Protein AF-0000000081145734 (afdb_homodimer)

Sequence (1048 aa):
MFEEVLRYKVPGVTLPYWDSTLDSNMYSANGHPQDSVLWTGGFYGNGNGFVRDGPFAWQTPYGPLNRNHASGGRLITTQDVNTLFTIQSGGQVAAFLEDIHNSVHNWVGGQMSNIRISPVDPIFFMHHAYIDYLWWQWQMRVGAPRAFEYPPGGSGDHSPNAPLLNIYLGPRYTNADGYSARWANMVSYERSPSCSAGTCNSRFLQCSPGGCASRDMRRPQNARPQQQQFGRKRRSADIPLHVYPDLHKAFNIKPTSKSRDSTTDISPTKSEPVNDNTCFGFSVQNDFRINCKADYNLWAFLPIKVIHLRTTGKVYNSYLVKKGKPDYSCDLYSSANSSSSKINSYIKPQSPSCYKYCPQDESGIFRASIKSFGINYVGYFTDYVILDNRQPIDAKISYIGFRKPTQKASRVFLTVFDHCGRICRPKCLVPGSNPPIYRSCSGLLNINWRSPKFYGNTYQKAVLNYWKFNIESSCPTQREKNVFIVFYCDYKRDWWPWRGSKVRNGSWKYTFYHDHHYQHHVKYMFEEVLRYKVPGVTLPYWDSTLDSNMYSANGHPQDSVLWTGGFYGNGNGFVRDGPFAWQTPYGPLNRNHASGGRLITTQDVNTLFTIQSGGQVAAFLEDIHNSVHNWVGGQMSNIRISPVDPIFFMHHAYIDYLWWQWQMRVGAPRAFEYPPGGSGDHSPNAPLLNIYLGPRYTNADGYSARWANMVSYERSPSCSAGTCNSRFLQCSPGGCASRDMRRPQNARPQQQQFGRKRRSADIPLHVYPDLHKAFNIKPTSKSRDSTTDISPTKSEPVNDNTCFGFSVQNDFRINCKADYNLWAFLPIKVIHLRTTGKVYNSYLVKKGKPDYSCDLYSSANSSSSKINSYIKPQSPSCYKYCPQDESGIFRASIKSFGINYVGYFTDYVILDNRQPIDAKISYIGFRKPTQKASRVFLTVFDHCGRICRPKCLVPGSNPPIYRSCSGLLNINWRSPKFYGNTYQKAVLNYWKFNIESSCPTQREKNVFIVFYCDYKRDWWPWRGSKVRNGSWKYTFYHDHHYQHHVKY

Radius of gyration: 32.52 Å; Cα contacts (8 Å, |Δi|>4): 2042; chains: 2; bounding box: 82×89×86 Å

Structure (mmCIF, N/CA/C/O backbone):
data_AF-0000000081145734-model_v1
#
loop_
_entity.id
_entity.type
_entity.pdbx_description
1 polymer 'Tyrosinase copper-binding domain-containing protein'
#
loop_
_atom_site.group_PDB
_atom_site.id
_atom_site.type_symbol
_atom_site.label_atom_id
_atom_site.label_alt_id
_atom_site.label_comp_id
_atom_site.label_asym_id
_atom_site.label_entity_id
_atom_site.label_seq_id
_atom_site.pdbx_PDB_ins_code
_atom_site.Cartn_x
_atom_site.Cartn_y
_atom_site.Cartn_z
_atom_site.occupancy
_atom_site.B_iso_or_equiv
_atom_site.auth_seq_id
_atom_site.auth_comp_id
_atom_site.auth_asym_id
_atom_site.auth_atom_id
_atom_site.pdbx_PDB_model_num
ATOM 1 N N . MET A 1 1 ? -17.875 32.844 20.375 1 72.94 1 MET A N 1
ATOM 2 C CA . MET A 1 1 ? -17.469 34.25 20.188 1 72.94 1 MET A CA 1
ATOM 3 C C . MET A 1 1 ? -17.281 34.562 18.719 1 72.94 1 MET A C 1
ATOM 5 O O . MET A 1 1 ? -17.812 35.562 18.234 1 72.94 1 MET A O 1
ATOM 9 N N . PHE A 1 2 ? -16.625 33.812 17.984 1 75.56 2 PHE A N 1
ATOM 10 C CA . PHE A 1 2 ? -16.438 34.031 16.562 1 75.56 2 PHE A CA 1
ATOM 11 C C . PHE A 1 2 ? -17.781 34.062 15.836 1 75.56 2 PHE A C 1
ATOM 13 O O . PHE A 1 2 ? -18.031 34.938 14.992 1 75.56 2 PHE A O 1
ATOM 20 N N . GLU A 1 3 ? -18.578 33.094 16.156 1 80.94 3 GLU A N 1
ATOM 21 C CA . GLU A 1 3 ? -19.922 33.062 15.578 1 80.94 3 GLU A CA 1
ATOM 22 C C . GLU A 1 3 ? -20.656 34.375 15.82 1 80.94 3 GLU A C 1
ATOM 24 O O . GLU A 1 3 ? -21.328 34.875 14.922 1 80.94 3 GLU A O 1
ATOM 29 N N . GLU A 1 4 ? -20.5 34.938 16.969 1 73.56 4 GLU A N 1
ATOM 30 C CA . GLU A 1 4 ? -21.156 36.188 17.281 1 73.56 4 GLU A CA 1
ATOM 31 C C . GLU A 1 4 ? -20.609 37.344 16.422 1 73.56 4 GLU A C 1
ATOM 33 O O . GLU A 1 4 ? -21.359 38.219 15.992 1 73.56 4 GLU A O 1
ATOM 38 N N . VAL A 1 5 ? -19.359 37.281 16.281 1 73.69 5 VAL A N 1
ATOM 39 C CA . VAL A 1 5 ? -18.75 38.281 15.445 1 73.69 5 VAL A CA 1
ATOM 40 C C . VAL A 1 5 ? -19.234 38.125 14.008 1 73.69 5 VAL A C 1
ATOM 42 O O . VAL A 1 5 ? -19.516 39.125 13.32 1 73.69 5 VAL A O 1
ATOM 45 N N . LEU A 1 6 ? -19.344 36.906 13.57 1 79.31 6 LEU A N 1
ATOM 46 C CA . LEU A 1 6 ? -19.844 36.656 12.227 1 79.31 6 LEU A CA 1
ATOM 47 C C . LEU A 1 6 ? -21.25 37.188 12.039 1 79.31 6 LEU A C 1
ATOM 49 O O . LEU A 1 6 ? -21.609 37.625 10.938 1 79.31 6 LEU A O 1
ATOM 53 N N . ARG A 1 7 ? -21.969 37.188 13.023 1 78.81 7 ARG A N 1
ATOM 54 C CA . ARG A 1 7 ? -23.359 37.625 12.961 1 78.81 7 ARG A CA 1
ATOM 55 C C . ARG A 1 7 ? -23.453 39.125 12.727 1 78.81 7 ARG A C 1
ATOM 57 O O . ARG A 1 7 ? -24.484 39.625 12.266 1 78.81 7 ARG A O 1
ATOM 64 N N . TYR A 1 8 ? -22.375 39.844 13.031 1 73.44 8 TYR A N 1
ATOM 65 C CA . TYR A 1 8 ? -22.344 41.25 12.688 1 73.44 8 TYR A CA 1
ATOM 66 C C . TYR A 1 8 ? -22.312 41.438 11.172 1 73.44 8 TYR A C 1
ATOM 68 O O . TYR A 1 8 ? -22.797 42.469 10.656 1 73.44 8 TYR A O 1
ATOM 76 N N . LYS A 1 9 ? -21.75 40.531 10.523 1 76.75 9 LYS A N 1
ATOM 77 C CA . LYS A 1 9 ? -21.641 40.625 9.07 1 76.75 9 LYS A CA 1
ATOM 78 C C . LYS A 1 9 ? -22.812 39.906 8.391 1 76.75 9 LYS A C 1
ATOM 80 O O . LYS A 1 9 ? -23.312 40.344 7.363 1 76.75 9 LYS A O 1
ATOM 85 N N . VAL A 1 10 ? -23.125 38.75 8.914 1 83.25 10 VAL A N 1
ATOM 86 C CA . VAL A 1 10 ? -24.219 37.938 8.391 1 83.25 10 VAL A CA 1
ATOM 87 C C . VAL A 1 10 ? -25.188 37.594 9.516 1 83.25 10 VAL A C 1
ATOM 89 O O . VAL A 1 10 ? -25.031 36.594 10.195 1 83.25 10 VAL A O 1
ATOM 92 N N . PRO A 1 11 ? -26.172 38.438 9.586 1 79.38 11 PRO A N 1
ATOM 93 C CA . PRO A 1 11 ? -27.125 38.188 10.68 1 79.38 11 PRO A CA 1
ATOM 94 C C . PRO A 1 11 ? -27.766 36.812 10.609 1 79.38 11 PRO A C 1
ATOM 96 O O . PRO A 1 11 ? -28.156 36.375 9.531 1 79.38 11 PRO A O 1
ATOM 99 N N . GLY A 1 12 ? -27.828 36.125 11.703 1 79.56 12 GLY A N 1
ATOM 100 C CA . GLY A 1 12 ? -28.516 34.844 11.805 1 79.56 12 GLY A CA 1
ATOM 101 C C . GLY A 1 12 ? -27.641 33.656 11.438 1 79.56 12 GLY A C 1
ATOM 102 O O . GLY A 1 12 ? -28.094 32.531 11.508 1 79.56 12 GLY A O 1
ATOM 103 N N . VAL A 1 13 ? -26.375 34 11.188 1 83.5 13 VAL A N 1
ATOM 104 C CA . VAL A 1 13 ? -25.5 32.938 10.773 1 83.5 13 VAL A CA 1
ATOM 105 C C . VAL A 1 13 ? -25.219 32 11.953 1 83.5 13 VAL A C 1
ATOM 107 O O . VAL A 1 13 ? -25.109 32.469 13.094 1 83.5 13 VAL A O 1
ATOM 110 N N . THR A 1 14 ? -25.281 30.656 11.734 1 84.69 14 THR A N 1
ATOM 111 C CA . THR A 1 14 ? -24.859 29.656 12.719 1 84.69 14 THR A CA 1
ATOM 112 C C . THR A 1 14 ? -23.672 28.859 12.195 1 84.69 14 THR A C 1
ATOM 114 O O . THR A 1 14 ? -23.656 28.469 11.031 1 84.69 14 THR A O 1
ATOM 117 N N . LEU A 1 15 ? -22.719 28.734 13.109 1 86.69 15 LEU A N 1
ATOM 118 C CA . LEU A 1 15 ? -21.547 27.953 12.734 1 86.69 15 LEU A CA 1
ATOM 119 C C . LEU A 1 15 ? -21.766 26.469 13.055 1 86.69 15 LEU A C 1
ATOM 121 O O . LEU A 1 15 ? -21.859 26.094 14.219 1 86.69 15 LEU A O 1
ATOM 125 N N . PRO A 1 16 ? -21.938 25.688 12.008 1 90.44 16 PRO A N 1
ATOM 126 C CA . PRO A 1 16 ? -22.047 24.25 12.297 1 90.44 16 PRO A CA 1
ATOM 127 C C . PRO A 1 16 ? -20.734 23.656 12.805 1 90.44 16 PRO A C 1
ATOM 129 O O . PRO A 1 16 ? -19.656 24.188 12.516 1 90.44 16 PRO A O 1
ATOM 132 N N . TYR A 1 17 ? -20.797 22.672 13.75 1 94.81 17 TYR A N 1
ATOM 133 C CA . TYR A 1 17 ? -19.594 21.922 14.102 1 94.81 17 TYR A CA 1
ATOM 134 C C . TYR A 1 17 ? -19.484 20.656 13.258 1 94.81 17 TYR A C 1
ATOM 136 O O . TYR A 1 17 ? -20.484 20.078 12.844 1 94.81 17 TYR A O 1
ATOM 144 N N . TRP A 1 18 ? -18.234 20.281 12.93 1 96.75 18 TRP A N 1
ATOM 145 C CA . TRP A 1 18 ? -17.938 19.016 12.266 1 96.75 18 TRP A CA 1
ATOM 146 C C . TRP A 1 18 ? -17.547 17.953 13.281 1 96.75 18 TRP A C 1
ATOM 148 O O . TRP A 1 18 ? -16.406 17.922 13.758 1 96.75 18 TRP A O 1
ATOM 158 N N . ASP A 1 19 ? -18.547 17.078 13.617 1 96.12 19 ASP A N 1
ATOM 159 C CA . ASP A 1 19 ? -18.281 15.898 14.445 1 96.12 19 ASP A CA 1
ATOM 160 C C . ASP A 1 19 ? -17.578 14.805 13.641 1 96.12 19 ASP A C 1
ATOM 162 O O . ASP A 1 19 ? -18.219 13.961 13.023 1 96.12 19 ASP A O 1
ATOM 166 N N . SER A 1 20 ? -16.266 14.828 13.789 1 95.5 20 SER A N 1
ATOM 167 C CA . SER A 1 20 ? -15.484 13.922 12.953 1 95.5 20 SER A CA 1
ATOM 168 C C . SER A 1 20 ? -15.602 12.477 13.422 1 95.5 20 SER A C 1
ATOM 170 O O . SER A 1 20 ? -15.141 11.555 12.75 1 95.5 20 SER A O 1
ATOM 172 N N . THR A 1 21 ? -16.297 12.227 14.617 1 91.94 21 THR A N 1
ATOM 173 C CA . THR A 1 21 ? -16.562 10.852 15.031 1 91.94 21 THR A CA 1
ATOM 174 C C . THR A 1 21 ? -17.469 10.148 14.039 1 91.94 21 THR A C 1
ATOM 176 O O . THR A 1 21 ? -17.375 8.938 13.844 1 91.94 21 THR A O 1
ATOM 179 N N . LEU A 1 22 ? -18.344 10.938 13.422 1 93.25 22 LEU A N 1
ATOM 180 C CA . LEU A 1 22 ? -19.281 10.375 12.453 1 93.25 22 LEU A CA 1
ATOM 181 C C . LEU A 1 22 ? -18.531 9.812 11.25 1 93.25 22 LEU A C 1
ATOM 183 O O . LEU A 1 22 ? -18.922 8.781 10.695 1 93.25 22 LEU A O 1
ATOM 187 N N . ASP A 1 23 ? -17.5 10.508 10.875 1 91.56 23 ASP A N 1
ATOM 188 C CA . ASP A 1 23 ? -16.672 10.031 9.773 1 91.56 23 ASP A CA 1
ATOM 189 C C . ASP A 1 23 ? -15.766 8.875 10.219 1 91.56 23 ASP A C 1
ATOM 191 O O . ASP A 1 23 ? -15.586 7.906 9.477 1 91.56 23 ASP A O 1
ATOM 195 N N . SER A 1 24 ? -15.211 9.031 11.406 1 87.12 24 SER A N 1
ATOM 196 C CA . SER A 1 24 ? -14.375 7.953 11.938 1 87.12 24 SER A CA 1
ATOM 197 C C . SER A 1 24 ? -15.156 6.652 12.047 1 87.12 24 SER A C 1
ATOM 199 O O . SER A 1 24 ? -14.609 5.57 11.836 1 87.12 24 SER A O 1
ATOM 201 N N . ASN A 1 25 ? -16.422 6.766 12.352 1 82 25 ASN A N 1
ATOM 202 C CA . ASN A 1 25 ? -17.281 5.605 12.531 1 82 25 ASN A CA 1
ATOM 203 C C . ASN A 1 25 ? -17.531 4.883 11.203 1 82 25 ASN A C 1
ATOM 205 O O . ASN A 1 25 ? -18.062 3.768 11.195 1 82 25 ASN A O 1
ATOM 209 N N . MET A 1 26 ? -17.156 5.477 10.164 1 79.56 26 MET A N 1
ATOM 210 C CA . MET A 1 26 ? -17.297 4.805 8.875 1 79.56 26 MET A CA 1
ATOM 211 C C . MET A 1 26 ? -16.453 3.535 8.828 1 79.56 26 MET A C 1
ATOM 213 O O . MET A 1 26 ? -16.797 2.586 8.117 1 79.56 26 MET A O 1
ATOM 217 N N . TYR A 1 27 ? -15.375 3.564 9.555 1 67.19 27 TYR A N 1
ATOM 218 C CA . TYR A 1 27 ? -14.57 2.348 9.633 1 67.19 27 TYR A CA 1
ATOM 219 C C . TYR A 1 27 ? -15.414 1.171 10.109 1 67.19 27 TYR A C 1
ATOM 221 O O . TYR A 1 27 ? -15.281 0.056 9.602 1 67.19 27 TYR A O 1
ATOM 229 N N . SER A 1 28 ? -16.297 1.514 11.07 1 63.25 28 SER A N 1
ATOM 230 C CA . SER A 1 28 ? -17.156 0.477 11.625 1 63.25 28 SER A CA 1
ATOM 231 C C . SER A 1 28 ? -18.312 0.161 10.695 1 63.25 28 SER A C 1
ATOM 233 O O . SER A 1 28 ? -18.969 -0.876 10.836 1 63.25 28 SER A O 1
ATOM 235 N N . ALA A 1 29 ? -18.531 1.069 9.812 1 61.97 29 ALA A N 1
ATOM 236 C CA . ALA A 1 29 ? -19.594 0.874 8.82 1 61.97 29 ALA A CA 1
ATOM 237 C C . ALA A 1 29 ? -19.016 0.404 7.488 1 61.97 29 ALA A C 1
ATOM 239 O O . ALA A 1 29 ? -19.641 0.562 6.441 1 61.97 29 ALA A O 1
ATOM 240 N N . ASN A 1 30 ? -17.797 0.046 7.547 1 53.19 30 ASN A N 1
ATOM 241 C CA . ASN A 1 30 ? -17.078 -0.526 6.406 1 53.19 30 ASN A CA 1
ATOM 242 C C . ASN A 1 30 ? -16.797 0.526 5.344 1 53.19 30 ASN A C 1
ATOM 244 O O . ASN A 1 30 ? -16.891 0.247 4.145 1 53.19 30 ASN A O 1
ATOM 248 N N . GLY A 1 31 ? -16.734 1.609 5.762 1 65.5 31 GLY A N 1
ATOM 249 C CA . GLY A 1 31 ? -16.328 2.719 4.914 1 65.5 31 GLY A CA 1
ATOM 250 C C . GLY A 1 31 ? -15.062 3.412 5.402 1 65.5 31 GLY A C 1
ATOM 251 O O . GLY A 1 31 ? -14.445 2.979 6.375 1 65.5 31 GLY A O 1
ATOM 252 N N . HIS A 1 32 ? -14.672 4.363 4.594 1 71.81 32 HIS A N 1
ATOM 253 C CA . HIS A 1 32 ? -13.516 5.176 4.957 1 71.81 32 HIS A CA 1
ATOM 254 C C . HIS A 1 32 ? -13.898 6.645 5.109 1 71.81 32 HIS A C 1
ATOM 256 O O . HIS A 1 32 ? -14.656 7.18 4.297 1 71.81 32 HIS A O 1
ATOM 262 N N . PRO A 1 33 ? -13.32 7.18 6.137 1 85.12 33 PRO A N 1
ATOM 263 C CA . PRO A 1 33 ? -13.664 8.586 6.359 1 85.12 33 PRO A CA 1
ATOM 264 C C . PRO A 1 33 ? -13.359 9.469 5.145 1 85.12 33 PRO A C 1
ATOM 266 O O . PRO A 1 33 ? -14.047 10.461 4.914 1 85.12 33 PRO A O 1
ATOM 269 N N . GLN A 1 34 ? -12.383 9.031 4.359 1 80.69 34 GLN A N 1
ATOM 270 C CA . GLN A 1 34 ? -12.023 9.828 3.191 1 80.69 34 GLN A CA 1
ATOM 271 C C . GLN A 1 34 ? -13.125 9.797 2.137 1 80.69 34 GLN A C 1
ATOM 273 O O . GLN A 1 34 ? -13.148 10.633 1.231 1 80.69 34 GLN A O 1
ATOM 278 N N . ASP A 1 35 ? -14.016 8.859 2.264 1 76.56 35 ASP A N 1
ATOM 279 C CA . ASP A 1 35 ? -15.086 8.68 1.29 1 76.56 35 ASP A CA 1
ATOM 280 C C . ASP A 1 35 ? -16.422 9.195 1.837 1 76.56 35 ASP A C 1
ATOM 282 O O . ASP A 1 35 ? -17.484 8.906 1.283 1 76.56 35 ASP A O 1
ATOM 286 N N . SER A 1 36 ? -16.312 9.938 2.877 1 87.81 36 SER A N 1
ATOM 287 C CA . SER A 1 36 ? -17.516 10.5 3.465 1 87.81 36 SER A CA 1
ATOM 288 C C . SER A 1 36 ? -18.25 11.398 2.469 1 87.81 36 SER A C 1
ATOM 290 O O . SER A 1 36 ? -17.625 12.102 1.683 1 87.81 36 SER A O 1
ATOM 292 N N . VAL A 1 37 ? -19.562 11.43 2.547 1 87.5 37 VAL A N 1
ATOM 293 C CA . VAL A 1 37 ? -20.406 12.281 1.72 1 87.5 37 VAL A CA 1
ATOM 294 C C . VAL A 1 37 ? -20.078 13.75 1.972 1 87.5 37 VAL A C 1
ATOM 296 O O . VAL A 1 37 ? -20.281 14.602 1.102 1 87.5 37 VAL A O 1
ATOM 299 N N . LEU A 1 38 ? -19.438 14.039 3.066 1 92.81 38 LEU A N 1
ATOM 300 C CA . LEU A 1 38 ? -19.125 15.422 3.418 1 92.81 38 LEU A CA 1
ATOM 301 C C . LEU A 1 38 ? -18.062 15.992 2.467 1 92.81 38 LEU A C 1
ATOM 303 O O . LEU A 1 38 ? -17.938 17.203 2.336 1 92.81 38 LEU A O 1
ATOM 307 N N . TRP A 1 39 ? -17.344 15.062 1.87 1 90.5 39 TRP A N 1
ATOM 308 C CA . TRP A 1 39 ? -16.234 15.508 1.03 1 90.5 39 TRP A CA 1
ATOM 309 C C . TRP A 1 39 ? -16.641 15.547 -0.437 1 90.5 39 TRP A C 1
ATOM 311 O O . TRP A 1 39 ? -15.93 15.031 -1.302 1 90.5 39 TRP A O 1
ATOM 321 N N . THR A 1 40 ? -17.844 16.047 -0.643 1 86.19 40 THR A N 1
ATOM 322 C CA . THR A 1 40 ? -18.391 16.219 -1.978 1 86.19 40 THR A CA 1
ATOM 323 C C . THR A 1 40 ? -18.75 17.688 -2.219 1 86.19 40 THR A C 1
ATOM 325 O O . THR A 1 40 ? -18.688 18.5 -1.301 1 86.19 40 THR A O 1
ATOM 328 N N . GLY A 1 41 ? -19.062 18 -3.449 1 85.94 41 GLY A N 1
ATOM 329 C CA . GLY A 1 41 ? -19.422 19.344 -3.834 1 85.94 41 GLY A CA 1
ATOM 330 C C . GLY A 1 41 ? -20.641 19.875 -3.102 1 85.94 41 GLY A C 1
ATOM 331 O O . GLY A 1 41 ? -20.844 21.094 -3 1 85.94 41 GLY A O 1
ATOM 332 N N . GLY A 1 42 ? -21.422 19.031 -2.594 1 86 42 GLY A N 1
ATOM 333 C CA . GLY A 1 42 ? -22.609 19.422 -1.858 1 86 42 GLY A CA 1
ATOM 334 C C . GLY A 1 42 ? -22.312 19.859 -0.434 1 86 42 GLY A C 1
ATOM 335 O O . GLY A 1 42 ? -23.172 20.438 0.234 1 86 42 GLY A O 1
ATOM 336 N N . PHE A 1 43 ? -21.141 19.531 -0 1 92.06 43 PHE A N 1
ATOM 337 C CA . PHE A 1 43 ? -20.734 19.875 1.358 1 92.06 43 PHE A CA 1
ATOM 338 C C . PHE A 1 43 ? -19.391 20.594 1.357 1 92.06 43 PHE A C 1
ATOM 340 O O . PHE A 1 43 ? -19.266 21.688 0.794 1 92.06 43 PHE A O 1
ATOM 347 N N . TYR A 1 44 ? -18.344 19.969 1.925 1 93 44 TYR A N 1
ATOM 348 C CA . TYR A 1 44 ? -17.094 20.672 2.188 1 93 44 TYR A CA 1
ATOM 349 C C . TYR A 1 44 ? -16.188 20.672 0.953 1 93 44 TYR A C 1
ATOM 351 O O . TYR A 1 44 ? -15.164 21.359 0.926 1 93 44 TYR A O 1
ATOM 359 N N . GLY A 1 45 ? -16.594 19.953 -0.112 1 89.56 45 GLY A N 1
ATOM 360 C CA . GLY A 1 45 ? -15.719 19.781 -1.258 1 89.56 45 GLY A CA 1
ATOM 361 C C . GLY A 1 45 ? -14.75 18.625 -1.1 1 89.56 45 GLY A C 1
ATOM 362 O O . GLY A 1 45 ? -14.703 17.984 -0.043 1 89.56 45 GLY A O 1
ATOM 363 N N . ASN A 1 46 ? -13.938 18.406 -2.131 1 85.81 46 ASN A N 1
ATOM 364 C CA . ASN A 1 46 ? -13.07 17.234 -2.16 1 85.81 46 ASN A CA 1
ATOM 365 C C . ASN A 1 46 ? -11.969 17.328 -1.108 1 85.81 46 ASN A C 1
ATOM 367 O O . ASN A 1 46 ? -11.555 18.422 -0.738 1 85.81 46 ASN A O 1
ATOM 371 N N . GLY A 1 47 ? -11.484 16.078 -0.703 1 86.38 47 GLY A N 1
ATOM 372 C CA . GLY A 1 47 ? -10.547 16 0.407 1 86.38 47 GLY A CA 1
ATOM 373 C C . GLY A 1 47 ? -9.109 15.789 -0.037 1 86.38 47 GLY A C 1
ATOM 374 O O . GLY A 1 47 ? -8.195 15.758 0.791 1 86.38 47 GLY A O 1
ATOM 375 N N . ASN A 1 48 ? -8.93 15.688 -1.32 1 82.94 48 ASN A N 1
ATOM 376 C CA . ASN A 1 48 ? -7.582 15.453 -1.822 1 82.94 48 ASN A CA 1
ATOM 377 C C . ASN A 1 48 ? -7.254 16.375 -2.998 1 82.94 48 ASN A C 1
ATOM 379 O O . ASN A 1 48 ? -8.102 16.609 -3.859 1 82.94 48 ASN A O 1
ATOM 383 N N . GLY A 1 49 ? -6.027 16.984 -3.006 1 84.06 49 GLY A N 1
ATOM 384 C CA . GLY A 1 49 ? -5.664 17.938 -4.035 1 84.06 49 GLY A CA 1
ATOM 385 C C . GLY A 1 49 ? -6.211 19.344 -3.773 1 84.06 49 GLY A C 1
ATOM 386 O O . GLY A 1 49 ? -6.391 19.734 -2.619 1 84.06 49 GLY A O 1
ATOM 387 N N . PHE A 1 50 ? -6.25 20.094 -4.746 1 87 50 PHE A N 1
ATOM 388 C CA . PHE A 1 50 ? -6.91 21.391 -4.625 1 87 50 PHE A CA 1
ATOM 389 C C . PHE A 1 50 ? -8.422 21.219 -4.523 1 87 50 PHE A C 1
ATOM 391 O O . PHE A 1 50 ? -9.008 20.391 -5.219 1 87 50 PHE A O 1
ATOM 398 N N . VAL A 1 51 ? -9.031 21.906 -3.582 1 88.94 51 VAL A N 1
ATOM 399 C CA . VAL A 1 51 ? -10.477 21.859 -3.436 1 88.94 51 VAL A CA 1
ATOM 400 C C . VAL A 1 51 ? -11.141 22.578 -4.609 1 88.94 51 VAL A C 1
ATOM 402 O O . VAL A 1 51 ? -10.992 23.781 -4.77 1 88.94 51 VAL A O 1
ATOM 405 N N . ARG A 1 52 ? -11.789 21.828 -5.43 1 83.56 52 ARG A N 1
ATOM 406 C CA . ARG A 1 52 ? -12.305 22.375 -6.684 1 83.56 52 ARG A CA 1
ATOM 407 C C . ARG A 1 52 ? -13.828 22.406 -6.688 1 83.56 52 ARG A C 1
ATOM 409 O O . ARG A 1 52 ? -14.438 22.984 -7.582 1 83.56 52 ARG A O 1
ATOM 416 N N . ASP A 1 53 ? -14.383 21.75 -5.691 1 79.06 53 ASP A N 1
ATOM 417 C CA . ASP A 1 53 ? -15.836 21.641 -5.641 1 79.06 53 ASP A CA 1
ATOM 418 C C . ASP A 1 53 ? -16.375 22.062 -4.273 1 79.06 53 ASP A C 1
ATOM 420 O O . ASP A 1 53 ? -15.609 22.141 -3.303 1 79.06 53 ASP A O 1
ATOM 424 N N . GLY A 1 54 ? -17.672 22.516 -4.309 1 82.94 54 GLY A N 1
ATOM 425 C CA . GLY A 1 54 ? -18.312 22.844 -3.053 1 82.94 54 GLY A CA 1
ATOM 426 C C . GLY A 1 54 ? -18.078 24.266 -2.611 1 82.94 54 GLY A C 1
ATOM 427 O O . GLY A 1 54 ? -17.344 25.016 -3.271 1 82.94 54 GLY A O 1
ATOM 428 N N . PRO A 1 55 ? -18.688 24.609 -1.592 1 88.56 55 PRO A N 1
ATOM 429 C CA . PRO A 1 55 ? -18.609 26 -1.122 1 88.56 55 PRO A CA 1
ATOM 430 C C . PRO A 1 55 ? -17.219 26.375 -0.621 1 88.56 55 PRO A C 1
ATOM 432 O O . PRO A 1 55 ? -16.922 27.562 -0.479 1 88.56 55 PRO A O 1
ATOM 435 N N . PHE A 1 56 ? -16.391 25.375 -0.399 1 91.25 56 PHE A N 1
ATOM 436 C CA . PHE A 1 56 ? -15.102 25.703 0.185 1 91.25 56 PHE A CA 1
ATOM 437 C C . PHE A 1 56 ? -14.039 25.844 -0.899 1 91.25 56 PHE A C 1
ATOM 439 O O . PHE A 1 56 ? -12.883 26.141 -0.605 1 91.25 56 PHE A O 1
ATOM 446 N N . ALA A 1 57 ? -14.492 25.594 -2.115 1 88.75 57 ALA A N 1
ATOM 447 C CA . ALA A 1 57 ? -13.57 25.844 -3.217 1 88.75 57 ALA A CA 1
ATOM 448 C C . ALA A 1 57 ? -13.297 27.328 -3.385 1 88.75 57 ALA A C 1
ATOM 450 O O . ALA A 1 57 ? -14.188 28.094 -3.752 1 88.75 57 ALA A O 1
ATOM 451 N N . TRP A 1 58 ? -12.023 27.75 -2.951 1 87.56 58 TRP A N 1
ATOM 452 C CA . TRP A 1 58 ? -11.727 29.172 -3.074 1 87.56 58 TRP A CA 1
ATOM 453 C C . TRP A 1 58 ? -10.219 29.406 -3.152 1 87.56 58 TRP A C 1
ATOM 455 O O . TRP A 1 58 ? -9.43 28.516 -2.885 1 87.56 58 TRP A O 1
ATOM 465 N N . GLN A 1 59 ? -9.922 30.578 -3.643 1 86.06 59 GLN A N 1
ATOM 466 C CA . GLN A 1 59 ? -8.539 31.047 -3.658 1 86.06 59 GLN A CA 1
ATOM 467 C C . GLN A 1 59 ? -8.172 31.703 -2.332 1 86.06 59 GLN A C 1
ATOM 469 O O . GLN A 1 59 ? -8.625 32.812 -2.025 1 86.06 59 GLN A O 1
ATOM 474 N N . THR A 1 60 ? -7.336 31 -1.563 1 84.62 60 THR A N 1
ATOM 475 C CA . THR A 1 60 ? -6.859 31.578 -0.307 1 84.62 60 THR A CA 1
ATOM 476 C C . THR A 1 60 ? -5.727 32.562 -0.557 1 84.62 60 THR A C 1
ATOM 478 O O . THR A 1 60 ? -5.246 32.688 -1.685 1 84.62 60 THR A O 1
ATOM 481 N N . PRO A 1 61 ? -5.352 33.281 0.479 1 77.94 61 PRO A N 1
ATOM 482 C CA . PRO A 1 61 ? -4.176 34.156 0.318 1 77.94 61 PRO A CA 1
ATOM 483 C C . PRO A 1 61 ? -2.908 33.344 -0 1 77.94 61 PRO A C 1
ATOM 485 O O . PRO A 1 61 ? -1.908 33.938 -0.432 1 77.94 61 PRO A O 1
ATOM 488 N N . TYR A 1 62 ? -3.01 32.062 0.078 1 77 62 TYR A N 1
ATOM 489 C CA . TYR A 1 62 ? -1.841 31.203 -0.121 1 77 62 TYR A CA 1
ATOM 490 C C . TYR A 1 62 ? -2.029 30.297 -1.328 1 77 62 TYR A C 1
ATOM 492 O O . TYR A 1 62 ? -1.378 29.25 -1.434 1 77 62 TYR A O 1
ATOM 500 N N . GLY A 1 63 ? -3.027 30.719 -2.178 1 74.12 63 GLY A N 1
ATOM 501 C CA . GLY A 1 63 ? -3.369 29.875 -3.314 1 74.12 63 GLY A CA 1
ATOM 502 C C . GLY A 1 63 ? -4.68 29.141 -3.137 1 74.12 63 GLY A C 1
ATOM 503 O O . GLY A 1 63 ? -5.383 29.344 -2.145 1 74.12 63 GLY A O 1
ATOM 504 N N . PRO A 1 64 ? -4.918 28.281 -4.117 1 83.06 64 PRO A N 1
ATOM 505 C CA . PRO A 1 64 ? -6.16 27.531 -3.938 1 83.06 64 PRO A CA 1
ATOM 506 C C . PRO A 1 64 ? -6.145 26.656 -2.691 1 83.06 64 PRO A C 1
ATOM 508 O O . PRO A 1 64 ? -5.109 26.062 -2.355 1 83.06 64 PRO A O 1
ATOM 511 N N . LEU A 1 65 ? -7.23 26.562 -2.041 1 90.06 65 LEU A N 1
ATOM 512 C CA . LEU A 1 65 ? -7.34 25.656 -0.9 1 90.06 65 LEU A CA 1
ATOM 513 C C . LEU A 1 65 ? -6.973 24.234 -1.298 1 90.06 65 LEU A C 1
ATOM 515 O O . LEU A 1 65 ? -7.383 23.75 -2.359 1 90.06 65 LEU A O 1
ATOM 519 N N . ASN A 1 66 ? -6.145 23.641 -0.571 1 88.12 66 ASN A N 1
ATOM 520 C CA . ASN A 1 66 ? -5.816 22.234 -0.822 1 88.12 66 ASN A CA 1
ATOM 521 C C . ASN A 1 66 ? -5.953 21.391 0.442 1 88.12 66 ASN A C 1
ATOM 523 O O . ASN A 1 66 ? -5.875 21.922 1.555 1 88.12 66 ASN A O 1
ATOM 527 N N . ARG A 1 67 ? -6.266 20.047 0.321 1 88.44 67 ARG A N 1
ATOM 528 C CA . ARG A 1 67 ? -6.391 19.047 1.381 1 88.44 67 ARG A CA 1
ATOM 529 C C . ARG A 1 67 ? -5.648 17.766 1.017 1 88.44 67 ARG A C 1
ATOM 531 O O . ARG A 1 67 ? -5.355 17.516 -0.156 1 88.44 67 ARG A O 1
ATOM 538 N N . ASN A 1 68 ? -5.188 17.094 1.981 1 85.31 68 ASN A N 1
ATOM 539 C CA . ASN A 1 68 ? -4.543 15.789 1.849 1 85.31 68 ASN A CA 1
ATOM 540 C C . ASN A 1 68 ? -5.039 14.797 2.902 1 85.31 68 ASN A C 1
ATOM 542 O O . ASN A 1 68 ? -4.27 14.352 3.752 1 85.31 68 ASN A O 1
ATOM 546 N N . HIS A 1 69 ? -6.328 14.344 2.689 1 85.75 69 HIS A N 1
ATOM 547 C CA . HIS A 1 69 ? -6.977 13.516 3.697 1 85.75 69 HIS A CA 1
ATOM 548 C C . HIS A 1 69 ? -6.152 12.266 4 1 85.75 69 HIS A C 1
ATOM 550 O O . HIS A 1 69 ? -5.586 11.656 3.088 1 85.75 69 HIS A O 1
ATOM 556 N N . ALA A 1 70 ? -6.082 11.969 5.254 1 75.5 70 ALA A N 1
ATOM 557 C CA . ALA A 1 70 ? -5.574 10.711 5.789 1 75.5 70 ALA A CA 1
ATOM 558 C C . ALA A 1 70 ? -4.078 10.562 5.52 1 75.5 70 ALA A C 1
ATOM 560 O O . ALA A 1 70 ? -3.543 9.453 5.535 1 75.5 70 ALA A O 1
ATOM 561 N N . SER A 1 71 ? -3.516 11.719 5.109 1 66.62 71 SER A N 1
ATOM 562 C CA . SER A 1 71 ? -2.074 11.672 4.883 1 66.62 71 SER A CA 1
ATOM 563 C C . SER A 1 71 ? -1.303 11.742 6.195 1 66.62 71 SER A C 1
ATOM 565 O O . SER A 1 71 ? -0.099 11.477 6.227 1 66.62 71 SER A O 1
ATOM 567 N N . GLY A 1 72 ? -2.006 12.039 7.266 1 63.78 72 GLY A N 1
ATOM 568 C CA . GLY A 1 72 ? -1.48 12.117 8.617 1 63.78 72 GLY A CA 1
ATOM 569 C C . GLY A 1 72 ? -2.564 12.227 9.672 1 63.78 72 GLY A C 1
ATOM 570 O O . GLY A 1 72 ? -3.693 12.617 9.375 1 63.78 72 GLY A O 1
ATOM 571 N N . GLY A 1 73 ? -2.275 11.742 10.852 1 69.44 73 GLY A N 1
ATOM 572 C CA . GLY A 1 73 ? -3.223 11.875 11.953 1 69.44 73 GLY A CA 1
ATOM 573 C C . GLY A 1 73 ? -4.43 10.969 11.805 1 69.44 73 GLY A C 1
ATOM 574 O O . GLY A 1 73 ? -4.434 10.055 10.984 1 69.44 73 GLY A O 1
ATOM 575 N N . ARG A 1 74 ? -5.336 11.164 12.641 1 77.38 74 ARG A N 1
ATOM 576 C CA . ARG A 1 74 ? -6.598 10.422 12.648 1 77.38 74 ARG A CA 1
ATOM 577 C C . ARG A 1 74 ? -7.746 11.312 13.102 1 77.38 74 ARG A C 1
ATOM 579 O O . ARG A 1 74 ? -7.527 12.367 13.711 1 77.38 74 ARG A O 1
ATOM 586 N N . LEU A 1 75 ? -8.906 10.875 12.711 1 89.38 75 LEU A N 1
ATOM 587 C CA . LEU A 1 75 ? -10.086 11.586 13.18 1 89.38 75 LEU A CA 1
ATOM 588 C C . LEU A 1 75 ? -10.422 11.195 14.617 1 89.38 75 LEU A C 1
ATOM 590 O O . LEU A 1 75 ? -9.867 10.234 15.148 1 89.38 75 LEU A O 1
ATOM 594 N N . ILE A 1 76 ? -11.227 12.07 15.281 1 90.81 76 ILE A N 1
ATOM 595 C CA . ILE A 1 76 ? -11.695 11.766 16.625 1 90.81 76 ILE A CA 1
ATOM 596 C C . ILE A 1 76 ? -12.617 10.547 16.594 1 90.81 76 ILE A C 1
ATOM 598 O O . ILE A 1 76 ? -13.461 10.43 15.703 1 90.81 76 ILE A O 1
ATOM 602 N N . THR A 1 77 ? -12.398 9.617 17.531 1 84.12 77 THR A N 1
ATOM 603 C CA . THR A 1 77 ? -13.211 8.406 17.578 1 84.12 77 THR A CA 1
ATOM 604 C C . THR A 1 77 ? -14.211 8.484 18.734 1 84.12 77 THR A C 1
ATOM 606 O O . THR A 1 77 ? -14.07 9.32 19.625 1 84.12 77 THR A O 1
ATOM 609 N N . THR A 1 78 ? -15.195 7.578 18.578 1 80.69 78 THR A N 1
ATOM 610 C CA . THR A 1 78 ? -16.141 7.457 19.688 1 80.69 78 THR A CA 1
ATOM 611 C C . THR A 1 78 ? -15.414 7.086 20.984 1 80.69 78 THR A C 1
ATOM 613 O O . THR A 1 78 ? -15.789 7.551 22.062 1 80.69 78 THR A O 1
ATOM 616 N N . GLN A 1 79 ? -14.438 6.363 20.859 1 76.5 79 GLN A N 1
ATOM 617 C CA . GLN A 1 79 ? -13.656 5.977 22.031 1 76.5 79 GLN A CA 1
ATOM 618 C C . GLN A 1 79 ? -12.945 7.18 22.641 1 76.5 79 GLN A C 1
ATOM 620 O O . GLN A 1 79 ? -12.82 7.281 23.859 1 76.5 79 GLN A O 1
ATOM 625 N N . ASP A 1 80 ? -12.422 8.039 21.812 1 82.56 80 ASP A N 1
ATOM 626 C CA . ASP A 1 80 ? -11.82 9.266 22.312 1 82.56 80 ASP A CA 1
ATOM 627 C C . ASP A 1 80 ? -12.805 10.062 23.172 1 82.56 80 ASP A C 1
ATOM 629 O O . ASP A 1 80 ? -12.461 10.555 24.234 1 82.56 80 ASP A O 1
ATOM 633 N N . VAL A 1 81 ? -13.992 10.156 22.641 1 86.94 81 VAL A N 1
ATOM 634 C CA . VAL A 1 81 ? -15.023 10.938 23.328 1 86.94 81 VAL A CA 1
ATOM 635 C C . VAL A 1 81 ? -15.352 10.297 24.672 1 86.94 81 VAL A C 1
ATOM 637 O O . VAL A 1 81 ? -15.461 10.984 25.688 1 86.94 81 VAL A O 1
ATOM 640 N N . ASN A 1 82 ? -15.445 9 24.656 1 78.31 82 ASN A N 1
ATOM 641 C CA . ASN A 1 82 ? -15.695 8.297 25.906 1 78.31 82 ASN A CA 1
ATOM 642 C C . ASN A 1 82 ? -14.57 8.516 26.922 1 78.31 82 ASN A C 1
ATOM 644 O O . ASN A 1 82 ? -14.82 8.719 28.109 1 78.31 82 ASN A O 1
ATOM 648 N N . THR A 1 83 ? -13.414 8.445 26.422 1 78.88 83 THR A N 1
ATOM 649 C CA . THR A 1 83 ? -12.25 8.648 27.281 1 78.88 83 THR A CA 1
ATOM 650 C C . THR A 1 83 ? -12.242 10.062 27.859 1 78.88 83 THR A C 1
ATOM 652 O O . THR A 1 83 ? -11.898 10.258 29.031 1 78.88 83 THR A O 1
ATOM 655 N N . LEU A 1 84 ? -12.602 10.977 27.047 1 84.25 84 LEU A N 1
ATOM 656 C CA . LEU A 1 84 ? -12.664 12.375 27.469 1 84.25 84 LEU A CA 1
ATOM 657 C C . LEU A 1 84 ? -13.523 12.531 28.719 1 84.25 84 LEU A C 1
ATOM 659 O O . LEU A 1 84 ? -13.148 13.25 29.656 1 84.25 84 LEU A O 1
ATOM 663 N N . PHE A 1 85 ? -14.57 11.781 28.812 1 79.12 85 PHE A N 1
ATOM 664 C CA . PHE A 1 85 ? -15.547 11.977 29.891 1 79.12 85 PHE A CA 1
ATOM 665 C C . PHE A 1 85 ? -15.133 11.227 31.141 1 79.12 85 PHE A C 1
ATOM 667 O O . PHE A 1 85 ? -15.75 11.383 32.188 1 79.12 85 PHE A O 1
ATOM 674 N N . THR A 1 86 ? -14.07 10.5 30.969 1 76.94 86 THR A N 1
ATOM 675 C CA . THR A 1 86 ? -13.547 9.836 32.156 1 76.94 86 THR A CA 1
ATOM 676 C C . THR A 1 86 ? -12.484 10.695 32.844 1 76.94 86 THR A C 1
ATOM 678 O O . THR A 1 86 ? -12.102 10.438 33.969 1 76.94 86 THR A O 1
ATOM 681 N N . ILE A 1 87 ? -12.047 11.75 32.156 1 76.44 87 ILE A N 1
ATOM 682 C CA . ILE A 1 87 ? -11.008 12.625 32.688 1 76.44 87 ILE A CA 1
ATOM 683 C C . ILE A 1 87 ? -11.625 13.633 33.656 1 76.44 87 ILE A C 1
ATOM 685 O O . ILE A 1 87 ? -12.609 14.297 33.312 1 76.44 87 ILE A O 1
ATOM 689 N N . GLN A 1 88 ? -10.984 13.727 34.844 1 71.94 88 GLN A N 1
ATOM 690 C CA . GLN A 1 88 ? -11.586 14.586 35.844 1 71.94 88 GLN A CA 1
ATOM 691 C C . GLN A 1 88 ? -10.773 15.875 36.031 1 71.94 88 GLN A C 1
ATOM 693 O O . GLN A 1 88 ? -11.289 16.875 36.531 1 71.94 88 GLN A O 1
ATOM 698 N N . SER A 1 89 ? -9.547 15.867 35.562 1 69.94 89 SER A N 1
ATOM 699 C CA . SER A 1 89 ? -8.672 17.031 35.719 1 69.94 89 SER A CA 1
ATOM 700 C C . SER A 1 89 ? -8.773 17.969 34.531 1 69.94 89 SER A C 1
ATOM 702 O O . SER A 1 89 ? -8.703 17.516 33.375 1 69.94 89 SER A O 1
ATOM 704 N N . GLY A 1 90 ? -8.984 19.266 34.781 1 69.81 90 GLY A N 1
ATOM 705 C CA . GLY A 1 90 ? -9.031 20.266 33.75 1 69.81 90 GLY A CA 1
ATOM 706 C C . GLY A 1 90 ? -7.77 20.312 32.906 1 69.81 90 GLY A C 1
ATOM 707 O O . GLY A 1 90 ? -7.84 20.422 31.672 1 69.81 90 GLY A O 1
ATOM 708 N N . GLY A 1 91 ? -6.637 20.266 33.562 1 70.5 91 GLY A N 1
ATOM 709 C CA . GLY A 1 91 ? -5.379 20.266 32.844 1 70.5 91 GLY A CA 1
ATOM 710 C C . GLY A 1 91 ? -5.203 19.047 31.953 1 70.5 91 GLY A C 1
ATOM 711 O O . GLY A 1 91 ? -4.723 19.156 30.828 1 70.5 91 GLY A O 1
ATOM 712 N N . GLN A 1 92 ? -5.66 17.922 32.469 1 74.25 92 GLN A N 1
ATOM 713 C CA . GLN A 1 92 ? -5.531 16.688 31.688 1 74.25 92 GLN A CA 1
ATOM 714 C C . GLN A 1 92 ? -6.48 16.672 30.5 1 74.25 92 GLN A C 1
ATOM 716 O O . GLN A 1 92 ? -6.121 16.203 29.406 1 74.25 92 GLN A O 1
ATOM 721 N N . VAL A 1 93 ? -7.633 17.172 30.688 1 79.5 93 VAL A N 1
ATOM 722 C CA . VAL A 1 93 ? -8.609 17.172 29.594 1 79.5 93 VAL A CA 1
ATOM 723 C C . VAL A 1 93 ? -8.148 18.141 28.5 1 79.5 93 VAL A C 1
ATOM 725 O O . VAL A 1 93 ? -8.305 17.844 27.312 1 79.5 93 VAL A O 1
ATOM 728 N N . ALA A 1 94 ? -7.574 19.281 28.922 1 77.81 94 ALA A N 1
ATOM 729 C CA . ALA A 1 94 ? -7.055 20.234 27.938 1 77.81 94 ALA A CA 1
ATOM 730 C C . ALA A 1 94 ? -5.961 19.594 27.094 1 77.81 94 ALA A C 1
ATOM 732 O O . ALA A 1 94 ? -5.926 19.781 25.875 1 77.81 94 ALA A O 1
ATOM 733 N N . ALA A 1 95 ? -5.117 18.828 27.766 1 74 95 ALA A N 1
ATOM 734 C CA . ALA A 1 95 ? -4.039 18.141 27.047 1 74 95 ALA A CA 1
ATOM 735 C C . ALA A 1 95 ? -4.59 17.078 26.109 1 74 95 ALA A C 1
ATOM 737 O O . ALA A 1 95 ? -4.113 16.922 24.984 1 74 95 ALA A O 1
ATOM 738 N N . PHE A 1 96 ? -5.504 16.438 26.656 1 80.25 96 PHE A N 1
ATOM 739 C CA . PHE A 1 96 ? -6.117 15.367 25.859 1 80.25 96 PHE A CA 1
ATOM 740 C C . PHE A 1 96 ? -6.812 15.938 24.641 1 80.25 96 PHE A C 1
ATOM 742 O O . PHE A 1 96 ? -6.637 15.43 23.531 1 80.25 96 PHE A O 1
ATOM 749 N N . LEU A 1 97 ? -7.555 16.984 24.797 1 87.31 97 LEU A N 1
ATOM 750 C CA . LEU A 1 97 ? -8.273 17.625 23.703 1 87.31 97 LEU A CA 1
ATOM 751 C C . LEU A 1 97 ? -7.301 18.188 22.672 1 87.31 97 LEU A C 1
ATOM 753 O O . LEU A 1 97 ? -7.566 18.141 21.469 1 87.31 97 LEU A O 1
ATOM 757 N N . GLU A 1 98 ? -6.238 18.688 23.141 1 81.62 98 GLU A N 1
ATOM 758 C CA . GLU A 1 98 ? -5.242 19.234 22.219 1 81.62 98 GLU A CA 1
ATOM 759 C C . GLU A 1 98 ? -4.676 18.141 21.312 1 81.62 98 GLU A C 1
ATOM 761 O O . GLU A 1 98 ? -4.445 18.359 20.125 1 81.62 98 GLU A O 1
ATOM 766 N N . ASP A 1 99 ? -4.48 17.047 21.906 1 78.12 99 ASP A N 1
ATOM 767 C CA . ASP A 1 99 ? -3.92 15.922 21.156 1 78.12 99 ASP A CA 1
ATOM 768 C C . ASP A 1 99 ? -4.867 15.477 20.031 1 78.12 99 ASP A C 1
ATOM 770 O O . ASP A 1 99 ? -4.461 15.375 18.875 1 78.12 99 ASP A O 1
ATOM 774 N N . ILE A 1 100 ? -6.074 15.211 20.438 1 85.88 100 ILE A N 1
ATOM 775 C CA . ILE A 1 100 ? -7.008 14.711 19.422 1 85.88 100 ILE A CA 1
ATOM 776 C C . ILE A 1 100 ? -7.348 15.82 18.438 1 85.88 100 ILE A C 1
ATOM 778 O O . ILE A 1 100 ? -7.605 15.555 17.266 1 85.88 100 ILE A O 1
ATOM 782 N N . HIS A 1 101 ? -7.344 17.062 18.891 1 91.81 101 HIS A N 1
ATOM 783 C CA . HIS A 1 101 ? -7.531 18.234 18.047 1 91.81 101 HIS A CA 1
ATOM 784 C C . HIS A 1 101 ? -6.457 18.312 16.969 1 91.81 101 HIS A C 1
ATOM 786 O O . HIS A 1 101 ? -6.77 18.469 15.781 1 91.81 101 HIS A O 1
ATOM 792 N N . ASN A 1 102 ? -5.266 18.156 17.406 1 84.94 102 ASN A N 1
ATOM 793 C CA . ASN A 1 102 ? -4.137 18.25 16.484 1 84.94 102 ASN A CA 1
ATOM 794 C C . ASN A 1 102 ? -4.16 17.141 15.438 1 84.94 102 ASN A C 1
ATOM 796 O O . ASN A 1 102 ? -3.789 17.359 14.289 1 84.94 102 ASN A O 1
ATOM 800 N N . SER A 1 103 ? -4.527 16.016 15.867 1 83.81 103 SER A N 1
ATOM 801 C CA . SER A 1 103 ? -4.551 14.867 14.977 1 83.81 103 SER A CA 1
ATOM 802 C C . SER A 1 103 ? -5.48 15.094 13.797 1 83.81 103 SER A C 1
ATOM 804 O O . SER A 1 103 ? -5.176 14.695 12.672 1 83.81 103 SER A O 1
ATOM 806 N N . VAL A 1 104 ? -6.586 15.789 14.031 1 91.44 104 VAL A N 1
ATOM 807 C CA . VAL A 1 104 ? -7.566 16.031 12.969 1 91.44 104 VAL A CA 1
ATOM 808 C C . VAL A 1 104 ? -7.023 17.047 11.977 1 91.44 104 VAL A C 1
ATOM 810 O O . VAL A 1 104 ? -7.281 16.953 10.773 1 91.44 104 VAL A O 1
ATOM 813 N N . HIS A 1 105 ? -6.285 18.016 12.461 1 91.56 105 HIS A N 1
ATOM 814 C CA . HIS A 1 105 ? -5.613 18.938 11.562 1 91.56 105 HIS A CA 1
ATOM 815 C C . HIS A 1 105 ? -4.754 18.188 10.547 1 91.56 105 HIS A C 1
ATOM 817 O O . HIS A 1 105 ? -4.84 18.453 9.344 1 91.56 105 HIS A O 1
ATOM 823 N N . ASN A 1 106 ? -4.086 17.281 11.062 1 81.94 106 ASN A N 1
ATOM 824 C CA . ASN A 1 106 ? -3.162 16.516 10.234 1 81.94 106 ASN A CA 1
ATOM 825 C C . ASN A 1 106 ? -3.906 15.562 9.305 1 81.94 106 ASN A C 1
ATOM 827 O O . ASN A 1 106 ? -3.459 15.297 8.188 1 81.94 106 ASN A O 1
ATOM 831 N N . TRP A 1 107 ? -4.992 15.062 9.789 1 85.62 107 TRP A N 1
ATOM 832 C CA . TRP A 1 107 ? -5.77 14.141 8.969 1 85.62 107 TRP A CA 1
ATOM 833 C C . TRP A 1 107 ? -6.363 14.852 7.762 1 85.62 107 TRP A C 1
ATOM 835 O O . TRP A 1 107 ? -6.41 14.289 6.664 1 85.62 107 TRP A O 1
ATOM 845 N N . VAL A 1 108 ? -6.895 16.094 7.961 1 91.44 108 VAL A N 1
ATOM 846 C CA . VAL A 1 108 ? -7.43 16.875 6.848 1 91.44 108 VAL A CA 1
ATOM 847 C C . VAL A 1 108 ? -6.305 17.219 5.879 1 91.44 108 VAL A C 1
ATOM 849 O O . VAL A 1 108 ? -6.488 17.172 4.66 1 91.44 108 VAL A O 1
ATOM 852 N N . GLY A 1 109 ? -5.234 17.594 6.422 1 85.69 109 GLY A N 1
ATOM 853 C CA . GLY A 1 109 ? -4.047 17.859 5.625 1 85.69 109 GLY A CA 1
ATOM 854 C C . GLY A 1 109 ? -4.117 19.172 4.855 1 85.69 109 GLY A C 1
ATOM 855 O O . GLY A 1 109 ? -4.98 20 5.129 1 85.69 109 GLY A O 1
ATOM 856 N N . GLY A 1 110 ? -3.129 19.422 3.926 1 84.06 110 GLY A N 1
ATOM 857 C CA . GLY A 1 110 ? -3.082 20.672 3.178 1 84.06 110 GLY A CA 1
ATOM 858 C C . GLY A 1 110 ? -2.861 21.891 4.059 1 84.06 110 GLY A C 1
ATOM 859 O O . GLY A 1 110 ? -2.016 21.875 4.957 1 84.06 110 GLY A O 1
ATOM 860 N N . GLN A 1 111 ? -3.646 22.844 3.811 1 84.69 111 GLN A N 1
ATOM 861 C CA . GLN A 1 111 ? -3.494 24.078 4.566 1 84.69 111 GLN A CA 1
ATOM 862 C C . GLN A 1 111 ? -3.963 23.906 6.008 1 84.69 111 GLN A C 1
ATOM 864 O O . GLN A 1 111 ? -3.449 24.562 6.914 1 84.69 111 GLN A O 1
ATOM 869 N N . MET A 1 112 ? -4.805 22.922 6.211 1 91 112 MET A N 1
ATOM 870 C CA . MET A 1 112 ? -5.297 22.641 7.555 1 91 112 MET A CA 1
ATOM 871 C C . MET A 1 112 ? -4.176 22.109 8.445 1 91 112 MET A C 1
ATOM 873 O O . MET A 1 112 ? -4.195 22.297 9.656 1 91 112 MET A O 1
ATOM 877 N N . SER A 1 113 ? -3.227 21.453 7.824 1 84.12 113 SER A N 1
ATOM 878 C CA . SER A 1 113 ? -2.17 20.844 8.617 1 84.12 113 SER A CA 1
ATOM 879 C C . SER A 1 113 ? -1.093 21.844 8.992 1 84.12 113 SER A C 1
ATOM 881 O O . SER A 1 113 ? -0.235 21.562 9.828 1 84.12 113 SER A O 1
ATOM 883 N N . ASN A 1 114 ? -1.231 23.062 8.336 1 74.75 114 ASN A N 1
ATOM 884 C CA . ASN A 1 114 ? -0.322 24.156 8.664 1 74.75 114 ASN A CA 1
ATOM 885 C C . ASN A 1 114 ? -0.922 25.094 9.711 1 74.75 114 ASN A C 1
ATOM 887 O O . ASN A 1 114 ? -1.826 25.875 9.406 1 74.75 114 ASN A O 1
ATOM 891 N N . ILE A 1 115 ? -0.452 25.125 10.883 1 71.31 115 ILE A N 1
ATOM 892 C CA . ILE A 1 115 ? -1.029 25.797 12.039 1 71.31 115 ILE A CA 1
ATOM 893 C C . ILE A 1 115 ? -1.148 27.297 11.766 1 71.31 115 ILE A C 1
ATOM 895 O O . ILE A 1 115 ? -2.086 27.953 12.234 1 71.31 115 ILE A O 1
ATOM 899 N N . ARG A 1 116 ? -0.231 27.781 10.945 1 68.69 116 ARG A N 1
ATOM 900 C CA . ARG A 1 116 ? -0.193 29.234 10.742 1 68.69 116 ARG A CA 1
ATOM 901 C C . ARG A 1 116 ? -1.299 29.672 9.789 1 68.69 116 ARG A C 1
ATOM 903 O O . ARG A 1 116 ? -1.719 30.844 9.82 1 68.69 116 ARG A O 1
ATOM 910 N N . ILE A 1 117 ? -1.714 28.766 8.977 1 80.31 117 ILE A N 1
ATOM 911 C CA . ILE A 1 117 ? -2.643 29.219 7.945 1 80.31 117 ILE A CA 1
ATOM 912 C C . ILE A 1 117 ? -3.881 28.312 7.938 1 80.31 117 ILE A C 1
ATOM 914 O O . ILE A 1 117 ? -4.727 28.422 7.047 1 80.31 117 ILE A O 1
ATOM 918 N N . SER A 1 118 ? -3.992 27.469 8.961 1 90.12 118 SER A N 1
ATOM 919 C CA . SER A 1 118 ? -5.07 26.484 9 1 90.12 118 SER A CA 1
ATOM 920 C C . SER A 1 118 ? -6.438 27.156 8.906 1 90.12 118 SER A C 1
ATOM 922 O O . SER A 1 118 ? -7.363 26.594 8.312 1 90.12 118 SER A O 1
ATOM 924 N N . PRO A 1 119 ? -6.574 28.406 9.367 1 90.56 119 PRO A N 1
ATOM 925 C CA . PRO A 1 119 ? -7.91 29 9.336 1 90.56 119 PRO A CA 1
ATOM 926 C C . PRO A 1 119 ? -8.375 29.344 7.922 1 90.56 119 PRO A C 1
ATOM 928 O O . PRO A 1 119 ? -9.539 29.688 7.715 1 90.56 119 PRO A O 1
ATOM 931 N N . VAL A 1 120 ? -7.504 29.203 6.957 1 90.88 120 VAL A N 1
ATOM 932 C CA . VAL A 1 120 ? -7.938 29.516 5.602 1 90.88 120 VAL A CA 1
ATOM 933 C C . VAL A 1 120 ? -8.875 28.422 5.094 1 90.88 120 VAL A C 1
ATOM 935 O O . VAL A 1 120 ? -9.617 28.625 4.133 1 90.88 120 VAL A O 1
ATOM 938 N N . ASP A 1 121 ? -8.766 27.266 5.629 1 93.88 121 ASP A N 1
ATOM 939 C CA . ASP A 1 121 ? -9.758 26.234 5.371 1 93.88 121 ASP A CA 1
ATOM 940 C C . ASP A 1 121 ? -10.992 26.422 6.258 1 93.88 121 ASP A C 1
ATOM 942 O O . ASP A 1 121 ? -10.898 26.328 7.48 1 93.88 121 ASP A O 1
ATOM 946 N N . PRO A 1 122 ? -12.102 26.594 5.656 1 92.81 122 PRO A N 1
ATOM 947 C CA . PRO A 1 122 ? -13.289 26.859 6.473 1 92.81 122 PRO A CA 1
ATOM 948 C C . PRO A 1 122 ? -13.609 25.703 7.434 1 92.81 122 PRO A C 1
ATOM 950 O O . PRO A 1 122 ? -14.242 25.922 8.469 1 92.81 122 PRO A O 1
ATOM 953 N N . ILE A 1 123 ? -13.102 24.547 7.141 1 95.38 123 ILE A N 1
ATOM 954 C CA . ILE A 1 123 ? -13.375 23.406 8.016 1 95.38 123 ILE A CA 1
ATOM 955 C C . ILE A 1 123 ? -12.695 23.625 9.367 1 95.38 123 ILE A C 1
ATOM 957 O O . ILE A 1 123 ? -13.055 22.984 10.359 1 95.38 123 ILE A O 1
ATOM 961 N N . PHE A 1 124 ? -11.727 24.516 9.406 1 95.5 124 PHE A N 1
ATOM 962 C CA . PHE A 1 124 ? -11.039 24.875 10.641 1 95.5 124 PHE A CA 1
ATOM 963 C C . PHE A 1 124 ? -12.031 25.297 11.711 1 95.5 124 PHE A C 1
ATOM 965 O O . PHE A 1 124 ? -11.977 24.828 12.844 1 95.5 124 PHE A O 1
ATOM 972 N N . PHE A 1 125 ? -12.906 26.109 11.367 1 93.38 125 PHE A N 1
ATOM 973 C CA . PHE A 1 125 ? -13.859 26.656 12.32 1 93.38 125 PHE A CA 1
ATOM 974 C C . PHE A 1 125 ? -14.867 25.609 12.758 1 93.38 125 PHE A C 1
ATOM 976 O O . PHE A 1 125 ? -15.273 25.578 13.922 1 93.38 125 PHE A O 1
ATOM 983 N N . MET A 1 126 ? -15.234 24.766 11.867 1 94.62 126 MET A N 1
ATOM 984 C CA . MET A 1 126 ? -16.172 23.703 12.195 1 94.62 126 MET A CA 1
ATOM 985 C C . MET A 1 126 ? -15.539 22.672 13.109 1 94.62 126 MET A C 1
ATOM 987 O O . MET A 1 126 ? -16.188 22.141 14.008 1 94.62 126 MET A O 1
ATOM 991 N N . HIS A 1 127 ? -14.289 22.391 12.82 1 96.19 127 HIS A N 1
ATOM 992 C CA . HIS A 1 127 ? -13.531 21.484 13.68 1 96.19 127 HIS A CA 1
ATOM 993 C C . HIS A 1 127 ? -13.391 22.047 15.086 1 96.19 127 HIS A C 1
ATOM 995 O O . HIS A 1 127 ? -13.648 21.344 16.062 1 96.19 127 HIS A O 1
ATOM 1001 N N . HIS A 1 128 ? -13.07 23.297 15.164 1 94.62 128 HIS A N 1
ATOM 1002 C CA . HIS A 1 128 ? -12.875 23.906 16.469 1 94.62 128 HIS A CA 1
ATOM 1003 C C . HIS A 1 128 ? -14.203 24.062 17.219 1 94.62 128 HIS A C 1
ATOM 1005 O O . HIS A 1 128 ? -14.25 23.953 18.438 1 94.62 128 HIS A O 1
ATOM 1011 N N . ALA A 1 129 ? -15.242 24.281 16.438 1 93.44 129 ALA A N 1
ATOM 1012 C CA . ALA A 1 129 ? -16.562 24.312 17.062 1 93.44 129 ALA A CA 1
ATOM 1013 C C . ALA A 1 129 ? -16.891 22.969 17.719 1 93.44 129 ALA A C 1
ATOM 1015 O O . ALA A 1 129 ? -17.531 22.922 18.781 1 93.44 129 ALA A O 1
ATOM 1016 N N . TYR A 1 130 ? -16.453 21.938 17.094 1 95.62 130 TYR A N 1
ATOM 1017 C CA . TYR A 1 130 ? -16.688 20.641 17.688 1 95.62 130 TYR A CA 1
ATOM 1018 C C . TYR A 1 130 ? -15.844 20.453 18.953 1 95.62 130 TYR A C 1
ATOM 1020 O O . TYR A 1 130 ? -16.297 19.859 19.922 1 95.62 130 TYR A O 1
ATOM 1028 N N . ILE A 1 131 ? -14.594 20.891 18.891 1 93.81 131 ILE A N 1
ATOM 1029 C CA . ILE A 1 131 ? -13.734 20.812 20.078 1 93.81 131 ILE A CA 1
ATOM 1030 C C . ILE A 1 131 ? -14.367 21.578 21.234 1 93.81 131 ILE A C 1
ATOM 1032 O O . ILE A 1 131 ? -14.406 21.109 22.359 1 93.81 131 ILE A O 1
ATOM 1036 N N . ASP A 1 132 ? -14.914 22.734 20.922 1 89.69 132 ASP A N 1
ATOM 1037 C CA . ASP A 1 132 ? -15.617 23.531 21.922 1 89.69 132 ASP A CA 1
ATOM 1038 C C . ASP A 1 132 ? -16.828 22.781 22.469 1 89.69 132 ASP A C 1
ATOM 1040 O O . ASP A 1 132 ? -17.125 22.844 23.656 1 89.69 132 ASP A O 1
ATOM 1044 N N . TYR A 1 133 ? -17.531 22.109 21.562 1 90.44 133 TYR A N 1
ATOM 1045 C CA . TYR A 1 133 ? -18.672 21.297 21.969 1 90.44 133 TYR A CA 1
ATOM 1046 C C . TYR A 1 133 ? -18.266 20.219 22.953 1 90.44 133 TYR A C 1
ATOM 1048 O O . TYR A 1 133 ? -18.938 20 23.969 1 90.44 133 TYR A O 1
ATOM 1056 N N . LEU A 1 134 ? -17.156 19.531 22.656 1 90.94 134 LEU A N 1
ATOM 1057 C CA . LEU A 1 134 ? -16.656 18.484 23.547 1 90.94 134 LEU A CA 1
ATOM 1058 C C . LEU A 1 134 ? -16.25 19.078 24.891 1 90.94 134 LEU A C 1
ATOM 1060 O O . LEU A 1 134 ? -16.531 18.484 25.938 1 90.94 134 LEU A O 1
ATOM 1064 N N . TRP A 1 135 ? -15.578 20.219 24.797 1 87.88 135 TRP A N 1
ATOM 1065 C CA . TRP A 1 135 ? -15.203 20.922 26.016 1 87.88 135 TRP A CA 1
ATOM 1066 C C . TRP A 1 135 ? -16.438 21.297 26.828 1 87.88 135 TRP A C 1
ATOM 1068 O O . TRP A 1 135 ? -16.469 21.109 28.047 1 87.88 135 TRP A O 1
ATOM 1078 N N . TRP A 1 136 ? -17.391 21.797 26.156 1 83.38 136 TRP A N 1
ATOM 1079 C CA . TRP A 1 136 ? -18.641 22.188 26.781 1 83.38 136 TRP A CA 1
ATOM 1080 C C . TRP A 1 136 ? -19.328 20.969 27.438 1 83.38 136 TRP A C 1
ATOM 1082 O O . TRP A 1 136 ? -19.781 21.047 28.578 1 83.38 136 TRP A O 1
ATOM 1092 N N . GLN A 1 137 ? -19.422 19.859 26.719 1 83.25 137 GLN A N 1
ATOM 1093 C CA . GLN A 1 137 ? -20.016 18.641 27.25 1 83.25 137 GLN A CA 1
ATOM 1094 C C . GLN A 1 137 ? -19.266 18.156 28.5 1 83.25 137 GLN A C 1
ATOM 1096 O O . GLN A 1 137 ? -19.891 17.734 29.469 1 83.25 137 GLN A O 1
ATOM 1101 N N . TRP A 1 138 ? -18 18.203 28.391 1 83.12 138 TRP A N 1
ATOM 1102 C CA . TRP A 1 138 ? -17.172 17.781 29.516 1 83.12 138 TRP A CA 1
ATOM 1103 C C . TRP A 1 138 ? -17.438 18.656 30.734 1 83.12 138 TRP A C 1
ATOM 1105 O O . TRP A 1 138 ? -17.609 18.156 31.859 1 83.12 138 TRP A O 1
ATOM 1115 N N . GLN A 1 139 ? -17.531 19.953 30.469 1 77.5 139 GLN A N 1
ATOM 1116 C CA . GLN A 1 139 ? -17.797 20.891 31.547 1 77.5 139 GLN A CA 1
ATOM 1117 C C . GLN A 1 139 ? -19.172 20.609 32.188 1 77.5 139 GLN A C 1
ATOM 1119 O O . GLN A 1 139 ? -19.328 20.688 33.406 1 77.5 139 GLN A O 1
ATOM 1124 N N . MET A 1 140 ? -20.094 20.281 31.375 1 72.88 140 MET A N 1
ATOM 1125 C CA . MET A 1 140 ? -21.453 20.031 31.844 1 72.88 140 MET A CA 1
ATOM 1126 C C . MET A 1 140 ? -21.531 18.75 32.656 1 72.88 140 MET A C 1
ATOM 1128 O O . MET A 1 140 ? -22.328 18.625 33.594 1 72.88 140 MET A O 1
ATOM 1132 N N . ARG A 1 141 ? -20.75 17.844 32.281 1 71.56 141 ARG A N 1
ATOM 1133 C CA . ARG A 1 141 ? -20.781 16.531 32.938 1 71.56 141 ARG A CA 1
ATOM 1134 C C . ARG A 1 141 ? -19.969 16.547 34.219 1 71.56 141 ARG A C 1
ATOM 1136 O O . ARG A 1 141 ? -20.391 15.969 35.219 1 71.56 141 ARG A O 1
ATOM 1143 N N . VAL A 1 142 ? -18.828 16.891 34.156 1 65.19 142 VAL A N 1
ATOM 1144 C CA . VAL A 1 142 ? -17.906 16.828 35.281 1 65.19 142 VAL A CA 1
ATOM 1145 C C . VAL A 1 142 ? -18.125 18.031 36.188 1 65.19 142 VAL A C 1
ATOM 1147 O O . VAL A 1 142 ? -17.828 17.984 37.406 1 65.19 142 VAL A O 1
ATOM 1150 N N . GLY A 1 143 ? -19.047 18.859 35.906 1 58.09 143 GLY A N 1
ATOM 1151 C CA . GLY A 1 143 ? -19.188 20.109 36.625 1 58.09 143 GLY A CA 1
ATOM 1152 C C . GLY A 1 143 ? -18.062 21.094 36.312 1 58.09 143 GLY A C 1
ATOM 1153 O O . GLY A 1 143 ? -16.984 20.703 35.875 1 58.09 143 GLY A O 1
ATOM 1154 N N . ALA A 1 144 ? -18.516 22.297 35.969 1 52.12 144 ALA A N 1
ATOM 1155 C CA . ALA A 1 144 ? -17.547 23.312 35.562 1 52.12 144 ALA A CA 1
ATOM 1156 C C . ALA A 1 144 ? -16.328 23.312 36.5 1 52.12 144 ALA A C 1
ATOM 1158 O O . ALA A 1 144 ? -16.484 23.297 37.719 1 52.12 144 ALA A O 1
ATOM 1159 N N . PRO A 1 145 ? -15.289 22.812 36.062 1 47.88 145 PRO A N 1
ATOM 1160 C CA . PRO A 1 145 ? -14.156 22.922 37 1 47.88 145 PRO A CA 1
ATOM 1161 C C . PRO A 1 145 ? -14.188 24.203 37.812 1 47.88 145 PRO A C 1
ATOM 1163 O O . PRO A 1 145 ? -14.703 25.234 37.375 1 47.88 145 PRO A O 1
ATOM 1166 N N . ARG A 1 146 ? -14.5 24.203 39.188 1 44.62 146 ARG A N 1
ATOM 1167 C CA . ARG A 1 146 ? -14.117 25.422 39.906 1 44.62 146 ARG A CA 1
ATOM 1168 C C . ARG A 1 146 ? -13.164 26.266 39.062 1 44.62 146 ARG A C 1
ATOM 1170 O O . ARG A 1 146 ? -12.602 25.797 38.062 1 44.62 146 ARG A O 1
ATOM 1177 N N . ALA A 1 147 ? -12.805 27.516 39.531 1 46.19 147 ALA A N 1
ATOM 1178 C CA . ALA A 1 147 ? -11.742 28.297 38.906 1 46.19 147 ALA A CA 1
ATOM 1179 C C . ALA A 1 147 ? -10.68 27.391 38.281 1 46.19 147 ALA A C 1
ATOM 1181 O O . ALA A 1 147 ? -9.969 26.688 39 1 46.19 147 ALA A O 1
ATOM 1182 N N . PHE A 1 148 ? -11.023 26.594 37.281 1 50.25 148 PHE A N 1
ATOM 1183 C CA . PHE A 1 148 ? -10.344 25.594 36.5 1 50.25 148 PHE A CA 1
ATOM 1184 C C . PHE A 1 148 ? -8.852 25.891 36.375 1 50.25 148 PHE A C 1
ATOM 1186 O O . PHE A 1 148 ? -8.453 27.047 36.375 1 50.25 148 PHE A O 1
ATOM 1193 N N . GLU A 1 149 ? -8.133 24.969 36.906 1 59.75 149 GLU A N 1
ATOM 1194 C CA . GLU A 1 149 ? -6.684 24.859 36.969 1 59.75 149 GLU A CA 1
ATOM 1195 C C . GLU A 1 149 ? -6.035 25.109 35.594 1 59.75 149 GLU A C 1
ATOM 1197 O O . GLU A 1 149 ? -5.836 24.172 34.812 1 59.75 149 GLU A O 1
ATOM 1202 N N . TYR A 1 150 ? -6.234 26.312 35.062 1 64.88 150 TYR A N 1
ATOM 1203 C CA . TYR A 1 150 ? -5.27 26.672 34.031 1 64.88 150 TYR A CA 1
ATOM 1204 C C . TYR A 1 150 ? -3.854 26.297 34.469 1 64.88 150 TYR A C 1
ATOM 1206 O O . TYR A 1 150 ? -3.441 26.578 35.594 1 64.88 150 TYR A O 1
ATOM 1214 N N . PRO A 1 151 ? -3.328 25.531 33.781 1 62.56 151 PRO A N 1
ATOM 1215 C CA . PRO A 1 151 ? -1.979 25.172 34.219 1 62.56 151 PRO A CA 1
ATOM 1216 C C . PRO A 1 151 ? -1.169 26.375 34.688 1 62.56 151 PRO A C 1
ATOM 1218 O O . PRO A 1 151 ? -1.21 27.438 34.031 1 62.56 151 PRO A O 1
ATOM 1221 N N . PRO A 1 152 ? -0.846 26.297 36 1 61.5 152 PRO A N 1
ATOM 1222 C CA . PRO A 1 152 ? -0.13 27.453 36.531 1 61.5 152 PRO A CA 1
ATOM 1223 C C . PRO A 1 152 ? 1.056 27.875 35.688 1 61.5 152 PRO A C 1
ATOM 1225 O O . PRO A 1 152 ? 1.463 29.047 35.719 1 61.5 152 PRO A O 1
ATOM 1228 N N . GLY A 1 153 ? 1.606 27.016 34.781 1 57.81 153 GLY A N 1
ATOM 1229 C CA . GLY A 1 153 ? 2.816 27.328 34.062 1 57.81 153 GLY A CA 1
ATOM 1230 C C . GLY A 1 153 ? 2.553 27.688 32.594 1 57.81 153 GLY A C 1
ATOM 1231 O O . GLY A 1 153 ? 1.416 27.594 32.125 1 57.81 153 GLY A O 1
ATOM 1232 N N . GLY A 1 154 ? 3.264 28.734 32 1 57.22 154 GLY A N 1
ATOM 1233 C CA . GLY A 1 154 ? 3.275 29.156 30.625 1 57.22 154 GLY A CA 1
ATOM 1234 C C . GLY A 1 154 ? 3.973 30.5 30.422 1 57.22 154 GLY A C 1
ATOM 1235 O O . GLY A 1 154 ? 4.059 31.312 31.344 1 57.22 154 GLY A O 1
ATOM 1236 N N . SER A 1 155 ? 4.758 30.484 29.656 1 58.19 155 SER A N 1
ATOM 1237 C CA . SER A 1 155 ? 5.496 31.719 29.422 1 58.19 155 SER A CA 1
ATOM 1238 C C . SER A 1 155 ? 4.688 32.688 28.578 1 58.19 155 SER A C 1
ATOM 1240 O O . SER A 1 155 ? 3.924 32.281 27.703 1 58.19 155 SER A O 1
ATOM 1242 N N . GLY A 1 156 ? 4.762 33.969 28.953 1 63.44 156 GLY A N 1
ATOM 1243 C CA . GLY A 1 156 ? 4.32 35.094 28.125 1 63.44 156 GLY A CA 1
ATOM 1244 C C . GLY A 1 156 ? 2.811 35.156 27.984 1 63.44 156 GLY A C 1
ATOM 1245 O O . GLY A 1 156 ? 2.088 35.094 28.984 1 63.44 156 GLY A O 1
ATOM 1246 N N . ASP A 1 157 ? 2.326 35.125 26.797 1 64.81 157 ASP A N 1
ATOM 1247 C CA . ASP A 1 157 ? 0.94 35.344 26.406 1 64.81 157 ASP A CA 1
ATOM 1248 C C . ASP A 1 157 ? 0.06 34.156 26.75 1 64.81 157 ASP A C 1
ATOM 1250 O O . ASP A 1 157 ? -1.169 34.25 26.703 1 64.81 157 ASP A O 1
ATOM 1254 N N . HIS A 1 158 ? 0.688 33.094 27.453 1 69.94 158 HIS A N 1
ATOM 1255 C CA . HIS A 1 158 ? -0.093 31.906 27.781 1 69.94 158 HIS A CA 1
ATOM 1256 C C . HIS A 1 158 ? -0.222 31.719 29.281 1 69.94 158 HIS A C 1
ATOM 1258 O O . HIS A 1 158 ? -0.794 30.734 29.75 1 69.94 158 HIS A O 1
ATOM 1264 N N . SER A 1 159 ? 0.291 32.688 29.953 1 73.19 159 SER A N 1
ATOM 1265 C CA . SER A 1 159 ? 0.138 32.594 31.406 1 73.19 159 SER A CA 1
ATOM 1266 C C . SER A 1 159 ? -1.316 32.781 31.812 1 73.19 159 SER A C 1
ATOM 1268 O O . SER A 1 159 ? -2.074 33.469 31.125 1 73.19 159 SER A O 1
ATOM 1270 N N . PRO A 1 160 ? -1.664 32.125 32.906 1 74.75 160 PRO A N 1
ATOM 1271 C CA . PRO A 1 160 ? -3.057 32.219 33.344 1 74.75 160 PRO A CA 1
ATOM 1272 C C . PRO A 1 160 ? -3.523 33.656 33.531 1 74.75 160 PRO A C 1
ATOM 1274 O O . PRO A 1 160 ? -4.691 33.969 33.281 1 74.75 160 PRO A O 1
ATOM 1277 N N . ASN A 1 161 ? -2.551 34.531 33.875 1 76.38 161 ASN A N 1
ATOM 1278 C CA . ASN A 1 161 ? -2.951 35.906 34.188 1 76.38 161 ASN A CA 1
ATOM 1279 C C . ASN A 1 161 ? -2.812 36.812 32.969 1 76.38 161 ASN A C 1
ATOM 1281 O O . ASN A 1 161 ? -3.17 37.969 33.031 1 76.38 161 ASN A O 1
ATOM 1285 N N . ALA A 1 162 ? -2.359 36.25 31.891 1 76.62 162 ALA A N 1
ATOM 1286 C CA . ALA A 1 162 ? -2.266 37.062 30.672 1 76.62 162 ALA A CA 1
ATOM 1287 C C . ALA A 1 162 ? -3.65 37.344 30.109 1 76.62 162 ALA A C 1
ATOM 1289 O O . ALA A 1 162 ? -4.559 36.531 30.203 1 76.62 162 ALA A O 1
ATOM 1290 N N . PRO A 1 163 ? -3.789 38.594 29.625 1 73.62 163 PRO A N 1
ATOM 1291 C CA . PRO A 1 163 ? -5.086 38.969 29.031 1 73.62 163 PRO A CA 1
ATOM 1292 C C . PRO A 1 163 ? -5.445 38.094 27.844 1 73.62 163 PRO A C 1
ATOM 1294 O O . PRO A 1 163 ? -4.562 37.688 27.062 1 73.62 163 PRO A O 1
ATOM 1297 N N . LEU A 1 164 ? -6.711 37.656 27.797 1 71.19 164 LEU A N 1
ATOM 1298 C CA . LEU A 1 164 ? -7.223 37.031 26.578 1 71.19 164 LEU A CA 1
ATOM 1299 C C . LEU A 1 164 ? -7.176 38.031 25.406 1 71.19 164 LEU A C 1
ATOM 1301 O O . LEU A 1 164 ? -7.926 39 25.375 1 71.19 164 LEU A O 1
ATOM 1305 N N . LEU A 1 165 ? -6.203 37.875 24.609 1 62.28 165 LEU A N 1
ATOM 1306 C CA . LEU A 1 165 ? -6 38.812 23.516 1 62.28 165 LEU A CA 1
ATOM 1307 C C . LEU A 1 165 ? -7.008 38.562 22.391 1 62.28 165 LEU A C 1
ATOM 1309 O O . LEU A 1 165 ? -7.453 37.438 22.188 1 62.28 165 LEU A O 1
ATOM 1313 N N . ASN A 1 166 ? -7.426 39.656 21.703 1 56.5 166 ASN A N 1
ATOM 1314 C CA . ASN A 1 166 ? -8.195 39.688 20.469 1 56.5 166 ASN A CA 1
ATOM 1315 C C . ASN A 1 166 ? -9.656 39.312 20.703 1 56.5 166 ASN A C 1
ATOM 1317 O O . ASN A 1 166 ? -10.336 38.812 19.812 1 56.5 166 ASN A O 1
ATOM 1321 N N . ILE A 1 167 ? -9.992 39.094 22.016 1 57.62 167 ILE A N 1
ATOM 1322 C CA . ILE A 1 167 ? -11.422 38.938 22.25 1 57.62 167 ILE A CA 1
ATOM 1323 C C . ILE A 1 167 ? -12.062 40.312 22.422 1 57.62 167 ILE A C 1
ATOM 1325 O O . ILE A 1 167 ? -11.492 41.188 23.062 1 57.62 167 ILE A O 1
ATOM 1329 N N . TYR A 1 168 ? -12.883 40.719 21.547 1 53.59 168 TYR A N 1
ATOM 1330 C CA . TYR A 1 168 ? -13.562 42.031 21.547 1 53.59 168 TYR A CA 1
ATOM 1331 C C . TYR A 1 168 ? -14.227 42.281 22.891 1 53.59 168 TYR A C 1
ATOM 1333 O O . TYR A 1 168 ? -14.867 43.312 23.094 1 53.59 168 TYR A O 1
ATOM 1341 N N . LEU A 1 169 ? -14.242 41.344 23.734 1 54.62 169 LEU A N 1
ATOM 1342 C CA . LEU A 1 169 ? -15.031 41.531 24.953 1 54.62 169 LEU A CA 1
ATOM 1343 C C . LEU A 1 169 ? -14.281 42.438 25.938 1 54.62 169 LEU A C 1
ATOM 1345 O O . LEU A 1 169 ? -14.758 42.656 27.047 1 54.62 169 LEU A O 1
ATOM 1349 N N . GLY A 1 170 ? -13.195 43.062 25.5 1 52.31 170 GLY A N 1
ATOM 1350 C CA . GLY A 1 170 ? -12.422 44 26.312 1 52.31 170 GLY A CA 1
ATOM 1351 C C . GLY A 1 170 ? -11.359 43.312 27.156 1 52.31 170 GLY A C 1
ATOM 1352 O O . GLY A 1 170 ? -11.375 42.094 27.328 1 52.31 170 GLY A O 1
ATOM 1353 N N . PRO A 1 171 ? -10.281 44.031 27.547 1 55.59 171 PRO A N 1
ATOM 1354 C CA . PRO A 1 171 ? -9.047 43.625 28.219 1 55.59 171 PRO A CA 1
ATOM 1355 C C . PRO A 1 171 ? -9.305 42.938 29.562 1 55.59 171 PRO A C 1
ATOM 1357 O O . PRO A 1 171 ? -8.367 42.562 30.25 1 55.59 171 PRO A O 1
ATOM 1360 N N . ARG A 1 172 ? -10.484 42.625 29.906 1 64.12 172 ARG A N 1
ATOM 1361 C CA . ARG A 1 172 ? -10.789 42.312 31.297 1 64.12 172 ARG A CA 1
ATOM 1362 C C . ARG A 1 172 ? -10.68 40.812 31.562 1 64.12 172 ARG A C 1
ATOM 1364 O O . ARG A 1 172 ? -10.664 40.375 32.719 1 64.12 172 ARG A O 1
ATOM 1371 N N . TYR A 1 173 ? -10.43 40 30.562 1 73 173 TYR A N 1
ATOM 1372 C CA . TYR A 1 173 ? -10.414 38.594 30.828 1 73 173 TYR A CA 1
ATOM 1373 C C . TYR A 1 173 ? -9.016 38 30.625 1 73 173 TYR A C 1
ATOM 1375 O O . TYR A 1 173 ? -8.289 38.406 29.719 1 73 173 TYR A O 1
ATOM 1383 N N . THR A 1 174 ? -8.68 37.188 31.578 1 75.12 174 THR A N 1
ATOM 1384 C CA . THR A 1 174 ? -7.395 36.5 31.516 1 75.12 174 THR A CA 1
ATOM 1385 C C . THR A 1 174 ? -7.555 35.125 30.875 1 75.12 174 THR A C 1
ATOM 1387 O O . THR A 1 174 ? -8.672 34.656 30.672 1 75.12 174 THR A O 1
ATOM 1390 N N . ASN A 1 175 ? -6.414 34.531 30.547 1 74.25 175 ASN A N 1
ATOM 1391 C CA . ASN A 1 175 ? -6.438 33.188 30.031 1 74.25 175 ASN A CA 1
ATOM 1392 C C . ASN A 1 175 ? -7.148 32.219 30.984 1 74.25 175 ASN A C 1
ATOM 1394 O O . ASN A 1 175 ? -7.879 31.328 30.547 1 74.25 175 ASN A O 1
ATOM 1398 N N . ALA A 1 176 ? -6.957 32.438 32.219 1 73.31 176 ALA A N 1
ATOM 1399 C CA . ALA A 1 176 ? -7.594 31.578 33.219 1 73.31 176 ALA A CA 1
ATOM 1400 C C . ALA A 1 176 ? -9.109 31.75 33.188 1 73.31 176 ALA A C 1
ATOM 1402 O O . ALA A 1 176 ? -9.844 30.781 33.438 1 73.31 176 ALA A O 1
ATOM 1403 N N . ASP A 1 177 ? -9.508 32.906 32.875 1 72.31 177 ASP A N 1
ATOM 1404 C CA . ASP A 1 177 ? -10.938 33.156 32.781 1 72.31 177 ASP A CA 1
ATOM 1405 C C . ASP A 1 177 ? -11.578 32.375 31.656 1 72.31 177 ASP A C 1
ATOM 1407 O O . ASP A 1 177 ? -12.789 32.125 31.656 1 72.31 177 ASP A O 1
ATOM 1411 N N . GLY A 1 178 ? -10.781 32.062 30.734 1 75.38 178 GLY A N 1
ATOM 1412 C CA . GLY A 1 178 ? -11.273 31.297 29.609 1 75.38 178 GLY A CA 1
ATOM 1413 C C . GLY A 1 178 ? -11.805 29.922 30 1 75.38 178 GLY A C 1
ATOM 1414 O O . GLY A 1 178 ? -12.617 29.344 29.297 1 75.38 178 GLY A O 1
ATOM 1415 N N . TYR A 1 179 ? -11.406 29.531 31.109 1 72.31 179 TYR A N 1
ATOM 1416 C CA . TYR A 1 179 ? -11.836 28.219 31.594 1 72.31 179 TYR A CA 1
ATOM 1417 C C . TYR A 1 179 ? -13.133 28.328 32.375 1 72.31 179 TYR A C 1
ATOM 1419 O O . TYR A 1 179 ? -13.672 27.312 32.844 1 72.31 179 TYR A O 1
ATOM 1427 N N . SER A 1 180 ? -13.523 29.5 32.5 1 69.75 180 SER A N 1
ATOM 1428 C CA . SER A 1 180 ? -14.68 29.719 33.344 1 69.75 180 SER A CA 1
ATOM 1429 C C . SER A 1 180 ? -15.938 29.078 32.781 1 69.75 180 SER A C 1
ATOM 1431 O O . SER A 1 180 ? -16.141 29.109 31.562 1 69.75 180 SER A O 1
ATOM 1433 N N . ALA A 1 181 ? -16.766 28.516 33.594 1 65.81 181 ALA A N 1
ATOM 1434 C CA . ALA A 1 181 ? -18.047 27.906 33.219 1 65.81 181 ALA A CA 1
ATOM 1435 C C . ALA A 1 181 ? -19 28.953 32.656 1 65.81 181 ALA A C 1
ATOM 1437 O O . ALA A 1 181 ? -19.984 28.609 32.031 1 65.81 181 ALA A O 1
ATOM 1438 N N . ARG A 1 182 ? -18.578 30.188 32.938 1 66.56 182 ARG A N 1
ATOM 1439 C CA . ARG A 1 182 ? -19.422 31.266 32.469 1 66.56 182 ARG A CA 1
ATOM 1440 C C . ARG A 1 182 ? -19.609 31.203 30.938 1 66.56 182 ARG A C 1
ATOM 1442 O O . ARG A 1 182 ? -20.672 31.516 30.422 1 66.56 182 ARG A O 1
ATOM 1449 N N . TRP A 1 183 ? -18.594 30.75 30.297 1 70.5 183 TRP A N 1
ATOM 1450 C CA . TRP A 1 183 ? -18.656 30.703 28.844 1 70.5 183 TRP A CA 1
ATOM 1451 C C . TRP A 1 183 ? -19.578 29.578 28.375 1 70.5 183 TRP A C 1
ATOM 1453 O O . TRP A 1 183 ? -20.266 29.703 27.359 1 70.5 183 TRP A O 1
ATOM 1463 N N . ALA A 1 184 ? -19.609 28.531 29.156 1 68.31 184 ALA A N 1
ATOM 1464 C CA . ALA A 1 184 ? -20.422 27.375 28.812 1 68.31 184 ALA A CA 1
ATOM 1465 C C . ALA A 1 184 ? -21.906 27.719 28.844 1 68.31 184 ALA A C 1
ATOM 1467 O O . ALA A 1 184 ? -22.703 27.172 28.078 1 68.31 184 ALA A O 1
ATOM 1468 N N . ASN A 1 185 ? -22.203 28.609 29.656 1 63.69 185 ASN A N 1
ATOM 1469 C CA . ASN A 1 185 ? -23.609 28.953 29.828 1 63.69 185 ASN A CA 1
ATOM 1470 C C . ASN A 1 185 ? -24.094 29.906 28.734 1 63.69 185 ASN A C 1
ATOM 1472 O O . ASN A 1 185 ? -25.297 30.141 28.578 1 63.69 185 ASN A O 1
ATOM 1476 N N . MET A 1 186 ? -23.125 30.359 28 1 67.75 186 MET A N 1
ATOM 1477 C CA . MET A 1 186 ? -23.453 31.344 26.969 1 67.75 186 MET A CA 1
ATOM 1478 C C . MET A 1 186 ? -23.719 30.656 25.641 1 67.75 186 MET A C 1
ATOM 1480 O O . MET A 1 186 ? -24.141 31.312 24.672 1 67.75 186 MET A O 1
ATOM 1484 N N . VAL A 1 187 ? -23.5 29.422 25.641 1 75.94 187 VAL A N 1
ATOM 1485 C CA . VAL A 1 187 ? -23.594 28.75 24.344 1 75.94 187 VAL A CA 1
ATOM 1486 C C . VAL A 1 187 ? -24.453 27.5 24.469 1 75.94 187 VAL A C 1
ATOM 1488 O O . VAL A 1 187 ? -24.562 26.922 25.562 1 75.94 187 VAL A O 1
ATOM 1491 N N . SER A 1 188 ? -25.266 27.266 23.484 1 78.25 188 SER A N 1
ATOM 1492 C CA . SER A 1 188 ? -26 26 23.375 1 78.25 188 SER A CA 1
ATOM 1493 C C . SER A 1 188 ? -25.625 25.281 22.078 1 78.25 188 SER A C 1
ATOM 1495 O O . SER A 1 188 ? -25.406 25.906 21.047 1 78.25 188 SER A O 1
ATOM 1497 N N . TYR A 1 189 ? -25.5 24.016 22.266 1 85.94 189 TYR A N 1
ATOM 1498 C CA . TYR A 1 189 ? -25.156 23.188 21.109 1 85.94 189 TYR A CA 1
ATOM 1499 C C . TYR A 1 189 ? -26.266 22.172 20.797 1 85.94 189 TYR A C 1
ATOM 1501 O O . TYR A 1 189 ? -26.906 21.672 21.719 1 85.94 189 TYR A O 1
ATOM 1509 N N . GLU A 1 190 ? -26.516 22.047 19.484 1 84.62 190 GLU A N 1
ATOM 1510 C CA . GLU A 1 190 ? -27.25 20.844 19.109 1 84.62 190 GLU A CA 1
ATOM 1511 C C . GLU A 1 190 ? -26.422 19.594 19.328 1 84.62 190 GLU A C 1
ATOM 1513 O O . GLU A 1 190 ? -25.234 19.547 18.98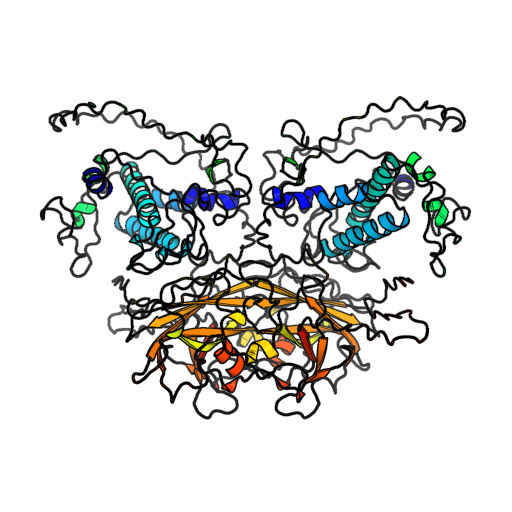4 1 84.62 190 GLU A O 1
ATOM 1518 N N . ARG A 1 191 ? -27.031 18.625 19.938 1 84.69 191 ARG A N 1
ATOM 1519 C CA . ARG A 1 191 ? -26.281 17.406 20.25 1 84.69 191 ARG A CA 1
ATOM 1520 C C . ARG A 1 191 ? -25.984 16.609 18.969 1 84.69 191 ARG A C 1
ATOM 1522 O O . ARG A 1 191 ? -26.766 16.672 18.016 1 84.69 191 ARG A O 1
ATOM 1529 N N . SER A 1 192 ? -24.844 15.898 19.047 1 89.12 192 SER A N 1
ATOM 1530 C CA . SER A 1 192 ? -24.484 15.016 17.938 1 89.12 192 SER A CA 1
ATOM 1531 C C . SER A 1 192 ? -25.531 13.922 17.734 1 89.12 192 SER A C 1
ATOM 1533 O O . SER A 1 192 ? -26.094 13.422 18.703 1 89.12 192 SER A O 1
ATOM 1535 N N . PRO A 1 193 ? -25.781 13.57 16.469 1 87 193 PRO A N 1
ATOM 1536 C CA . PRO A 1 193 ? -26.797 12.555 16.203 1 87 193 PRO A CA 1
ATOM 1537 C C . PRO A 1 193 ? -26.453 11.188 16.797 1 87 193 PRO A C 1
ATOM 1539 O O . PRO A 1 193 ? -25.266 10.836 16.875 1 87 193 PRO A O 1
ATOM 1542 N N . SER A 1 194 ? -27.469 10.516 17.266 1 81.75 194 SER A N 1
ATOM 1543 C CA . SER A 1 194 ? -27.328 9.156 17.766 1 81.75 194 SER A CA 1
ATOM 1544 C C . SER A 1 194 ? -28.203 8.188 16.984 1 81.75 194 SER A C 1
ATOM 1546 O O . SER A 1 194 ? -29.219 8.586 16.422 1 81.75 194 SER A O 1
ATOM 1548 N N . CYS A 1 195 ? -27.625 7 16.922 1 79.06 195 CYS A N 1
ATOM 1549 C CA . CYS A 1 195 ? -28.422 5.969 16.266 1 79.06 195 CYS A CA 1
ATOM 1550 C C . CYS A 1 195 ? -29.578 5.52 17.156 1 79.06 195 CYS A C 1
ATOM 1552 O O . CYS A 1 195 ? -29.344 5 18.25 1 79.06 195 CYS A O 1
ATOM 1554 N N . SER A 1 196 ? -30.781 5.879 16.734 1 71.19 196 SER A N 1
ATOM 1555 C CA . SER A 1 196 ? -32 5.492 17.438 1 71.19 196 SER A CA 1
ATOM 1556 C C . SER A 1 196 ? -33.031 4.887 16.469 1 71.19 196 SER A C 1
ATOM 1558 O O . SER A 1 196 ? -33.312 5.473 15.43 1 71.19 196 SER A O 1
ATOM 1560 N N . ALA A 1 197 ? -33.5 3.719 16.812 1 68.06 197 ALA A N 1
ATOM 1561 C CA . ALA A 1 197 ? -34.469 3.004 16 1 68.06 197 ALA A CA 1
ATOM 1562 C C . ALA A 1 197 ? -33.969 2.781 14.578 1 68.06 197 ALA A C 1
ATOM 1564 O O . ALA A 1 197 ? -34.719 2.977 13.609 1 68.06 197 ALA A O 1
ATOM 1565 N N . GLY A 1 198 ? -32.75 2.643 14.469 1 68.56 198 GLY A N 1
ATOM 1566 C CA . GLY A 1 198 ? -32.125 2.262 13.203 1 68.56 198 GLY A CA 1
ATOM 1567 C C . GLY A 1 198 ? -31.828 3.449 12.305 1 68.56 198 GLY A C 1
ATOM 1568 O O . GLY A 1 198 ? -31.469 3.275 11.141 1 68.56 198 GLY A O 1
ATOM 1569 N N . THR A 1 199 ? -32.031 4.613 12.836 1 79.81 199 THR A N 1
ATOM 1570 C CA . THR A 1 199 ? -31.797 5.793 12.008 1 79.81 199 THR A CA 1
ATOM 1571 C C . THR A 1 199 ? -31.016 6.844 12.789 1 79.81 199 THR A C 1
ATOM 1573 O O . THR A 1 199 ? -31.047 6.855 14.023 1 79.81 199 THR A O 1
ATOM 1576 N N . CYS A 1 200 ? -30.266 7.629 12.078 1 86.06 200 CYS A N 1
ATOM 1577 C CA . CYS A 1 200 ? -29.562 8.773 12.656 1 86.06 200 CYS A CA 1
ATOM 1578 C C . CYS A 1 200 ? -30.266 10.078 12.297 1 86.06 200 CYS A C 1
ATOM 1580 O O . CYS A 1 200 ? -29.703 11.156 12.461 1 86.06 200 CYS A O 1
ATOM 1582 N N . ASN A 1 201 ? -31.453 9.93 11.766 1 81.06 201 ASN A N 1
ATOM 1583 C CA . ASN A 1 201 ? -32.375 11.023 11.43 1 81.06 201 ASN A CA 1
ATOM 1584 C C . ASN A 1 201 ? -31.75 11.969 10.398 1 81.06 201 ASN A C 1
ATOM 1586 O O . ASN A 1 201 ? -31.797 13.188 10.57 1 81.06 201 ASN A O 1
ATOM 1590 N N . SER A 1 202 ? -31 11.477 9.578 1 87.69 202 SER A N 1
ATOM 1591 C CA . SER A 1 202 ? -30.406 12.195 8.453 1 87.69 202 SER A CA 1
ATOM 1592 C C . SER A 1 202 ? -30.172 11.266 7.27 1 87.69 202 SER A C 1
ATOM 1594 O O . SER A 1 202 ? -29.766 10.117 7.445 1 87.69 202 SER A O 1
ATOM 1596 N N . ARG A 1 203 ? -30.422 11.766 6.082 1 82.56 203 ARG A N 1
ATOM 1597 C CA . ARG A 1 203 ? -30.203 10.953 4.887 1 82.56 203 ARG A CA 1
ATOM 1598 C C . ARG A 1 203 ? -28.719 10.781 4.609 1 82.56 203 ARG A C 1
ATOM 1600 O O . ARG A 1 203 ? -28.328 9.938 3.801 1 82.56 203 ARG A O 1
ATOM 1607 N N . PHE A 1 204 ? -27.922 11.539 5.281 1 89.62 204 PHE A N 1
ATOM 1608 C CA . PHE A 1 204 ? -26.484 11.484 5.016 1 89.62 204 PHE A CA 1
ATOM 1609 C C . PHE A 1 204 ? -25.766 10.648 6.066 1 89.62 204 PHE A C 1
ATOM 1611 O O . PHE A 1 204 ? -24.547 10.508 6.027 1 89.62 204 PHE A O 1
ATOM 1618 N N . LEU A 1 205 ? -26.547 10.148 7 1 89.56 205 LEU A N 1
ATOM 1619 C CA . LEU A 1 205 ? -25.984 9.344 8.078 1 89.56 205 LEU A CA 1
ATOM 1620 C C . LEU A 1 205 ? -26.594 7.949 8.086 1 89.56 205 LEU A C 1
ATOM 1622 O O . LEU A 1 205 ? -27.656 7.719 7.488 1 89.56 205 LEU A O 1
ATOM 1626 N N . GLN A 1 206 ? -25.844 7.012 8.672 1 84 206 GLN A N 1
ATOM 1627 C CA . GLN A 1 206 ? -26.312 5.641 8.867 1 84 206 GLN A CA 1
ATOM 1628 C C . GLN A 1 206 ? -25.891 5.117 10.242 1 84 206 GLN A C 1
ATOM 1630 O O . GLN A 1 206 ? -24.922 5.602 10.828 1 84 206 GLN A O 1
ATOM 1635 N N . CYS A 1 207 ? -26.703 4.207 10.68 1 78.69 207 CYS A N 1
ATOM 1636 C CA . CYS A 1 207 ? -26.312 3.564 11.938 1 78.69 207 CYS A CA 1
ATOM 1637 C C . CYS A 1 207 ? -25.156 2.6 11.727 1 78.69 207 CYS A C 1
ATOM 1639 O O . CYS A 1 207 ? -25.094 1.915 10.703 1 78.69 207 CYS A O 1
ATOM 1641 N N . SER A 1 208 ? -24.219 2.664 12.695 1 73.69 208 SER A N 1
ATOM 1642 C CA . SER A 1 208 ? -23.078 1.75 12.758 1 73.69 208 SER A CA 1
ATOM 1643 C C . SER A 1 208 ? -22.812 1.29 14.188 1 73.69 208 SER A C 1
ATOM 1645 O O . SER A 1 208 ? -23.375 1.845 15.133 1 73.69 208 SER A O 1
ATOM 1647 N N . PRO A 1 209 ? -22.031 0.271 14.367 1 65.44 209 PRO A N 1
ATOM 1648 C CA . PRO A 1 209 ? -21.703 -0.168 15.727 1 65.44 209 PRO A CA 1
ATOM 1649 C C . PRO A 1 209 ? -21.125 0.95 16.578 1 65.44 209 PRO A C 1
ATOM 1651 O O . PRO A 1 209 ? -21.328 0.974 17.797 1 65.44 209 PRO A O 1
ATOM 1654 N N . GLY A 1 210 ? -20.453 1.819 15.984 1 66.75 210 GLY A N 1
ATOM 1655 C CA . GLY A 1 210 ? -19.875 2.92 16.734 1 66.75 210 GLY A CA 1
ATOM 1656 C C . GLY A 1 210 ? -20.828 4.09 16.906 1 66.75 210 GLY A C 1
ATOM 1657 O O . GLY A 1 210 ? -20.469 5.109 17.5 1 66.75 210 GLY A O 1
ATOM 1658 N N . GLY A 1 211 ? -22.031 3.904 16.453 1 79.25 211 GLY A N 1
ATOM 1659 C CA . GLY A 1 211 ? -23 4.992 16.422 1 79.25 211 GLY A CA 1
ATOM 1660 C C . GLY A 1 211 ? -23.328 5.457 15.008 1 79.25 211 GLY A C 1
ATOM 1661 O O . GLY A 1 211 ? -23.281 4.668 14.062 1 79.25 211 GLY A O 1
ATOM 1662 N N . CYS A 1 212 ? -23.688 6.652 14.992 1 88.69 212 CYS A N 1
ATOM 1663 C CA . CYS A 1 212 ? -23.984 7.176 13.664 1 88.69 212 CYS A CA 1
ATOM 1664 C C . CYS A 1 212 ? -22.703 7.363 12.867 1 88.69 212 CYS A C 1
ATOM 1666 O O . CYS A 1 212 ? -21.672 7.77 13.414 1 88.69 212 CYS A O 1
ATOM 1668 N N . ALA A 1 213 ? -22.734 7.027 11.602 1 89.12 213 ALA A N 1
ATOM 1669 C CA . ALA A 1 213 ? -21.625 7.191 10.672 1 89.12 213 ALA A CA 1
ATOM 1670 C C . ALA A 1 213 ? -22.062 7.91 9.406 1 89.12 213 ALA A C 1
ATOM 1672 O O . ALA A 1 213 ? -23.203 7.742 8.953 1 89.12 213 ALA A O 1
ATOM 1673 N N . SER A 1 214 ? -21.172 8.734 8.898 1 90.69 214 SER A N 1
ATOM 1674 C CA . SER A 1 214 ? -21.422 9.344 7.602 1 90.69 214 SER A CA 1
ATOM 1675 C C . SER A 1 214 ? -21.578 8.289 6.512 1 90.69 214 SER A C 1
ATOM 1677 O O . SER A 1 214 ? -20.953 7.227 6.582 1 90.69 214 SER A O 1
ATOM 1679 N N . ARG A 1 215 ? -22.391 8.648 5.57 1 84.62 215 ARG A N 1
ATOM 1680 C CA . ARG A 1 215 ? -22.531 7.746 4.434 1 84.62 215 ARG A CA 1
ATOM 1681 C C . ARG A 1 215 ? -21.422 7.977 3.406 1 84.62 215 ARG A C 1
ATOM 1683 O O . ARG A 1 215 ? -20.844 9.055 3.35 1 84.62 215 ARG A O 1
ATOM 1690 N N . ASP A 1 216 ? -21.156 6.973 2.66 1 78.81 216 ASP A N 1
ATOM 1691 C CA . ASP A 1 216 ? -20.172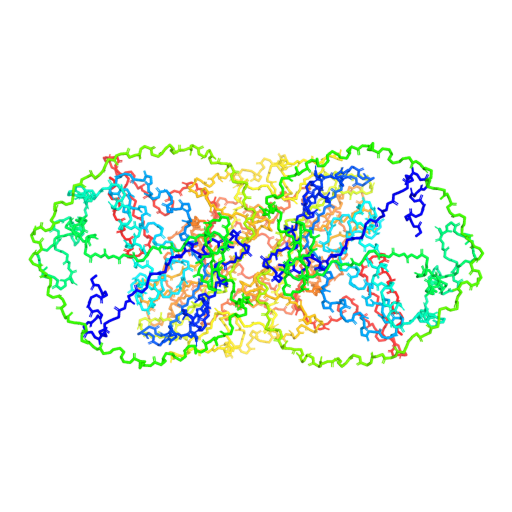 7.031 1.582 1 78.81 216 ASP A CA 1
ATOM 1692 C C . ASP A 1 216 ? -20.672 7.91 0.436 1 78.81 216 ASP A C 1
ATOM 1694 O O . ASP A 1 216 ? -21.844 7.863 0.071 1 78.81 216 ASP A O 1
ATOM 1698 N N . MET A 1 217 ? -19.844 8.703 -0.127 1 77 217 MET A N 1
ATOM 1699 C CA . MET A 1 217 ? -20.219 9.648 -1.177 1 77 217 MET A CA 1
ATOM 1700 C C . MET A 1 217 ? -20.75 8.914 -2.402 1 77 217 MET A C 1
ATOM 1702 O O . MET A 1 217 ? -21.5 9.484 -3.193 1 77 217 MET A O 1
ATOM 1706 N N . ARG A 1 218 ? -20.234 7.812 -2.615 1 55.06 218 ARG A N 1
ATOM 1707 C CA . ARG A 1 218 ? -20.625 7.047 -3.797 1 55.06 218 ARG A CA 1
ATOM 1708 C C . ARG A 1 218 ? -22.016 6.453 -3.635 1 55.06 218 ARG A C 1
ATOM 1710 O O . ARG A 1 218 ? -22.641 6.043 -4.617 1 55.06 218 ARG A O 1
ATOM 1717 N N . ARG A 1 219 ? -22.641 6.348 -2.527 1 48.84 219 ARG A N 1
ATOM 1718 C CA . ARG A 1 219 ? -23.938 5.738 -2.252 1 48.84 219 ARG A CA 1
ATOM 1719 C C . ARG A 1 219 ? -24.844 6.707 -1.516 1 48.84 219 ARG A C 1
ATOM 1721 O O . ARG A 1 219 ? -25.281 6.434 -0.393 1 48.84 219 ARG A O 1
ATOM 1728 N N . PRO A 1 220 ? -25.047 8.016 -2.023 1 41.12 220 PRO A N 1
ATOM 1729 C CA . PRO A 1 220 ? -25.984 8.828 -1.234 1 41.12 220 PRO A CA 1
ATOM 1730 C C . PRO A 1 220 ? -27.391 8.258 -1.235 1 41.12 220 PRO A C 1
ATOM 1732 O O . PRO A 1 220 ? -27.812 7.625 -2.209 1 41.12 220 PRO A O 1
ATOM 1735 N N . GLN A 1 221 ? -27.859 7.609 -0.439 1 38.59 221 GLN A N 1
ATOM 1736 C CA . GLN A 1 221 ? -29.234 7.152 -0.597 1 38.59 221 GLN A CA 1
ATOM 1737 C C . GLN A 1 221 ? -29.984 8 -1.62 1 38.59 221 GLN A C 1
ATOM 1739 O O . GLN A 1 221 ? -29.625 9.156 -1.863 1 38.59 221 GLN A O 1
ATOM 1744 N N . ASN A 1 222 ? -31.109 7.355 -2.361 1 32.12 222 ASN A N 1
ATOM 1745 C CA . ASN A 1 222 ? -32.125 8.016 -3.182 1 32.12 222 ASN A CA 1
ATOM 1746 C C . ASN A 1 222 ? -32.438 9.414 -2.66 1 32.12 222 ASN A C 1
ATOM 1748 O O . ASN A 1 222 ? -33.594 9.688 -2.268 1 32.12 222 ASN A O 1
ATOM 1752 N N . ALA A 1 223 ? -31.828 9.992 -1.889 1 30.55 223 ALA A N 1
ATOM 1753 C CA . ALA A 1 223 ? -32.312 11.359 -1.699 1 30.55 223 ALA A CA 1
ATOM 1754 C C . ALA A 1 223 ? -32.219 12.156 -2.996 1 30.55 223 ALA A C 1
ATOM 1756 O O . ALA A 1 223 ? -31.125 12.305 -3.562 1 30.55 223 ALA A O 1
ATOM 1757 N N . ARG A 1 224 ? -33.25 12.062 -3.883 1 26.61 224 ARG A N 1
ATOM 1758 C CA . ARG A 1 224 ? -33.312 13.188 -4.812 1 26.61 224 ARG A CA 1
ATOM 1759 C C . ARG A 1 224 ? -32.656 14.43 -4.219 1 26.61 224 ARG A C 1
ATOM 1761 O O . ARG A 1 224 ? -32.969 14.82 -3.088 1 26.61 224 ARG A O 1
ATOM 1768 N N . PRO A 1 225 ? -31.609 14.758 -4.762 1 27.34 225 PRO A N 1
ATOM 1769 C CA . PRO A 1 225 ? -31.359 16.125 -4.301 1 27.34 225 PRO A CA 1
ATOM 1770 C C . PRO A 1 225 ? -32.625 16.969 -4.234 1 27.34 225 PRO A C 1
ATOM 1772 O O . PRO A 1 225 ? -33.312 17.141 -5.242 1 27.34 225 PRO A O 1
ATOM 1775 N N . GLN A 1 226 ? -33.562 16.688 -3.477 1 24 226 GLN A N 1
ATOM 1776 C CA . GLN A 1 226 ? -34.406 17.875 -3.439 1 24 226 GLN A CA 1
ATOM 1777 C C . GLN A 1 226 ? -33.562 19.156 -3.498 1 24 226 GLN A C 1
ATOM 1779 O O . GLN A 1 226 ? -32.656 19.328 -2.686 1 24 226 GLN A O 1
ATOM 1784 N N . GLN A 1 227 ? -33.375 19.562 -4.711 1 23.06 227 GLN A N 1
ATOM 1785 C CA . GLN A 1 227 ? -33.062 21 -4.746 1 23.06 227 GLN A CA 1
ATOM 1786 C C . GLN A 1 227 ? -33.812 21.734 -3.639 1 23.06 227 GLN A C 1
ATOM 1788 O O . GLN A 1 227 ? -35 21.984 -3.742 1 23.06 227 GLN A O 1
ATOM 1793 N N . GLN A 1 228 ? -33.812 21.375 -2.516 1 24.53 228 GLN A N 1
ATOM 1794 C CA . GLN A 1 228 ? -34.344 22.453 -1.688 1 24.53 228 GLN A CA 1
ATOM 1795 C C . GLN A 1 228 ? -33.875 23.812 -2.195 1 24.53 228 GLN A C 1
ATOM 1797 O O . GLN A 1 228 ? -32.656 24.062 -2.289 1 24.53 228 GLN A O 1
ATOM 1802 N N . GLN A 1 229 ? -34.594 24.312 -3.191 1 21.36 229 GLN A N 1
ATOM 1803 C CA . GLN A 1 229 ? -34.594 25.766 -3.324 1 21.36 229 GLN A CA 1
ATOM 1804 C C . GLN A 1 229 ? -34.531 26.438 -1.96 1 21.36 229 GLN A C 1
ATOM 1806 O O . GLN A 1 229 ? -35.406 26.234 -1.108 1 21.36 229 GLN A O 1
ATOM 1811 N N . PHE A 1 230 ? -33.438 26.594 -1.446 1 24.44 230 PHE A N 1
ATOM 1812 C CA . PHE A 1 230 ? -33.375 27.688 -0.479 1 24.44 230 PHE A CA 1
ATOM 1813 C C . PHE A 1 230 ? -34.25 28.844 -0.919 1 24.44 230 PHE A C 1
ATOM 1815 O O . PHE A 1 230 ? -33.844 29.641 -1.771 1 24.44 230 PHE A O 1
ATOM 1822 N N . GLY A 1 231 ? -35.469 28.516 -1.346 1 22.3 231 GLY A N 1
ATOM 1823 C CA . GLY A 1 231 ? -36.281 29.703 -1.355 1 22.3 231 GLY A CA 1
ATOM 1824 C C . GLY A 1 231 ? -36.094 30.578 -0.13 1 22.3 231 GLY A C 1
ATOM 1825 O O . GLY A 1 231 ? -35.812 30.078 0.961 1 22.3 231 GLY A O 1
ATOM 1826 N N . ARG A 1 232 ? -35.75 31.844 -0.355 1 22.14 232 ARG A N 1
ATOM 1827 C CA . ARG A 1 232 ? -35.688 33 0.525 1 22.14 232 ARG A CA 1
ATOM 1828 C C . ARG A 1 232 ? -36.938 33.094 1.399 1 22.14 232 ARG A C 1
ATOM 1830 O O . ARG A 1 232 ? -37.875 33.781 1.062 1 22.14 232 ARG A O 1
ATOM 1837 N N . LYS A 1 233 ? -37.75 32.125 1.627 1 22.09 233 LYS A N 1
ATOM 1838 C CA . LYS A 1 233 ? -38.75 32.75 2.461 1 22.09 233 LYS A CA 1
ATOM 1839 C C . LYS A 1 233 ? -38.125 33.594 3.578 1 22.09 233 LYS A C 1
ATOM 1841 O O . LYS A 1 233 ? -37.312 33.062 4.352 1 22.09 233 LYS A O 1
ATOM 1846 N N . ARG A 1 234 ? -38.156 34.875 3.348 1 19.36 234 ARG A N 1
ATOM 1847 C CA . ARG A 1 234 ? -37.969 35.969 4.277 1 19.36 234 ARG A CA 1
ATOM 1848 C C . ARG A 1 234 ? -38.656 35.719 5.602 1 19.36 234 ARG A C 1
ATOM 1850 O O . ARG A 1 234 ? -39.906 35.781 5.676 1 19.36 234 ARG A O 1
ATOM 1857 N N . ARG A 1 235 ? -38.531 34.594 6.195 1 23.78 235 ARG A N 1
ATOM 1858 C CA . ARG A 1 235 ? -39.094 34.781 7.523 1 23.78 235 ARG A CA 1
ATOM 1859 C C . ARG A 1 235 ? -38.812 36.188 8.023 1 23.78 235 ARG A C 1
ATOM 1861 O O . ARG A 1 235 ? -37.719 36.75 7.781 1 23.78 235 ARG A O 1
ATOM 1868 N N . SER A 1 236 ? -39.875 36.969 8.07 1 18.98 236 SER A N 1
ATOM 1869 C CA . SER A 1 236 ? -39.906 38.312 8.688 1 18.98 236 SER A CA 1
ATOM 1870 C C . SER A 1 236 ? -38.969 38.375 9.891 1 18.98 236 SER A C 1
ATOM 1872 O O . SER A 1 236 ? -38.812 37.406 10.633 1 18.98 236 SER A O 1
ATOM 1874 N N . ALA A 1 237 ? -38.062 39.188 9.852 1 22.09 237 ALA A N 1
ATOM 1875 C CA . ALA A 1 237 ? -37 39.75 10.656 1 22.09 237 ALA A CA 1
ATOM 1876 C C . ALA A 1 237 ? -37.406 39.906 12.117 1 22.09 237 ALA A C 1
ATOM 1878 O O . ALA A 1 237 ? -36.594 40.344 12.953 1 22.09 237 ALA A O 1
ATOM 1879 N N . ASP A 1 238 ? -38.781 39.969 12.32 1 20.36 238 ASP A N 1
ATOM 1880 C CA . ASP A 1 238 ? -39.031 40.719 13.555 1 20.36 238 ASP A CA 1
ATOM 1881 C C . ASP A 1 238 ? -38.719 39.875 14.781 1 20.36 238 ASP A C 1
ATOM 1883 O O . ASP A 1 238 ? -39.625 39.219 15.336 1 20.36 238 ASP A O 1
ATOM 1887 N N . ILE A 1 239 ? -38.094 38.812 14.602 1 23.95 239 ILE A N 1
ATOM 1888 C CA . ILE A 1 239 ? -38.031 38.25 15.938 1 23.95 239 ILE A CA 1
ATOM 1889 C C . ILE A 1 239 ? -37.5 39.281 16.922 1 23.95 239 ILE A C 1
ATOM 1891 O O . ILE A 1 239 ? -36.406 39.844 16.719 1 23.95 239 ILE A O 1
ATOM 1895 N N . PRO A 1 240 ? -38.375 39.906 17.641 1 21.12 240 PRO A N 1
ATOM 1896 C CA . PRO A 1 240 ? -37.938 40.938 18.594 1 21.12 240 PRO A CA 1
ATOM 1897 C C . PRO A 1 240 ? -36.656 40.562 19.312 1 21.12 240 PRO A C 1
ATOM 1899 O O . PRO A 1 240 ? -36.344 39.375 19.469 1 21.12 240 PRO A O 1
ATOM 1902 N N . LEU A 1 241 ? -35.688 41.375 19.125 1 21.52 241 LEU A N 1
ATOM 1903 C CA . LEU A 1 241 ? -34.5 41.406 19.922 1 21.52 241 LEU A CA 1
ATOM 1904 C C . LEU A 1 241 ? -34.781 41.031 21.375 1 21.52 241 LEU A C 1
ATOM 1906 O O . LEU A 1 241 ? -35.438 41.781 22.094 1 21.52 241 LEU A O 1
ATOM 1910 N N . HIS A 1 242 ? -35.375 39.781 21.625 1 22.58 242 HIS A N 1
ATOM 1911 C CA . HIS A 1 242 ? -35.625 39.531 23.047 1 22.58 242 HIS A CA 1
ATOM 1912 C C . HIS A 1 242 ? -34.469 40.094 23.891 1 22.58 242 HIS A C 1
ATOM 1914 O O . HIS A 1 242 ? -33.312 39.812 23.641 1 22.58 242 HIS A O 1
ATOM 1920 N N . VAL A 1 243 ? -34.594 41.219 24.312 1 20.42 243 VAL A N 1
ATOM 1921 C CA . VAL A 1 243 ? -33.844 41.938 25.344 1 20.42 243 VAL A CA 1
ATOM 1922 C C . VAL A 1 243 ? -33.531 40.969 26.5 1 20.42 243 VAL A C 1
ATOM 1924 O O . VAL A 1 243 ? -34.438 40.281 27 1 20.42 243 VAL A O 1
ATOM 1927 N N . TYR A 1 244 ? -32.312 40.531 26.531 1 22.88 244 TYR A N 1
ATOM 1928 C CA . TYR A 1 244 ? -31.75 39.719 27.625 1 22.88 244 TYR A CA 1
ATOM 1929 C C . TYR A 1 244 ? -32.312 40.188 28.969 1 22.88 244 TYR A C 1
ATOM 1931 O O . TYR A 1 244 ? -32.188 41.375 29.312 1 22.88 244 TYR A O 1
ATOM 1939 N N . PRO A 1 245 ? -33.531 39.656 29.344 1 23.45 245 PRO A N 1
ATOM 1940 C CA . PRO A 1 245 ? -33.875 40.125 30.688 1 23.45 245 PRO A CA 1
ATOM 1941 C C . PRO A 1 245 ? -32.656 40.156 31.641 1 23.45 245 PRO A C 1
ATOM 1943 O O . PRO A 1 245 ? -31.641 39.531 31.344 1 23.45 245 PRO A O 1
ATOM 1946 N N . ASP A 1 246 ? -32.75 40.875 32.719 1 21.88 246 ASP A N 1
ATOM 1947 C CA . ASP A 1 246 ? -31.797 41.031 33.812 1 21.88 246 ASP A CA 1
ATOM 1948 C C . ASP A 1 246 ? -31.312 39.688 34.344 1 21.88 246 ASP A C 1
ATOM 1950 O O . ASP A 1 246 ? -32.125 38.844 34.75 1 21.88 246 ASP A O 1
ATOM 1954 N N . LEU A 1 247 ? -30.266 39.188 33.844 1 23.25 247 LEU A N 1
ATOM 1955 C CA . LEU A 1 247 ? -29.516 37.938 33.969 1 23.25 247 LEU A CA 1
ATOM 1956 C C . LEU A 1 247 ? -29.438 37.531 35.438 1 23.25 247 LEU A C 1
ATOM 1958 O O . LEU A 1 247 ? -28.844 36.469 35.75 1 23.25 247 LEU A O 1
ATOM 1962 N N . HIS A 1 248 ? -29.797 38.406 36.406 1 20.25 248 HIS A N 1
ATOM 1963 C CA . HIS A 1 248 ? -29.531 38.094 37.812 1 20.25 248 HIS A CA 1
ATOM 1964 C C . HIS A 1 248 ? -30.438 36.969 38.281 1 20.25 248 HIS A C 1
ATOM 1966 O O . HIS A 1 248 ? -30.016 36.125 39.094 1 20.25 248 HIS A O 1
ATOM 1972 N N . LYS A 1 249 ? -31.781 37.031 37.969 1 22.69 249 LYS A N 1
ATOM 1973 C CA . LYS A 1 249 ? -32.688 36.344 38.875 1 22.69 249 LYS A CA 1
ATOM 1974 C C . LYS A 1 249 ? -32.719 34.844 38.594 1 22.69 249 LYS A C 1
ATOM 1976 O O . LYS A 1 249 ? -33.281 34.062 39.344 1 22.69 249 LYS A O 1
ATOM 1981 N N . ALA A 1 250 ? -32.562 34.531 37.344 1 21.8 250 ALA A N 1
ATOM 1982 C CA . ALA A 1 250 ? -33.156 33.219 37.062 1 21.8 250 ALA A CA 1
ATOM 1983 C C . ALA A 1 250 ? -32.25 32.094 37.562 1 21.8 250 ALA A C 1
ATOM 1985 O O . ALA A 1 250 ? -32.438 30.922 37.25 1 21.8 250 ALA A O 1
ATOM 1986 N N . PHE A 1 251 ? -31.281 32.375 38.438 1 23.25 251 PHE A N 1
ATOM 1987 C CA . PHE A 1 251 ? -30.266 31.406 38.812 1 23.25 251 PHE A CA 1
ATOM 1988 C C . PHE A 1 251 ? -30.859 30.312 39.688 1 23.25 251 PHE A C 1
ATOM 1990 O O . PHE A 1 251 ? -30.141 29.484 40.25 1 23.25 251 PHE A O 1
ATOM 1997 N N . ASN A 1 252 ? -32.188 30.328 40.062 1 20.69 252 ASN A N 1
ATOM 1998 C CA . ASN A 1 252 ? -32.469 29.438 41.188 1 20.69 252 ASN A CA 1
ATOM 1999 C C . ASN A 1 252 ? -32.688 28 40.719 1 20.69 252 ASN A C 1
ATOM 2001 O O . ASN A 1 252 ? -33.844 27.562 40.531 1 20.69 252 ASN A O 1
ATOM 2005 N N . ILE A 1 253 ? -32.062 27.562 39.625 1 21.47 253 ILE A N 1
ATOM 2006 C CA . ILE A 1 253 ? -32.469 26.219 39.281 1 21.47 253 ILE A CA 1
ATOM 2007 C C . ILE A 1 253 ? -32.062 25.234 40.375 1 21.47 253 ILE A C 1
ATOM 2009 O O . ILE A 1 253 ? -30.906 25.172 40.75 1 21.47 253 ILE A O 1
ATOM 2013 N N . LYS A 1 254 ? -33 24.672 41.156 1 21.56 254 LYS A N 1
ATOM 2014 C CA . LYS A 1 254 ? -32.875 23.688 42.219 1 21.56 254 LYS A CA 1
ATOM 2015 C C . LYS A 1 254 ? -32.375 22.359 41.656 1 21.56 254 LYS A C 1
ATOM 2017 O O . LYS A 1 254 ? -32.812 21.906 40.594 1 21.56 254 LYS A O 1
ATOM 2022 N N . PRO A 1 255 ? -31.328 21.688 42.281 1 21.03 255 PRO A N 1
ATOM 2023 C CA . PRO A 1 255 ? -30.609 20.438 42.031 1 21.03 255 PRO A CA 1
ATOM 2024 C C . PRO A 1 255 ? -31.516 19.219 42.031 1 21.03 255 PRO A C 1
ATOM 2026 O O . PRO A 1 255 ? -32.25 18.969 43 1 21.03 255 PRO A O 1
ATOM 2029 N N . THR A 1 256 ? -32.375 19.031 41.031 1 21.58 256 THR A N 1
ATOM 2030 C CA . THR A 1 256 ? -33.188 17.844 41.219 1 21.58 256 THR A CA 1
ATOM 2031 C C . THR A 1 256 ? -32.312 16.609 41.469 1 21.58 256 THR A C 1
ATOM 2033 O O . THR A 1 256 ? -31.156 16.578 41.062 1 21.58 256 THR A O 1
ATOM 2036 N N . SER A 1 257 ? -32.875 15.539 42.219 1 20.23 257 SER A N 1
ATOM 2037 C CA . SER A 1 257 ? -32.406 14.344 42.906 1 20.23 257 SER A CA 1
ATOM 2038 C C . SER A 1 257 ? -31.703 13.375 41.969 1 20.23 257 SER A C 1
ATOM 2040 O O . SER A 1 257 ? -31.984 13.383 40.75 1 20.23 257 SER A O 1
ATOM 2042 N N . LYS A 1 258 ? -30.703 12.555 42.469 1 22.33 258 LYS A N 1
ATOM 2043 C CA . LYS A 1 258 ? -29.641 11.594 42.156 1 22.33 258 LYS A CA 1
ATOM 2044 C C . LYS A 1 258 ? -30.203 10.328 41.531 1 22.33 258 LYS A C 1
ATOM 2046 O O . LYS A 1 258 ? -30.562 9.383 42.25 1 22.33 258 LYS A O 1
ATOM 2051 N N . SER A 1 259 ? -31.203 10.305 40.656 1 19.84 259 SER A N 1
ATOM 2052 C CA . SER A 1 259 ? -31.516 8.914 40.375 1 19.84 259 SER A CA 1
ATOM 2053 C C . SER A 1 259 ? -30.297 8.164 39.844 1 19.84 259 SER A C 1
ATOM 2055 O O . SER A 1 259 ? -29.641 8.625 38.906 1 19.84 259 SER A O 1
ATOM 2057 N N . ARG A 1 260 ? -29.594 7.301 40.656 1 20.53 260 ARG A N 1
ATOM 2058 C CA . ARG A 1 260 ? -28.516 6.332 40.562 1 20.53 260 ARG A CA 1
ATOM 2059 C C . ARG A 1 260 ? -28.719 5.438 39.344 1 20.53 260 ARG A C 1
ATOM 2061 O O . ARG A 1 260 ? -29.516 4.512 39.344 1 20.53 260 ARG A O 1
ATOM 2068 N N . ASP A 1 261 ? -28.844 5.957 38.219 1 20.59 261 ASP A N 1
ATOM 2069 C CA . ASP A 1 261 ? -28.953 5.023 37.094 1 20.59 261 ASP A CA 1
ATOM 2070 C C . ASP A 1 261 ? -27.797 4.023 37.094 1 20.59 261 ASP A C 1
ATOM 2072 O O . ASP A 1 261 ? -26.641 4.406 37.281 1 20.59 261 ASP A O 1
ATOM 2076 N N . SER A 1 262 ? -28 2.775 37.562 1 21.56 262 SER A N 1
ATOM 2077 C CA . SER A 1 262 ? -27.172 1.567 37.625 1 21.56 262 SER A CA 1
ATOM 2078 C C . SER A 1 262 ? -26.375 1.378 36.344 1 21.56 262 SER A C 1
ATOM 2080 O O . SER A 1 262 ? -26.953 1.239 35.25 1 21.56 262 SER A O 1
ATOM 2082 N N . THR A 1 263 ? -25.297 2.074 36.25 1 22.44 263 THR A N 1
ATOM 2083 C CA . THR A 1 263 ? -24.281 1.956 35.219 1 22.44 263 THR A CA 1
ATOM 2084 C C . THR A 1 263 ? -23.859 0.501 35.031 1 22.44 263 THR A C 1
ATOM 2086 O O . THR A 1 263 ? -23.234 -0.079 35.938 1 22.44 263 THR A O 1
ATOM 2089 N N . THR A 1 264 ? -24.797 -0.379 34.625 1 21.86 264 THR A N 1
ATOM 2090 C CA . THR A 1 264 ? -24.375 -1.738 34.281 1 21.86 264 THR A CA 1
ATOM 2091 C C . THR A 1 264 ? -23.031 -1.736 33.562 1 21.86 264 THR A C 1
ATOM 2093 O O . THR A 1 264 ? -22.812 -0.932 32.656 1 21.86 264 THR A O 1
ATOM 2096 N N . ASP A 1 265 ? -22.031 -2.178 34.219 1 21.61 265 ASP A N 1
ATOM 2097 C CA . ASP A 1 265 ? -20.641 -2.482 33.906 1 21.61 265 ASP A CA 1
ATOM 2098 C C . ASP A 1 265 ? -20.5 -3.168 32.562 1 21.61 265 ASP A C 1
ATOM 2100 O O . ASP A 1 265 ? -20.859 -4.34 32.406 1 21.61 265 ASP A O 1
ATOM 2104 N N . ILE A 1 266 ? -21.047 -2.625 31.578 1 22.64 266 ILE A N 1
ATOM 2105 C CA . ILE A 1 266 ? -20.812 -3.303 30.297 1 22.64 266 ILE A CA 1
ATOM 2106 C C . ILE A 1 266 ? -19.312 -3.496 30.078 1 22.64 266 ILE A C 1
ATOM 2108 O O . ILE A 1 266 ? -18.562 -2.523 30 1 22.64 266 ILE A O 1
ATOM 2112 N N . SER A 1 267 ? -18.75 -4.566 30.641 1 22.97 267 SER A N 1
ATOM 2113 C CA . SER A 1 267 ? -17.375 -5.043 30.438 1 22.97 267 SER A CA 1
ATOM 2114 C C . SER A 1 267 ? -16.953 -4.863 28.984 1 22.97 267 SER A C 1
ATOM 2116 O O . SER A 1 267 ? -17.703 -5.164 28.062 1 22.97 267 SER A O 1
ATOM 2118 N N . PRO A 1 268 ? -16 -4.02 28.766 1 24.39 268 PRO A N 1
ATOM 2119 C CA . PRO A 1 268 ? -15.484 -3.771 27.422 1 24.39 268 PRO A CA 1
ATOM 2120 C C . PRO A 1 268 ? -15.156 -5.059 26.672 1 24.39 268 PRO A C 1
ATOM 2122 O O . PRO A 1 268 ? -14.367 -5.875 27.156 1 24.39 268 PRO A O 1
ATOM 2125 N N . THR A 1 269 ? -16.078 -5.738 26.141 1 24.48 269 THR A N 1
ATOM 2126 C CA . THR A 1 269 ? -15.734 -6.871 25.281 1 24.48 269 THR A CA 1
ATOM 2127 C C . THR A 1 269 ? -14.516 -6.547 24.422 1 24.48 269 THR A C 1
ATOM 2129 O O . THR A 1 269 ? -14.383 -5.43 23.922 1 24.48 269 THR A O 1
ATOM 2132 N N . LYS A 1 270 ? -13.422 -7.246 24.656 1 26.22 270 LYS A N 1
ATOM 2133 C CA . LYS A 1 270 ? -12.164 -7.246 23.906 1 26.22 270 LYS A CA 1
ATOM 2134 C C . LYS A 1 270 ? -12.414 -7.07 22.422 1 26.22 270 LYS A C 1
ATOM 2136 O O . LYS A 1 270 ? -13 -7.945 21.781 1 26.22 270 LYS A O 1
ATOM 2141 N N . SER A 1 271 ? -12.641 -5.934 21.953 1 26.88 271 SER A N 1
ATOM 2142 C CA . SER A 1 271 ? -12.789 -5.602 20.547 1 26.88 271 SER A CA 1
ATOM 2143 C C . SER A 1 271 ? -11.734 -6.297 19.703 1 26.88 271 SER A C 1
ATOM 2145 O O . SER A 1 271 ? -10.539 -6.246 20.016 1 26.88 271 SER A O 1
ATOM 2147 N N . GLU A 1 272 ? -12.016 -7.438 19.141 1 27.77 272 GLU A N 1
ATOM 2148 C CA . GLU A 1 272 ? -11.148 -8.102 18.172 1 27.77 272 GLU A CA 1
ATOM 2149 C C . GLU A 1 272 ? -10.445 -7.082 17.281 1 27.77 272 GLU A C 1
ATOM 2151 O O . GLU A 1 272 ? -11.031 -6.07 16.906 1 27.77 272 GLU A O 1
ATOM 2156 N N . PRO A 1 273 ? -9.164 -7.133 17.312 1 29.47 273 PRO A N 1
ATOM 2157 C CA . PRO A 1 273 ? -8.43 -6.18 16.484 1 29.47 273 PRO A CA 1
ATOM 2158 C C . PRO A 1 273 ? -9.031 -6.031 15.086 1 29.47 273 PRO A C 1
ATOM 2160 O O . PRO A 1 273 ? -9.352 -7.031 14.438 1 29.47 273 PRO A O 1
ATOM 2163 N N . VAL A 1 274 ? -9.797 -5.125 14.883 1 31.64 274 VAL A N 1
ATOM 2164 C CA . VAL A 1 274 ? -10.281 -4.703 13.57 1 31.64 274 VAL A CA 1
ATOM 2165 C C . VAL A 1 274 ? -9.148 -4.812 12.547 1 31.64 274 VAL A C 1
ATOM 2167 O O . VAL A 1 274 ? -8.055 -4.281 12.758 1 31.64 274 VAL A O 1
ATOM 2170 N N . ASN A 1 275 ? -9.141 -5.875 11.844 1 33.78 275 ASN A N 1
ATOM 2171 C CA . ASN A 1 275 ? -8.242 -5.961 10.695 1 33.78 275 ASN A CA 1
ATOM 2172 C C . ASN A 1 275 ? -8.242 -4.668 9.883 1 33.78 275 ASN A C 1
ATOM 2174 O O . ASN A 1 275 ? -9.25 -4.312 9.273 1 33.78 275 ASN A O 1
ATOM 2178 N N . ASP A 1 276 ? -7.574 -3.684 10.273 1 37.34 276 ASP A N 1
ATOM 2179 C CA . ASP A 1 276 ? -7.434 -2.344 9.719 1 37.34 276 ASP A CA 1
ATOM 2180 C C . ASP A 1 276 ? -6.82 -2.395 8.32 1 37.34 276 ASP A C 1
ATOM 2182 O O . ASP A 1 276 ? -5.598 -2.436 8.172 1 37.34 276 ASP A O 1
ATOM 2186 N N . ASN A 1 277 ? -7.488 -3.172 7.434 1 39.59 277 ASN A N 1
ATOM 2187 C CA . ASN A 1 277 ? -7.012 -2.91 6.078 1 39.59 277 ASN A CA 1
ATOM 2188 C C . ASN A 1 277 ? -6.938 -1.413 5.789 1 39.59 277 ASN A C 1
ATOM 2190 O O . ASN A 1 277 ? -7.961 -0.728 5.777 1 39.59 277 ASN A O 1
ATOM 2194 N N . THR A 1 278 ? -5.805 -0.837 6.066 1 45 278 THR A N 1
ATOM 2195 C CA . THR A 1 278 ? -5.496 0.586 5.977 1 45 278 THR A CA 1
ATOM 2196 C C . THR A 1 278 ? -5.527 1.056 4.523 1 45 278 THR A C 1
ATOM 2198 O O . THR A 1 278 ? -4.941 0.416 3.646 1 45 278 THR A O 1
ATOM 2201 N N . CYS A 1 279 ? -6.582 1.663 4.047 1 55.06 279 CYS A N 1
ATOM 2202 C CA . CYS A 1 279 ? -6.48 2.447 2.822 1 55.06 279 CYS A CA 1
ATOM 2203 C C . CYS A 1 279 ? -5.395 3.508 2.941 1 55.06 279 CYS A C 1
ATOM 2205 O O . CYS A 1 279 ? -5.238 4.129 3.992 1 55.06 279 CYS A O 1
ATOM 2207 N N . PHE A 1 280 ? -4.414 3.395 2.025 1 63.47 280 PHE A N 1
ATOM 2208 C CA . PHE A 1 280 ? -3.217 4.223 2.143 1 63.47 280 PHE A CA 1
ATOM 2209 C C . PHE A 1 280 ? -3.443 5.594 1.519 1 63.47 280 PHE A C 1
ATOM 2211 O O . PHE A 1 280 ? -2.492 6.348 1.302 1 63.47 280 PHE A O 1
ATOM 2218 N N . GLY A 1 281 ? -4.719 5.914 1.278 1 64.5 281 GLY A N 1
ATOM 2219 C CA . GLY A 1 281 ? -5.098 7.273 0.926 1 64.5 281 GLY A CA 1
ATOM 2220 C C . GLY A 1 281 ? -4.625 7.688 -0.454 1 64.5 281 GLY A C 1
ATOM 2221 O O . GLY A 1 281 ? -4.645 6.883 -1.39 1 64.5 281 GLY A O 1
ATOM 2222 N N . PHE A 1 282 ? -4.301 9.039 -0.592 1 72.94 282 PHE A N 1
ATOM 2223 C CA . PHE A 1 282 ? -3.969 9.688 -1.855 1 72.94 282 PHE A CA 1
ATOM 2224 C C . PHE A 1 282 ? -2.553 10.242 -1.82 1 72.94 282 PHE A C 1
ATOM 2226 O O . PHE A 1 282 ? -1.911 10.258 -0.768 1 72.94 282 PHE A O 1
ATOM 2233 N N . SER A 1 283 ? -2.133 10.578 -3.027 1 83.38 283 SER A N 1
ATOM 2234 C CA . SER A 1 283 ? -0.871 11.305 -3.123 1 83.38 283 SER A CA 1
ATOM 2235 C C . SER A 1 283 ? -0.957 12.656 -2.422 1 83.38 283 SER A C 1
ATOM 2237 O O . SER A 1 283 ? -2.049 13.125 -2.086 1 83.38 283 SER A O 1
ATOM 2239 N N . VAL A 1 284 ? 0.145 13.234 -2.164 1 83.56 284 VAL A N 1
ATOM 2240 C CA . VAL A 1 284 ? 0.211 14.477 -1.399 1 83.56 284 VAL A CA 1
ATOM 2241 C C . VAL A 1 284 ? 0.214 15.672 -2.35 1 83.56 284 VAL A C 1
ATOM 2243 O O . VAL A 1 284 ? 0.949 15.68 -3.342 1 83.56 284 VAL A O 1
ATOM 2246 N N . GLN A 1 285 ? -0.612 16.625 -2.111 1 84 285 GLN A N 1
ATOM 2247 C CA . GLN A 1 285 ? -0.639 17.891 -2.844 1 84 285 GLN A CA 1
ATOM 2248 C C . GLN A 1 285 ? 0.161 18.969 -2.115 1 84 285 GLN A C 1
ATOM 2250 O O . GLN A 1 285 ? -0.116 19.281 -0.955 1 84 285 GLN A O 1
ATOM 2255 N N . ASN A 1 286 ? 1.178 19.516 -2.74 1 84.19 286 ASN A N 1
ATOM 2256 C CA . ASN A 1 286 ? 1.935 20.656 -2.242 1 84.19 286 ASN A CA 1
ATOM 2257 C C . ASN A 1 286 ? 1.447 21.969 -2.863 1 84.19 286 ASN A C 1
ATOM 2259 O O . ASN A 1 286 ? 0.945 21.969 -3.988 1 84.19 286 ASN A O 1
ATOM 2263 N N . ASP A 1 287 ? 1.605 23.078 -2.141 1 78.12 287 ASP A N 1
ATOM 2264 C CA . ASP A 1 287 ? 1.199 24.375 -2.666 1 78.12 287 ASP A CA 1
ATOM 2265 C C . ASP A 1 287 ? 2.318 25.016 -3.488 1 78.12 287 ASP A C 1
ATOM 2267 O O . ASP A 1 287 ? 2.096 26 -4.191 1 78.12 287 ASP A O 1
ATOM 2271 N N . PHE A 1 288 ? 3.49 24.484 -3.385 1 88.94 288 PHE A N 1
ATOM 2272 C CA . PHE A 1 288 ? 4.668 24.984 -4.094 1 88.94 288 PHE A CA 1
ATOM 2273 C C . PHE A 1 288 ? 4.871 26.469 -3.844 1 88.94 288 PHE A C 1
ATOM 2275 O O . PHE A 1 288 ? 5.074 27.234 -4.785 1 88.94 288 PHE A O 1
ATOM 2282 N N . ARG A 1 289 ? 4.859 26.828 -2.604 1 84.69 289 ARG A N 1
ATOM 2283 C CA . ARG A 1 289 ? 4.996 28.219 -2.23 1 84.69 289 ARG A CA 1
ATOM 2284 C C . ARG A 1 289 ? 6.332 28.484 -1.535 1 84.69 289 ARG A C 1
ATOM 2286 O O . ARG A 1 289 ? 6.719 27.734 -0.636 1 84.69 289 ARG A O 1
ATOM 2293 N N . ILE A 1 290 ? 7.074 29.469 -2.051 1 89.62 290 ILE A N 1
ATOM 2294 C CA . ILE A 1 290 ? 8.273 30.016 -1.427 1 89.62 290 ILE A CA 1
ATOM 2295 C C . ILE A 1 290 ? 8.094 31.516 -1.178 1 89.62 290 ILE A C 1
ATOM 2297 O O . ILE A 1 290 ? 7.898 32.281 -2.119 1 89.62 290 ILE A O 1
ATOM 2301 N N . ASN A 1 291 ? 8.234 31.984 0.048 1 85.5 291 ASN A N 1
ATOM 2302 C CA . ASN A 1 291 ? 8.109 33.406 0.402 1 85.5 291 ASN A CA 1
ATOM 2303 C C . ASN A 1 291 ? 6.902 34.031 -0.275 1 85.5 291 ASN A C 1
ATOM 2305 O O . ASN A 1 291 ? 7.031 35.062 -0.939 1 85.5 291 ASN A O 1
ATOM 2309 N N . CYS A 1 292 ? 5.699 33.375 -0.2 1 80.5 292 CYS A N 1
ATOM 2310 C CA . CYS A 1 292 ? 4.395 33.906 -0.607 1 80.5 292 CYS A CA 1
ATOM 2311 C C . CYS A 1 292 ? 4.211 33.781 -2.115 1 80.5 292 CYS A C 1
ATOM 2313 O O . CYS A 1 292 ? 3.254 34.312 -2.672 1 80.5 292 CYS A O 1
ATOM 2315 N N . LYS A 1 293 ? 5.156 33.25 -2.83 1 88.19 293 LYS A N 1
ATOM 2316 C CA . LYS A 1 293 ? 5.008 33 -4.262 1 88.19 293 LYS A CA 1
ATOM 2317 C C . LYS A 1 293 ? 4.848 31.516 -4.559 1 88.19 293 LYS A C 1
ATOM 2319 O O . LYS A 1 293 ? 5.684 30.703 -4.152 1 88.19 293 LYS A O 1
ATOM 2324 N N . ALA A 1 294 ? 3.734 31.203 -5.195 1 86.75 294 ALA A N 1
ATOM 2325 C CA . ALA A 1 294 ? 3.477 29.812 -5.56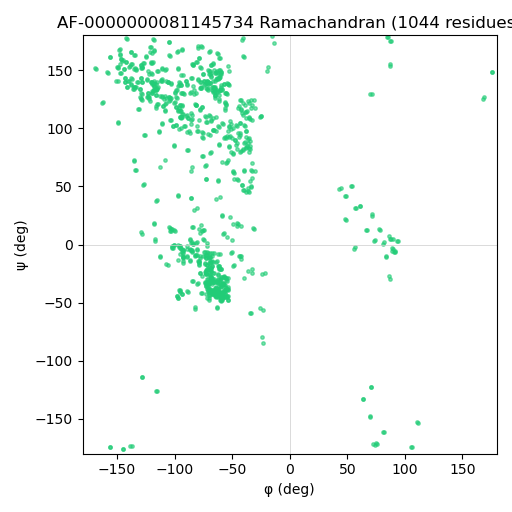6 1 86.75 294 ALA A CA 1
ATOM 2326 C C . ALA A 1 294 ? 3.939 29.531 -6.992 1 86.75 294 ALA A C 1
ATOM 2328 O O . ALA A 1 294 ? 3.357 30.047 -7.953 1 86.75 294 ALA A O 1
ATOM 2329 N N . ASP A 1 295 ? 5.016 28.766 -7.105 1 92.5 295 ASP A N 1
ATOM 2330 C CA . ASP A 1 295 ? 5.578 28.406 -8.406 1 92.5 295 ASP A CA 1
ATOM 2331 C C . ASP A 1 295 ? 6.508 27.203 -8.297 1 92.5 295 ASP A C 1
ATOM 2333 O O . ASP A 1 295 ? 7.531 27.266 -7.609 1 92.5 295 ASP A O 1
ATOM 2337 N N . TYR A 1 296 ? 6.176 26.203 -9.055 1 92.19 296 TYR A N 1
ATOM 2338 C CA . TYR A 1 296 ? 6.961 24.984 -9.055 1 92.19 296 TYR A CA 1
ATOM 2339 C C . TYR A 1 296 ? 8.406 25.266 -9.469 1 92.19 296 TYR A C 1
ATOM 2341 O O . TYR A 1 296 ? 9.328 24.578 -9.016 1 92.19 296 TYR A O 1
ATOM 2349 N N . ASN A 1 297 ? 8.602 26.297 -10.258 1 93.31 297 ASN A N 1
ATOM 2350 C CA . ASN A 1 297 ? 9.922 26.594 -10.805 1 93.31 297 ASN A CA 1
ATOM 2351 C C . ASN A 1 297 ? 10.867 27.141 -9.742 1 93.31 297 ASN A C 1
ATOM 2353 O O . ASN A 1 297 ? 12.078 27.219 -9.953 1 93.31 297 ASN A O 1
ATOM 2357 N N . LEU A 1 298 ? 10.414 27.438 -8.594 1 95.31 298 LEU A N 1
ATOM 2358 C CA . LEU A 1 298 ? 11.242 27.938 -7.5 1 95.31 298 LEU A CA 1
ATOM 2359 C C . LEU A 1 298 ? 11.836 26.797 -6.703 1 95.31 298 LEU A C 1
ATOM 2361 O O . LEU A 1 298 ? 12.656 27.016 -5.801 1 95.31 298 LEU A O 1
ATOM 2365 N N . TRP A 1 299 ? 11.461 25.594 -7.055 1 95.94 299 TRP A N 1
ATOM 2366 C CA . TRP A 1 299 ? 11.828 24.438 -6.246 1 95.94 299 TRP A CA 1
ATOM 2367 C C . TRP A 1 299 ? 12.891 23.594 -6.953 1 95.94 299 TRP A C 1
ATOM 2369 O O . TRP A 1 299 ? 12.977 23.594 -8.188 1 95.94 299 TRP A O 1
ATOM 2379 N N . ALA A 1 300 ? 13.688 22.953 -6.191 1 96.81 300 ALA A N 1
ATOM 2380 C CA . ALA A 1 300 ? 14.625 21.891 -6.59 1 96.81 300 ALA A CA 1
ATOM 2381 C C . ALA A 1 300 ? 14.391 20.625 -5.777 1 96.81 300 ALA A C 1
ATOM 2383 O O . ALA A 1 300 ? 13.664 20.641 -4.781 1 96.81 300 ALA A O 1
ATOM 2384 N N . PHE A 1 301 ? 14.875 19.531 -6.258 1 97.19 301 PHE A N 1
ATOM 2385 C CA . PHE A 1 301 ? 14.578 18.25 -5.637 1 97.19 301 PHE A CA 1
ATOM 2386 C C . PHE A 1 301 ? 15.859 17.469 -5.363 1 97.19 301 PHE A C 1
ATOM 2388 O O . PHE A 1 301 ? 16.719 17.344 -6.246 1 97.19 301 PHE A O 1
ATOM 2395 N N . LEU A 1 302 ? 16.016 17 -4.176 1 97.94 302 LEU A N 1
ATOM 2396 C CA . LEU A 1 302 ? 17.172 16.234 -3.711 1 97.94 302 LEU A CA 1
ATOM 2397 C C . LEU A 1 302 ? 16.812 14.766 -3.514 1 97.94 302 LEU A C 1
ATOM 2399 O O . LEU A 1 302 ? 15.859 14.445 -2.811 1 97.94 302 LEU A O 1
ATOM 2403 N N . PRO A 1 303 ? 17.594 13.844 -4.168 1 97.88 303 PRO A N 1
ATOM 2404 C CA . PRO A 1 303 ? 17.359 12.43 -3.854 1 97.88 303 PRO A CA 1
ATOM 2405 C C . PRO A 1 303 ? 17.672 12.094 -2.396 1 97.88 303 PRO A C 1
ATOM 2407 O O . PRO A 1 303 ? 18.719 12.492 -1.875 1 97.88 303 PRO A O 1
ATOM 2410 N N . ILE A 1 304 ? 16.812 11.445 -1.746 1 98.12 304 ILE A N 1
ATOM 2411 C CA . ILE A 1 304 ? 17.016 10.93 -0.398 1 98.12 304 ILE A CA 1
ATOM 2412 C C . ILE A 1 304 ? 16.672 9.445 -0.352 1 98.12 304 ILE A C 1
ATOM 2414 O O . ILE A 1 304 ? 15.883 8.961 -1.166 1 98.12 304 ILE A O 1
ATOM 2418 N N . LYS A 1 305 ? 17.281 8.781 0.541 1 97.81 305 LYS A N 1
ATOM 2419 C CA . LYS A 1 305 ? 17.016 7.359 0.742 1 97.81 305 LYS A CA 1
ATOM 2420 C C . LYS A 1 305 ? 16.469 7.094 2.143 1 97.81 305 LYS A C 1
ATOM 2422 O O . LYS A 1 305 ? 16.938 7.676 3.119 1 97.81 305 LYS A O 1
ATOM 2427 N N . VAL A 1 306 ? 15.445 6.332 2.205 1 97.69 306 VAL A N 1
ATOM 2428 C CA . VAL A 1 306 ? 14.898 5.887 3.482 1 97.69 306 VAL A CA 1
ATOM 2429 C C . VAL A 1 306 ? 15.164 4.395 3.668 1 97.69 306 VAL A C 1
ATOM 2431 O O . VAL A 1 306 ? 14.805 3.582 2.812 1 97.69 306 VAL A O 1
ATOM 2434 N N . ILE A 1 307 ? 15.867 4.07 4.672 1 96.44 307 ILE A N 1
ATOM 2435 C CA . ILE A 1 307 ? 16.109 2.682 5.055 1 96.44 307 ILE A CA 1
ATOM 2436 C C . ILE A 1 307 ? 15.266 2.332 6.277 1 96.44 307 ILE A C 1
ATOM 2438 O O . ILE A 1 307 ? 15.312 3.029 7.293 1 96.44 307 ILE A O 1
ATOM 2442 N N . HIS A 1 308 ? 14.531 1.292 6.148 1 93.56 308 HIS A N 1
ATOM 2443 C CA . HIS A 1 308 ? 13.562 0.927 7.176 1 93.56 308 HIS A CA 1
ATOM 2444 C C . HIS A 1 308 ? 13.82 -0.483 7.695 1 93.56 308 HIS A C 1
ATOM 2446 O O . HIS A 1 308 ? 13.906 -1.432 6.914 1 93.56 308 HIS A O 1
ATOM 2452 N N . LEU A 1 309 ? 13.93 -0.607 8.992 1 90.62 309 LEU A N 1
ATOM 2453 C CA . LEU A 1 309 ? 13.992 -1.92 9.625 1 90.62 309 LEU A CA 1
ATOM 2454 C C . LEU A 1 309 ? 12.609 -2.369 10.078 1 90.62 309 LEU A C 1
ATOM 2456 O O . LEU A 1 309 ? 11.812 -1.558 10.555 1 90.62 309 LEU A O 1
ATOM 2460 N N . ARG A 1 310 ? 12.344 -3.68 9.82 1 87.12 310 ARG A N 1
ATOM 2461 C CA . ARG A 1 310 ? 11.078 -4.27 10.25 1 87.12 310 ARG A CA 1
ATOM 2462 C C . ARG A 1 310 ? 10.844 -4.031 11.742 1 87.12 310 ARG A C 1
ATOM 2464 O O . ARG A 1 310 ? 11.742 -4.215 12.555 1 87.12 310 ARG A O 1
ATOM 2471 N N . THR A 1 311 ? 9.508 -3.66 11.953 1 71.31 311 THR A N 1
ATOM 2472 C CA . THR A 1 311 ? 9.109 -3.482 13.344 1 71.31 311 THR A CA 1
ATOM 2473 C C . THR A 1 311 ? 8.664 -4.809 13.953 1 71.31 311 THR A C 1
ATOM 2475 O O . THR A 1 311 ? 8.055 -5.637 13.273 1 71.31 311 THR A O 1
ATOM 2478 N N . THR A 1 312 ? 9.383 -5.617 14.656 1 61.22 312 THR A N 1
ATOM 2479 C CA . THR A 1 312 ? 9.391 -7.016 15.07 1 61.22 312 THR A CA 1
ATOM 2480 C C . THR A 1 312 ? 8.039 -7.414 15.664 1 61.22 312 THR A C 1
ATOM 2482 O O . THR A 1 312 ? 7.773 -8.602 15.875 1 61.22 312 THR A O 1
ATOM 2485 N N . GLY A 1 313 ? 7.109 -6.641 15.68 1 66.44 313 GLY A N 1
ATOM 2486 C CA . GLY A 1 313 ? 5.996 -7.121 16.484 1 66.44 313 GLY A CA 1
ATOM 2487 C C . GLY A 1 313 ? 4.934 -7.832 15.664 1 66.44 313 GLY A C 1
ATOM 2488 O O . GLY A 1 313 ? 4.238 -8.711 16.172 1 66.44 313 GLY A O 1
ATOM 2489 N N . LYS A 1 314 ? 4.98 -7.832 14.438 1 73.19 314 LYS A N 1
ATOM 2490 C CA . LYS A 1 314 ? 3.879 -8.422 13.68 1 73.19 314 LYS A CA 1
ATOM 2491 C C . LYS A 1 314 ? 4.324 -9.68 12.945 1 73.19 314 LYS A C 1
ATOM 2493 O O . LYS A 1 314 ? 5.387 -9.703 12.32 1 73.19 314 LYS A O 1
ATOM 2498 N N . VAL A 1 315 ? 3.598 -10.742 13.148 1 79.94 315 VAL A N 1
ATOM 2499 C CA . VAL A 1 315 ? 3.795 -11.961 12.367 1 79.94 315 VAL A CA 1
ATOM 2500 C C . VAL A 1 315 ? 2.816 -11.984 11.195 1 79.94 315 VAL A C 1
ATOM 2502 O O . VAL A 1 315 ? 1.6 -12.023 11.398 1 79.94 315 VAL A O 1
ATOM 2505 N N . TYR A 1 316 ? 3.309 -11.938 10.039 1 82.56 316 TYR A N 1
ATOM 2506 C CA . TYR A 1 316 ? 2.479 -11.953 8.836 1 82.56 316 TYR A CA 1
ATOM 2507 C C . TYR A 1 316 ? 2.043 -13.375 8.492 1 82.56 316 TYR A C 1
ATOM 2509 O O . TYR A 1 316 ? 2.66 -14.344 8.938 1 82.56 316 TYR A O 1
ATOM 2517 N N . ASN A 1 317 ? 0.944 -13.469 7.738 1 77.62 317 ASN A N 1
ATOM 2518 C CA . ASN A 1 317 ? 0.427 -14.766 7.312 1 77.62 317 ASN A CA 1
ATOM 2519 C C . ASN A 1 317 ? 1.305 -15.391 6.234 1 77.62 317 ASN A C 1
ATOM 2521 O O . ASN A 1 317 ? 0.857 -15.594 5.105 1 77.62 317 ASN A O 1
ATOM 2525 N N . SER A 1 318 ? 2.49 -15.555 6.508 1 86.69 318 SER A N 1
ATOM 2526 C CA . SER A 1 318 ? 3.523 -16.219 5.719 1 86.69 318 SER A CA 1
ATOM 2527 C C . SER A 1 318 ? 4.363 -17.156 6.582 1 86.69 318 SER A C 1
ATOM 2529 O O . SER A 1 318 ? 5.582 -17 6.68 1 86.69 318 SER A O 1
ATOM 2531 N N . TYR A 1 319 ? 3.67 -18.188 7.109 1 83.62 319 TYR A N 1
ATOM 2532 C CA . TYR A 1 319 ? 4.258 -19.078 8.102 1 83.62 319 TYR A CA 1
ATOM 2533 C C . TYR A 1 319 ? 5.203 -20.078 7.445 1 83.62 319 TYR A C 1
ATOM 2535 O O . TYR A 1 319 ? 4.996 -20.469 6.297 1 83.62 319 TYR A O 1
ATOM 2543 N N . LEU A 1 320 ? 6.133 -20.469 8.227 1 88.19 320 LEU A N 1
ATOM 2544 C CA . LEU A 1 320 ? 7.043 -21.516 7.754 1 88.19 320 LEU A CA 1
ATOM 2545 C C . LEU A 1 320 ? 6.445 -22.891 7.984 1 88.19 320 LEU A C 1
ATOM 2547 O O . LEU A 1 320 ? 5.555 -23.062 8.82 1 88.19 320 LEU A O 1
ATOM 2551 N N . VAL A 1 321 ? 6.879 -23.812 7.176 1 85.38 321 VAL A N 1
ATOM 2552 C CA . VAL A 1 321 ? 6.59 -25.234 7.375 1 85.38 321 VAL A CA 1
ATOM 2553 C C . VAL A 1 321 ? 7.879 -25.984 7.672 1 85.38 321 VAL A C 1
ATOM 2555 O O . VAL A 1 321 ? 8.828 -25.938 6.883 1 85.38 321 VAL A O 1
ATOM 2558 N N . LYS A 1 322 ? 7.953 -26.625 8.789 1 87.62 322 LYS A N 1
ATOM 2559 C CA . LYS A 1 322 ? 9.094 -27.422 9.211 1 87.62 322 LYS A CA 1
ATOM 2560 C C . LYS A 1 322 ? 8.719 -28.906 9.352 1 87.62 322 LYS A C 1
ATOM 2562 O O . LYS A 1 322 ? 7.902 -29.266 10.203 1 87.62 322 LYS A O 1
ATOM 2567 N N . LYS A 1 323 ? 9.375 -29.672 8.547 1 89.31 323 LYS A N 1
ATOM 2568 C CA . LYS A 1 323 ? 9.125 -31.109 8.547 1 89.31 323 LYS A CA 1
ATOM 2569 C C . LYS A 1 323 ? 7.625 -31.406 8.477 1 89.31 323 LYS A C 1
ATOM 2571 O O . LYS A 1 323 ? 7.102 -32.156 9.289 1 89.31 323 LYS A O 1
ATOM 2576 N N . GLY A 1 324 ? 6.996 -30.641 7.637 1 82.06 324 GLY A N 1
ATOM 2577 C CA . GLY A 1 324 ? 5.598 -30.891 7.332 1 82.06 324 GLY A CA 1
ATOM 2578 C C . GLY A 1 324 ? 4.645 -30.172 8.266 1 82.06 324 GLY A C 1
ATOM 2579 O O . GLY A 1 324 ? 3.428 -30.203 8.07 1 82.06 324 GLY A O 1
ATOM 2580 N N . LYS A 1 325 ? 5.133 -29.453 9.289 1 82.31 325 LYS A N 1
ATOM 2581 C CA . LYS A 1 325 ? 4.285 -28.797 10.273 1 82.31 325 LYS A CA 1
ATOM 2582 C C . LYS A 1 325 ? 4.445 -27.281 10.211 1 82.31 325 LYS A C 1
ATOM 2584 O O . LYS A 1 325 ? 5.562 -26.766 10.258 1 82.31 325 LYS A O 1
ATOM 2589 N N . PRO A 1 326 ? 3.318 -26.594 10.109 1 81.06 326 PRO A N 1
ATOM 2590 C CA . PRO A 1 326 ? 3.408 -25.141 10.141 1 81.06 326 PRO A CA 1
ATOM 2591 C C . PRO A 1 326 ? 3.898 -24.594 11.477 1 81.06 326 PRO A C 1
ATOM 2593 O O . PRO A 1 326 ? 3.531 -25.125 12.531 1 81.06 326 PRO A O 1
ATOM 2596 N N . ASP A 1 327 ? 4.773 -23.719 11.461 1 83.44 327 ASP A N 1
ATOM 2597 C CA . ASP A 1 327 ? 5.203 -22.953 12.633 1 83.44 327 ASP A CA 1
ATOM 2598 C C . ASP A 1 327 ? 4.527 -21.594 12.68 1 83.44 327 ASP A C 1
ATOM 2600 O O . ASP A 1 327 ? 4.961 -20.656 12.008 1 83.44 327 ASP A O 1
ATOM 2604 N N . TYR A 1 328 ? 3.543 -21.406 13.492 1 77.06 328 TYR A N 1
ATOM 2605 C CA . TYR A 1 328 ? 2.717 -20.203 13.516 1 77.06 328 TYR A CA 1
ATOM 2606 C C . TYR A 1 328 ? 3.371 -19.109 14.344 1 77.06 328 TYR A C 1
ATOM 2608 O O . TYR A 1 328 ? 2.854 -18 14.414 1 77.06 328 TYR A O 1
ATOM 2616 N N . SER A 1 329 ? 4.477 -19.328 14.883 1 78.38 329 SER A N 1
ATOM 2617 C CA . SER A 1 329 ? 5.125 -18.359 15.758 1 78.38 329 SER A CA 1
ATOM 2618 C C . SER A 1 329 ? 6.016 -17.422 14.969 1 78.38 329 SER A C 1
ATOM 2620 O O . SER A 1 329 ? 6.477 -16.406 15.5 1 78.38 329 SER A O 1
ATOM 2622 N N . CYS A 1 330 ? 6.219 -17.734 13.703 1 82.81 330 CYS A N 1
ATOM 2623 C CA . CYS A 1 330 ? 7.066 -16.875 12.891 1 82.81 330 CYS A CA 1
ATOM 2624 C C . CYS A 1 330 ? 6.629 -16.891 11.43 1 82.81 330 CYS A C 1
ATOM 2626 O O . CYS A 1 330 ? 5.945 -17.812 11 1 82.81 330 CYS A O 1
ATOM 2628 N N . ASP A 1 331 ? 6.898 -15.812 10.789 1 87.56 331 ASP A N 1
ATOM 2629 C CA . ASP A 1 331 ? 6.633 -15.727 9.352 1 87.56 331 ASP A CA 1
ATOM 2630 C C . ASP A 1 331 ? 7.93 -15.828 8.547 1 87.56 331 ASP A C 1
ATOM 2632 O O . ASP A 1 331 ? 9.016 -15.922 9.125 1 87.56 331 ASP A O 1
ATOM 2636 N N . LEU A 1 332 ? 7.891 -15.875 7.336 1 89.81 332 LEU A N 1
ATOM 2637 C CA . LEU A 1 332 ? 9.008 -16.047 6.422 1 89.81 332 LEU A CA 1
ATOM 2638 C C . LEU A 1 332 ? 10.062 -14.969 6.641 1 89.81 332 LEU A C 1
ATOM 2640 O O . LEU A 1 332 ? 11.266 -15.234 6.512 1 89.81 332 LEU A O 1
ATOM 2644 N N . TYR A 1 333 ? 9.594 -13.812 6.98 1 90.12 333 TYR A N 1
ATOM 2645 C CA . TYR A 1 333 ? 10.43 -12.617 6.965 1 90.12 333 TYR A CA 1
ATOM 2646 C C . TYR A 1 333 ? 11.062 -12.375 8.328 1 90.12 333 TYR A C 1
ATOM 2648 O O . TYR A 1 333 ? 11.969 -11.539 8.461 1 90.12 333 TYR A O 1
ATOM 2656 N N . SER A 1 334 ? 10.562 -13.141 9.289 1 81.62 334 SER A N 1
ATOM 2657 C CA . SER A 1 334 ? 10.961 -12.922 10.672 1 81.62 334 SER A CA 1
ATOM 2658 C C . SER A 1 334 ? 12.406 -13.359 10.914 1 81.62 334 SER A C 1
ATOM 2660 O O . SER A 1 334 ? 12.836 -14.398 10.406 1 81.62 334 SER A O 1
ATOM 2662 N N . SER A 1 335 ? 13.039 -12.602 11.641 1 70.5 335 SER A N 1
ATOM 2663 C CA . SER A 1 335 ? 14.398 -12.938 12.047 1 70.5 335 SER A CA 1
ATOM 2664 C C . SER A 1 335 ? 14.422 -14.133 12.984 1 70.5 335 SER A C 1
ATOM 2666 O O . SER A 1 335 ? 15.461 -14.773 13.172 1 70.5 335 SER A O 1
ATOM 2668 N N . ALA A 1 336 ? 13.242 -14.383 13.453 1 59.53 336 ALA A N 1
ATOM 2669 C CA . ALA A 1 336 ? 13.164 -15.469 14.422 1 59.53 336 ALA A CA 1
ATOM 2670 C C . ALA A 1 336 ? 13.352 -16.828 13.75 1 59.53 336 ALA A C 1
ATOM 2672 O O . ALA A 1 336 ? 13.578 -17.828 14.43 1 59.53 336 ALA A O 1
ATOM 2673 N N . ASN A 1 337 ? 13.109 -16.875 12.414 1 60.25 337 ASN A N 1
ATOM 2674 C CA . ASN A 1 337 ? 13.172 -18.141 11.711 1 60.25 337 ASN A CA 1
ATOM 2675 C C . ASN A 1 337 ? 14.594 -18.688 11.672 1 60.25 337 ASN A C 1
ATOM 2677 O O . ASN A 1 337 ? 14.812 -19.844 11.289 1 60.25 337 ASN A O 1
ATOM 2681 N N . SER A 1 338 ? 15.516 -17.703 11.586 1 55.59 338 SER A N 1
ATOM 2682 C CA . SER A 1 338 ? 16.891 -18.156 11.383 1 55.59 338 SER A CA 1
ATOM 2683 C C . SER A 1 338 ? 17.594 -18.391 12.711 1 55.59 338 SER A C 1
ATOM 2685 O O . SER A 1 338 ? 17.359 -17.656 13.68 1 55.59 338 SER A O 1
ATOM 2687 N N . SER A 1 339 ? 17.797 -19.641 12.867 1 49.31 339 SER A N 1
ATOM 2688 C CA . SER A 1 339 ? 18.828 -19.938 13.859 1 49.31 339 SER A CA 1
ATOM 2689 C C . SER A 1 339 ? 19.906 -18.859 13.867 1 49.31 339 SER A C 1
ATOM 2691 O O . SER A 1 339 ? 20.781 -18.859 14.742 1 49.31 339 SER A O 1
ATOM 2693 N N . SER A 1 340 ? 19.938 -18.234 12.641 1 51.47 340 SER A N 1
ATOM 2694 C CA . SER A 1 340 ? 21.172 -17.453 12.617 1 51.47 340 SER A CA 1
ATOM 2695 C C . SER A 1 340 ? 21 -16.156 13.398 1 51.47 340 SER A C 1
ATOM 2697 O O . SER A 1 340 ? 20.109 -15.359 13.109 1 51.47 340 SER A O 1
ATOM 2699 N N . SER A 1 341 ? 21.531 -16.078 14.438 1 59.84 341 SER A N 1
ATOM 2700 C CA . SER A 1 341 ? 21.859 -15.156 15.516 1 59.84 341 SER A CA 1
ATOM 2701 C C . SER A 1 341 ? 22.344 -13.82 14.961 1 59.84 341 SER A C 1
ATOM 2703 O O . SER A 1 341 ? 22.125 -12.773 15.586 1 59.84 341 SER A O 1
ATOM 2705 N N . LYS A 1 342 ? 22.562 -13.906 13.531 1 73.5 342 LYS A N 1
ATOM 2706 C CA . LYS A 1 342 ? 23.297 -12.695 13.203 1 73.5 342 LYS A CA 1
ATOM 2707 C C . LYS A 1 342 ? 22.359 -11.539 12.867 1 73.5 342 LYS A C 1
ATOM 2709 O O . LYS A 1 342 ? 22.578 -10.406 13.312 1 73.5 342 LYS A O 1
ATOM 2714 N N . ILE A 1 343 ? 21.219 -11.883 12.094 1 78.88 343 ILE A N 1
ATOM 2715 C CA . ILE A 1 343 ? 20.344 -10.781 11.695 1 78.88 343 ILE A CA 1
ATOM 2716 C C . ILE A 1 343 ? 19.641 -10.203 12.922 1 78.88 343 ILE A C 1
ATOM 2718 O O . ILE A 1 343 ? 19.375 -9 12.977 1 78.88 343 ILE A O 1
ATOM 2722 N N . ASN A 1 344 ? 19.484 -11.062 13.844 1 77.25 344 ASN A N 1
ATOM 2723 C CA . ASN A 1 344 ? 18.812 -10.641 15.07 1 77.25 344 ASN A CA 1
ATOM 2724 C C . ASN A 1 344 ? 19.688 -9.664 15.859 1 77.25 344 ASN A C 1
ATOM 2726 O O . ASN A 1 344 ? 19.172 -8.938 16.719 1 77.25 344 ASN A O 1
ATOM 2730 N N . SER A 1 345 ? 20.938 -9.734 15.586 1 78.56 345 SER A N 1
ATOM 2731 C CA . SER A 1 345 ? 21.812 -8.781 16.25 1 78.56 345 SER A CA 1
ATOM 2732 C C . SER A 1 345 ? 21.656 -7.383 15.656 1 78.56 345 SER A C 1
ATOM 2734 O O . SER A 1 345 ? 21.984 -6.387 16.312 1 78.56 345 SER A O 1
ATOM 2736 N N . TYR A 1 346 ? 21.203 -7.359 14.445 1 78.69 346 TYR A N 1
ATOM 2737 C CA . TYR A 1 346 ? 21.078 -6.074 13.758 1 78.69 346 TYR A CA 1
ATOM 2738 C C . TYR A 1 346 ? 19.656 -5.535 13.867 1 78.69 346 TYR A C 1
ATOM 2740 O O . TYR A 1 346 ? 19.453 -4.324 13.953 1 78.69 346 TYR A O 1
ATOM 2748 N N . ILE A 1 347 ? 18.797 -6.445 13.758 1 77.69 347 ILE A N 1
ATOM 2749 C CA . ILE A 1 347 ? 17.375 -6.074 13.742 1 77.69 347 ILE A CA 1
ATOM 2750 C C . ILE A 1 347 ? 16.688 -6.617 14.984 1 77.69 347 ILE A C 1
ATOM 2752 O O . ILE A 1 347 ? 16.453 -7.82 15.102 1 77.69 347 ILE A O 1
ATOM 2756 N N . LYS A 1 348 ? 16.562 -5.762 15.961 1 63.16 348 LYS A N 1
ATOM 2757 C CA . LYS A 1 348 ? 15.945 -6.188 17.219 1 63.16 348 LYS A CA 1
ATOM 2758 C C . LYS A 1 348 ? 14.484 -5.754 17.297 1 63.16 348 LYS A C 1
ATOM 2760 O O . LYS A 1 348 ? 14.133 -4.668 16.828 1 63.16 348 LYS A O 1
ATOM 2765 N N . PRO A 1 349 ? 13.648 -6.848 17.672 1 54.03 349 PRO A N 1
ATOM 2766 C CA . PRO A 1 349 ? 12.234 -6.504 17.844 1 54.03 349 PRO A CA 1
ATOM 2767 C C . PRO A 1 349 ? 12.039 -5.328 18.812 1 54.03 349 PRO A C 1
ATOM 2769 O O . PRO A 1 349 ? 12.688 -5.258 19.844 1 54.03 349 PRO A O 1
ATOM 2772 N N . GLN A 1 350 ? 11.891 -4.18 18.344 1 51.22 350 GLN A N 1
ATOM 2773 C CA . GLN A 1 350 ? 11.617 -3.127 19.312 1 51.22 350 GLN A CA 1
ATOM 2774 C C . GLN A 1 350 ? 10.125 -2.84 19.406 1 51.22 350 GLN A C 1
ATOM 2776 O O . GLN A 1 350 ? 9.391 -3.025 18.438 1 51.22 350 GLN A O 1
ATOM 2781 N N . SER A 1 351 ? 9.57 -3.16 20.672 1 45.16 351 SER A N 1
ATOM 2782 C CA . SER A 1 351 ? 8.188 -2.795 20.953 1 45.16 351 SER A CA 1
ATOM 2783 C C . SER A 1 351 ? 7.938 -1.319 20.656 1 45.16 351 SER A C 1
ATOM 2785 O O . SER A 1 351 ? 8.68 -0.453 21.125 1 45.16 351 SER A O 1
ATOM 2787 N N . PRO A 1 352 ? 7.312 -1.213 19.672 1 43.81 352 PRO A N 1
ATOM 2788 C CA . PRO A 1 352 ? 7.031 0.216 19.516 1 43.81 352 PRO A CA 1
ATOM 2789 C C . PRO A 1 352 ? 6.438 0.842 20.781 1 43.81 352 PRO A C 1
ATOM 2791 O O . PRO A 1 352 ? 5.43 0.358 21.297 1 43.81 352 PRO A O 1
ATOM 2794 N N . SER A 1 353 ? 7.258 1.17 21.781 1 36.94 353 SER A N 1
ATOM 2795 C CA . SER A 1 353 ? 6.711 1.759 23 1 36.94 353 SER A CA 1
ATOM 2796 C C . SER A 1 353 ? 5.375 2.445 22.734 1 36.94 353 SER A C 1
ATOM 2798 O O . SER A 1 353 ? 4.422 2.275 23.5 1 36.94 353 SER A O 1
ATOM 2800 N N . CYS A 1 354 ? 5.508 3.629 22.203 1 37.78 354 CYS A N 1
ATOM 2801 C CA . CYS A 1 354 ? 4.469 4.605 22.516 1 37.78 354 CYS A CA 1
ATOM 2802 C C . CYS A 1 354 ? 3.199 4.32 21.719 1 37.78 354 CYS A C 1
ATOM 2804 O O . CYS A 1 354 ? 2.16 4.938 21.953 1 37.78 354 CYS A O 1
ATOM 2806 N N . TYR A 1 355 ? 3.229 3.684 20.516 1 46.12 355 TYR A N 1
ATOM 2807 C CA . TYR A 1 355 ? 1.971 3.959 19.828 1 46.12 355 TYR A CA 1
ATOM 2808 C C . TYR A 1 355 ? 1.133 2.693 19.688 1 46.12 355 TYR A C 1
ATOM 2810 O O . TYR A 1 355 ? 1.364 1.877 18.797 1 46.12 355 TYR A O 1
ATOM 2818 N N . LYS A 1 356 ? 0.706 2.219 20.812 1 44.19 356 LYS A N 1
ATOM 2819 C CA . LYS A 1 356 ? -0.274 1.143 20.938 1 44.19 356 LYS A CA 1
ATOM 2820 C C . LYS A 1 356 ? -1.148 1.057 19.688 1 44.19 356 LYS A C 1
ATOM 2822 O O . LYS A 1 356 ? -1.637 -0.021 19.344 1 44.19 356 LYS A O 1
ATOM 2827 N N . TYR A 1 357 ? -1.238 2.217 19.031 1 47.84 357 TYR A N 1
ATOM 2828 C CA . TYR A 1 357 ? -2.248 2.193 17.984 1 47.84 357 TYR A CA 1
ATOM 2829 C C . TYR A 1 357 ? -1.608 2.344 16.609 1 47.84 357 TYR A C 1
ATOM 2831 O O . TYR A 1 357 ? -2.172 2.992 15.727 1 47.84 357 TYR A O 1
ATOM 2839 N N . CYS A 1 358 ? -0.375 1.678 16.406 1 58.56 358 CYS A N 1
ATOM 2840 C CA . CYS A 1 358 ? 0.144 1.768 15.047 1 58.56 358 CYS A CA 1
ATOM 2841 C C . CYS A 1 358 ? -0.368 0.615 14.188 1 58.56 358 CYS A C 1
ATOM 2843 O O . CYS A 1 358 ? 0.141 -0.504 14.281 1 58.56 358 CYS A O 1
ATOM 2845 N N . PRO A 1 359 ? -1.402 0.963 13.484 1 57.38 359 PRO A N 1
ATOM 2846 C CA . PRO A 1 359 ? -1.942 -0.112 12.648 1 57.38 359 PRO A CA 1
ATOM 2847 C C . PRO A 1 359 ? -0.94 -0.615 11.609 1 57.38 359 PRO A C 1
ATOM 2849 O O . PRO A 1 359 ? -0.169 0.174 11.062 1 57.38 359 PRO A O 1
ATOM 2852 N N . GLN A 1 360 ? -0.729 -1.933 11.664 1 68.69 360 GLN A N 1
ATOM 2853 C CA . GLN A 1 360 ? 0.09 -2.578 10.648 1 68.69 360 GLN A CA 1
ATOM 2854 C C . GLN A 1 360 ? -0.776 -3.332 9.641 1 68.69 360 GLN A C 1
ATOM 2856 O O . GLN A 1 360 ? -1.615 -4.148 10.023 1 68.69 360 GLN A O 1
ATOM 2861 N N . ASP A 1 361 ? -0.552 -2.998 8.367 1 72.44 361 ASP A N 1
ATOM 2862 C CA . ASP A 1 361 ? -1.322 -3.629 7.297 1 72.44 361 ASP A CA 1
ATOM 2863 C C . ASP A 1 361 ? -0.863 -5.066 7.066 1 72.44 361 ASP A C 1
ATOM 2865 O O . ASP A 1 361 ? 0.337 -5.348 7.074 1 72.44 361 ASP A O 1
ATOM 2869 N N . GLU A 1 362 ? -1.777 -5.945 6.812 1 73.19 362 GLU A N 1
ATOM 2870 C CA . GLU A 1 362 ? -1.477 -7.359 6.629 1 73.19 362 GLU A CA 1
ATOM 2871 C C . GLU A 1 362 ? -0.695 -7.594 5.34 1 73.19 362 GLU A C 1
ATOM 2873 O O . GLU A 1 362 ? -0.052 -8.633 5.18 1 73.19 362 GLU A O 1
ATOM 2878 N N . SER A 1 363 ? -0.754 -6.664 4.418 1 79.62 363 SER A N 1
ATOM 2879 C CA . SER A 1 363 ? 0.005 -6.785 3.178 1 79.62 363 SER A CA 1
ATOM 2880 C C . SER A 1 363 ? 1.471 -6.418 3.391 1 79.62 363 SER A C 1
ATOM 2882 O O . SER A 1 363 ? 2.318 -6.711 2.543 1 79.62 363 SER A O 1
ATOM 2884 N N . GLY A 1 364 ? 1.739 -5.773 4.535 1 87.19 364 GLY A N 1
ATOM 2885 C CA . GLY A 1 364 ? 3.098 -5.336 4.809 1 87.19 364 GLY A CA 1
ATOM 2886 C C . GLY A 1 364 ? 3.373 -3.92 4.332 1 87.19 364 GLY A C 1
ATOM 2887 O O . GLY A 1 364 ? 4.434 -3.359 4.617 1 87.19 364 GLY A O 1
ATOM 2888 N N . ILE A 1 365 ? 2.418 -3.332 3.637 1 87.06 365 ILE A N 1
ATOM 2889 C CA . ILE A 1 365 ? 2.598 -1.973 3.141 1 87.06 365 ILE A CA 1
ATOM 2890 C C . ILE A 1 365 ? 2.811 -1.021 4.316 1 87.06 365 ILE A C 1
ATOM 2892 O O . ILE A 1 365 ? 2.125 -1.119 5.336 1 87.06 365 ILE A O 1
ATOM 2896 N N . PHE A 1 366 ? 3.777 -0.203 4.184 1 85.94 366 PHE A N 1
ATOM 2897 C CA . PHE A 1 366 ? 4.199 0.752 5.199 1 85.94 366 PHE A CA 1
ATOM 2898 C C . PHE A 1 366 ? 4.562 2.092 4.566 1 85.94 366 PHE A C 1
ATOM 2900 O O . PHE A 1 366 ? 5.074 2.137 3.447 1 85.94 366 PHE A O 1
ATOM 2907 N N . ARG A 1 367 ? 4.188 3.145 5.25 1 85.75 367 ARG A N 1
ATOM 2908 C CA . ARG A 1 367 ? 4.484 4.469 4.719 1 85.75 367 ARG A CA 1
ATOM 2909 C C . ARG A 1 367 ? 5.359 5.266 5.684 1 85.75 367 ARG A C 1
ATOM 2911 O O . ARG A 1 367 ? 5.188 5.172 6.902 1 85.75 367 ARG A O 1
ATOM 2918 N N . ALA A 1 368 ? 6.273 5.973 5.184 1 89.06 368 ALA A N 1
ATOM 2919 C CA . ALA A 1 368 ? 7.031 6.98 5.918 1 89.06 368 ALA A CA 1
ATOM 2920 C C . ALA A 1 368 ? 6.93 8.344 5.242 1 89.06 368 ALA A C 1
ATOM 2922 O O . ALA A 1 368 ? 7.18 8.469 4.039 1 89.06 368 ALA A O 1
ATOM 2923 N N . SER A 1 369 ? 6.555 9.312 5.98 1 85.5 369 SER A N 1
ATOM 2924 C CA . SER A 1 369 ? 6.426 10.672 5.465 1 85.5 369 SER A CA 1
ATOM 2925 C C . SER A 1 369 ? 7.781 11.359 5.383 1 85.5 369 SER A C 1
ATOM 2927 O O . SER A 1 369 ? 8.625 11.195 6.266 1 85.5 369 SER A O 1
ATOM 2929 N N . ILE A 1 370 ? 7.961 12.133 4.348 1 93.44 370 ILE A N 1
ATOM 2930 C CA . ILE A 1 370 ? 9.148 12.953 4.188 1 93.44 370 ILE A CA 1
ATOM 2931 C C . ILE A 1 370 ? 8.75 14.43 4.125 1 93.44 370 ILE A C 1
ATOM 2933 O O . ILE A 1 370 ? 7.84 14.797 3.385 1 93.44 370 ILE A O 1
ATOM 2937 N N . LYS A 1 371 ? 9.43 15.203 4.871 1 87.25 371 LYS A N 1
ATOM 2938 C CA . LYS A 1 371 ? 9.086 16.625 4.941 1 87.25 371 LYS A CA 1
ATOM 2939 C C . LYS A 1 371 ? 10.336 17.5 4.906 1 87.25 371 LYS A C 1
ATOM 2941 O O . LYS A 1 371 ? 11.383 17.109 5.426 1 87.25 371 LYS A O 1
ATOM 2946 N N . SER A 1 372 ? 10.234 18.594 4.254 1 92.12 372 SER A N 1
ATOM 2947 C CA . SER A 1 372 ? 11.258 19.625 4.297 1 92.12 372 SER A CA 1
ATOM 2948 C C . SER A 1 372 ? 10.68 20.969 4.738 1 92.12 372 SER A C 1
ATOM 2950 O O . SER A 1 372 ? 9.547 21.312 4.375 1 92.12 372 SER A O 1
ATOM 2952 N N . PHE A 1 373 ? 11.5 21.672 5.527 1 84.69 373 PHE A N 1
ATOM 2953 C CA . PHE A 1 373 ? 11.133 23 6.02 1 84.69 373 PHE A CA 1
ATOM 2954 C C . PHE A 1 373 ? 12.242 24 5.742 1 84.69 373 PHE A C 1
ATOM 2956 O O . PHE A 1 373 ? 13.391 23.797 6.145 1 84.69 373 PHE A O 1
ATOM 2963 N N . GLY A 1 374 ? 11.836 25.062 5.062 1 88.62 374 GLY A N 1
ATOM 2964 C CA . GLY A 1 374 ? 12.812 26.125 4.867 1 88.62 374 GLY A CA 1
ATOM 2965 C C . GLY A 1 374 ? 13.219 26.797 6.16 1 88.62 374 GLY A C 1
ATOM 2966 O O . GLY A 1 374 ? 12.383 27.031 7.035 1 88.62 374 GLY A O 1
ATOM 2967 N N . ILE A 1 375 ? 14.508 27.016 6.309 1 85.44 375 ILE A N 1
ATOM 2968 C CA . ILE A 1 375 ? 15.031 27.719 7.473 1 85.44 375 ILE A CA 1
ATOM 2969 C C . ILE A 1 375 ? 15.242 29.188 7.133 1 85.44 375 ILE A C 1
ATOM 2971 O O . ILE A 1 375 ? 14.867 30.078 7.91 1 85.44 375 ILE A O 1
ATOM 2975 N N . ASN A 1 376 ? 15.859 29.516 5.977 1 89.62 376 ASN A N 1
ATOM 2976 C CA . ASN A 1 376 ? 16.078 30.906 5.566 1 89.62 376 ASN A CA 1
ATOM 2977 C C . ASN A 1 376 ? 15.078 31.328 4.492 1 89.62 376 ASN A C 1
ATOM 2979 O O . ASN A 1 376 ? 15.359 32.25 3.715 1 89.62 376 ASN A O 1
ATOM 2983 N N . TYR A 1 377 ? 14.094 30.641 4.27 1 86.62 377 TYR A N 1
ATOM 2984 C CA . TYR A 1 377 ? 12.93 30.969 3.447 1 86.62 377 TYR A CA 1
ATOM 2985 C C . TYR A 1 377 ? 11.664 30.344 4.027 1 86.62 377 TYR A C 1
ATOM 2987 O O . TYR A 1 377 ? 11.734 29.422 4.84 1 86.62 377 TYR A O 1
ATOM 2995 N N . VAL A 1 378 ? 10.516 30.859 3.672 1 81.25 378 VAL A N 1
ATOM 2996 C CA . VAL A 1 378 ? 9.234 30.297 4.105 1 81.25 378 VAL A CA 1
ATOM 2997 C C . VAL A 1 378 ? 8.703 29.344 3.041 1 81.25 378 VAL A C 1
ATOM 2999 O O . VAL A 1 378 ? 8.375 29.766 1.928 1 81.25 378 VAL A O 1
ATOM 3002 N N . GLY A 1 379 ? 8.695 28.078 3.281 1 82.38 379 GLY A N 1
ATOM 3003 C CA . GLY A 1 379 ? 8.211 27.047 2.391 1 82.38 379 GLY A CA 1
ATOM 3004 C C . GLY A 1 379 ? 8.445 25.641 2.928 1 82.38 379 GLY A C 1
ATOM 3005 O O . GLY A 1 379 ? 9.391 25.406 3.684 1 82.38 379 GLY A O 1
ATOM 3006 N N . TYR A 1 380 ? 7.57 24.797 2.58 1 83.56 380 TYR A N 1
ATOM 3007 C CA . TYR A 1 380 ? 7.711 23.406 2.998 1 83.56 380 TYR A CA 1
ATOM 3008 C C . TYR A 1 380 ? 7.254 22.453 1.896 1 83.56 380 TYR A C 1
ATOM 3010 O O . TYR A 1 380 ? 6.559 22.859 0.964 1 83.56 380 TYR A O 1
ATOM 3018 N N . PHE A 1 381 ? 7.707 21.328 1.944 1 88.94 381 PHE A N 1
ATOM 3019 C CA . PHE A 1 381 ? 7.387 20.25 1.002 1 88.94 381 PHE A CA 1
ATOM 3020 C C . PHE A 1 381 ? 7.137 18.938 1.735 1 88.94 381 PHE A C 1
ATOM 3022 O O . PHE A 1 381 ? 7.836 18.625 2.699 1 88.94 381 PHE A O 1
ATOM 3029 N N . THR A 1 382 ? 6.047 18.266 1.324 1 86 382 THR A N 1
ATOM 3030 C CA . THR A 1 382 ? 5.703 17 1.945 1 86 382 THR A CA 1
ATOM 3031 C C . THR A 1 382 ? 5.48 15.914 0.885 1 86 382 THR A C 1
ATOM 3033 O O . THR A 1 382 ? 4.934 16.188 -0.182 1 86 382 THR A O 1
ATOM 3036 N N . ASP A 1 383 ? 5.93 14.805 1.163 1 91.94 383 ASP A N 1
ATOM 3037 C CA . ASP A 1 383 ? 5.68 13.594 0.39 1 91.94 383 ASP A CA 1
ATOM 3038 C C . ASP A 1 383 ? 5.848 12.344 1.254 1 91.94 383 ASP A C 1
ATOM 3040 O O . ASP A 1 383 ? 5.91 12.438 2.482 1 91.94 383 ASP A O 1
ATOM 3044 N N . TYR A 1 384 ? 5.77 11.164 0.683 1 91.69 384 TYR A N 1
ATOM 3045 C CA . TYR A 1 384 ? 5.996 9.953 1.458 1 91.69 384 TYR A CA 1
ATOM 3046 C C . TYR A 1 384 ? 6.641 8.867 0.599 1 91.69 384 TYR A C 1
ATOM 3048 O O . TYR A 1 384 ? 6.715 9 -0.625 1 91.69 384 TYR A O 1
ATOM 3056 N N . VAL A 1 385 ? 7.188 7.895 1.254 1 96 385 VAL A N 1
ATOM 3057 C CA . VAL A 1 385 ? 7.703 6.703 0.586 1 96 385 VAL A CA 1
ATOM 3058 C C . VAL A 1 385 ? 6.879 5.484 0.995 1 96 385 VAL A C 1
ATOM 3060 O O . VAL A 1 385 ? 6.32 5.441 2.094 1 96 385 VAL A O 1
ATOM 3063 N N . ILE A 1 386 ? 6.805 4.582 0.072 1 94.19 386 ILE A N 1
ATOM 3064 C CA . ILE A 1 386 ? 6.125 3.311 0.289 1 94.19 386 ILE A CA 1
ATOM 3065 C C . ILE A 1 386 ? 7.152 2.221 0.591 1 94.19 386 ILE A C 1
ATOM 3067 O O . ILE A 1 386 ? 8.062 1.975 -0.208 1 94.19 386 ILE A O 1
ATOM 3071 N N . LEU A 1 387 ? 6.969 1.606 1.733 1 94.25 387 LEU A N 1
ATOM 3072 C CA . LEU A 1 387 ? 7.922 0.612 2.217 1 94.25 387 LEU A CA 1
ATOM 3073 C C . LEU A 1 387 ? 7.242 -0.737 2.424 1 94.25 387 LEU A C 1
ATOM 3075 O O . LEU A 1 387 ? 6.012 -0.831 2.375 1 94.25 387 LEU A O 1
ATOM 3079 N N . ASP A 1 388 ? 8.039 -1.783 2.57 1 94.62 388 ASP A N 1
ATOM 3080 C CA . ASP A 1 388 ? 7.594 -3.141 2.867 1 94.62 388 ASP A CA 1
ATOM 3081 C C . ASP A 1 388 ? 8 -3.557 4.277 1 94.62 388 ASP A C 1
ATOM 3083 O O . ASP A 1 388 ? 9.156 -3.922 4.512 1 94.62 388 ASP A O 1
ATOM 3087 N N . ASN A 1 389 ? 7.043 -3.551 5.152 1 89.56 389 ASN A N 1
ATOM 3088 C CA . ASN A 1 389 ? 7.324 -3.871 6.547 1 89.56 389 ASN A CA 1
ATOM 3089 C C . ASN A 1 389 ? 7.418 -5.379 6.77 1 89.56 389 ASN A C 1
ATOM 3091 O O . ASN A 1 389 ? 7.727 -5.832 7.871 1 89.56 389 ASN A O 1
ATOM 3095 N N . ARG A 1 390 ? 7.168 -6.148 5.789 1 91.38 390 ARG A N 1
ATOM 3096 C CA . ARG A 1 390 ? 7.395 -7.582 5.926 1 91.38 390 ARG A CA 1
ATOM 3097 C C . ARG A 1 390 ? 8.883 -7.895 6.008 1 91.38 390 ARG A C 1
ATOM 3099 O O . ARG A 1 390 ? 9.32 -8.688 6.852 1 91.38 390 ARG A O 1
ATOM 3106 N N . GLN A 1 391 ? 9.609 -7.238 5.148 1 93.44 391 GLN A N 1
ATOM 3107 C CA . GLN A 1 391 ? 11.039 -7.52 5.02 1 93.44 391 GLN A CA 1
ATOM 3108 C C . GLN A 1 391 ? 11.805 -7.051 6.254 1 93.44 391 GLN A C 1
ATOM 3110 O O . GLN A 1 391 ? 11.484 -6.004 6.828 1 93.44 391 GLN A O 1
ATOM 3115 N N . PRO A 1 392 ? 12.859 -7.809 6.57 1 91.19 392 PRO A N 1
ATOM 3116 C CA . PRO A 1 392 ? 13.672 -7.367 7.707 1 91.19 392 PRO A CA 1
ATOM 3117 C C . PRO A 1 392 ? 14.219 -5.949 7.527 1 91.19 392 PRO A C 1
ATOM 3119 O O . PRO A 1 392 ? 14.32 -5.199 8.5 1 91.19 392 PRO A O 1
ATOM 3122 N N . ILE A 1 393 ? 14.602 -5.699 6.359 1 93.62 393 ILE A N 1
ATOM 3123 C CA . ILE A 1 393 ? 15.125 -4.387 5.996 1 93.62 393 ILE A CA 1
ATOM 3124 C C . ILE A 1 393 ? 14.641 -4.004 4.602 1 93.62 393 ILE A C 1
ATOM 3126 O O . ILE A 1 393 ? 14.602 -4.84 3.697 1 93.62 393 ILE A O 1
ATOM 3130 N N . ASP A 1 394 ? 14.227 -2.799 4.52 1 95 394 ASP A N 1
ATOM 3131 C CA . ASP A 1 394 ? 13.758 -2.254 3.248 1 95 394 ASP A CA 1
ATOM 3132 C C . ASP A 1 394 ? 14.281 -0.835 3.031 1 95 394 ASP A C 1
ATOM 3134 O O . ASP A 1 394 ? 14.727 -0.183 3.977 1 95 394 ASP A O 1
ATOM 3138 N N . ALA A 1 395 ? 14.336 -0.492 1.725 1 97.5 395 ALA A N 1
ATOM 3139 C CA . ALA A 1 395 ? 14.766 0.869 1.417 1 97.5 395 ALA A CA 1
ATOM 3140 C C . ALA A 1 395 ? 14.008 1.423 0.211 1 97.5 395 ALA A C 1
ATOM 3142 O O . ALA A 1 395 ? 13.555 0.663 -0.647 1 97.5 395 ALA A O 1
ATOM 3143 N N . LYS A 1 396 ? 13.852 2.705 0.184 1 97.44 396 LYS A N 1
ATOM 3144 C CA . LYS A 1 396 ? 13.188 3.422 -0.903 1 97.44 396 LYS A CA 1
ATOM 3145 C C . LYS A 1 396 ? 13.867 4.762 -1.172 1 97.44 396 LYS A C 1
ATOM 3147 O O . LYS A 1 396 ? 14.312 5.438 -0.241 1 97.44 396 LYS A O 1
ATOM 3152 N N . ILE A 1 397 ? 13.977 5.059 -2.436 1 97.44 397 ILE A N 1
ATOM 3153 C CA . ILE A 1 397 ? 14.469 6.371 -2.85 1 97.44 397 ILE A CA 1
ATOM 3154 C C . ILE A 1 397 ? 13.289 7.301 -3.125 1 97.44 397 ILE A C 1
ATOM 3156 O O . ILE A 1 397 ? 12.25 6.863 -3.635 1 97.44 397 ILE A O 1
ATOM 3160 N N . SER A 1 398 ? 13.398 8.477 -2.736 1 96.88 398 SER A N 1
ATOM 3161 C CA . SER A 1 398 ? 12.461 9.539 -3.062 1 96.88 398 SER A CA 1
ATOM 3162 C C . SER A 1 398 ? 13.188 10.859 -3.312 1 96.88 398 SER A C 1
ATOM 3164 O O . SER A 1 398 ? 14.422 10.906 -3.301 1 96.88 398 SER A O 1
ATOM 3166 N N . TYR A 1 399 ? 12.469 11.898 -3.672 1 97.56 399 TYR A N 1
ATOM 3167 C CA . TYR A 1 399 ? 13.031 13.203 -4.008 1 97.56 399 TYR A CA 1
ATOM 3168 C C . TYR A 1 399 ? 12.297 14.32 -3.275 1 97.56 399 TYR A C 1
ATOM 3170 O O . TYR A 1 399 ? 11.109 14.547 -3.506 1 97.56 399 TYR A O 1
ATOM 3178 N N . ILE A 1 400 ? 12.984 14.969 -2.475 1 97.5 400 ILE A N 1
ATOM 3179 C CA . ILE A 1 400 ? 12.344 15.938 -1.586 1 97.5 400 ILE A CA 1
ATOM 3180 C C . ILE A 1 400 ? 12.578 17.359 -2.104 1 97.5 400 ILE A C 1
ATOM 3182 O O . ILE A 1 400 ? 13.664 17.656 -2.602 1 97.5 400 ILE A O 1
ATOM 3186 N N . GLY A 1 401 ? 11.523 18.172 -2.035 1 97.44 401 GLY A N 1
ATOM 3187 C CA . GLY A 1 401 ? 11.578 19.531 -2.549 1 97.44 401 GLY A CA 1
ATOM 3188 C C . GLY A 1 401 ? 12.141 20.531 -1.55 1 97.44 401 GLY A C 1
ATOM 3189 O O . GLY A 1 401 ? 11.891 20.422 -0.347 1 97.44 401 GLY A O 1
ATOM 3190 N N . PHE A 1 402 ? 12.891 21.469 -2.047 1 96.81 402 PHE A N 1
ATOM 3191 C CA . PHE A 1 402 ? 13.406 22.641 -1.326 1 96.81 402 PHE A CA 1
ATOM 3192 C C . PHE A 1 402 ? 13.531 23.844 -2.252 1 96.81 402 PHE A C 1
ATOM 3194 O O . PHE A 1 402 ? 13.359 23.719 -3.467 1 96.81 402 PHE A O 1
ATOM 3201 N N . ARG A 1 403 ? 13.742 24.953 -1.658 1 97.19 403 ARG A N 1
ATOM 3202 C CA . ARG A 1 403 ? 13.898 26.141 -2.492 1 97.19 403 ARG A CA 1
ATOM 3203 C C . ARG A 1 403 ? 15.148 26.031 -3.359 1 97.19 403 ARG A C 1
ATOM 3205 O O . ARG A 1 403 ? 16.234 25.75 -2.857 1 97.19 403 ARG A O 1
ATOM 3212 N N . LYS A 1 404 ? 14.977 26.25 -4.656 1 96.31 404 LYS A N 1
ATOM 3213 C CA . LYS A 1 404 ? 16.094 26.266 -5.586 1 96.31 404 LYS A CA 1
ATOM 3214 C C . LYS A 1 404 ? 17.156 27.281 -5.168 1 96.31 404 LYS A C 1
ATOM 3216 O O . LYS A 1 404 ? 16.844 28.453 -4.984 1 96.31 404 LYS A O 1
ATOM 3221 N N . PRO A 1 405 ? 18.344 26.703 -4.988 1 94.88 405 PRO A N 1
ATOM 3222 C CA . PRO A 1 405 ? 19.406 27.656 -4.629 1 94.88 405 PRO A CA 1
ATOM 3223 C C . PRO A 1 405 ? 19.734 28.625 -5.77 1 94.88 405 PRO A C 1
ATOM 3225 O O . PRO A 1 405 ? 19.75 28.219 -6.938 1 94.88 405 PRO A O 1
ATOM 3228 N N . THR A 1 406 ? 19.875 29.844 -5.496 1 89 406 THR A N 1
ATOM 3229 C CA . THR A 1 406 ? 20.359 30.875 -6.41 1 89 406 THR A CA 1
ATOM 3230 C C . THR A 1 406 ? 21.688 31.453 -5.93 1 89 406 THR A C 1
ATOM 3232 O O . THR A 1 406 ? 22.656 30.719 -5.742 1 89 406 THR A O 1
ATOM 3235 N N . GLN A 1 407 ? 21.75 32.719 -5.797 1 84.75 407 GLN A N 1
ATOM 3236 C CA . GLN A 1 407 ? 22.938 33.344 -5.238 1 84.75 407 GLN A CA 1
ATOM 3237 C C . GLN A 1 407 ? 23.094 33.031 -3.758 1 84.75 407 GLN A C 1
ATOM 3239 O O . GLN A 1 407 ? 24.219 32.844 -3.271 1 84.75 407 GLN A O 1
ATOM 3244 N N . LYS A 1 408 ? 21.984 32.75 -3.143 1 89 408 LYS A N 1
ATOM 3245 C CA . LYS A 1 408 ? 22 32.375 -1.734 1 89 408 LYS A CA 1
ATOM 3246 C C . LYS A 1 408 ? 21.719 30.875 -1.572 1 89 408 LYS A C 1
ATOM 3248 O O . LYS A 1 408 ? 20.891 30.312 -2.297 1 89 408 LYS A O 1
ATOM 3253 N N . ALA A 1 409 ? 22.453 30.375 -0.644 1 94.88 409 ALA A N 1
ATOM 3254 C CA . ALA A 1 409 ? 22.219 28.969 -0.315 1 94.88 409 ALA A CA 1
ATOM 3255 C C . ALA A 1 409 ? 20.812 28.75 0.243 1 94.88 409 ALA A C 1
ATOM 3257 O O . ALA A 1 409 ? 20.203 29.688 0.77 1 94.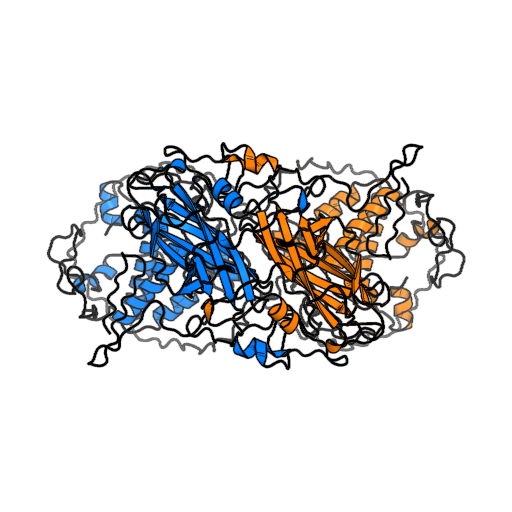88 409 ALA A O 1
ATOM 3258 N N . SER A 1 410 ? 20.312 27.625 -0.035 1 96.12 410 SER A N 1
ATOM 3259 C CA . SER A 1 410 ? 19.047 27.203 0.574 1 96.12 410 SER A CA 1
ATOM 3260 C C . SER A 1 410 ? 19.297 26.375 1.835 1 96.12 410 SER A C 1
ATOM 3262 O O . SER A 1 410 ? 19.891 25.297 1.771 1 96.12 410 SER A O 1
ATOM 3264 N N . ARG A 1 411 ? 18.922 26.969 2.938 1 93.62 411 ARG A N 1
ATOM 3265 C CA . ARG A 1 411 ? 19 26.219 4.191 1 93.62 411 ARG A CA 1
ATOM 3266 C C . ARG A 1 411 ? 17.672 25.531 4.5 1 93.62 411 ARG A C 1
ATOM 3268 O O . ARG A 1 411 ? 16.641 26.172 4.609 1 93.62 411 ARG A O 1
ATOM 3275 N N . VAL A 1 412 ? 17.75 24.188 4.594 1 93.81 412 VAL A N 1
ATOM 3276 C CA . VAL A 1 412 ? 16.516 23.422 4.676 1 93.81 412 VAL A CA 1
ATOM 3277 C C . VAL A 1 412 ? 16.656 22.312 5.727 1 93.81 412 VAL A C 1
ATOM 3279 O O . VAL A 1 412 ? 17.734 21.734 5.867 1 93.81 412 VAL A O 1
ATOM 3282 N N . PHE A 1 413 ? 15.633 22.141 6.48 1 90.88 413 PHE A N 1
ATOM 3283 C CA . PHE A 1 413 ? 15.555 21.031 7.43 1 90.88 413 PHE A CA 1
ATOM 3284 C C . PHE A 1 413 ? 14.734 19.891 6.855 1 90.88 413 PHE A C 1
ATOM 3286 O O . PHE A 1 413 ? 13.609 20.094 6.395 1 90.88 413 PHE A O 1
ATOM 3293 N N . LEU A 1 414 ? 15.297 18.688 6.855 1 93.06 414 LEU A N 1
ATOM 3294 C CA . LEU A 1 414 ? 14.633 17.5 6.352 1 93.06 414 LEU A CA 1
ATOM 3295 C C . LEU A 1 414 ? 14.32 16.531 7.488 1 93.06 414 LEU A C 1
ATOM 3297 O O . LEU A 1 414 ? 15.133 16.359 8.406 1 93.06 414 LEU A O 1
ATOM 3301 N N . THR A 1 415 ? 13.148 15.891 7.43 1 87.5 415 THR A N 1
ATOM 3302 C CA . THR A 1 415 ? 12.773 14.891 8.422 1 87.5 415 THR A CA 1
ATOM 3303 C C . THR A 1 415 ? 11.914 13.797 7.789 1 87.5 415 THR A C 1
ATOM 3305 O O . THR A 1 415 ? 11.273 14.031 6.766 1 87.5 415 THR A O 1
ATOM 3308 N N . VAL A 1 416 ? 12.086 12.617 8.336 1 90.31 416 VAL A N 1
ATOM 3309 C CA . VAL A 1 416 ? 11.289 11.469 7.922 1 90.31 416 VAL A CA 1
ATOM 3310 C C . VAL A 1 416 ? 10.711 10.773 9.156 1 90.31 416 VAL A C 1
ATOM 3312 O O . VAL A 1 416 ? 11.398 10.609 10.164 1 90.31 416 VAL A O 1
ATOM 3315 N N . PHE A 1 417 ? 9.445 10.461 9.102 1 80.94 417 PHE A N 1
ATOM 3316 C CA . PHE A 1 417 ? 8.82 9.719 10.188 1 80.94 417 PHE A CA 1
ATOM 3317 C C . PHE A 1 417 ? 7.793 8.734 9.641 1 80.94 417 PHE A C 1
ATOM 3319 O O . PHE A 1 417 ? 7.168 8.984 8.609 1 80.94 417 PHE A O 1
ATOM 3326 N N . ASP A 1 418 ? 7.738 7.605 10.273 1 77.19 418 ASP A N 1
ATOM 3327 C CA . ASP A 1 418 ? 6.793 6.602 9.797 1 77.19 418 ASP A CA 1
ATOM 3328 C C . ASP A 1 418 ? 5.363 6.957 10.203 1 77.19 418 ASP A C 1
ATOM 3330 O O . ASP A 1 418 ? 5.137 7.961 10.883 1 77.19 418 ASP A O 1
ATOM 3334 N N . HIS A 1 419 ? 4.355 6.246 9.672 1 68.31 419 HIS A N 1
ATOM 3335 C CA . HIS A 1 419 ? 2.951 6.59 9.867 1 68.31 419 HIS A CA 1
ATOM 3336 C C . HIS A 1 419 ? 2.543 6.434 11.328 1 68.31 419 HIS A C 1
ATOM 3338 O O . HIS A 1 419 ? 1.468 6.883 11.727 1 68.31 419 HIS A O 1
ATOM 3344 N N . CYS A 1 420 ? 3.469 5.871 12.109 1 63.34 420 CYS A N 1
ATOM 3345 C CA . CYS A 1 420 ? 3.217 5.77 13.539 1 63.34 420 CYS A CA 1
ATOM 3346 C C . CYS A 1 420 ? 3.83 6.949 14.289 1 63.34 420 CYS A C 1
ATOM 3348 O O . CYS A 1 420 ? 3.68 7.066 15.508 1 63.34 420 CYS A O 1
ATOM 3350 N N . GLY A 1 421 ? 4.512 7.777 13.594 1 63.12 421 GLY A N 1
ATOM 3351 C CA . GLY A 1 421 ? 5.086 8.977 14.18 1 63.12 421 GLY A CA 1
ATOM 3352 C C . GLY A 1 421 ? 6.523 8.789 14.633 1 63.12 421 GLY A C 1
ATOM 3353 O O . GLY A 1 421 ? 7.121 9.703 15.203 1 63.12 421 GLY A O 1
ATOM 3354 N N . ARG A 1 422 ? 7.121 7.621 14.414 1 71.31 422 ARG A N 1
ATOM 3355 C CA . ARG A 1 422 ? 8.516 7.395 14.789 1 71.31 422 ARG A CA 1
ATOM 3356 C C . ARG A 1 422 ? 9.461 8.055 13.797 1 71.31 422 ARG A C 1
ATOM 3358 O O . ARG A 1 422 ? 9.312 7.891 12.586 1 71.31 422 ARG A O 1
ATOM 3365 N N . ILE A 1 423 ? 10.398 8.688 14.328 1 78.19 423 ILE A N 1
ATOM 3366 C CA . ILE A 1 423 ? 11.281 9.492 13.492 1 78.19 423 ILE A CA 1
ATOM 3367 C C . ILE A 1 423 ? 12.453 8.641 13 1 78.19 423 ILE A C 1
ATOM 3369 O O . ILE A 1 423 ? 13.016 7.852 13.766 1 78.19 423 ILE A O 1
ATOM 3373 N N . CYS A 1 424 ? 12.812 8.773 11.805 1 88.69 424 CYS A N 1
ATOM 3374 C CA . CYS A 1 424 ? 13.992 8.141 11.211 1 88.69 424 CYS A CA 1
ATOM 3375 C C . CYS A 1 424 ? 15.211 9.039 11.352 1 88.69 424 CYS A C 1
ATOM 3377 O O . CYS A 1 424 ? 15.125 10.25 11.156 1 88.69 424 CYS A O 1
ATOM 3379 N N . ARG A 1 425 ? 16.328 8.484 11.625 1 88.94 425 ARG A N 1
ATOM 3380 C CA . ARG A 1 425 ? 17.531 9.266 11.883 1 88.94 425 ARG A CA 1
ATOM 3381 C C . ARG A 1 425 ? 18.266 9.602 10.586 1 88.94 425 ARG A C 1
ATOM 3383 O O . ARG A 1 425 ? 18.531 8.719 9.773 1 88.94 425 ARG A O 1
ATOM 3390 N N . PRO A 1 426 ? 18.594 10.844 10.445 1 93 426 PRO A N 1
ATOM 3391 C CA . PRO A 1 426 ? 19.328 11.234 9.242 1 93 426 PRO A CA 1
ATOM 3392 C C . PRO A 1 426 ? 20.812 10.867 9.289 1 93 426 PRO A C 1
ATOM 3394 O O . PRO A 1 426 ? 21.438 10.969 10.344 1 93 426 PRO A O 1
ATOM 3397 N N . LYS A 1 427 ? 21.312 10.328 8.266 1 94.88 427 LYS A N 1
ATOM 3398 C CA . LYS A 1 427 ? 22.719 10.039 8.008 1 94.88 427 LYS A CA 1
ATOM 3399 C C . LYS A 1 427 ? 23.188 10.695 6.719 1 94.88 427 LYS A C 1
ATOM 3401 O O . LYS A 1 427 ? 22.547 10.562 5.676 1 94.88 427 LYS A O 1
ATOM 3406 N N . CYS A 1 428 ? 24.281 11.398 6.75 1 94.81 428 CYS A N 1
ATOM 3407 C CA . CYS A 1 428 ? 24.75 12.117 5.57 1 94.81 428 CYS A CA 1
ATOM 3408 C C . CYS A 1 428 ? 26.031 11.484 5.02 1 94.81 428 CYS A C 1
ATOM 3410 O O . CYS A 1 428 ? 26.812 10.914 5.773 1 94.81 428 CYS A O 1
ATOM 3412 N N . LEU A 1 429 ? 26.172 11.625 3.781 1 95.5 429 LEU A N 1
ATOM 3413 C CA . LEU A 1 429 ? 27.297 11.055 3.049 1 95.5 429 LEU A CA 1
ATOM 3414 C C . LEU A 1 429 ? 28.609 11.711 3.469 1 95.5 429 LEU A C 1
ATOM 3416 O O . LEU A 1 429 ? 28.703 12.938 3.568 1 95.5 429 LEU A O 1
ATOM 3420 N N . VAL A 1 430 ? 29.578 10.844 3.748 1 93.25 430 VAL A N 1
ATOM 3421 C CA . VAL A 1 430 ? 30.938 11.328 3.959 1 93.25 430 VAL A CA 1
ATOM 3422 C C . VAL A 1 430 ? 31.578 11.672 2.615 1 93.25 430 VAL A C 1
ATOM 3424 O O . VAL A 1 430 ? 31.766 10.797 1.77 1 93.25 430 VAL A O 1
ATOM 3427 N N . PRO A 1 431 ? 31.938 12.883 2.418 1 88.38 431 PRO A N 1
ATOM 3428 C CA . PRO A 1 431 ? 32.469 13.281 1.12 1 88.38 431 PRO A CA 1
ATOM 3429 C C . PRO A 1 431 ? 33.688 12.445 0.701 1 88.38 431 PRO A C 1
ATOM 3431 O O . PRO A 1 431 ? 34.562 12.18 1.518 1 88.38 431 PRO A O 1
ATOM 3434 N N . GLY A 1 432 ? 33.688 11.938 -0.474 1 86.69 432 GLY A N 1
ATOM 3435 C CA . GLY A 1 432 ? 34.844 11.242 -1.039 1 86.69 432 GLY A CA 1
ATOM 3436 C C . GLY A 1 432 ? 34.812 9.75 -0.735 1 86.69 432 GLY A C 1
ATOM 3437 O O . GLY A 1 432 ? 35.656 9.008 -1.245 1 86.69 432 GLY A O 1
ATOM 3438 N N . SER A 1 433 ? 33.875 9.328 0.054 1 88.62 433 SER A N 1
ATOM 3439 C CA . SER A 1 433 ? 33.844 7.91 0.404 1 88.62 433 SER A CA 1
ATOM 3440 C C . SER A 1 433 ? 33.406 7.059 -0.782 1 88.62 433 SER A C 1
ATOM 3442 O O . SER A 1 433 ? 32.531 7.465 -1.559 1 88.62 433 SER A O 1
ATOM 3444 N N . ASN A 1 434 ? 34.062 5.898 -0.98 1 82.81 434 ASN A N 1
ATOM 3445 C CA . ASN A 1 434 ? 33.75 4.902 -2.002 1 82.81 434 ASN A CA 1
ATOM 3446 C C . ASN A 1 434 ? 34.094 3.492 -1.539 1 82.81 434 ASN A C 1
ATOM 3448 O O . ASN A 1 434 ? 35.281 3.154 -1.426 1 82.81 434 ASN A O 1
ATOM 3452 N N . PRO A 1 435 ? 33.188 2.738 -1.209 1 83.06 435 PRO A N 1
ATOM 3453 C CA . PRO A 1 435 ? 31.75 2.928 -1.331 1 83.06 435 PRO A CA 1
ATOM 3454 C C . PRO A 1 435 ? 31.219 3.996 -0.38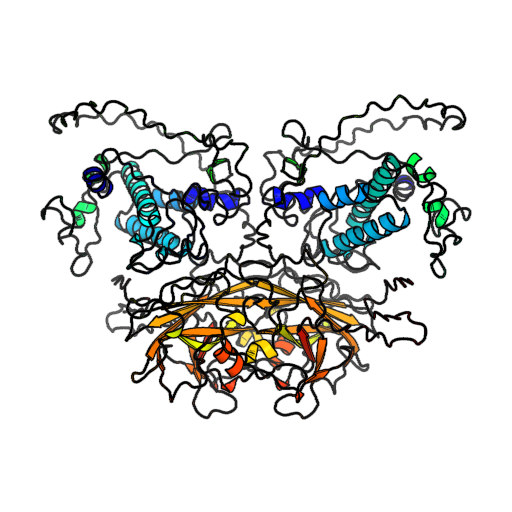1 1 83.06 435 PRO A C 1
ATOM 3456 O O . PRO A 1 435 ? 31.922 4.422 0.537 1 83.06 435 PRO A O 1
ATOM 3459 N N . PRO A 1 436 ? 30.031 4.352 -0.702 1 88.38 436 PRO A N 1
ATOM 3460 C CA . PRO A 1 436 ? 29.469 5.422 0.127 1 88.38 436 PRO A CA 1
ATOM 3461 C C . PRO A 1 436 ? 29.359 5.031 1.6 1 88.38 436 PRO A C 1
ATOM 3463 O O . PRO A 1 436 ? 28.938 3.918 1.92 1 88.38 436 PRO A O 1
ATOM 3466 N N . ILE A 1 437 ? 29.828 5.969 2.459 1 93.19 437 ILE A N 1
ATOM 3467 C CA . ILE A 1 437 ? 29.719 5.867 3.908 1 93.19 437 ILE A CA 1
ATOM 3468 C C . ILE A 1 437 ? 28.844 7.004 4.438 1 93.19 437 ILE A C 1
ATOM 3470 O O . ILE A 1 437 ? 29 8.156 4.027 1 93.19 437 ILE A O 1
ATOM 3474 N N . TYR A 1 438 ? 27.938 6.617 5.285 1 94.62 438 TYR A N 1
ATOM 3475 C CA . TYR A 1 438 ? 27.047 7.609 5.863 1 94.62 438 TYR A CA 1
ATOM 3476 C C . TYR A 1 438 ? 27.266 7.723 7.371 1 94.62 438 TYR A C 1
ATOM 3478 O O . TYR A 1 438 ? 27.453 6.711 8.055 1 94.62 438 TYR A O 1
ATOM 3486 N N . ARG A 1 439 ? 27.234 8.953 7.871 1 93.81 439 ARG A N 1
ATOM 3487 C CA . ARG A 1 439 ? 27.359 9.203 9.305 1 93.81 439 ARG A CA 1
ATOM 3488 C C . ARG A 1 439 ? 26.219 10.078 9.805 1 93.81 439 ARG A C 1
ATOM 3490 O O . ARG A 1 439 ? 25.578 10.789 9.016 1 93.81 439 ARG A O 1
ATOM 3497 N N . SER A 1 440 ? 25.984 9.93 11.102 1 89.81 440 SER A N 1
ATOM 3498 C CA . SER A 1 440 ? 24.906 10.688 11.711 1 89.81 440 SER A CA 1
ATOM 3499 C C . SER A 1 440 ? 25.031 12.18 11.43 1 89.81 440 SER A C 1
ATOM 3501 O O . SER A 1 440 ? 26.141 12.719 11.453 1 89.81 440 SER A O 1
ATOM 3503 N N . CYS A 1 441 ? 23.969 12.867 11.125 1 91.12 441 CYS A N 1
ATOM 3504 C CA . CYS A 1 441 ? 23.906 14.312 10.93 1 91.12 441 CYS A CA 1
ATOM 3505 C C . CYS A 1 441 ? 22.578 14.875 11.438 1 91.12 441 CYS A C 1
ATOM 3507 O O . CYS A 1 441 ? 21.781 14.148 12.031 1 91.12 441 CYS A O 1
ATOM 3509 N N . SER A 1 442 ? 22.297 16.172 11.273 1 86.44 442 SER A N 1
ATOM 3510 C CA . SER A 1 442 ? 21.141 16.828 11.891 1 86.44 442 SER A CA 1
ATOM 3511 C C . SER A 1 442 ? 19.938 16.812 10.953 1 86.44 442 SER A C 1
ATOM 3513 O O . SER A 1 442 ? 18.812 17.031 11.391 1 86.44 442 SER A O 1
ATOM 3515 N N . GLY A 1 443 ? 20.188 16.531 9.688 1 91.44 443 GLY A N 1
ATOM 3516 C CA . GLY A 1 443 ? 19.109 16.703 8.711 1 91.44 443 GLY A CA 1
ATOM 3517 C C . GLY A 1 443 ? 18.969 18.125 8.211 1 91.44 443 GLY A C 1
ATOM 3518 O O . GLY A 1 443 ? 18.172 18.406 7.32 1 91.44 443 GLY A O 1
ATOM 3519 N N . LEU A 1 444 ? 19.719 19.031 8.914 1 91.88 444 LEU A N 1
ATOM 3520 C CA . LEU A 1 444 ? 19.812 20.406 8.438 1 91.88 444 LEU A CA 1
ATOM 3521 C C . LEU A 1 444 ? 20.859 20.531 7.344 1 91.88 444 LEU A C 1
ATOM 3523 O O . LEU A 1 444 ? 22.031 20.234 7.562 1 91.88 444 LEU A O 1
ATOM 3527 N N . LEU A 1 445 ? 20.438 20.969 6.188 1 95 445 LEU A N 1
ATOM 3528 C CA . LEU A 1 445 ? 21.344 21.078 5.059 1 95 445 LEU A CA 1
ATOM 3529 C C . LEU A 1 445 ? 21.469 22.531 4.59 1 95 445 LEU A C 1
ATOM 3531 O O . LEU A 1 445 ? 20.484 23.266 4.609 1 95 445 LEU A O 1
ATOM 3535 N N . ASN A 1 446 ? 22.594 22.906 4.344 1 95.06 446 ASN A N 1
ATOM 3536 C CA . ASN A 1 446 ? 22.891 24.125 3.605 1 95.06 446 ASN A CA 1
ATOM 3537 C C . ASN A 1 446 ? 23.25 23.828 2.152 1 95.06 446 ASN A C 1
ATOM 3539 O O . ASN A 1 446 ? 24.391 23.5 1.85 1 95.06 446 ASN A O 1
ATOM 3543 N N . ILE A 1 447 ? 22.312 24.047 1.219 1 96.31 447 ILE A N 1
ATOM 3544 C CA . ILE A 1 447 ? 22.453 23.562 -0.149 1 96.31 447 ILE A CA 1
ATOM 3545 C C . ILE A 1 447 ? 22.812 24.734 -1.07 1 96.31 447 ILE A C 1
ATOM 3547 O O . ILE A 1 447 ? 22.125 25.75 -1.095 1 96.31 447 ILE A O 1
ATOM 3551 N N . ASN A 1 448 ? 23.828 24.594 -1.695 1 93.94 448 ASN A N 1
ATOM 3552 C CA . ASN A 1 448 ? 24.266 25.5 -2.744 1 93.94 448 ASN A CA 1
ATOM 3553 C C . ASN A 1 448 ? 24.812 24.766 -3.957 1 93.94 448 ASN A C 1
ATOM 3555 O O . ASN A 1 448 ? 24.594 23.547 -4.098 1 93.94 448 ASN A O 1
ATOM 3559 N N . TRP A 1 449 ? 25.359 25.438 -4.914 1 88.12 449 TRP A N 1
ATOM 3560 C CA . TRP A 1 449 ? 25.781 24.828 -6.168 1 88.12 449 TRP A CA 1
ATOM 3561 C C . TRP A 1 449 ? 26.953 23.891 -5.949 1 88.12 449 TRP A C 1
ATOM 3563 O O . TRP A 1 449 ? 27.25 23.047 -6.801 1 88.12 449 TRP A O 1
ATOM 3573 N N . ARG A 1 450 ? 27.562 23.875 -4.77 1 86.38 450 ARG A N 1
ATOM 3574 C CA . ARG A 1 450 ? 28.75 23.062 -4.492 1 86.38 450 ARG A CA 1
ATOM 3575 C C . ARG A 1 450 ? 28.375 21.766 -3.797 1 86.38 450 ARG A C 1
ATOM 3577 O O . ARG A 1 450 ? 28.969 20.719 -4.074 1 86.38 450 ARG A O 1
ATOM 3584 N N . SER A 1 451 ? 27.516 21.875 -2.834 1 87.56 451 SER A N 1
ATOM 3585 C CA . SER 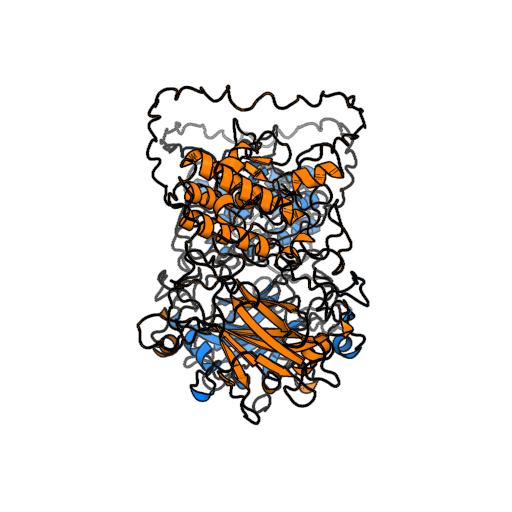A 1 451 ? 27.172 20.719 -2.023 1 87.56 451 SER A CA 1
ATOM 3586 C C . SER A 1 451 ? 25.812 20.906 -1.346 1 87.56 451 SER A C 1
ATOM 3588 O O . SER A 1 451 ? 25.5 22 -0.875 1 87.56 451 SER A O 1
ATOM 3590 N N . PRO A 1 452 ? 25.062 19.812 -1.143 1 90.69 452 PRO A N 1
ATOM 3591 C CA . PRO A 1 452 ? 25.219 18.547 -1.861 1 90.69 452 PRO A CA 1
ATOM 3592 C C . PRO A 1 452 ? 25 18.688 -3.363 1 90.69 452 PRO A C 1
ATOM 3594 O O . PRO A 1 452 ? 24.297 19.594 -3.803 1 90.69 452 PRO A O 1
ATOM 3597 N N . LYS A 1 453 ? 25.531 17.672 -4 1 89 453 LYS A N 1
ATOM 3598 C CA . LYS A 1 453 ? 25.406 17.672 -5.457 1 89 453 LYS A CA 1
ATOM 3599 C C . LYS A 1 453 ? 24.25 16.797 -5.906 1 89 453 LYS A C 1
ATOM 3601 O O . LYS A 1 453 ? 23.562 16.188 -5.082 1 89 453 LYS A O 1
ATOM 3606 N N . PHE A 1 454 ? 23.891 16.953 -7.121 1 90.44 454 PHE A N 1
ATOM 3607 C CA . PHE A 1 454 ? 23.016 16.047 -7.855 1 90.44 454 PHE A CA 1
ATOM 3608 C C . PHE A 1 454 ? 21.562 16.281 -7.469 1 90.44 454 PHE A C 1
ATOM 3610 O O . PHE A 1 454 ? 20.75 15.359 -7.504 1 90.44 454 PHE A O 1
ATOM 3617 N N . TYR A 1 455 ? 21.281 17.375 -6.781 1 95.25 455 TYR A N 1
ATOM 3618 C CA . TYR A 1 455 ? 19.875 17.766 -6.801 1 95.25 455 TYR A CA 1
ATOM 3619 C C . TYR A 1 455 ? 19.438 18.188 -8.203 1 95.25 455 TYR A C 1
ATOM 3621 O O . TYR A 1 455 ? 20.281 18.469 -9.055 1 95.25 455 TYR A O 1
ATOM 3629 N N . GLY A 1 456 ? 18.125 18.078 -8.477 1 94.44 456 GLY A N 1
ATOM 3630 C CA . GLY A 1 456 ? 17.578 18.484 -9.766 1 94.44 456 GLY A CA 1
ATOM 3631 C C . GLY A 1 456 ? 16.703 19.719 -9.688 1 94.44 456 GLY A C 1
ATOM 3632 O O . GLY A 1 456 ? 15.914 19.859 -8.758 1 94.44 456 GLY A O 1
ATOM 3633 N N . ASN A 1 457 ? 16.812 20.547 -10.695 1 93.25 457 ASN A N 1
ATOM 3634 C CA . ASN A 1 457 ? 15.969 21.734 -10.75 1 93.25 457 ASN A CA 1
ATOM 3635 C C . ASN A 1 457 ? 14.516 21.359 -11.039 1 93.25 457 ASN A C 1
ATOM 3637 O O . ASN A 1 457 ? 13.633 22.219 -11 1 93.25 457 ASN A O 1
ATOM 3641 N N . THR A 1 458 ? 14.289 20.188 -11.375 1 92.44 458 THR A N 1
ATOM 3642 C CA . THR A 1 458 ? 12.969 19.578 -11.461 1 92.44 458 THR A CA 1
ATOM 3643 C C . THR A 1 458 ? 12.977 18.188 -10.828 1 92.44 458 THR A C 1
ATOM 3645 O O . THR A 1 458 ? 14.047 17.625 -10.586 1 92.44 458 THR A O 1
ATOM 3648 N N . TYR A 1 459 ? 11.797 17.688 -10.539 1 94.12 459 TYR A N 1
ATOM 3649 C CA . TYR A 1 459 ? 11.68 16.328 -10.016 1 94.12 459 TYR A CA 1
ATOM 3650 C C . TYR A 1 459 ? 12.32 15.32 -10.945 1 94.12 459 TYR A C 1
ATOM 3652 O O . TYR A 1 459 ? 13.086 14.453 -10.508 1 94.12 459 TYR A O 1
ATOM 3660 N N . GLN A 1 460 ? 12.125 15.445 -12.242 1 92 460 GLN A N 1
ATOM 3661 C CA . GLN A 1 460 ? 12.609 14.531 -13.273 1 92 460 GLN A CA 1
ATOM 3662 C C . GLN A 1 460 ? 14.133 14.57 -13.367 1 92 460 GLN A C 1
ATOM 3664 O O . GLN A 1 460 ? 14.773 13.531 -13.555 1 92 460 GLN A O 1
ATOM 3669 N N . LYS A 1 461 ? 14.609 15.719 -13.242 1 93 461 LYS A N 1
ATOM 3670 C CA . LYS A 1 461 ? 16.062 15.828 -13.289 1 93 461 LYS A CA 1
ATOM 3671 C C . LYS A 1 461 ? 16.703 15.148 -12.086 1 93 461 LYS A C 1
ATOM 3673 O O . LYS A 1 461 ? 17.781 14.539 -12.203 1 93 461 LYS A O 1
ATOM 3678 N N . ALA A 1 462 ? 16.125 15.336 -10.93 1 95.56 462 ALA A N 1
ATOM 3679 C CA . ALA A 1 462 ? 16.609 14.641 -9.75 1 95.56 462 ALA A CA 1
ATOM 3680 C C . ALA A 1 462 ? 16.578 13.125 -9.953 1 95.56 462 ALA A C 1
ATOM 3682 O O . ALA A 1 462 ? 17.516 12.422 -9.562 1 95.56 462 ALA A O 1
ATOM 3683 N N . VAL A 1 463 ? 15.508 12.633 -10.586 1 95.56 463 VAL A N 1
ATOM 3684 C CA . VAL A 1 463 ? 15.375 11.211 -10.883 1 95.56 463 VAL A CA 1
ATOM 3685 C C . VAL A 1 463 ? 16.516 10.766 -11.797 1 95.56 463 VAL A C 1
ATOM 3687 O O . VAL A 1 463 ? 17.156 9.742 -11.547 1 95.56 463 VAL A O 1
ATOM 3690 N N . LEU A 1 464 ? 16.828 11.555 -12.773 1 93.69 464 LEU A N 1
ATOM 3691 C CA . LEU A 1 464 ? 17.859 11.203 -13.742 1 93.69 464 LEU A CA 1
ATOM 3692 C C . LEU A 1 464 ? 19.25 11.305 -13.125 1 93.69 464 LEU A C 1
ATOM 3694 O O . LEU A 1 464 ? 20.203 10.68 -13.609 1 93.69 464 LEU A O 1
ATOM 3698 N N . ASN A 1 465 ? 19.359 12.133 -12.109 1 94.62 465 ASN A N 1
ATOM 3699 C CA . ASN A 1 465 ? 20.641 12.203 -11.391 1 94.62 465 ASN A CA 1
ATOM 3700 C C . ASN A 1 465 ? 20.906 10.93 -10.594 1 94.62 465 ASN A C 1
ATOM 3702 O O . ASN A 1 465 ? 22.062 10.57 -10.352 1 94.62 465 ASN A O 1
ATOM 3706 N N . TYR A 1 466 ? 19.891 10.25 -10.219 1 95.75 466 TYR A N 1
ATOM 3707 C CA . TYR A 1 466 ? 20.047 9.023 -9.438 1 95.75 466 TYR A CA 1
ATOM 3708 C C . TYR A 1 466 ? 20.031 7.797 -10.344 1 95.75 466 TYR A C 1
ATOM 3710 O O . TYR A 1 466 ? 20.75 6.836 -10.102 1 95.75 466 TYR A O 1
ATOM 3718 N N . TRP A 1 467 ? 19.141 7.836 -11.328 1 95.12 467 TRP A N 1
ATOM 3719 C CA . TRP A 1 467 ? 19.016 6.711 -12.242 1 95.12 467 TRP A CA 1
ATOM 3720 C C . TRP A 1 467 ? 19.781 6.965 -13.539 1 95.12 467 TRP A C 1
ATOM 3722 O O . TRP A 1 467 ? 19.656 8.031 -14.141 1 95.12 467 TRP A O 1
ATOM 3732 N N . LYS A 1 468 ? 20.5 6.02 -13.914 1 92.88 468 LYS A N 1
ATOM 3733 C CA . LYS A 1 468 ? 21.203 6.074 -15.195 1 92.88 468 LYS A CA 1
ATOM 3734 C C . LYS A 1 468 ? 20.578 5.117 -16.203 1 92.88 468 LYS A C 1
ATOM 3736 O O . LYS A 1 468 ? 20.578 3.902 -16 1 92.88 468 LYS A O 1
ATOM 3741 N N . PHE A 1 469 ? 20.047 5.75 -17.219 1 90.25 469 PHE A N 1
ATOM 3742 C CA . PHE A 1 469 ? 19.5 4.961 -18.328 1 90.25 469 PHE A CA 1
ATOM 3743 C C . PHE A 1 469 ? 20.562 4.711 -19.391 1 90.25 469 PHE A C 1
ATOM 3745 O O . PHE A 1 469 ? 21.078 5.652 -20 1 90.25 469 PHE A O 1
ATOM 3752 N N . ASN A 1 470 ? 21.078 3.576 -19.375 1 83.88 470 ASN A N 1
ATOM 3753 C CA . ASN A 1 470 ? 22.141 3.248 -20.312 1 83.88 470 ASN A CA 1
ATOM 3754 C C . ASN A 1 470 ? 21.781 2.035 -21.172 1 83.88 470 ASN A C 1
ATOM 3756 O O . ASN A 1 470 ? 21.219 1.064 -20.656 1 83.88 470 ASN A O 1
ATOM 3760 N N . ILE A 1 471 ? 22.203 2.029 -22.297 1 79.62 471 ILE A N 1
ATOM 3761 C CA . ILE A 1 471 ? 21.906 0.983 -23.281 1 79.62 471 ILE A CA 1
ATOM 3762 C C . ILE A 1 471 ? 22.656 -0.299 -22.891 1 79.62 471 ILE A C 1
ATOM 3764 O O . ILE A 1 471 ? 22.141 -1.401 -23.094 1 79.62 471 ILE A O 1
ATOM 3768 N N . GLU A 1 472 ? 23.781 -0.148 -22.25 1 78.69 472 GLU A N 1
ATOM 3769 C CA . GLU A 1 472 ? 24.625 -1.306 -21.969 1 78.69 472 GLU A CA 1
ATOM 3770 C C . GLU A 1 472 ? 23.953 -2.246 -20.969 1 78.69 472 GLU A C 1
ATOM 3772 O O . GLU A 1 472 ? 24.125 -3.465 -21.047 1 78.69 472 GLU A O 1
ATOM 3777 N N . SER A 1 473 ? 23.203 -1.796 -20.078 1 84.06 473 SER A N 1
ATOM 3778 C CA . SER A 1 473 ? 22.641 -2.609 -19.016 1 84.06 473 SER A CA 1
ATOM 3779 C C . SER A 1 473 ? 21.266 -3.139 -19.406 1 84.06 473 SER A C 1
ATOM 3781 O O . SER A 1 473 ? 20.719 -4.027 -18.734 1 84.06 473 SER A O 1
ATOM 3783 N N . SER A 1 474 ? 20.719 -2.719 -20.484 1 85.06 474 SER A N 1
ATOM 3784 C CA . SER A 1 474 ? 19.391 -3.098 -20.938 1 85.06 474 SER A CA 1
ATOM 3785 C C . SER A 1 474 ? 18.328 -2.768 -19.875 1 85.06 474 SER A C 1
ATOM 3787 O O . SER A 1 474 ? 17.172 -3.18 -20 1 85.06 474 SER A O 1
ATOM 3789 N N . CYS A 1 475 ? 18.828 -2.238 -18.719 1 90.88 475 CYS A N 1
ATOM 3790 C CA . CYS A 1 475 ? 17.938 -1.684 -17.703 1 90.88 475 CYS A CA 1
ATOM 3791 C C . CYS A 1 475 ? 18.625 -0.548 -16.938 1 90.88 475 CYS A C 1
ATOM 3793 O O . CYS A 1 475 ? 19.859 -0.436 -16.953 1 90.88 475 CYS A O 1
ATOM 3795 N N . PRO A 1 476 ? 17.859 0.384 -16.406 1 92.94 476 PRO A N 1
ATOM 3796 C CA . PRO A 1 476 ? 18.453 1.492 -15.656 1 92.94 476 PRO A CA 1
ATOM 3797 C C . PRO A 1 476 ? 19.188 1.031 -14.391 1 92.94 476 PRO A C 1
ATOM 3799 O O . PRO A 1 476 ? 18.828 -0.004 -13.82 1 92.94 476 PRO A O 1
ATOM 3802 N N . THR A 1 477 ? 20.203 1.749 -14.031 1 92.81 477 THR A N 1
ATOM 3803 C CA . THR A 1 477 ? 20.969 1.461 -12.82 1 92.81 477 THR A CA 1
ATOM 3804 C C . THR A 1 477 ? 20.922 2.639 -11.852 1 92.81 477 THR A C 1
ATOM 3806 O O . THR A 1 477 ? 20.688 3.777 -12.266 1 92.81 477 THR A O 1
ATOM 3809 N N . GLN A 1 478 ? 21.141 2.312 -10.633 1 93.06 478 GLN A N 1
ATOM 3810 C CA . GLN A 1 478 ? 21.078 3.316 -9.578 1 93.06 478 GLN A CA 1
ATOM 3811 C C . GLN A 1 478 ? 22.469 3.852 -9.242 1 93.06 478 GLN A C 1
ATOM 3813 O O . GLN A 1 478 ? 23.438 3.092 -9.195 1 93.06 478 GLN A O 1
ATOM 3818 N N . ARG A 1 479 ? 22.562 5.125 -9.078 1 91.94 479 ARG A N 1
ATOM 3819 C CA . ARG A 1 479 ? 23.781 5.773 -8.633 1 91.94 479 ARG A CA 1
ATOM 3820 C C . ARG A 1 479 ? 23.719 6.117 -7.148 1 91.94 479 ARG A C 1
ATOM 3822 O O . ARG A 1 479 ? 23.484 7.27 -6.781 1 91.94 479 ARG A O 1
ATOM 3829 N N . GLU A 1 480 ? 24.062 5.16 -6.352 1 90.5 480 GLU A N 1
ATOM 3830 C CA . GLU A 1 480 ? 23.938 5.277 -4.902 1 90.5 480 GLU A CA 1
ATOM 3831 C C . GLU A 1 480 ? 24.812 6.406 -4.355 1 90.5 480 GLU A C 1
ATOM 3833 O O . GLU A 1 480 ? 24.453 7.043 -3.363 1 90.5 480 GLU A O 1
ATOM 3838 N N . LYS A 1 481 ? 25.844 6.75 -5.023 1 89.62 481 LYS A N 1
ATOM 3839 C CA . LYS A 1 481 ? 26.781 7.77 -4.566 1 89.62 481 LYS A CA 1
ATOM 3840 C C . LYS A 1 481 ? 26.172 9.164 -4.664 1 89.62 481 LYS A C 1
ATOM 3842 O O . LYS A 1 481 ? 26.688 10.117 -4.074 1 89.62 481 LYS A O 1
ATOM 3847 N N . ASN A 1 482 ? 25.125 9.227 -5.441 1 94.44 482 ASN A N 1
ATOM 3848 C CA . ASN A 1 482 ? 24.5 10.531 -5.652 1 94.44 482 ASN A CA 1
ATOM 3849 C C . ASN A 1 482 ? 23.5 10.859 -4.559 1 94.44 482 ASN A C 1
ATOM 3851 O O . ASN A 1 482 ? 22.875 11.93 -4.57 1 94.44 482 ASN A O 1
ATOM 3855 N N . VAL A 1 483 ? 23.359 9.984 -3.607 1 96.44 483 VAL A N 1
ATOM 3856 C CA . VAL A 1 483 ? 22.469 10.227 -2.484 1 96.44 483 VAL A CA 1
ATOM 3857 C C . VAL A 1 483 ? 23.25 10.828 -1.317 1 96.44 483 VAL A C 1
ATOM 3859 O O . VAL A 1 483 ? 24.094 10.164 -0.724 1 96.44 483 VAL A O 1
ATOM 3862 N N . PHE A 1 484 ? 22.938 12.039 -0.987 1 96.94 484 PHE A N 1
ATOM 3863 C CA . PHE A 1 484 ? 23.703 12.758 0.024 1 96.94 484 PHE A CA 1
ATOM 3864 C C . PHE A 1 484 ? 23.203 12.414 1.424 1 96.94 484 PHE A C 1
ATOM 3866 O O . PHE A 1 484 ? 23.969 12.438 2.385 1 96.94 484 PHE A O 1
ATOM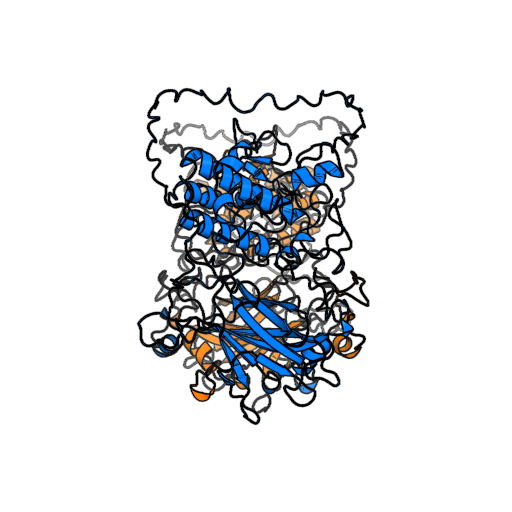 3873 N N . ILE A 1 485 ? 21.922 12.125 1.559 1 97.19 485 ILE A N 1
ATOM 3874 C CA . ILE A 1 485 ? 21.359 11.93 2.891 1 97.19 485 ILE A CA 1
ATOM 3875 C C . ILE A 1 485 ? 20.469 10.695 2.896 1 97.19 485 ILE A C 1
ATOM 3877 O O . ILE A 1 485 ? 19.703 10.469 1.952 1 97.19 485 ILE A O 1
ATOM 3881 N N . VAL A 1 486 ? 20.625 9.883 3.924 1 97.25 486 VAL A N 1
ATOM 3882 C CA . VAL A 1 486 ? 19.844 8.672 4.176 1 97.25 486 VAL A CA 1
ATOM 3883 C C . VAL A 1 486 ? 19.109 8.805 5.512 1 97.25 486 VAL A C 1
ATOM 3885 O O . VAL A 1 486 ? 19.688 9.281 6.496 1 97.25 486 VAL A O 1
ATOM 3888 N N . PHE A 1 487 ? 17.875 8.531 5.492 1 96.31 487 PHE A N 1
ATOM 3889 C CA . PHE A 1 487 ? 17.125 8.438 6.738 1 96.31 487 PHE A CA 1
ATOM 3890 C C . PHE A 1 487 ? 16.969 6.988 7.176 1 96.31 487 PHE A C 1
ATOM 3892 O O . PHE A 1 487 ? 16.359 6.184 6.477 1 96.31 487 PHE A O 1
ATOM 3899 N N . TYR A 1 488 ? 17.5 6.695 8.312 1 93.88 488 TYR A N 1
ATOM 3900 C CA . TYR A 1 488 ? 17.547 5.336 8.844 1 93.88 488 TYR A CA 1
ATOM 3901 C C . TYR A 1 488 ? 16.5 5.141 9.938 1 93.88 488 TYR A C 1
ATOM 3903 O O . TYR A 1 488 ? 16.641 5.684 11.039 1 93.88 488 TYR A O 1
ATOM 3911 N N . CYS A 1 489 ? 15.453 4.398 9.57 1 88.94 489 CYS A N 1
ATOM 3912 C CA . CYS A 1 489 ? 14.391 4.07 10.523 1 88.94 489 CYS A CA 1
ATOM 3913 C C . CYS A 1 489 ? 14.711 2.787 11.281 1 88.94 489 CYS A C 1
ATOM 3915 O O . CYS A 1 489 ? 14.195 1.721 10.953 1 88.94 489 CYS A O 1
ATOM 3917 N N . ASP A 1 490 ? 15.508 2.879 12.289 1 84.5 490 ASP A N 1
ATOM 3918 C CA . ASP A 1 490 ? 15.938 1.71 13.055 1 84.5 490 ASP A CA 1
ATOM 3919 C C . ASP A 1 490 ? 15.164 1.604 14.367 1 84.5 490 ASP A C 1
ATOM 3921 O O . ASP A 1 490 ? 15.344 0.644 15.117 1 84.5 490 ASP A O 1
ATOM 3925 N N . TYR A 1 491 ? 14.305 2.539 14.688 1 72.69 491 TYR A N 1
ATOM 3926 C CA . TYR A 1 491 ? 13.367 2.604 15.797 1 72.69 491 TYR A CA 1
ATOM 3927 C C . TYR A 1 491 ? 14.055 2.268 17.109 1 72.69 491 TYR A C 1
ATOM 3929 O O . TYR A 1 491 ? 13.445 1.693 18.016 1 72.69 491 TYR A O 1
ATOM 3937 N N . LYS A 1 492 ? 15.391 2.408 17.125 1 67.06 492 LYS A N 1
ATOM 3938 C CA . LYS A 1 492 ? 16.094 2.268 18.406 1 67.06 492 LYS A CA 1
ATOM 3939 C C . LYS A 1 492 ? 15.695 3.369 19.375 1 67.06 492 LYS A C 1
ATOM 3941 O O . LYS A 1 492 ? 15.359 4.48 18.969 1 67.06 492 LYS A O 1
ATOM 3946 N N . ARG A 1 493 ? 15.266 2.926 20.547 1 53.66 493 ARG A N 1
ATOM 3947 C CA . ARG A 1 493 ? 14.797 3.758 21.656 1 53.66 493 ARG A CA 1
ATOM 3948 C C . ARG A 1 493 ? 15.695 4.973 21.844 1 53.66 493 ARG A C 1
ATOM 3950 O O . ARG A 1 493 ? 15.555 5.707 22.828 1 53.66 493 ARG A O 1
ATOM 3957 N N . ASP A 1 494 ? 16.469 5.215 20.844 1 50.91 494 ASP A N 1
ATOM 3958 C CA . ASP A 1 494 ? 17.281 6.367 21.234 1 50.91 494 ASP A CA 1
ATOM 3959 C C . ASP A 1 494 ? 16.547 7.676 20.969 1 50.91 494 ASP A C 1
ATOM 3961 O O . ASP A 1 494 ? 15.633 7.719 20.141 1 50.91 494 ASP A O 1
ATOM 3965 N N . TRP A 1 495 ? 16.641 8.625 22 1 45.25 495 TRP A N 1
ATOM 3966 C CA . TRP A 1 495 ? 16.109 9.977 22.156 1 45.25 495 TRP A CA 1
ATOM 3967 C C . TRP A 1 495 ? 16.406 10.828 20.922 1 45.25 495 TRP A C 1
ATOM 3969 O O . TRP A 1 495 ? 16.75 12.008 21.062 1 45.25 495 TRP A O 1
ATOM 3979 N N . TRP A 1 496 ? 16.703 10.32 19.891 1 47.06 496 TRP A N 1
ATOM 3980 C CA . TRP A 1 496 ? 16.812 11.273 18.797 1 47.06 496 TRP A CA 1
ATOM 3981 C C . TRP A 1 496 ? 15.469 11.922 18.484 1 47.06 496 TRP A C 1
ATOM 3983 O O . TRP A 1 496 ? 14.43 11.266 18.562 1 47.06 496 TRP A O 1
ATOM 3993 N N . PRO A 1 497 ? 15.516 13.031 18.094 1 47.09 497 PRO A N 1
ATOM 3994 C CA . PRO A 1 497 ? 16.609 14.008 18.047 1 47.09 497 PRO A CA 1
ATOM 3995 C C . PRO A 1 497 ? 16.938 14.586 19.422 1 47.09 497 PRO A C 1
ATOM 3997 O O . PRO A 1 497 ? 17.766 15.492 19.531 1 47.09 497 PRO A O 1
ATOM 4000 N N . TRP A 1 498 ? 16.125 14.336 20.422 1 38.84 498 TRP A N 1
ATOM 4001 C CA . TRP A 1 498 ? 16.281 15.008 21.703 1 38.84 498 TRP A CA 1
ATOM 4002 C C . TRP A 1 498 ? 17.484 14.477 22.453 1 38.84 498 TRP A C 1
ATOM 4004 O O . TRP A 1 498 ? 17.609 13.266 22.672 1 38.84 498 TRP A O 1
ATOM 4014 N N . ARG A 1 499 ? 18.688 14.711 22.016 1 38.28 499 ARG A N 1
ATOM 4015 C CA . ARG A 1 499 ? 19.719 14.406 23 1 38.28 499 ARG A CA 1
ATOM 4016 C C . ARG A 1 499 ? 19.469 15.148 24.297 1 38.28 499 ARG A C 1
ATOM 4018 O O . ARG A 1 499 ? 19.438 16.375 24.328 1 38.28 499 ARG A O 1
ATOM 4025 N N . GLY A 1 500 ? 18.516 14.82 25.016 1 33.34 500 GLY A N 1
ATOM 4026 C CA . GLY A 1 500 ? 18.453 15.445 26.328 1 33.34 500 GLY A CA 1
ATOM 4027 C C . GLY A 1 500 ? 19.719 15.25 27.141 1 33.34 500 GLY A C 1
ATOM 4028 O O . GLY A 1 500 ? 20.359 14.195 27.062 1 33.34 500 GLY A O 1
ATOM 4029 N N . SER A 1 501 ? 20.641 16.234 27 1 33.03 501 SER A N 1
ATOM 4030 C CA . SER A 1 501 ? 21.656 16.219 28.047 1 33.03 501 SER A CA 1
ATOM 4031 C C . SER A 1 501 ? 21.031 16.312 29.438 1 33.03 501 SER A C 1
ATOM 4033 O O . SER A 1 501 ? 20.047 17.016 29.625 1 33.03 501 SER A O 1
ATOM 4035 N N . LYS A 1 502 ? 21.234 15.273 30.156 1 35.38 502 LYS A N 1
ATOM 4036 C CA . LYS A 1 502 ? 20.969 15.367 31.594 1 35.38 502 LYS A CA 1
ATOM 4037 C C . LYS A 1 502 ? 21.406 16.719 32.156 1 35.38 502 LYS A C 1
ATOM 4039 O O . LYS A 1 502 ? 22.562 17.109 32.031 1 35.38 502 LYS A O 1
ATOM 4044 N N . VAL A 1 503 ? 20.453 17.703 32.094 1 34.41 503 VAL A N 1
ATOM 4045 C CA . VAL A 1 503 ? 20.875 18.828 32.906 1 34.41 503 VAL A CA 1
ATOM 4046 C C . VAL A 1 503 ? 21.016 18.375 34.375 1 34.41 503 VAL A C 1
ATOM 4048 O O . VAL A 1 503 ? 20.375 17.406 34.781 1 34.41 503 VAL A O 1
ATOM 4051 N N . ARG A 1 504 ? 22.031 18.938 35.094 1 35.31 504 ARG A N 1
ATOM 4052 C CA . ARG A 1 504 ? 22.422 18.641 36.469 1 35.31 504 ARG A CA 1
ATOM 4053 C C . ARG A 1 504 ? 21.203 18.312 37.312 1 35.31 504 ARG A C 1
ATOM 4055 O O . ARG A 1 504 ? 21.281 17.438 38.188 1 35.31 504 ARG A O 1
ATOM 4062 N N . ASN A 1 505 ? 20.25 19.234 37.406 1 35.59 505 ASN A N 1
ATOM 4063 C CA . ASN A 1 505 ? 19.328 19.062 38.5 1 35.59 505 ASN A CA 1
ATOM 4064 C C . ASN A 1 505 ? 18.172 18.141 38.156 1 35.59 505 ASN A C 1
ATOM 4066 O O . ASN A 1 505 ? 17.078 18.25 38.688 1 35.59 505 ASN A O 1
ATOM 4070 N N . GLY A 1 506 ? 18.297 17.031 37.438 1 37.47 506 GLY A N 1
ATOM 4071 C CA . GLY A 1 506 ? 17.344 15.953 37.188 1 37.47 506 GLY A CA 1
ATOM 4072 C C . GLY A 1 506 ? 16.422 16.219 36.031 1 37.47 506 GLY A C 1
ATOM 4073 O O . GLY A 1 506 ? 15.531 15.414 35.719 1 37.47 506 GLY A O 1
ATOM 4074 N N . SER A 1 507 ? 16.094 17.453 35.656 1 32.31 507 SER A N 1
ATOM 4075 C CA . SER A 1 507 ? 15.102 17.781 34.625 1 32.31 507 SER A CA 1
ATOM 4076 C C . SER A 1 507 ? 15.672 17.578 33.25 1 32.31 507 SER A C 1
ATOM 4078 O O . SER A 1 507 ? 16.891 17.656 33.031 1 32.31 507 SER A O 1
ATOM 4080 N N . TRP A 1 508 ? 15.156 16.672 32.469 1 29.14 508 TRP A N 1
ATOM 4081 C CA . TRP A 1 508 ? 15.586 16.469 31.094 1 29.14 508 TRP A CA 1
ATOM 4082 C C . TRP A 1 508 ? 15.094 17.609 30.203 1 29.14 508 TRP A C 1
ATOM 4084 O O . TRP A 1 508 ? 13.945 18.062 30.328 1 29.14 508 TRP A O 1
ATOM 4094 N N . LYS A 1 509 ? 15.898 18.578 29.734 1 31.38 509 LYS A N 1
ATOM 4095 C CA . LYS A 1 509 ? 15.531 19.578 28.734 1 31.38 509 LYS A CA 1
ATOM 4096 C C . LYS A 1 509 ? 15.508 18.969 27.328 1 31.38 509 LYS A C 1
ATOM 4098 O O . LYS A 1 509 ? 16.5 18.391 26.875 1 31.38 509 LYS A O 1
ATOM 4103 N N . TYR A 1 510 ? 14.5 18.516 26.859 1 30.03 510 TYR A N 1
ATOM 4104 C CA . TYR A 1 510 ? 14.328 18.031 25.484 1 30.03 510 TYR A CA 1
ATOM 4105 C C . TYR A 1 510 ? 14.094 19.203 24.531 1 30.03 510 TYR A C 1
ATOM 4107 O O . TYR A 1 510 ? 13.359 20.141 24.844 1 30.03 510 TYR A O 1
ATOM 4115 N N . THR A 1 511 ? 15.125 19.703 23.812 1 28.58 511 THR A N 1
ATOM 4116 C CA . THR A 1 511 ? 14.844 20.656 22.75 1 28.58 511 THR A CA 1
ATOM 4117 C C . THR A 1 511 ? 14.281 19.953 21.516 1 28.58 511 THR A C 1
ATOM 4119 O O . THR A 1 511 ? 14.922 19.047 20.969 1 28.58 511 THR A O 1
ATOM 4122 N N . PHE A 1 512 ? 13.211 19.609 21.5 1 29.91 512 PHE A N 1
ATOM 4123 C CA . PHE A 1 512 ? 12.57 19.109 20.297 1 29.91 512 PHE A CA 1
ATOM 4124 C C . PHE A 1 512 ? 12.625 20.141 19.172 1 29.91 512 PHE A C 1
ATOM 4126 O O . PHE A 1 512 ? 12.312 21.312 19.391 1 29.91 512 PHE A O 1
ATOM 4133 N N . TYR A 1 513 ? 13.594 20.078 18.391 1 26.25 513 TYR A N 1
ATOM 4134 C CA . TYR A 1 513 ? 13.453 20.922 17.203 1 26.25 513 TYR A CA 1
ATOM 4135 C C . TYR A 1 513 ? 12.203 20.547 16.422 1 26.25 513 TYR A C 1
ATOM 4137 O O . TYR A 1 513 ? 12.234 19.656 15.578 1 26.25 513 TYR A O 1
ATOM 4145 N N . HIS A 1 514 ? 11.164 20 16.828 1 27.03 514 HIS A N 1
ATOM 4146 C CA . HIS A 1 514 ? 9.977 19.812 16 1 27.03 514 HIS A CA 1
ATOM 4147 C C . HIS A 1 514 ? 9.695 21.047 15.164 1 27.03 514 HIS A C 1
ATOM 4149 O O . HIS A 1 514 ? 10.258 22.125 15.414 1 27.03 514 HIS A O 1
ATOM 4155 N N . ASP A 1 515 ? 8.641 21.047 14.227 1 27.97 515 ASP A N 1
ATOM 4156 C CA . ASP A 1 515 ? 8.164 22.281 13.617 1 27.97 515 ASP A CA 1
ATOM 4157 C C . ASP A 1 515 ? 8.273 23.453 14.594 1 27.97 515 ASP A C 1
ATOM 4159 O O . ASP A 1 515 ? 8.18 23.266 15.805 1 27.97 515 ASP A O 1
ATOM 4163 N N . HIS A 1 516 ? 8.969 24.609 14.266 1 27.56 516 HIS A N 1
ATOM 4164 C CA . HIS A 1 516 ? 8.977 25.891 14.953 1 27.56 516 HIS A CA 1
ATOM 4165 C C . HIS A 1 516 ? 7.688 26.109 15.75 1 27.56 516 HIS A C 1
ATOM 4167 O O . HIS A 1 516 ? 7.68 26.844 16.734 1 27.56 516 HIS A O 1
ATOM 4173 N N . HIS A 1 517 ? 6.43 26.016 15.172 1 27.75 517 HIS A N 1
ATOM 4174 C CA . HIS A 1 517 ? 5.492 26.703 16.047 1 27.75 517 HIS A CA 1
ATOM 4175 C C . HIS A 1 517 ? 5.227 25.891 17.312 1 27.75 517 HIS A C 1
ATOM 4177 O O . HIS A 1 517 ? 4.656 26.406 18.281 1 27.75 517 HIS A O 1
ATOM 4183 N N . TYR A 1 518 ? 5.02 24.5 17.312 1 24.08 518 TYR A N 1
ATOM 4184 C CA . TYR A 1 518 ? 4.586 24.156 18.656 1 24.08 518 TYR A CA 1
ATOM 4185 C C . TYR A 1 518 ? 5.785 23.922 19.562 1 24.08 518 TYR A C 1
ATOM 4187 O O . TYR A 1 518 ? 6.445 22.891 19.5 1 24.08 518 TYR A O 1
ATOM 4195 N N . GLN A 1 519 ? 6.625 24.828 19.844 1 24.22 519 GLN A N 1
ATOM 4196 C CA . GLN A 1 519 ? 7.312 24.984 21.125 1 24.22 519 GLN A CA 1
ATOM 4197 C C . GLN A 1 519 ? 6.383 24.656 22.297 1 24.22 519 GLN A C 1
ATOM 4199 O O . GLN A 1 519 ? 5.641 25.531 22.766 1 24.22 519 GLN A O 1
ATOM 4204 N N . HIS A 1 520 ? 5.59 23.562 22.281 1 22.94 520 HIS A N 1
ATOM 4205 C CA . HIS A 1 520 ? 5.121 23.5 23.656 1 22.94 520 HIS A CA 1
ATOM 4206 C C . HIS A 1 520 ? 6.25 23.094 24.609 1 22.94 520 HIS A C 1
ATOM 4208 O O . HIS A 1 520 ? 6.984 22.141 24.328 1 22.94 520 HIS A O 1
ATOM 4214 N N . HIS A 1 521 ? 6.945 24.016 25.234 1 22.95 521 HIS A N 1
ATOM 4215 C CA . HIS A 1 521 ? 7.57 23.891 26.547 1 22.95 521 HIS A CA 1
ATOM 4216 C C . HIS A 1 521 ? 6.742 23 27.469 1 22.95 521 HIS A C 1
ATOM 4218 O O . HIS A 1 521 ? 5.629 23.375 27.859 1 22.95 521 HIS A O 1
ATOM 4224 N N . VAL A 1 522 ? 6.582 21.766 27.172 1 21.08 522 VAL A N 1
ATOM 4225 C CA . VAL A 1 522 ? 6.047 21.094 28.344 1 21.08 522 VAL A CA 1
ATOM 4226 C C . VAL A 1 522 ? 7.105 21.047 29.438 1 21.08 522 VAL A C 1
ATOM 4228 O O . VAL A 1 522 ? 8.18 20.469 29.266 1 21.08 522 VAL A O 1
ATOM 4231 N N . LYS A 1 523 ? 7.305 22.094 30.141 1 21.28 523 LYS A N 1
ATOM 4232 C CA . LYS A 1 523 ? 7.836 22.094 31.5 1 21.28 523 LYS A CA 1
ATOM 4233 C C . LYS A 1 523 ? 7.129 21.047 32.344 1 21.28 523 LYS A C 1
ATOM 4235 O O . LYS A 1 523 ? 5.906 21.094 32.531 1 21.28 523 LYS A O 1
ATOM 4240 N N . TYR A 1 524 ? 7.566 19.734 32.344 1 18.33 524 TYR A N 1
ATOM 4241 C CA . TYR A 1 524 ? 7.332 19.078 33.625 1 18.33 524 TYR A CA 1
ATOM 4242 C C . TYR A 1 524 ? 8.281 19.625 34.688 1 18.33 524 TYR A C 1
ATOM 4244 O O . TYR A 1 524 ? 9.438 19.922 34.406 1 18.33 524 TYR A O 1
ATOM 4252 N N . MET B 1 1 ? -22.781 -34.5 -11.82 1 73.06 1 MET B N 1
ATOM 4253 C CA . MET B 1 1 ? -22.234 -35.875 -11.844 1 73.06 1 MET B CA 1
ATOM 4254 C C . MET B 1 1 ? -21.438 -36.156 -10.578 1 73.06 1 MET B C 1
ATOM 4256 O O . MET B 1 1 ? -21.656 -37.188 -9.93 1 73.06 1 MET B O 1
ATOM 4260 N N . PHE B 1 2 ? -20.578 -35.344 -10.195 1 75.62 2 PHE B N 1
ATOM 4261 C CA . PHE B 1 2 ? -19.812 -35.531 -8.969 1 75.62 2 PHE B CA 1
ATOM 4262 C C . PHE B 1 2 ? -20.734 -35.625 -7.766 1 75.62 2 PHE B C 1
ATOM 4264 O O . PHE B 1 2 ? -20.547 -36.5 -6.902 1 75.62 2 PHE B O 1
ATOM 4271 N N . GLU B 1 3 ? -21.656 -34.719 -7.715 1 81 3 GLU B N 1
ATOM 4272 C CA . GLU B 1 3 ? -22.625 -34.75 -6.633 1 81 3 GLU B CA 1
ATOM 4273 C C . GLU B 1 3 ? -23.328 -36.094 -6.551 1 81 3 GLU B C 1
ATOM 4275 O O . GLU B 1 3 ? -23.531 -36.625 -5.457 1 81 3 GLU B O 1
ATOM 4280 N N . GLU B 1 4 ? -23.625 -36.688 -7.668 1 73.56 4 GLU B N 1
ATOM 4281 C CA . GLU B 1 4 ? -24.266 -37.969 -7.699 1 73.56 4 GLU B CA 1
ATOM 4282 C C . GLU B 1 4 ? -23.359 -39.062 -7.148 1 73.56 4 GLU B C 1
ATOM 4284 O O . GLU B 1 4 ? -23.812 -39.969 -6.453 1 73.56 4 GLU B O 1
ATOM 4289 N N . VAL B 1 5 ? -22.172 -38.906 -7.551 1 73.62 5 VAL B N 1
ATOM 4290 C CA . VAL B 1 5 ? -21.203 -39.906 -7.043 1 73.62 5 VAL B CA 1
ATOM 4291 C C . VAL B 1 5 ? -21.062 -39.75 -5.531 1 73.62 5 VAL B C 1
ATOM 4293 O O . VAL B 1 5 ? -20.984 -40.719 -4.805 1 73.62 5 VAL B O 1
ATOM 4296 N N . LEU B 1 6 ? -21.062 -38.531 -5.074 1 79.25 6 LEU B N 1
ATOM 4297 C CA . LEU B 1 6 ? -20.969 -38.25 -3.645 1 79.25 6 LEU B CA 1
ATOM 4298 C C . LEU B 1 6 ? -22.141 -38.875 -2.896 1 79.25 6 LEU B C 1
ATOM 4300 O O . LEU B 1 6 ? -22 -39.312 -1.752 1 79.25 6 LEU B O 1
ATOM 4304 N N . ARG B 1 7 ? -23.219 -38.938 -3.498 1 78.69 7 ARG B N 1
ATOM 4305 C CA . ARG B 1 7 ? -24.438 -39.438 -2.871 1 78.69 7 ARG B CA 1
ATOM 4306 C C . ARG B 1 7 ? -24.344 -40.938 -2.639 1 78.69 7 ARG B C 1
ATOM 4308 O O . ARG B 1 7 ? -25.062 -41.5 -1.807 1 78.69 7 ARG B O 1
ATOM 4315 N N . TYR B 1 8 ? -23.422 -41.594 -3.373 1 73.44 8 TYR B N 1
ATOM 4316 C CA . TYR B 1 8 ? -23.172 -43 -3.094 1 73.44 8 TYR B CA 1
ATOM 4317 C C . TYR B 1 8 ? -22.5 -43.156 -1.733 1 73.44 8 TYR B C 1
ATOM 4319 O O . TYR B 1 8 ? -22.672 -44.188 -1.079 1 73.44 8 TYR B O 1
ATOM 4327 N N . LYS B 1 9 ? -21.781 -42.219 -1.358 1 76.75 9 LYS B N 1
ATOM 4328 C CA . LYS B 1 9 ? -21.078 -42.281 -0.08 1 76.75 9 LYS B CA 1
ATOM 4329 C C . LYS B 1 9 ? -21.891 -41.625 1.025 1 76.75 9 LYS B C 1
ATOM 4331 O O . LYS B 1 9 ? -21.922 -42.094 2.16 1 76.75 9 LYS B O 1
ATOM 4336 N N . VAL B 1 10 ? -22.469 -40.5 0.704 1 83.25 10 VAL B N 1
ATOM 4337 C CA . VAL B 1 10 ? -23.297 -39.75 1.646 1 83.25 10 VAL B CA 1
ATOM 4338 C C . VAL B 1 10 ? -24.672 -39.469 1.023 1 83.25 10 VAL B C 1
ATOM 4340 O O . VAL B 1 10 ? -24.859 -38.438 0.356 1 83.25 10 VAL B O 1
ATOM 4343 N N . PRO B 1 11 ? -25.547 -40.375 1.364 1 79.25 11 PRO B N 1
ATOM 4344 C CA . PRO B 1 11 ? -26.875 -40.188 0.763 1 79.25 11 PRO B CA 1
ATOM 4345 C C . PRO B 1 11 ? -27.516 -38.844 1.11 1 79.25 11 PRO B C 1
ATOM 4347 O O . PRO B 1 11 ? -27.453 -38.406 2.262 1 79.25 11 PRO B O 1
ATOM 4350 N N . GLY B 1 12 ? -28.047 -38.156 0.152 1 79.38 12 GLY B N 1
ATOM 4351 C CA . GLY B 1 12 ? -28.797 -36.938 0.366 1 79.38 12 GLY B CA 1
ATOM 4352 C C . GLY B 1 12 ? -27.906 -35.688 0.351 1 79.38 12 GLY B C 1
ATOM 4353 O O . GLY B 1 12 ? -28.406 -34.562 0.483 1 79.38 12 GLY B O 1
ATOM 4354 N N . VAL B 1 13 ? -26.641 -35.969 0.036 1 83.44 13 VAL B N 1
ATOM 4355 C CA . VAL B 1 13 ? -25.734 -34.844 0.063 1 83.44 13 VAL B CA 1
ATOM 4356 C C . VAL B 1 13 ? -26 -33.938 -1.134 1 83.44 13 VAL B C 1
ATOM 4358 O O . VAL B 1 13 ? -26.344 -34.406 -2.217 1 83.44 13 VAL B O 1
ATOM 4361 N N . THR B 1 14 ? -26.062 -32.594 -0.899 1 84.38 14 THR B N 1
ATOM 4362 C CA . THR B 1 14 ? -26.141 -31.594 -1.963 1 84.38 14 THR B CA 1
ATOM 4363 C C . THR B 1 14 ? -24.891 -30.703 -1.973 1 84.38 14 THR B C 1
ATOM 4365 O O . THR B 1 14 ? -24.422 -30.297 -0.916 1 84.38 14 THR B O 1
ATOM 4368 N N . LEU B 1 15 ? -24.422 -30.547 -3.199 1 86.69 15 LEU B N 1
ATOM 4369 C CA . LEU B 1 15 ? -23.25 -29.688 -3.332 1 86.69 15 LEU B CA 1
ATOM 4370 C C . LEU B 1 15 ? -23.656 -28.234 -3.512 1 86.69 15 LEU B C 1
ATOM 4372 O O . LEU B 1 15 ? -24.25 -27.875 -4.535 1 86.69 15 LEU B O 1
ATOM 4376 N N . PRO B 1 16 ? -23.422 -27.453 -2.48 1 90.31 16 PRO B N 1
ATOM 4377 C CA . PRO B 1 16 ? -23.719 -26.031 -2.682 1 90.31 16 PRO B CA 1
ATOM 4378 C C . PRO B 1 16 ? -22.781 -25.359 -3.676 1 90.31 16 PRO B C 1
ATOM 4380 O O . PRO B 1 16 ? -21.641 -25.812 -3.863 1 90.31 16 PRO B O 1
ATOM 4383 N N . TYR B 1 17 ? -23.281 -24.375 -4.492 1 94.81 17 TYR B N 1
ATOM 4384 C CA . TYR B 1 17 ? -22.375 -23.578 -5.297 1 94.81 17 TYR B CA 1
ATOM 4385 C C . TYR B 1 17 ? -22 -22.281 -4.566 1 94.81 17 TYR B C 1
ATOM 4387 O O . TYR B 1 17 ? -22.781 -21.766 -3.76 1 94.81 17 TYR B O 1
ATOM 4395 N N . TRP B 1 18 ? -20.766 -21.844 -4.77 1 96.69 18 TRP B N 1
ATOM 4396 C CA . TRP B 1 18 ? -20.297 -20.547 -4.281 1 96.69 18 TRP B CA 1
ATOM 4397 C C . TRP B 1 18 ? -20.438 -19.469 -5.355 1 96.69 18 TRP B C 1
ATOM 4399 O O . TRP B 1 18 ? -19.594 -19.375 -6.262 1 96.69 18 TRP B O 1
ATOM 4409 N N . ASP B 1 19 ? -21.516 -18.656 -5.246 1 96.12 19 ASP B N 1
ATOM 4410 C CA . ASP B 1 19 ? -21.688 -17.5 -6.102 1 96.12 19 ASP B CA 1
ATOM 4411 C C . ASP B 1 19 ? -20.781 -16.344 -5.656 1 96.12 19 ASP B C 1
ATOM 4413 O O . ASP B 1 19 ? -21.188 -15.531 -4.82 1 96.12 19 ASP B O 1
ATOM 4417 N N . SER B 1 20 ? -19.656 -16.281 -6.332 1 95.44 20 SER B N 1
ATOM 4418 C CA . SER B 1 20 ? -18.656 -15.328 -5.883 1 95.44 20 SER B CA 1
ATOM 4419 C C . SER B 1 20 ? -19.047 -13.906 -6.25 1 95.44 20 SER B C 1
ATOM 4421 O O . SER B 1 20 ? -18.406 -12.945 -5.824 1 95.44 20 SER B O 1
ATOM 4423 N N . THR B 1 21 ? -20.172 -13.703 -7.051 1 91.94 21 THR B N 1
ATOM 4424 C CA . THR B 1 21 ? -20.672 -12.352 -7.309 1 91.94 21 THR B CA 1
ATOM 4425 C C . THR B 1 21 ? -21.125 -11.688 -6.016 1 91.94 21 THR B C 1
ATOM 4427 O O . THR B 1 21 ? -21.031 -10.469 -5.867 1 91.94 21 THR B O 1
ATOM 4430 N N . LEU B 1 22 ? -21.625 -12.523 -5.105 1 93.19 22 LEU B N 1
ATOM 4431 C CA . LEU B 1 22 ? -22.109 -11.992 -3.832 1 93.19 22 LEU B CA 1
ATOM 4432 C C . LEU B 1 22 ? -20.969 -11.375 -3.031 1 93.19 22 LEU B C 1
ATOM 4434 O O . LEU B 1 22 ? -21.156 -10.367 -2.354 1 93.19 22 LEU B O 1
ATOM 4438 N N . ASP B 1 23 ? -19.812 -12 -3.135 1 91.56 23 ASP B N 1
ATOM 4439 C CA . ASP B 1 23 ? -18.641 -11.453 -2.467 1 91.56 23 ASP B CA 1
ATOM 4440 C C . ASP B 1 23 ? -18.078 -10.258 -3.23 1 91.56 23 ASP B C 1
ATOM 4442 O O . ASP B 1 23 ? -17.672 -9.266 -2.625 1 91.56 23 ASP B O 1
ATOM 4446 N N . SER B 1 24 ? -18.047 -10.398 -4.551 1 87.06 24 SER B N 1
ATOM 4447 C CA . SER B 1 24 ? -17.578 -9.289 -5.367 1 87.06 24 SER B CA 1
ATOM 4448 C C . SER B 1 24 ? -18.406 -8.031 -5.133 1 87.06 24 SER B C 1
ATOM 4450 O O . SER B 1 24 ? -17.891 -6.918 -5.156 1 87.06 24 SER B O 1
ATOM 4452 N N . ASN B 1 25 ? -19.672 -8.234 -4.875 1 82 25 ASN B N 1
ATOM 4453 C CA . ASN B 1 25 ? -20.609 -7.129 -4.668 1 82 25 ASN B CA 1
ATOM 4454 C C . ASN B 1 25 ? -20.328 -6.402 -3.355 1 82 25 ASN B C 1
ATOM 4456 O O . ASN B 1 25 ? -20.875 -5.324 -3.113 1 82 25 ASN B O 1
ATOM 4460 N N . MET B 1 26 ? -19.516 -6.949 -2.574 1 79.62 26 MET B N 1
ATOM 4461 C CA . MET B 1 26 ? -19.141 -6.27 -1.333 1 79.62 26 MET B CA 1
ATOM 4462 C C . MET B 1 26 ? -18.438 -4.949 -1.623 1 79.62 26 MET B C 1
ATOM 4464 O O . MET B 1 26 ? -18.516 -4.012 -0.827 1 79.62 26 MET B O 1
ATOM 4468 N N . TYR B 1 27 ? -17.766 -4.926 -2.729 1 67.12 27 TYR B N 1
ATOM 4469 C CA . TYR B 1 27 ? -17.141 -3.664 -3.117 1 67.12 27 TYR B CA 1
ATOM 4470 C C . TYR B 1 27 ? -18.172 -2.545 -3.193 1 67.12 27 TYR B C 1
ATOM 4472 O O . TYR B 1 27 ? -17.906 -1.419 -2.768 1 67.12 27 TYR B O 1
ATOM 4480 N N . SER B 1 28 ? -19.344 -2.947 -3.709 1 63.38 28 SER B N 1
ATOM 4481 C CA . SER B 1 28 ? -20.406 -1.971 -3.852 1 63.38 28 SER B CA 1
ATOM 4482 C C . SER B 1 28 ? -21.109 -1.711 -2.516 1 63.38 28 SER B C 1
ATOM 4484 O O . SER B 1 28 ? -21.812 -0.72 -2.365 1 63.38 28 SER B O 1
ATOM 4486 N N . ALA B 1 29 ? -20.875 -2.607 -1.63 1 62 29 ALA B N 1
ATOM 4487 C CA . ALA B 1 29 ? -21.438 -2.461 -0.288 1 62 29 ALA B CA 1
ATOM 4488 C C . ALA B 1 29 ? -20.375 -1.938 0.688 1 62 29 ALA B C 1
ATOM 4490 O O . ALA B 1 29 ? -20.516 -2.115 1.901 1 62 29 ALA B O 1
ATOM 4491 N N . ASN B 1 30 ? -19.312 -1.505 0.13 1 53.19 30 ASN B N 1
ATOM 4492 C CA . ASN B 1 30 ? -18.234 -0.878 0.878 1 53.19 30 ASN B CA 1
ATOM 4493 C C . ASN B 1 30 ? -17.469 -1.897 1.717 1 53.19 30 ASN B C 1
ATOM 4495 O O . ASN B 1 30 ? -17.078 -1.605 2.846 1 53.19 30 ASN B O 1
ATOM 4499 N N . GLY B 1 31 ? -17.547 -2.988 1.29 1 65.31 31 GLY B N 1
ATOM 4500 C CA . GLY B 1 31 ? -16.766 -4.062 1.885 1 65.31 31 GLY B CA 1
ATOM 4501 C C . GLY B 1 31 ? -15.781 -4.691 0.915 1 65.31 31 GLY B C 1
ATOM 4502 O O . GLY B 1 31 ? -15.648 -4.242 -0.226 1 65.31 31 GLY B O 1
ATOM 4503 N N . HIS B 1 32 ? -15.023 -5.602 1.482 1 71.69 32 HIS B N 1
ATOM 4504 C CA . HIS B 1 32 ? -14.078 -6.352 0.666 1 71.69 32 HIS B CA 1
ATOM 4505 C C . HIS B 1 32 ? -14.406 -7.844 0.673 1 71.69 32 HIS B C 1
ATOM 4507 O O . HIS B 1 32 ? -14.719 -8.406 1.723 1 71.69 32 HIS B O 1
ATOM 4513 N N . PRO B 1 33 ? -14.266 -8.367 -0.499 1 85.12 33 PRO B N 1
ATOM 4514 C CA . PRO B 1 33 ? -14.586 -9.789 -0.578 1 85.12 33 PRO B CA 1
ATOM 4515 C C . PRO B 1 33 ? -13.758 -10.633 0.393 1 85.12 33 PRO B C 1
ATOM 4517 O O . PRO B 1 33 ? -14.234 -11.672 0.873 1 85.12 33 PRO B O 1
ATOM 4520 N N . GLN B 1 34 ? -12.578 -10.133 0.7 1 80.38 34 GLN B N 1
ATOM 4521 C CA . GLN B 1 34 ? -11.719 -10.898 1.602 1 80.38 34 GLN B CA 1
ATOM 4522 C C . GLN B 1 34 ? -12.281 -10.906 3.02 1 80.38 34 GLN B C 1
ATOM 4524 O O . GLN B 1 34 ? -11.875 -11.727 3.848 1 80.38 34 GLN B O 1
ATOM 4529 N N . ASP B 1 35 ? -13.195 -10.023 3.281 1 76.31 35 ASP B N 1
ATOM 4530 C CA . ASP B 1 35 ? -13.781 -9.891 4.613 1 76.31 35 ASP B CA 1
ATOM 4531 C C . ASP B 1 35 ? -15.18 -10.5 4.66 1 76.31 35 ASP B C 1
ATOM 4533 O O . ASP B 1 35 ? -15.938 -10.25 5.605 1 76.31 35 ASP B O 1
ATOM 4537 N N . SER B 1 36 ? -15.477 -11.242 3.666 1 87.81 36 SER B N 1
ATOM 4538 C CA . SER B 1 36 ? -16.781 -11.883 3.627 1 87.81 36 SER B CA 1
ATOM 4539 C C . SER B 1 36 ? -16.984 -12.805 4.828 1 87.81 36 SER B C 1
ATOM 4541 O O . SER B 1 36 ? -16.047 -13.461 5.273 1 87.81 36 SER B O 1
ATOM 4543 N N . VAL B 1 37 ? -18.203 -12.914 5.297 1 87.38 37 VAL B N 1
ATOM 4544 C CA . VAL B 1 37 ? -18.578 -13.797 6.395 1 87.38 37 VAL B CA 1
ATOM 4545 C C . VAL B 1 37 ? -18.297 -15.242 6.012 1 87.38 37 VAL B C 1
ATOM 4547 O O . VAL B 1 37 ? -18.062 -16.094 6.883 1 87.38 37 VAL B O 1
ATOM 4550 N N . LEU B 1 38 ? -18.141 -15.539 4.754 1 92.81 38 LEU B N 1
ATOM 4551 C CA . LEU B 1 38 ? -17.906 -16.891 4.281 1 92.81 38 LEU B CA 1
ATOM 4552 C C . LEU B 1 38 ? -16.531 -17.391 4.711 1 92.81 38 LEU B C 1
ATOM 4554 O O . LEU B 1 38 ? -16.297 -18.594 4.766 1 92.81 38 LEU B O 1
ATOM 4558 N N . TRP B 1 39 ? -15.672 -16.406 4.969 1 90.5 39 TRP B N 1
ATOM 4559 C CA . TRP B 1 39 ? -14.297 -16.781 5.27 1 90.5 39 TRP B CA 1
ATOM 4560 C C . TRP B 1 39 ? -14.062 -16.828 6.773 1 90.5 39 TRP B C 1
ATOM 4562 O O . TRP B 1 39 ? -13.078 -16.266 7.27 1 90.5 39 TRP B O 1
ATOM 4572 N N . THR B 1 40 ? -15.039 -17.375 7.445 1 86.06 40 THR B N 1
ATOM 4573 C CA . THR B 1 40 ? -14.977 -17.562 8.891 1 86.06 40 THR B CA 1
ATOM 4574 C C . THR B 1 40 ? -15.117 -19.047 9.242 1 86.06 40 THR B C 1
ATOM 4576 O O . THR B 1 40 ? -15.391 -19.875 8.375 1 86.06 40 THR B O 1
ATOM 4579 N N . GLY B 1 41 ? -14.875 -19.359 10.477 1 85.81 41 GLY B N 1
ATOM 4580 C CA . GLY B 1 41 ? -14.953 -20.719 10.961 1 85.81 41 GLY B CA 1
ATOM 4581 C C . GLY B 1 41 ? -16.328 -21.344 10.797 1 85.81 41 GLY B C 1
ATOM 4582 O O . GLY B 1 41 ? -16.469 -22.562 10.766 1 85.81 41 GLY B O 1
ATOM 4583 N N . GLY B 1 42 ? -17.312 -20.531 10.664 1 85.94 42 GLY B N 1
ATOM 4584 C CA . GLY B 1 42 ? -18.672 -21.016 10.484 1 85.94 42 GLY B CA 1
ATOM 4585 C C . GLY B 1 42 ? -18.953 -21.453 9.055 1 85.94 42 GLY B C 1
ATOM 4586 O O . GLY B 1 42 ? -19.969 -22.094 8.797 1 85.94 42 GLY B O 1
ATOM 4587 N N . PHE B 1 43 ? -18.094 -21.078 8.18 1 92 43 PHE B N 1
ATOM 4588 C CA . PHE B 1 43 ? -18.266 -21.406 6.77 1 92 43 PHE B CA 1
ATOM 4589 C C . PHE B 1 43 ? -17 -22.062 6.207 1 92 43 PHE B C 1
ATOM 4591 O O . PHE B 1 43 ? -16.594 -23.125 6.66 1 92 43 PHE B O 1
ATOM 4598 N N . TYR B 1 44 ? -16.312 -21.375 5.27 1 93.06 44 TYR B N 1
ATOM 4599 C CA . TYR B 1 44 ? -15.25 -22 4.504 1 93.06 44 TYR B CA 1
ATOM 4600 C C . TYR B 1 44 ? -13.922 -21.938 5.262 1 93.06 44 TYR B C 1
ATOM 4602 O O . TYR B 1 44 ? -12.938 -22.547 4.852 1 93.06 44 TYR B O 1
ATOM 4610 N N . GLY B 1 45 ? -13.891 -21.234 6.41 1 89.5 45 GLY B N 1
ATOM 4611 C CA . GLY B 1 45 ? -12.625 -20.984 7.094 1 89.5 45 GLY B CA 1
ATOM 4612 C C . GLY B 1 45 ? -11.883 -19.781 6.562 1 89.5 45 GLY B C 1
ATOM 4613 O O . GLY B 1 45 ? -12.312 -19.156 5.586 1 89.5 45 GLY B O 1
ATOM 4614 N N . ASN B 1 46 ? -10.734 -19.484 7.16 1 85.69 46 ASN B N 1
ATOM 4615 C CA . ASN B 1 46 ? -10.008 -18.266 6.84 1 85.69 46 ASN B CA 1
ATOM 4616 C C . ASN B 1 46 ? -9.438 -18.312 5.426 1 85.69 46 ASN B C 1
ATOM 4618 O O . ASN B 1 46 ? -9.133 -19.375 4.906 1 85.69 46 ASN B O 1
ATOM 4622 N N . GLY B 1 47 ? -9.25 -17.047 4.863 1 86.25 47 GLY B N 1
ATOM 4623 C CA . GLY B 1 47 ? -8.867 -16.922 3.467 1 86.25 47 GLY B CA 1
ATOM 4624 C C . GLY B 1 47 ? -7.391 -16.641 3.273 1 86.25 47 GLY B C 1
ATOM 4625 O O . GLY B 1 47 ? -6.906 -16.562 2.143 1 86.25 47 GLY B O 1
ATOM 4626 N N . ASN B 1 48 ? -6.695 -16.5 4.359 1 82.81 48 ASN B N 1
ATOM 4627 C CA . ASN B 1 48 ? -5.277 -16.188 4.258 1 82.81 48 ASN B CA 1
ATOM 4628 C C . ASN B 1 48 ? -4.438 -17.047 5.188 1 82.81 48 ASN B C 1
ATOM 4630 O O . ASN B 1 48 ? -4.836 -17.312 6.32 1 82.81 48 ASN B O 1
ATOM 4634 N N . GLY B 1 49 ? -3.285 -17.594 4.684 1 84 49 GLY B N 1
ATOM 4635 C CA . GLY B 1 49 ? -2.473 -18.516 5.465 1 84 49 GLY B CA 1
ATOM 4636 C C . GLY B 1 49 ? -2.99 -19.938 5.438 1 84 49 GLY B C 1
ATOM 4637 O O . GLY B 1 49 ? -3.607 -20.359 4.461 1 84 49 GLY B O 1
ATOM 4638 N N . PHE B 1 50 ? -2.582 -20.672 6.34 1 87.12 50 PHE B N 1
ATOM 4639 C CA . PHE B 1 50 ? -3.152 -22.016 6.488 1 87.12 50 PHE B CA 1
ATOM 4640 C C . PHE B 1 50 ? -4.578 -21.938 7.023 1 87.12 50 PHE B C 1
ATOM 4642 O O . PHE B 1 50 ? -4.875 -21.125 7.902 1 87.12 50 PHE B O 1
ATOM 4649 N N . VAL B 1 51 ? -5.473 -22.672 6.414 1 88.94 51 VAL B N 1
ATOM 4650 C CA . VAL B 1 51 ? -6.855 -22.719 6.883 1 88.94 51 VAL B CA 1
ATOM 4651 C C . VAL B 1 51 ? -6.93 -23.453 8.219 1 88.94 51 VAL B C 1
ATOM 4653 O O . VAL B 1 51 ? -6.664 -24.656 8.281 1 88.94 51 VAL B O 1
ATOM 4656 N N . ARG B 1 52 ? -7.211 -22.734 9.234 1 83.56 52 ARG B N 1
ATOM 4657 C CA . ARG B 1 52 ? -7.125 -23.297 10.578 1 83.56 52 ARG B CA 1
ATOM 4658 C C . ARG B 1 52 ? -8.508 -23.406 11.219 1 83.56 52 ARG B C 1
ATOM 4660 O O . ARG B 1 52 ? -8.656 -24.016 12.273 1 83.56 52 ARG B O 1
ATOM 4667 N N . ASP B 1 53 ? -9.461 -22.797 10.547 1 79.19 53 ASP B N 1
ATOM 4668 C CA . ASP B 1 53 ? -10.812 -22.781 11.109 1 79.19 53 ASP B CA 1
ATOM 4669 C C . ASP B 1 53 ? -11.836 -23.25 10.078 1 79.19 53 ASP B C 1
ATOM 4671 O O . ASP B 1 53 ? -11.547 -23.297 8.883 1 79.19 53 ASP B O 1
ATOM 4675 N N . GLY B 1 54 ? -12.969 -23.781 10.648 1 83.06 54 GLY B N 1
ATOM 4676 C CA . GLY B 1 54 ? -14.07 -24.172 9.773 1 83.06 54 GLY B CA 1
ATOM 4677 C C . GLY B 1 54 ? -13.945 -25.578 9.25 1 83.06 54 GLY B C 1
ATOM 4678 O O . GLY B 1 54 ? -12.961 -26.281 9.539 1 83.06 54 GLY B O 1
ATOM 4679 N N . PRO B 1 55 ? -14.898 -25.984 8.578 1 88.62 55 PRO B N 1
ATOM 4680 C CA . PRO B 1 55 ? -14.945 -27.359 8.102 1 88.62 55 PRO B CA 1
ATOM 4681 C C . PRO B 1 55 ? -13.867 -27.672 7.066 1 88.62 55 PRO B C 1
ATOM 4683 O O . PRO B 1 55 ? -13.578 -28.844 6.793 1 88.62 55 PRO B O 1
ATOM 4686 N N . PHE B 1 56 ? -13.266 -26.625 6.527 1 91.38 56 PHE B N 1
ATOM 4687 C CA . PHE B 1 56 ? -12.312 -26.875 5.453 1 91.38 56 PHE B CA 1
ATOM 4688 C C . PHE B 1 56 ? -10.891 -26.938 6 1 91.38 56 PHE B C 1
ATOM 4690 O O . PHE B 1 56 ? -9.945 -27.203 5.25 1 91.38 56 PHE B O 1
ATOM 4697 N N . ALA B 1 57 ? -10.805 -26.703 7.293 1 88.88 57 ALA B N 1
ATOM 4698 C CA . ALA B 1 57 ? -9.492 -26.875 7.91 1 88.88 57 ALA B CA 1
ATOM 4699 C C . ALA B 1 57 ? -9.086 -28.359 7.93 1 88.88 57 ALA B C 1
ATOM 4701 O O . ALA B 1 57 ? -9.719 -29.172 8.609 1 88.88 57 ALA B O 1
ATOM 4702 N N . TRP B 1 58 ? -8.078 -28.703 7.012 1 87.56 58 TRP B N 1
ATOM 4703 C CA . TRP B 1 58 ? -7.676 -30.109 6.984 1 87.56 58 TRP B CA 1
ATOM 4704 C C . TRP B 1 58 ? -6.262 -30.25 6.434 1 87.56 58 TRP B C 1
ATOM 4706 O O . TRP B 1 58 ? -5.699 -29.297 5.879 1 87.56 58 TRP B O 1
ATOM 4716 N N . GLN B 1 59 ? -5.719 -31.391 6.738 1 85.88 59 GLN B N 1
ATOM 4717 C CA . GLN B 1 59 ? -4.43 -31.781 6.176 1 85.88 59 GLN B CA 1
ATOM 4718 C C . GLN B 1 59 ? -4.598 -32.438 4.809 1 85.88 59 GLN B C 1
ATOM 4720 O O . GLN B 1 59 ? -5.078 -33.562 4.707 1 85.88 59 GLN B O 1
ATOM 4725 N N . THR B 1 60 ? -4.211 -31.703 3.764 1 84.62 60 THR B N 1
ATOM 4726 C CA . THR B 1 60 ? -4.266 -32.25 2.416 1 84.62 60 THR B CA 1
ATOM 4727 C C . THR B 1 60 ? -3.074 -33.156 2.16 1 84.62 60 THR B C 1
ATOM 4729 O O . THR B 1 60 ? -2.162 -33.25 2.984 1 84.62 60 THR B O 1
ATOM 4732 N N . PRO B 1 61 ? -3.121 -33.875 1.064 1 77.75 61 PRO B N 1
ATOM 4733 C CA . PRO B 1 61 ? -1.935 -34.656 0.713 1 77.75 61 PRO B CA 1
ATOM 4734 C C . PRO B 1 61 ? -0.699 -33.781 0.488 1 77.75 61 PRO B C 1
ATOM 4736 O O . PRO B 1 61 ? 0.424 -34.312 0.462 1 77.75 61 PRO B O 1
ATOM 4739 N N . TYR B 1 62 ? -0.9 -32.5 0.471 1 77 62 TYR B N 1
ATOM 4740 C CA . TYR B 1 62 ? 0.193 -31.578 0.181 1 77 62 TYR B CA 1
ATOM 4741 C C . TYR B 1 62 ? 0.465 -30.656 1.369 1 77 62 TYR B C 1
ATOM 4743 O O . TYR B 1 62 ? 1.029 -29.578 1.21 1 77 62 TYR B O 1
ATOM 4751 N N . GLY B 1 63 ? -0.064 -31.141 2.555 1 74.06 63 GLY B N 1
ATOM 4752 C CA . GLY B 1 63 ? 0.048 -30.297 3.74 1 74.06 63 GLY B CA 1
ATOM 4753 C C . GLY B 1 63 ? -1.261 -29.641 4.133 1 74.06 63 GLY B C 1
ATOM 4754 O O . GLY B 1 63 ? -2.299 -29.906 3.52 1 74.06 63 GLY B O 1
ATOM 4755 N N . PRO B 1 64 ? -1.126 -28.797 5.125 1 82.94 64 PRO B N 1
ATOM 4756 C CA . PRO B 1 64 ? -2.373 -28.125 5.488 1 82.94 64 PRO B CA 1
ATOM 4757 C C . PRO B 1 64 ? -2.928 -27.266 4.355 1 82.94 64 PRO B C 1
ATOM 4759 O O . PRO B 1 64 ? -2.162 -26.625 3.623 1 82.94 64 PRO B O 1
ATOM 4762 N N . LEU B 1 65 ? -4.184 -27.25 4.211 1 90 65 LEU B N 1
ATOM 4763 C CA . LEU B 1 65 ? -4.812 -26.375 3.23 1 90 65 LEU B CA 1
ATOM 4764 C C . LEU B 1 65 ? -4.402 -24.922 3.453 1 90 65 LEU B C 1
ATOM 4766 O O . LEU B 1 65 ? -4.359 -24.453 4.594 1 90 65 LEU B O 1
ATOM 4770 N N . ASN B 1 66 ? -3.994 -24.266 2.459 1 88.12 66 ASN B N 1
ATOM 4771 C CA . ASN B 1 66 ? -3.674 -22.859 2.566 1 88.12 66 ASN B CA 1
ATOM 4772 C C . ASN B 1 66 ? -4.375 -22.031 1.482 1 88.12 66 ASN B C 1
ATOM 4774 O O . ASN B 1 66 ? -4.734 -22.578 0.432 1 88.12 66 ASN B O 1
ATOM 4778 N N . ARG B 1 67 ? -4.684 -20.703 1.731 1 88.44 67 ARG B N 1
ATOM 4779 C CA . ARG B 1 67 ? -5.293 -19.734 0.829 1 88.44 67 ARG B CA 1
ATOM 4780 C C . ARG B 1 67 ? -4.547 -18.406 0.87 1 88.44 67 ARG B C 1
ATOM 4782 O O . ARG B 1 67 ? -3.807 -18.141 1.817 1 88.44 67 ARG B O 1
ATOM 4789 N N . ASN B 1 68 ? -4.566 -17.719 -0.184 1 85.06 68 ASN B N 1
ATOM 4790 C CA . ASN B 1 68 ? -4.004 -16.375 -0.318 1 85.06 68 ASN B CA 1
ATOM 4791 C C . ASN B 1 68 ? -4.949 -15.445 -1.062 1 85.06 68 ASN B C 1
ATOM 4793 O O . ASN B 1 68 ? -4.629 -14.969 -2.152 1 85.06 68 ASN B O 1
ATOM 4797 N N . HIS B 1 69 ? -6.055 -15.055 -0.338 1 85.62 69 HIS B N 1
ATOM 4798 C CA . HIS B 1 69 ? -7.109 -14.281 -0.979 1 85.62 69 HIS B CA 1
ATOM 4799 C C . HIS B 1 69 ? -6.559 -13 -1.587 1 85.62 69 HIS B C 1
ATOM 4801 O O . HIS B 1 69 ? -5.707 -12.336 -0.987 1 85.62 69 HIS B O 1
ATOM 4807 N N . ALA B 1 70 ? -7.035 -12.719 -2.756 1 75.56 70 ALA B N 1
ATOM 4808 C CA . ALA B 1 70 ? -6.867 -11.445 -3.445 1 75.56 70 ALA B CA 1
ATOM 4809 C C . ALA B 1 70 ? -5.406 -11.211 -3.818 1 75.56 70 ALA B C 1
ATOM 4811 O O . ALA B 1 70 ? -4.992 -10.07 -4.047 1 75.56 70 ALA B O 1
ATOM 4812 N N . SER B 1 71 ? -4.66 -12.328 -3.686 1 66.56 71 SER B N 1
ATOM 4813 C CA . SER B 1 71 ? -3.26 -12.195 -4.074 1 66.56 71 SER B CA 1
ATOM 4814 C C . SER B 1 71 ? -3.102 -12.227 -5.59 1 66.56 71 SER B C 1
ATOM 4816 O O . SER B 1 71 ? -2.045 -11.867 -6.117 1 66.56 71 SER B O 1
ATOM 4818 N N . GLY B 1 72 ? -4.156 -12.602 -6.277 1 63.62 72 GLY B N 1
ATOM 4819 C CA . GLY B 1 72 ? -4.238 -12.656 -7.73 1 63.62 72 GLY B CA 1
ATOM 4820 C C . GLY B 1 72 ? -5.652 -12.852 -8.242 1 63.62 72 GLY B C 1
ATOM 4821 O O . GLY B 1 72 ? -6.527 -13.305 -7.504 1 63.62 72 GLY B O 1
ATOM 4822 N N . GLY B 1 73 ? -5.918 -12.352 -9.414 1 69.38 73 GLY B N 1
ATOM 4823 C CA . GLY B 1 73 ? -7.223 -12.555 -10.023 1 69.38 73 GLY B CA 1
ATOM 4824 C C . GLY B 1 73 ? -8.312 -11.719 -9.391 1 69.38 73 GLY B C 1
ATOM 4825 O O . GLY B 1 73 ? -8.031 -10.797 -8.617 1 69.38 73 GLY B O 1
ATOM 4826 N N . ARG B 1 74 ? -9.469 -11.977 -9.781 1 77.12 74 ARG B N 1
ATOM 4827 C CA . ARG B 1 74 ? -10.656 -11.312 -9.258 1 77.12 74 ARG B CA 1
ATOM 4828 C C . ARG B 1 74 ? -11.836 -12.281 -9.203 1 77.12 74 ARG B C 1
ATOM 4830 O O . ARG B 1 74 ? -11.828 -13.32 -9.859 1 77.12 74 ARG B O 1
ATOM 4837 N N . LEU B 1 75 ? -12.758 -11.898 -8.359 1 89.31 75 LEU B N 1
ATOM 4838 C CA . LEU B 1 75 ? -13.984 -12.688 -8.297 1 89.31 75 LEU B CA 1
ATOM 4839 C C . LEU B 1 75 ? -14.906 -12.336 -9.461 1 89.31 75 LEU B C 1
ATOM 4841 O O . LEU B 1 75 ? -14.68 -11.359 -10.172 1 89.31 75 LEU B O 1
ATOM 4845 N N . ILE B 1 76 ? -15.867 -13.273 -9.742 1 90.88 76 ILE B N 1
ATOM 4846 C CA . ILE B 1 76 ? -16.875 -13.016 -10.781 1 90.88 76 ILE B CA 1
ATOM 4847 C C . ILE B 1 76 ? -17.766 -11.852 -10.352 1 90.88 76 ILE B C 1
ATOM 4849 O O . ILE B 1 76 ? -18.172 -11.766 -9.195 1 90.88 76 ILE B O 1
ATOM 4853 N N . THR B 1 77 ? -18 -10.93 -11.281 1 84.25 77 THR B N 1
ATOM 4854 C CA . THR B 1 77 ? -18.828 -9.773 -10.992 1 84.25 77 THR B CA 1
ATOM 4855 C C . THR B 1 77 ? -20.203 -9.93 -11.625 1 84.25 77 THR B C 1
ATOM 4857 O O . THR B 1 77 ? -20.406 -10.766 -12.508 1 84.25 77 THR B O 1
ATOM 4860 N N . THR B 1 78 ? -21.094 -9.078 -11.07 1 80.81 78 THR B N 1
ATOM 4861 C CA . THR B 1 78 ? -22.422 -9.031 -11.688 1 80.81 78 THR B CA 1
ATOM 4862 C C . THR B 1 78 ? -22.312 -8.641 -13.156 1 80.81 78 THR B C 1
ATOM 4864 O O . THR B 1 78 ? -23.078 -9.141 -13.992 1 80.81 78 THR B O 1
ATOM 4867 N N . GLN B 1 79 ? -21.422 -7.855 -13.453 1 76.69 79 GLN B N 1
ATOM 4868 C CA . GLN B 1 79 ? -21.219 -7.445 -14.836 1 76.69 79 GLN B CA 1
ATOM 4869 C C . GLN B 1 79 ? -20.75 -8.617 -15.695 1 76.69 79 GLN B C 1
ATOM 4871 O O . GLN B 1 79 ? -21.141 -8.734 -16.859 1 76.69 79 GLN B O 1
ATOM 4876 N N . ASP B 1 80 ? -19.875 -9.422 -15.18 1 82.75 80 ASP B N 1
ATOM 4877 C CA . ASP B 1 80 ? -19.453 -10.625 -15.891 1 82.75 80 ASP B CA 1
ATOM 4878 C C . ASP B 1 80 ? -20.656 -11.492 -16.266 1 82.75 80 ASP B C 1
ATOM 4880 O O . ASP B 1 80 ? -20.766 -11.977 -17.391 1 82.75 80 ASP B O 1
ATOM 4884 N N . VAL B 1 81 ? -21.531 -11.648 -15.289 1 87.12 81 VAL B N 1
ATOM 4885 C CA . VAL B 1 81 ? -22.688 -12.5 -15.492 1 87.12 81 VAL B CA 1
ATOM 4886 C C . VAL B 1 81 ? -23.594 -11.898 -16.578 1 87.12 81 VAL B C 1
ATOM 4888 O O . VAL B 1 81 ? -24.062 -12.609 -17.453 1 87.12 81 VAL B O 1
ATOM 4891 N N . ASN B 1 82 ? -23.75 -10.609 -16.5 1 78.38 82 ASN B N 1
ATOM 4892 C CA . ASN B 1 82 ? -24.547 -9.945 -17.531 1 78.38 82 ASN B CA 1
ATOM 4893 C C . ASN B 1 82 ? -23.938 -10.109 -18.906 1 78.38 82 ASN B C 1
ATOM 4895 O O . ASN B 1 82 ? -24.641 -10.352 -19.891 1 78.38 82 ASN B O 1
ATOM 4899 N N . THR B 1 83 ? -22.672 -9.977 -18.953 1 79 83 THR B N 1
ATOM 4900 C CA . THR B 1 83 ? -21.953 -10.125 -20.219 1 79 83 THR B CA 1
ATOM 4901 C C . THR B 1 83 ? -22.109 -11.547 -20.766 1 79 83 THR B C 1
ATOM 4903 O O . THR B 1 83 ? -22.281 -11.742 -21.969 1 79 83 THR B O 1
ATOM 4906 N N . LEU B 1 84 ? -22.047 -12.469 -19.891 1 84.44 84 LEU B N 1
ATOM 4907 C CA . LEU B 1 84 ? -22.188 -13.875 -20.25 1 84.44 84 LEU B CA 1
ATOM 4908 C C . LEU B 1 84 ? -23.484 -14.102 -21.047 1 84.44 84 LEU B C 1
ATOM 4910 O O . LEU B 1 84 ? -23.484 -14.812 -22.047 1 84.44 84 LEU B O 1
ATOM 4914 N N . PHE B 1 85 ? -24.516 -13.422 -20.672 1 79.25 85 PHE B N 1
ATOM 4915 C CA . PHE B 1 85 ? -25.828 -13.695 -21.234 1 79.25 85 PHE B CA 1
ATOM 4916 C C . PHE B 1 85 ? -26.016 -12.938 -22.547 1 79.25 85 PHE B C 1
ATOM 4918 O O . PHE B 1 85 ? -27.016 -13.141 -23.25 1 79.25 85 PHE B O 1
ATOM 4925 N N . THR B 1 86 ? -25.031 -12.148 -22.828 1 77.19 86 THR B N 1
ATOM 4926 C CA . THR B 1 86 ? -25.094 -11.469 -24.125 1 77.19 86 THR B CA 1
ATOM 4927 C C . THR B 1 86 ? -24.344 -12.281 -25.188 1 77.19 86 THR B C 1
ATOM 4929 O O . THR B 1 86 ? -24.484 -12.016 -26.391 1 77.19 86 THR B O 1
ATOM 4932 N N . ILE B 1 87 ? -23.609 -13.289 -24.781 1 76.62 87 ILE B N 1
ATOM 4933 C CA . ILE B 1 87 ? -22.828 -14.102 -25.703 1 76.62 87 ILE B CA 1
ATOM 4934 C C . ILE B 1 87 ? -23.719 -15.164 -26.328 1 76.62 87 ILE B C 1
ATOM 4936 O O . ILE B 1 87 ? -24.438 -15.883 -25.625 1 76.62 87 ILE B O 1
ATOM 4940 N N . GLN B 1 88 ? -23.641 -15.227 -27.688 1 72.25 88 GLN B N 1
ATOM 4941 C CA . GLN B 1 88 ? -24.547 -16.141 -28.375 1 72.25 88 GLN B CA 1
ATOM 4942 C C . GLN B 1 88 ? -23.812 -17.375 -28.875 1 72.25 88 GLN B C 1
ATOM 4944 O O . GLN B 1 88 ? -24.422 -18.406 -29.141 1 72.25 88 GLN B O 1
ATOM 4949 N N . SER B 1 89 ? -22.5 -17.281 -28.953 1 70.12 89 SER B N 1
ATOM 4950 C CA . SER B 1 89 ? -21.703 -18.391 -29.469 1 70.12 89 SER B CA 1
ATOM 4951 C C . SER B 1 89 ? -21.234 -19.312 -28.344 1 70.12 89 SER B C 1
ATOM 4953 O O . SER B 1 89 ? -20.734 -18.844 -27.328 1 70.12 89 SER B O 1
ATOM 4955 N N . GLY B 1 90 ? -21.453 -20.641 -28.516 1 69.88 90 GLY B N 1
ATOM 4956 C CA . GLY B 1 90 ? -21 -21.625 -27.547 1 69.88 90 GLY B CA 1
ATOM 4957 C C . GLY B 1 90 ? -19.5 -21.578 -27.297 1 69.88 90 GLY B C 1
ATOM 4958 O O . GLY B 1 90 ? -19.047 -21.672 -26.156 1 69.88 90 GLY B O 1
ATOM 4959 N N . GLY B 1 91 ? -18.75 -21.484 -28.375 1 70.5 91 GLY B N 1
ATOM 4960 C CA . GLY B 1 91 ? -17.312 -21.391 -28.234 1 70.5 91 GLY B CA 1
ATOM 4961 C C . GLY B 1 91 ? -16.859 -20.156 -27.484 1 70.5 91 GLY B C 1
ATOM 4962 O O . GLY B 1 91 ? -15.961 -20.219 -26.641 1 70.5 91 GLY B O 1
ATOM 4963 N N . GLN B 1 92 ? -17.547 -19.062 -27.75 1 74.44 92 GLN B N 1
ATOM 4964 C CA . GLN B 1 92 ? -17.188 -17.812 -27.094 1 74.44 92 GLN B CA 1
ATOM 4965 C C . GLN B 1 92 ? -17.562 -17.844 -25.609 1 74.44 92 GLN B C 1
ATOM 4967 O O . GLN B 1 92 ? -16.812 -17.328 -24.766 1 74.44 92 GLN B O 1
ATOM 4972 N N . VAL B 1 93 ? -18.656 -18.406 -25.312 1 79.75 93 VAL B N 1
ATOM 4973 C CA . VAL B 1 93 ? -19.094 -18.453 -23.922 1 79.75 93 VAL B CA 1
ATOM 4974 C C . VAL B 1 93 ? -18.156 -19.359 -23.125 1 79.75 93 VAL B C 1
ATOM 4976 O O . VAL B 1 93 ? -17.828 -19.062 -21.969 1 79.75 93 VAL B O 1
ATOM 4979 N N . ALA B 1 94 ? -17.766 -20.484 -23.75 1 77.81 94 ALA B N 1
ATOM 4980 C CA . ALA B 1 94 ? -16.828 -21.391 -23.078 1 77.81 94 ALA B CA 1
ATOM 4981 C C . ALA B 1 94 ? -15.516 -20.688 -22.75 1 77.81 94 ALA B C 1
ATOM 4983 O O . ALA B 1 94 ? -14.977 -20.844 -21.656 1 77.81 94 ALA B O 1
ATOM 4984 N N . ALA B 1 95 ? -15.07 -19.875 -23.703 1 74 95 ALA B N 1
ATOM 4985 C CA . ALA B 1 95 ? -13.836 -19.125 -23.5 1 74 95 ALA B CA 1
ATOM 4986 C C . ALA B 1 95 ? -14.016 -18.062 -22.406 1 74 95 ALA B C 1
ATOM 4988 O O . ALA B 1 95 ? -13.133 -17.875 -21.562 1 74 95 ALA B O 1
ATOM 4989 N N . PHE B 1 96 ? -15.109 -17.484 -22.5 1 80.25 96 PHE B N 1
ATOM 4990 C CA . PHE B 1 96 ? -15.398 -16.438 -21.531 1 80.25 96 PHE B CA 1
ATOM 4991 C C . PHE B 1 96 ? -15.492 -17.031 -20.125 1 80.25 96 PHE B C 1
ATOM 4993 O O . PHE B 1 96 ? -14.906 -16.5 -19.188 1 80.25 96 PHE B O 1
ATOM 5000 N N . LEU B 1 97 ? -16.156 -18.125 -19.969 1 87.44 97 LEU B N 1
ATOM 5001 C CA . LEU B 1 97 ? -16.328 -18.781 -18.688 1 87.44 97 LEU B CA 1
ATOM 5002 C C . LEU B 1 97 ? -14.984 -19.281 -18.156 1 87.44 97 LEU B C 1
ATOM 5004 O O . LEU B 1 97 ? -14.727 -19.219 -16.953 1 87.44 97 LEU B O 1
ATOM 5008 N N . GLU B 1 98 ? -14.188 -19.734 -19.031 1 81.62 98 GLU B N 1
ATOM 5009 C CA . GLU B 1 98 ? -12.867 -20.203 -18.609 1 81.62 98 GLU B CA 1
ATOM 5010 C C . GLU B 1 98 ? -12.047 -19.062 -18.016 1 81.62 98 GLU B C 1
ATOM 5012 O O . GLU B 1 98 ? -11.328 -19.25 -17.031 1 81.62 98 GLU B O 1
ATOM 5017 N N . ASP B 1 99 ? -12.172 -17.969 -18.609 1 78 99 ASP B N 1
ATOM 5018 C CA . ASP B 1 99 ? -11.422 -16.797 -18.156 1 78 99 ASP B CA 1
ATOM 5019 C C . ASP B 1 99 ? -11.844 -16.406 -16.75 1 78 99 ASP B C 1
ATOM 5021 O O . ASP B 1 99 ? -11.008 -16.25 -15.859 1 78 99 ASP B O 1
ATOM 5025 N N . ILE B 1 100 ? -13.117 -16.203 -16.594 1 85.88 100 ILE B N 1
ATOM 5026 C CA . ILE B 1 100 ? -13.578 -15.734 -15.297 1 85.88 100 ILE B CA 1
ATOM 5027 C C . ILE B 1 100 ? -13.406 -16.844 -14.258 1 85.88 100 ILE B C 1
ATOM 5029 O O . ILE B 1 100 ? -13.172 -16.578 -13.078 1 85.88 100 ILE B O 1
ATOM 5033 N N . HIS B 1 101 ? -13.523 -18.094 -14.688 1 91.81 101 HIS B N 1
ATOM 5034 C CA . HIS B 1 101 ? -13.273 -19.266 -13.852 1 91.81 101 HIS B CA 1
ATOM 5035 C C . HIS B 1 101 ? -11.852 -19.266 -13.32 1 91.81 101 HIS B C 1
ATOM 5037 O O . HIS B 1 101 ? -11.633 -19.422 -12.117 1 91.81 101 HIS B O 1
ATOM 5043 N N . ASN B 1 102 ? -10.961 -19.031 -14.203 1 84.88 102 ASN B N 1
ATOM 5044 C CA . ASN B 1 102 ? -9.555 -19.047 -13.844 1 84.88 102 ASN B CA 1
ATOM 5045 C C . ASN B 1 102 ? -9.211 -17.938 -12.867 1 84.88 102 ASN B C 1
ATOM 5047 O O . ASN B 1 102 ? -8.383 -18.109 -11.969 1 84.88 102 ASN B O 1
ATOM 5051 N N . SER B 1 103 ? -9.781 -16.828 -13.094 1 83.94 103 SER B N 1
ATOM 5052 C CA . SER B 1 103 ? -9.5 -15.672 -12.266 1 83.94 103 SER B CA 1
ATOM 5053 C C . SER B 1 103 ? -9.844 -15.938 -10.805 1 83.94 103 SER B C 1
ATOM 5055 O O . SER B 1 103 ? -9.125 -15.5 -9.898 1 83.94 103 SER B O 1
ATOM 5057 N N . VAL B 1 104 ? -10.906 -16.703 -10.57 1 91.38 104 VAL B N 1
ATOM 5058 C CA . VAL B 1 104 ? -11.344 -16.969 -9.203 1 91.38 104 VAL B CA 1
ATOM 5059 C C . VAL B 1 104 ? -10.375 -17.938 -8.531 1 91.38 104 VAL B C 1
ATOM 5061 O O . VAL B 1 104 ? -10.117 -17.844 -7.332 1 91.38 104 VAL B O 1
ATOM 5064 N N . HIS B 1 105 ? -9.844 -18.875 -9.281 1 91.5 105 HIS B N 1
ATOM 5065 C CA . HIS B 1 105 ? -8.805 -19.75 -8.75 1 91.5 105 HIS B CA 1
ATOM 5066 C C . HIS B 1 105 ? -7.652 -18.938 -8.172 1 91.5 105 HIS B C 1
ATOM 5068 O O . HIS B 1 105 ? -7.219 -19.172 -7.043 1 91.5 105 HIS B O 1
ATOM 5074 N N . ASN B 1 106 ? -7.312 -17.984 -8.922 1 81.88 106 ASN B N 1
ATOM 5075 C CA . ASN B 1 106 ? -6.176 -17.156 -8.539 1 81.88 106 ASN B CA 1
ATOM 5076 C C . ASN B 1 106 ? -6.527 -16.219 -7.379 1 81.88 106 ASN B C 1
ATOM 5078 O O . ASN B 1 106 ? -5.672 -15.914 -6.547 1 81.88 106 ASN B O 1
ATOM 5082 N N . TRP B 1 107 ? -7.742 -15.812 -7.367 1 85.5 107 TRP B N 1
ATOM 5083 C CA . TRP B 1 107 ? -8.172 -14.922 -6.293 1 85.5 107 TRP B CA 1
ATOM 5084 C C . TRP B 1 107 ? -8.164 -15.648 -4.953 1 85.5 107 TRP B C 1
ATOM 5086 O O . TRP B 1 107 ? -7.777 -15.078 -3.93 1 85.5 107 TRP B O 1
ATOM 5096 N N . VAL B 1 108 ? -8.648 -16.922 -4.918 1 91.44 108 VAL B N 1
ATOM 5097 C CA . VAL B 1 108 ? -8.633 -17.719 -3.693 1 91.44 108 VAL B CA 1
ATOM 5098 C C . VAL B 1 108 ? -7.188 -17.984 -3.277 1 91.44 108 VAL B C 1
ATOM 5100 O O . VAL B 1 108 ? -6.855 -17.922 -2.09 1 91.44 108 VAL B O 1
ATOM 5103 N N . GLY B 1 109 ? -6.414 -18.312 -4.223 1 85.56 109 GLY B N 1
ATOM 5104 C CA . GLY B 1 109 ? -4.992 -18.484 -3.988 1 85.56 109 GLY B CA 1
ATOM 5105 C C . GLY B 1 109 ? -4.66 -19.781 -3.277 1 85.56 109 GLY B C 1
ATOM 5106 O O . GLY B 1 109 ? -5.504 -20.672 -3.174 1 85.56 109 GLY B O 1
ATOM 5107 N N . GLY B 1 110 ? -3.354 -19.969 -2.836 1 84.06 110 GLY B N 1
ATOM 5108 C CA . GLY B 1 110 ? -2.924 -21.203 -2.189 1 84.06 110 GLY B CA 1
ATOM 5109 C C . GLY B 1 110 ? -3.012 -22.406 -3.096 1 84.06 110 GLY B C 1
ATOM 5110 O O . GLY B 1 110 ? -2.619 -22.344 -4.262 1 84.06 110 GLY B O 1
ATOM 5111 N N . GLN B 1 111 ? -3.568 -23.391 -2.555 1 84.31 111 GLN B N 1
ATOM 5112 C CA . GLN B 1 111 ? -3.668 -24.641 -3.314 1 84.31 111 GLN B CA 1
ATOM 5113 C C . GLN B 1 111 ? -4.703 -24.516 -4.43 1 84.31 111 GLN B C 1
ATOM 5115 O O . GLN B 1 111 ? -4.574 -25.156 -5.473 1 84.31 111 GLN B O 1
ATOM 5120 N N . MET B 1 112 ? -5.617 -23.594 -4.258 1 90.94 112 MET B N 1
ATOM 5121 C CA . MET B 1 112 ? -6.637 -23.359 -5.273 1 90.94 112 MET B CA 1
ATOM 5122 C C . MET B 1 112 ? -6.023 -22.766 -6.543 1 90.94 112 MET B C 1
ATOM 5124 O O . MET B 1 112 ? -6.527 -23 -7.645 1 90.94 112 MET B O 1
ATOM 5128 N N . SER B 1 113 ? -4.945 -22.047 -6.367 1 84.06 113 SER B N 1
ATOM 5129 C CA . SER B 1 113 ? -4.352 -21.391 -7.52 1 84.06 113 SER B CA 1
ATOM 5130 C C . SER B 1 113 ? -3.469 -22.344 -8.32 1 84.06 113 SER B C 1
ATOM 5132 O O . SER B 1 113 ? -3.045 -22.016 -9.43 1 84.06 113 SER B O 1
ATOM 5134 N N . ASN B 1 114 ? -3.25 -23.547 -7.676 1 74.5 114 ASN B N 1
ATOM 5135 C CA . ASN B 1 114 ? -2.494 -24.594 -8.359 1 74.5 114 ASN B CA 1
ATOM 5136 C C . ASN B 1 114 ? -3.418 -25.578 -9.07 1 74.5 114 ASN B C 1
ATOM 5138 O O . ASN B 1 114 ? -4.074 -26.406 -8.43 1 74.5 114 ASN B O 1
ATOM 5142 N N . ILE B 1 115 ? -3.484 -25.609 -10.336 1 71.31 115 ILE B N 1
ATOM 5143 C CA . ILE B 1 115 ? -4.449 -26.328 -11.156 1 71.31 115 ILE B CA 1
ATOM 5144 C C . ILE B 1 115 ? -4.352 -27.828 -10.875 1 71.31 115 ILE B C 1
ATOM 5146 O O . ILE B 1 115 ? -5.355 -28.547 -10.93 1 71.31 115 ILE B O 1
ATOM 5150 N N . ARG B 1 116 ? -3.139 -28.25 -10.5 1 68.5 116 ARG B N 1
ATOM 5151 C CA . ARG B 1 116 ? -2.934 -29.688 -10.344 1 68.5 116 ARG B CA 1
ATOM 5152 C C . ARG B 1 116 ? -3.518 -30.188 -9.023 1 68.5 116 ARG B C 1
ATOM 5154 O O . ARG B 1 116 ? -3.842 -31.359 -8.883 1 68.5 116 ARG B O 1
ATOM 5161 N N . ILE B 1 117 ? -3.613 -29.281 -8.102 1 80.31 117 ILE B N 1
ATOM 5162 C CA . ILE B 1 117 ? -4 -29.766 -6.785 1 80.31 117 ILE B CA 1
ATOM 5163 C C . ILE B 1 117 ? -5.18 -28.953 -6.262 1 80.31 117 ILE B C 1
ATOM 5165 O O . ILE B 1 117 ? -5.578 -29.094 -5.102 1 80.31 117 ILE B O 1
ATOM 5169 N N . SER B 1 118 ? -5.758 -28.109 -7.145 1 90 118 SER B N 1
ATOM 5170 C CA . SER B 1 118 ? -6.812 -27.203 -6.727 1 90 118 SER B CA 1
ATOM 5171 C C . SER B 1 118 ? -7.969 -27.953 -6.074 1 90 118 SER B C 1
ATOM 5173 O O . SER B 1 118 ? -8.594 -27.453 -5.137 1 90 118 SER B O 1
ATOM 5175 N N . PRO B 1 119 ? -8.211 -29.203 -6.445 1 90.56 119 PRO B N 1
ATOM 5176 C CA . PRO B 1 119 ? -9.375 -29.891 -5.867 1 90.56 119 PRO B CA 1
ATOM 5177 C C . PRO B 1 119 ? -9.188 -30.234 -4.395 1 90.56 119 PRO B C 1
ATOM 5179 O O . PRO B 1 119 ? -10.141 -30.641 -3.729 1 90.56 119 PRO B O 1
ATOM 5182 N N . VAL B 1 120 ? -8.008 -30.031 -3.875 1 90.75 120 VAL B N 1
ATOM 5183 C CA . VAL B 1 120 ? -7.82 -30.344 -2.463 1 90.75 120 VAL B CA 1
ATOM 5184 C C . VAL B 1 120 ? -8.531 -29.297 -1.604 1 90.75 120 VAL B C 1
ATOM 5186 O O . VAL B 1 120 ? -8.789 -29.531 -0.42 1 90.75 120 VAL B O 1
ATOM 5189 N N . ASP B 1 121 ? -8.719 -28.141 -2.129 1 93.88 121 ASP B N 1
ATOM 5190 C CA . ASP B 1 121 ? -9.578 -27.172 -1.472 1 93.88 121 ASP B CA 1
ATOM 5191 C C . ASP B 1 121 ? -11.055 -27.438 -1.771 1 93.88 121 ASP B C 1
ATOM 5193 O O . ASP B 1 121 ? -11.484 -27.359 -2.924 1 93.88 121 ASP B O 1
ATOM 5197 N N . PRO B 1 122 ? -11.805 -27.672 -0.767 1 92.81 122 PRO B N 1
ATOM 5198 C CA . PRO B 1 122 ? -13.203 -28.016 -1.019 1 92.81 122 PRO B CA 1
ATOM 5199 C C . PRO B 1 122 ? -13.961 -26.906 -1.751 1 92.81 122 PRO B C 1
ATOM 5201 O O . PRO B 1 122 ? -14.953 -27.172 -2.436 1 92.81 122 PRO B O 1
ATOM 5204 N N . ILE B 1 123 ? -13.453 -25.703 -1.686 1 95.25 123 ILE B N 1
ATOM 5205 C CA . ILE B 1 123 ? -14.133 -24.609 -2.355 1 95.25 123 ILE B CA 1
ATOM 5206 C C . ILE B 1 123 ? -14.062 -24.797 -3.869 1 95.25 123 ILE B C 1
ATOM 5208 O O . ILE B 1 123 ? -14.844 -24.188 -4.613 1 95.25 123 ILE B O 1
ATOM 5212 N N . PHE B 1 124 ? -13.141 -25.625 -4.32 1 95.5 124 PHE B N 1
ATOM 5213 C CA . PHE B 1 124 ? -13 -25.969 -5.73 1 95.5 124 PHE B CA 1
ATOM 5214 C C . PHE B 1 124 ? -14.328 -26.469 -6.301 1 95.5 124 PHE B C 1
ATOM 5216 O O . PHE B 1 124 ? -14.773 -26 -7.352 1 95.5 124 PHE B O 1
ATOM 5223 N N . PHE B 1 125 ? -14.93 -27.312 -5.637 1 93.31 125 PHE B N 1
ATOM 5224 C CA . PHE B 1 125 ? -16.156 -27.953 -6.109 1 93.31 125 PHE B CA 1
ATOM 5225 C C . PHE B 1 125 ? -17.312 -26.953 -6.086 1 93.31 125 PHE B C 1
ATOM 5227 O O . PHE B 1 125 ? -18.172 -26.969 -6.973 1 93.31 125 PHE B O 1
ATOM 5234 N N . MET B 1 126 ? -17.328 -26.125 -5.102 1 94.56 126 MET B N 1
ATOM 5235 C CA . MET B 1 126 ? -18.391 -25.125 -4.992 1 94.56 126 MET B CA 1
ATOM 5236 C C . MET B 1 126 ? -18.234 -24.062 -6.078 1 94.56 126 MET B C 1
ATOM 5238 O O . MET B 1 126 ? -19.234 -23.594 -6.621 1 94.56 126 MET B O 1
ATOM 5242 N N . HIS B 1 127 ? -17 -23.719 -6.336 1 96.12 127 HIS B N 1
ATOM 5243 C CA . HIS B 1 127 ? -16.719 -22.781 -7.422 1 96.12 127 HIS B CA 1
ATOM 5244 C C . HIS B 1 127 ? -17.141 -23.359 -8.766 1 96.12 127 HIS B C 1
ATOM 5246 O O . HIS B 1 127 ? -17.828 -22.688 -9.547 1 96.12 127 HIS B O 1
ATOM 5252 N N . HIS B 1 128 ? -16.828 -24.578 -8.992 1 94.56 128 HIS B N 1
ATOM 5253 C CA . HIS B 1 128 ? -17.156 -25.203 -10.266 1 94.56 128 HIS B CA 1
ATOM 5254 C C . HIS B 1 128 ? -18.656 -25.438 -10.391 1 94.56 128 HIS B C 1
ATOM 5256 O O . HIS B 1 128 ? -19.219 -25.359 -11.484 1 94.56 128 HIS B O 1
ATOM 5262 N N . ALA B 1 129 ? -19.25 -25.734 -9.25 1 93.44 129 ALA B N 1
ATOM 5263 C CA . ALA B 1 129 ? -20.719 -25.844 -9.266 1 93.44 129 ALA B CA 1
ATOM 5264 C C . ALA B 1 129 ? -21.359 -24.531 -9.719 1 93.44 129 ALA B C 1
ATOM 5266 O O . ALA B 1 129 ? -22.375 -24.547 -10.422 1 93.44 129 ALA B O 1
ATOM 5267 N N . TYR B 1 130 ? -20.766 -23.469 -9.312 1 95.5 130 TYR B N 1
ATOM 5268 C CA . TYR B 1 130 ? -21.297 -22.188 -9.75 1 95.5 130 TYR B CA 1
ATOM 5269 C C . TYR B 1 130 ? -21.062 -21.969 -11.242 1 95.5 130 TYR B C 1
ATOM 5271 O O . TYR B 1 130 ? -21.922 -21.438 -11.945 1 95.5 130 TYR B O 1
ATOM 5279 N N . ILE B 1 131 ? -19.891 -22.344 -11.719 1 93.75 131 ILE B N 1
ATOM 5280 C CA . ILE B 1 131 ? -19.609 -22.234 -13.148 1 93.75 131 ILE B CA 1
ATOM 5281 C C . ILE B 1 131 ? -20.609 -23.062 -13.938 1 93.75 131 ILE B C 1
ATOM 5283 O O . ILE B 1 131 ? -21.141 -22.594 -14.953 1 93.75 131 ILE B O 1
ATOM 5287 N N . ASP B 1 132 ? -20.891 -24.234 -13.445 1 89.88 132 ASP B N 1
ATOM 5288 C CA . ASP B 1 132 ? -21.906 -25.078 -14.07 1 89.88 132 ASP B CA 1
ATOM 5289 C C . ASP B 1 132 ? -23.281 -24.406 -14.055 1 89.88 132 ASP B C 1
ATOM 5291 O O . ASP B 1 132 ? -24.031 -24.516 -15.016 1 89.88 132 ASP B O 1
ATOM 5295 N N . TYR B 1 133 ? -23.578 -23.797 -12.922 1 90.62 133 TYR B N 1
ATOM 5296 C CA . TYR B 1 133 ? -24.828 -23.062 -12.805 1 90.62 133 TYR B CA 1
ATOM 5297 C C . TYR B 1 133 ? -24.922 -21.969 -13.867 1 90.62 133 TYR B C 1
ATOM 5299 O O . TYR B 1 133 ? -25.969 -21.812 -14.508 1 90.62 133 TYR B O 1
ATOM 5307 N N . LEU B 1 134 ? -23.859 -21.219 -14.07 1 90.94 134 LEU B N 1
ATOM 5308 C CA . LEU B 1 134 ? -23.828 -20.156 -15.07 1 90.94 134 LEU B CA 1
ATOM 5309 C C . LEU B 1 134 ? -23.984 -20.734 -16.469 1 90.94 134 LEU B C 1
ATOM 5311 O O . LEU B 1 134 ? -24.719 -20.188 -17.297 1 90.94 134 LEU B O 1
ATOM 5315 N N . TRP B 1 135 ? -23.266 -21.812 -16.688 1 87.69 135 TRP B N 1
ATOM 5316 C CA . TRP B 1 135 ? -23.391 -22.5 -17.969 1 87.69 135 TRP B CA 1
ATOM 5317 C C . TRP B 1 135 ? -24.828 -22.969 -18.203 1 87.69 135 TRP B C 1
ATOM 5319 O O . TRP B 1 135 ? -25.375 -22.781 -19.297 1 87.69 135 TRP B O 1
ATOM 5329 N N . TRP B 1 136 ? -25.375 -23.531 -17.203 1 83.12 136 TRP B N 1
ATOM 5330 C CA . TRP B 1 136 ? -26.766 -23.984 -17.25 1 83.12 136 TRP B CA 1
ATOM 5331 C C . TRP B 1 136 ? -27.703 -22.828 -17.531 1 83.12 136 TRP B C 1
ATOM 5333 O O . TRP B 1 136 ? -28.594 -22.953 -18.391 1 83.12 136 TRP B O 1
ATOM 5343 N N . GLN B 1 137 ? -27.578 -21.719 -16.844 1 83.31 137 GLN B N 1
ATOM 5344 C CA . GLN B 1 137 ? -28.406 -20.547 -17.062 1 83.31 137 GLN B CA 1
ATOM 5345 C C . GLN B 1 137 ? -28.281 -20.031 -18.5 1 83.31 137 GLN B C 1
ATOM 5347 O O . GLN B 1 137 ? -29.266 -19.672 -19.125 1 83.31 137 GLN B O 1
ATOM 5352 N N . TRP B 1 138 ? -27.062 -20.016 -18.938 1 83 138 TRP B N 1
ATOM 5353 C CA . TRP B 1 138 ? -26.812 -19.562 -20.312 1 83 138 TRP B CA 1
ATOM 5354 C C . TRP B 1 138 ? -27.516 -20.469 -21.312 1 83 138 TRP B C 1
ATOM 5356 O O . TRP B 1 138 ? -28.156 -20 -22.25 1 83 138 TRP B O 1
ATOM 5366 N N . GLN B 1 139 ? -27.391 -21.766 -21.047 1 77.5 139 GLN B N 1
ATOM 5367 C CA . GLN B 1 139 ? -28.031 -22.734 -21.938 1 77.5 139 GLN B CA 1
ATOM 5368 C C . GLN B 1 139 ? -29.547 -22.547 -21.938 1 77.5 139 GLN B C 1
ATOM 5370 O O . GLN B 1 139 ? -30.188 -22.641 -22.984 1 77.5 139 GLN B O 1
ATOM 5375 N N . MET B 1 140 ? -30.078 -22.266 -20.812 1 72.88 140 MET B N 1
ATOM 5376 C CA . MET B 1 140 ? -31.516 -22.109 -20.688 1 72.88 140 MET B CA 1
ATOM 5377 C C . MET B 1 140 ? -32 -20.828 -21.375 1 72.88 140 MET B C 1
ATOM 5379 O O . MET B 1 140 ? -33.094 -20.781 -21.891 1 72.88 140 MET B O 1
ATOM 5383 N N . ARG B 1 141 ? -31.188 -19.875 -21.328 1 71.75 141 ARG B N 1
ATOM 5384 C CA . ARG B 1 141 ? -31.578 -18.578 -21.891 1 71.75 141 ARG B CA 1
ATOM 5385 C C . ARG B 1 141 ? -31.359 -18.547 -23.406 1 71.75 141 ARG B C 1
ATOM 5387 O O . ARG B 1 141 ? -32.188 -18.016 -24.141 1 71.75 141 ARG B O 1
ATOM 5394 N N . VAL B 1 142 ? -30.266 -18.828 -23.844 1 65.31 142 VAL B N 1
ATOM 5395 C CA . VAL B 1 142 ? -29.906 -18.719 -25.25 1 65.31 142 VAL B CA 1
ATOM 5396 C C . VAL B 1 142 ? -30.406 -19.938 -26 1 65.31 142 VAL B C 1
ATOM 5398 O O . VAL B 1 142 ? -30.609 -19.891 -27.219 1 65.31 142 VAL B O 1
ATOM 5401 N N . GLY B 1 143 ? -31.047 -20.828 -25.375 1 58.31 143 GLY B N 1
ATOM 5402 C CA . GLY B 1 143 ? -31.406 -22.094 -26 1 58.31 143 GLY B CA 1
ATOM 5403 C C . GLY B 1 143 ? -30.219 -23 -26.219 1 58.31 143 GLY B C 1
ATOM 5404 O O . GLY B 1 143 ? -29.078 -22.547 -26.25 1 58.31 143 GLY B O 1
ATOM 5405 N N . ALA B 1 144 ? -30.406 -24.234 -25.766 1 52.66 144 ALA B N 1
ATOM 5406 C CA . ALA B 1 144 ? -29.312 -25.203 -25.828 1 52.66 144 ALA B CA 1
ATOM 5407 C C . ALA B 1 144 ? -28.594 -25.125 -27.172 1 52.66 144 ALA B C 1
ATOM 5409 O O . ALA B 1 144 ? -29.234 -25.094 -28.234 1 52.66 144 ALA B O 1
ATOM 5410 N N . PRO B 1 145 ? -27.484 -24.578 -27.203 1 48.34 145 PRO B N 1
ATOM 5411 C CA . PRO B 1 145 ? -26.828 -24.594 -28.5 1 48.34 145 PRO B CA 1
ATOM 5412 C C . PRO B 1 145 ? -27.141 -25.844 -29.312 1 48.34 145 PRO B C 1
ATOM 5414 O O . PRO B 1 145 ? -27.391 -26.906 -28.75 1 48.34 145 PRO B O 1
ATOM 5417 N N . ARG B 1 146 ? -28 -25.766 -30.438 1 44.84 146 ARG B N 1
ATOM 5418 C CA . ARG B 1 146 ? -27.891 -26.938 -31.312 1 44.84 146 ARG B CA 1
ATOM 5419 C C . ARG B 1 146 ? -26.641 -27.75 -31 1 44.84 146 ARG B C 1
ATOM 5421 O O . ARG B 1 146 ? -25.75 -27.281 -30.281 1 44.84 146 ARG B O 1
ATOM 5428 N N . ALA B 1 147 ? -26.406 -28.922 -31.766 1 46.25 147 ALA B N 1
ATOM 5429 C CA . ALA B 1 147 ? -25.156 -29.672 -31.703 1 46.25 147 ALA B CA 1
ATOM 5430 C C . ALA B 1 147 ? -23.969 -28.734 -31.453 1 46.25 147 ALA B C 1
ATOM 5432 O O . ALA B 1 147 ? -23.672 -27.875 -32.281 1 46.25 147 ALA B O 1
ATOM 5433 N N . PHE B 1 148 ? -23.859 -28.172 -30.281 1 50.06 148 PHE B N 1
ATOM 5434 C CA . PHE B 1 148 ? -22.922 -27.281 -29.609 1 50.06 148 PHE B CA 1
ATOM 5435 C C . PHE B 1 148 ? -21.531 -27.406 -30.203 1 50.06 148 PHE B C 1
ATOM 5437 O O . PHE B 1 148 ? -21.078 -28.516 -30.531 1 50.06 148 PHE B O 1
ATOM 5444 N N . GLU B 1 149 ? -21.172 -26.406 -30.859 1 59.59 149 GLU B N 1
ATOM 5445 C CA . GLU B 1 149 ? -19.891 -26.094 -31.469 1 59.59 149 GLU B CA 1
ATOM 5446 C C . GLU B 1 149 ? -18.734 -26.312 -30.5 1 59.59 149 GLU B C 1
ATOM 5448 O O . GLU B 1 149 ? -18.312 -25.375 -29.812 1 59.59 149 GLU B O 1
ATOM 5453 N N . TYR B 1 150 ? -18.641 -27.516 -29.969 1 64.25 150 TYR B N 1
ATOM 5454 C CA . TYR B 1 150 ? -17.312 -27.828 -29.422 1 64.25 150 TYR B CA 1
ATOM 5455 C C . TYR B 1 150 ? -16.219 -27.391 -30.391 1 64.25 150 TYR B C 1
ATOM 5457 O O . TYR B 1 150 ? -16.281 -27.656 -31.594 1 64.25 150 TYR B O 1
ATOM 5465 N N . PRO B 1 151 ? -15.492 -26.562 -29.969 1 62.31 151 PRO B N 1
ATOM 5466 C CA . PRO B 1 151 ? -14.461 -26.141 -30.922 1 62.31 151 PRO B CA 1
ATOM 5467 C C . PRO B 1 151 ? -13.844 -27.312 -31.672 1 62.31 151 PRO B C 1
ATOM 5469 O O . PRO B 1 151 ? -13.562 -28.359 -31.094 1 62.31 151 PRO B O 1
ATOM 5472 N N . PRO B 1 152 ? -14.102 -27.266 -33.031 1 61.69 152 PRO B N 1
ATOM 5473 C CA . PRO B 1 152 ? -13.609 -28.391 -33.812 1 61.69 152 PRO B CA 1
ATOM 5474 C C . PRO B 1 152 ? -12.156 -28.734 -33.531 1 61.69 152 PRO B C 1
ATOM 5476 O O . PRO B 1 152 ? -11.734 -29.875 -33.75 1 61.69 152 PRO B O 1
ATOM 5479 N N . GLY B 1 153 ? -11.344 -27.828 -32.906 1 57.91 153 GLY B N 1
ATOM 5480 C CA . GLY B 1 153 ? -9.914 -28.047 -32.719 1 57.91 153 GLY B CA 1
ATOM 5481 C C . GLY B 1 153 ? -9.531 -28.391 -31.312 1 57.91 153 GLY B C 1
ATOM 5482 O O . GLY B 1 153 ? -10.375 -28.344 -30.406 1 57.91 153 GLY B O 1
ATOM 5483 N N . GLY B 1 154 ? -8.562 -29.375 -31.062 1 57.41 154 GLY B N 1
ATOM 5484 C CA . GLY B 1 154 ? -7.953 -29.797 -29.812 1 57.41 154 GLY B CA 1
ATOM 5485 C C . GLY B 1 154 ? -7.164 -31.078 -29.922 1 57.41 154 GLY B C 1
ATOM 5486 O O . GLY B 1 154 ? -7.426 -31.906 -30.812 1 57.41 154 GLY B O 1
ATOM 5487 N N . SER B 1 155 ? -6.133 -31.016 -29.578 1 58.38 155 SER B N 1
ATOM 5488 C CA . SER B 1 155 ? -5.301 -32.219 -29.688 1 58.38 155 SER B CA 1
ATOM 5489 C C . SER B 1 155 ? -5.629 -33.219 -28.578 1 58.38 155 SER B C 1
ATOM 5491 O O . SER B 1 155 ? -5.992 -32.812 -27.469 1 58.38 155 SER B O 1
ATOM 5493 N N . GLY B 1 156 ? -5.656 -34.5 -28.953 1 63.59 156 GLY B N 1
ATOM 5494 C CA . GLY B 1 156 ? -5.664 -35.625 -28.031 1 63.59 156 GLY B CA 1
ATOM 5495 C C . GLY B 1 156 ? -6.977 -35.75 -27.281 1 63.59 156 GLY B C 1
ATOM 5496 O O . GLY B 1 156 ? -8.047 -35.75 -27.891 1 63.59 156 GLY B O 1
ATOM 5497 N N . ASP B 1 157 ? -6.93 -35.719 -26 1 64.81 157 ASP B N 1
ATOM 5498 C CA . ASP B 1 157 ? -8.016 -36.031 -25.078 1 64.81 157 ASP B CA 1
ATOM 5499 C C . ASP B 1 157 ? -9.031 -34.875 -25.031 1 64.81 157 ASP B C 1
ATOM 5501 O O . ASP B 1 157 ? -10.117 -35.031 -24.484 1 64.81 157 ASP B O 1
ATOM 5505 N N . HIS B 1 158 ? -8.805 -33.812 -25.922 1 69.94 158 HIS B N 1
ATOM 5506 C CA . HIS B 1 158 ? -9.703 -32.656 -25.891 1 69.94 158 HIS B CA 1
ATOM 5507 C C . HIS B 1 158 ? -10.461 -32.5 -27.203 1 69.94 158 HIS B C 1
ATOM 5509 O O . HIS B 1 158 ? -11.227 -31.562 -27.375 1 69.94 158 HIS B O 1
ATOM 5515 N N . SER B 1 159 ? -10.211 -33.438 -28.031 1 73 159 SER B N 1
ATOM 5516 C CA . SER B 1 159 ? -10.945 -33.406 -29.281 1 73 159 SER B CA 1
ATOM 5517 C C . SER B 1 159 ? -12.43 -33.688 -29.062 1 73 159 SER B C 1
ATOM 5519 O O . SER B 1 159 ? -12.797 -34.406 -28.125 1 73 159 SER B O 1
ATOM 5521 N N . PRO B 1 160 ? -13.242 -33.062 -29.906 1 74.69 160 PRO B N 1
ATOM 5522 C CA . PRO B 1 160 ? -14.688 -33.25 -29.75 1 74.69 160 PRO B CA 1
ATOM 5523 C C . PRO B 1 160 ? -15.102 -34.719 -29.734 1 74.69 160 PRO B C 1
ATOM 5525 O O . PRO B 1 160 ? -16.047 -35.094 -29.031 1 74.69 160 PRO B O 1
ATOM 5528 N N . ASN B 1 161 ? -14.297 -35.531 -30.438 1 76.5 161 ASN B N 1
ATOM 5529 C CA . ASN B 1 161 ? -14.703 -36.906 -30.562 1 76.5 161 ASN B CA 1
ATOM 5530 C C . ASN B 1 161 ? -14.023 -37.812 -29.531 1 76.5 161 ASN B C 1
ATOM 5532 O O . ASN B 1 161 ? -14.297 -39 -29.453 1 76.5 161 ASN B O 1
ATOM 5536 N N . ALA B 1 162 ? -13.203 -37.188 -28.734 1 76.56 162 ALA B N 1
ATOM 5537 C CA . ALA B 1 162 ? -12.57 -37.969 -27.672 1 76.56 162 ALA B CA 1
ATOM 5538 C C . ALA B 1 162 ? -13.578 -38.312 -26.578 1 76.56 162 ALA B C 1
ATOM 5540 O O . ALA B 1 162 ? -14.492 -37.562 -26.281 1 76.56 162 ALA B O 1
ATOM 5541 N N . PRO B 1 163 ? -13.438 -39.594 -26.094 1 73.56 163 PRO B N 1
ATOM 5542 C CA . PRO B 1 163 ? -14.352 -40 -25.016 1 73.56 163 PRO B CA 1
ATOM 5543 C C . PRO B 1 163 ? -14.234 -39.125 -23.781 1 73.56 163 PRO B C 1
ATOM 5545 O O . PRO B 1 163 ? -13.133 -38.688 -23.438 1 73.56 163 PRO B O 1
ATOM 5548 N N . LEU B 1 164 ? -15.398 -38.781 -23.219 1 70.94 164 LEU B N 1
ATOM 5549 C CA . LEU B 1 164 ? -15.391 -38.156 -21.891 1 70.94 164 LEU B CA 1
ATOM 5550 C C . LEU B 1 164 ? -14.789 -39.125 -20.859 1 70.94 164 LEU B C 1
ATOM 5552 O O . LEU B 1 164 ? -15.383 -40.156 -20.547 1 70.94 164 LEU B O 1
ATOM 5556 N N . LEU B 1 165 ? -13.594 -38.875 -20.531 1 62.44 165 LEU B N 1
ATOM 5557 C CA . LEU B 1 165 ? -12.891 -39.781 -19.625 1 62.44 165 LEU B CA 1
ATOM 5558 C C . LEU B 1 165 ? -13.375 -39.594 -18.188 1 62.44 165 LEU B C 1
ATOM 5560 O O . LEU B 1 165 ? -13.781 -38.5 -17.797 1 62.44 165 LEU B O 1
ATOM 5564 N N . ASN B 1 166 ? -13.398 -40.719 -17.406 1 56.84 166 ASN B N 1
ATOM 5565 C CA . ASN B 1 166 ? -13.609 -40.781 -15.961 1 56.84 166 ASN B CA 1
ATOM 5566 C C . ASN B 1 166 ? -15.062 -40.5 -15.594 1 56.84 166 ASN B C 1
ATOM 5568 O O . ASN B 1 166 ? -15.344 -40.031 -14.492 1 56.84 166 ASN B O 1
ATOM 5572 N N . ILE B 1 167 ? -15.914 -40.312 -16.656 1 57.59 167 ILE B N 1
ATOM 5573 C CA . ILE B 1 167 ? -17.328 -40.219 -16.281 1 57.59 167 ILE B CA 1
ATOM 5574 C C . ILE B 1 167 ? -17.906 -41.656 -16.172 1 57.59 167 ILE B C 1
ATOM 5576 O O . ILE B 1 167 ? -17.594 -42.5 -17 1 57.59 167 ILE B O 1
ATOM 5580 N N . TYR B 1 168 ? -18.234 -42.094 -15.031 1 53.44 168 TYR B N 1
ATOM 5581 C CA . TYR B 1 168 ? -18.781 -43.406 -14.766 1 53.44 168 TYR B CA 1
ATOM 5582 C C . TYR B 1 168 ? -19.953 -43.719 -15.695 1 53.44 168 TYR B C 1
ATOM 5584 O O . TYR B 1 168 ? -20.609 -44.75 -15.578 1 53.44 168 TYR B O 1
ATOM 5592 N N . LEU B 1 169 ? -20.359 -42.781 -16.453 1 54.62 169 LEU B N 1
ATOM 5593 C CA . LEU B 1 169 ? -21.578 -43.031 -17.203 1 54.62 169 LEU B CA 1
ATOM 5594 C C . LEU B 1 169 ? -21.297 -43.906 -18.438 1 54.62 169 LEU B C 1
ATOM 5596 O O . LEU B 1 169 ? -22.188 -44.156 -19.25 1 54.62 169 LEU B O 1
ATOM 5600 N N . GLY B 1 170 ? -20.109 -44.531 -18.5 1 52.03 170 GLY B N 1
ATOM 5601 C CA . GLY B 1 170 ? -19.734 -45.438 -19.578 1 52.03 170 GLY B CA 1
ATOM 5602 C C . GLY B 1 170 ? -19.125 -44.75 -20.781 1 52.03 170 GLY B C 1
ATOM 5603 O O . GLY B 1 170 ? -19.25 -43.531 -20.922 1 52.03 170 GLY B O 1
ATOM 5604 N N . PRO B 1 171 ? -18.281 -45.406 -21.578 1 55.34 171 PRO B N 1
ATOM 5605 C CA . PRO B 1 171 ? -17.438 -44.969 -22.703 1 55.34 171 PRO B CA 1
ATOM 5606 C C . PRO B 1 171 ? -18.25 -44.312 -23.812 1 55.34 171 PRO B C 1
ATOM 5608 O O . PRO B 1 171 ? -17.688 -43.875 -24.812 1 55.34 171 PRO B O 1
ATOM 5611 N N . ARG B 1 172 ? -19.469 -44.031 -23.625 1 63.72 172 ARG B N 1
ATOM 5612 C CA . ARG B 1 172 ? -20.312 -43.75 -24.781 1 63.72 172 ARG B CA 1
ATOM 5613 C C . ARG B 1 172 ? -20.406 -42.25 -25.031 1 63.72 172 ARG B C 1
ATOM 5615 O O . ARG B 1 172 ? -20.906 -41.812 -26.078 1 63.72 172 ARG B O 1
ATOM 5622 N N . TYR B 1 173 ? -19.781 -41.406 -24.219 1 73.12 173 TYR B N 1
ATOM 5623 C CA . TYR B 1 173 ? -19.969 -39.969 -24.438 1 73.12 173 TYR B CA 1
ATOM 5624 C C . TYR B 1 173 ? -18.656 -39.312 -24.844 1 73.12 173 TYR B C 1
ATOM 5626 O O . TYR B 1 173 ? -17.594 -39.688 -24.312 1 73.12 173 TYR B O 1
ATOM 5634 N N . THR B 1 174 ? -18.781 -38.5 -25.844 1 75.12 174 THR B N 1
ATOM 5635 C CA . THR B 1 174 ? -17.625 -37.719 -26.312 1 75.12 174 THR B CA 1
ATOM 5636 C C . THR B 1 174 ? -17.594 -36.344 -25.656 1 75.12 174 THR B C 1
ATOM 5638 O O . THR B 1 174 ? -18.547 -35.938 -25 1 75.12 174 THR B O 1
ATOM 5641 N N . ASN B 1 175 ? -16.453 -35.719 -25.828 1 74 175 ASN B N 1
ATOM 5642 C CA . ASN B 1 175 ? -16.328 -34.344 -25.328 1 74 175 ASN B CA 1
ATOM 5643 C C . ASN B 1 175 ? -17.422 -33.438 -25.891 1 74 175 ASN B C 1
ATOM 5645 O O . ASN B 1 175 ? -17.969 -32.594 -25.188 1 74 175 ASN B O 1
ATOM 5649 N N . ALA B 1 176 ? -17.75 -33.656 -27.094 1 73.12 176 ALA B N 1
ATOM 5650 C CA . ALA B 1 176 ? -18.781 -32.875 -27.75 1 73.12 176 ALA B CA 1
ATOM 5651 C C . ALA B 1 176 ? -20.141 -33.094 -27.109 1 73.12 176 ALA B C 1
ATOM 5653 O O . ALA B 1 176 ? -20.969 -32.188 -27.016 1 73.12 176 ALA B O 1
ATOM 5654 N N . ASP B 1 177 ? -20.312 -34.281 -26.641 1 72.06 177 ASP B N 1
ATOM 5655 C CA . ASP B 1 177 ? -21.562 -34.625 -25.984 1 72.06 177 ASP B CA 1
ATOM 5656 C C . ASP B 1 177 ? -21.719 -33.844 -24.672 1 72.06 177 ASP B C 1
ATOM 5658 O O . ASP B 1 177 ? -22.844 -33.656 -24.188 1 72.06 177 ASP B O 1
ATOM 5662 N N . GLY B 1 178 ? -20.641 -33.469 -24.172 1 75.19 178 GLY B N 1
ATOM 5663 C CA . GLY B 1 178 ? -20.672 -32.688 -22.938 1 75.19 178 GLY B CA 1
ATOM 5664 C C . GLY B 1 178 ? -21.406 -31.375 -23.078 1 75.19 178 GLY B C 1
ATOM 5665 O O . GLY B 1 178 ? -21.875 -30.828 -22.078 1 75.19 178 GLY B O 1
ATOM 5666 N N . TYR B 1 179 ? -21.5 -30.984 -24.25 1 72 179 TYR B N 1
ATOM 5667 C CA . TYR B 1 179 ? -22.172 -29.703 -24.484 1 72 179 TYR B CA 1
ATOM 5668 C C . TYR B 1 179 ? -23.672 -29.906 -24.688 1 72 179 TYR B C 1
ATOM 5670 O O . TYR B 1 179 ? -24.406 -28.938 -24.859 1 72 179 TYR B O 1
ATOM 5678 N N . SER B 1 180 ? -24 -31.094 -24.641 1 69.75 180 SER B N 1
ATOM 5679 C CA . SER B 1 180 ? -25.391 -31.406 -24.953 1 69.75 180 SER B CA 1
ATOM 5680 C C . SER B 1 180 ? -26.328 -30.828 -23.891 1 69.75 180 SER B C 1
ATOM 5682 O O . SER B 1 180 ? -26.031 -30.844 -22.703 1 69.75 180 SER B O 1
ATOM 5684 N N . ALA B 1 181 ? -27.469 -30.312 -24.312 1 65.56 181 ALA B N 1
ATOM 5685 C CA . ALA B 1 181 ? -28.5 -29.781 -23.438 1 65.56 181 ALA B CA 1
ATOM 5686 C C . ALA B 1 181 ? -29.078 -30.875 -22.531 1 65.56 181 ALA B C 1
ATOM 5688 O O . ALA B 1 181 ? -29.734 -30.578 -21.531 1 65.56 181 ALA B O 1
ATOM 5689 N N . ARG B 1 182 ? -28.734 -32.094 -22.953 1 66.62 182 ARG B N 1
ATOM 5690 C CA . ARG B 1 182 ? -29.234 -33.219 -22.172 1 66.62 182 ARG B CA 1
ATOM 5691 C C . ARG B 1 182 ? -28.781 -33.125 -20.719 1 66.62 182 ARG B C 1
ATOM 5693 O O . ARG B 1 182 ? -29.516 -33.5 -19.812 1 66.62 182 ARG B O 1
ATOM 5700 N N . TRP B 1 183 ? -27.625 -32.594 -20.547 1 70.56 183 TRP B N 1
ATOM 5701 C CA . TRP B 1 183 ? -27.078 -32.5 -19.203 1 70.56 183 TRP B CA 1
ATOM 5702 C C . TRP B 1 183 ? -27.797 -31.438 -18.391 1 70.56 183 TRP B C 1
ATOM 5704 O O . TRP B 1 183 ? -28 -31.609 -17.188 1 70.56 183 TRP B O 1
ATOM 5714 N N . ALA B 1 184 ? -28.219 -30.438 -19.078 1 68.25 184 ALA B N 1
ATOM 5715 C CA . ALA B 1 184 ? -28.891 -29.312 -18.422 1 68.25 184 ALA B CA 1
ATOM 5716 C C . ALA B 1 184 ? -30.234 -29.75 -17.828 1 68.25 184 ALA B C 1
ATOM 5718 O O . ALA B 1 184 ? -30.656 -29.234 -16.812 1 68.25 184 ALA B O 1
ATOM 5719 N N . ASN B 1 185 ? -30.781 -30.672 -18.469 1 63.59 185 ASN B N 1
ATOM 5720 C CA . ASN B 1 185 ? -32.094 -31.109 -18.031 1 63.59 185 ASN B CA 1
ATOM 5721 C C . ASN B 1 185 ? -32.031 -32.062 -16.844 1 63.59 185 ASN B C 1
ATOM 5723 O O . ASN B 1 185 ? -33.031 -32.375 -16.219 1 63.59 185 ASN B O 1
ATOM 5727 N N . MET B 1 186 ? -30.812 -32.438 -16.594 1 68.12 186 MET B N 1
ATOM 5728 C CA . MET B 1 186 ? -30.625 -33.438 -15.523 1 68.12 186 MET B CA 1
ATOM 5729 C C . MET B 1 186 ? -30.359 -32.75 -14.188 1 68.12 186 MET B C 1
ATOM 5731 O O . MET B 1 186 ? -30.312 -33.406 -13.148 1 68.12 186 MET B O 1
ATOM 5735 N N . VAL B 1 187 ? -30.25 -31.469 -14.266 1 75.94 187 VAL B N 1
ATOM 5736 C CA . VAL B 1 187 ? -29.844 -30.797 -13.039 1 75.94 187 VAL B CA 1
ATOM 5737 C C . VAL B 1 187 ? -30.75 -29.594 -12.789 1 75.94 187 VAL B C 1
ATOM 5739 O O . VAL B 1 187 ? -31.328 -29.031 -13.727 1 75.94 187 VAL B O 1
ATOM 5742 N N . SER B 1 188 ? -31.109 -29.391 -11.562 1 78.06 188 SER B N 1
ATOM 5743 C CA . SER B 1 188 ? -31.797 -28.172 -11.141 1 78.06 188 SER B CA 1
ATOM 5744 C C . SER B 1 188 ? -30.969 -27.406 -10.117 1 78.06 188 SER B C 1
ATOM 5746 O O . SER B 1 188 ? -30.297 -28 -9.273 1 78.06 188 SER B O 1
ATOM 5748 N N . TYR B 1 189 ? -31.031 -26.141 -10.312 1 85.88 189 TYR B N 1
ATOM 5749 C CA . TYR B 1 189 ? -30.281 -25.281 -9.391 1 85.88 189 TYR B CA 1
ATOM 5750 C C . TYR B 1 189 ? -31.203 -24.328 -8.648 1 85.88 189 TYR B C 1
ATOM 5752 O O . TYR B 1 189 ? -32.219 -23.875 -9.211 1 85.88 189 TYR B O 1
ATOM 5760 N N . GLU B 1 190 ? -30.906 -24.188 -7.34 1 84.56 190 GLU B N 1
ATOM 5761 C CA . GLU B 1 190 ? -31.484 -23.031 -6.676 1 84.56 190 GLU B CA 1
ATOM 5762 C C . GLU B 1 190 ? -30.891 -21.734 -7.219 1 84.56 190 GLU B C 1
ATOM 5764 O O . GLU B 1 190 ? -29.672 -21.625 -7.398 1 84.56 190 GLU B O 1
ATOM 5769 N N . ARG B 1 191 ? -31.734 -20.812 -7.516 1 84.56 191 ARG B N 1
ATOM 5770 C CA . ARG B 1 191 ? -31.266 -19.547 -8.086 1 84.56 191 ARG B CA 1
ATOM 5771 C C . ARG B 1 191 ? -30.516 -18.719 -7.047 1 84.56 191 ARG B C 1
ATOM 5773 O O . ARG B 1 191 ? -30.812 -18.797 -5.855 1 84.56 191 ARG B O 1
ATOM 5780 N N . SER B 1 192 ? -29.547 -17.953 -7.582 1 89.12 192 SER B N 1
ATOM 5781 C CA . SER B 1 192 ? -28.812 -17.031 -6.719 1 89.12 192 SER B CA 1
ATOM 5782 C C . SER B 1 192 ? -29.75 -16 -6.094 1 89.12 192 SER B C 1
ATOM 5784 O O . SER B 1 192 ? -30.703 -15.547 -6.734 1 89.12 192 SER B O 1
ATOM 5786 N N . PRO B 1 193 ? -29.484 -15.625 -4.828 1 87 193 PRO B N 1
ATOM 5787 C CA . PRO B 1 193 ? -30.359 -14.672 -4.152 1 87 193 PRO B CA 1
ATOM 5788 C C . PRO B 1 193 ? -30.359 -13.297 -4.82 1 87 193 PRO B C 1
ATOM 5790 O O . PRO B 1 193 ? -29.344 -12.883 -5.391 1 87 193 PRO B O 1
ATOM 5793 N N . SER B 1 194 ? -31.516 -12.695 -4.832 1 81.75 194 SER B N 1
ATOM 5794 C CA . SER B 1 194 ? -31.688 -11.336 -5.332 1 81.75 194 SER B CA 1
ATOM 5795 C C . SER B 1 194 ? -32.219 -10.406 -4.246 1 81.75 194 SER B C 1
ATOM 5797 O O . SER B 1 194 ? -32.875 -10.859 -3.307 1 81.75 194 SER B O 1
ATOM 5799 N N . CYS B 1 195 ? -31.734 -9.188 -4.414 1 79.19 195 CYS B N 1
ATOM 5800 C CA . CYS B 1 195 ? -32.25 -8.195 -3.475 1 79.19 195 CYS B CA 1
ATOM 5801 C C . CYS B 1 195 ? -33.688 -7.844 -3.797 1 79.19 195 CYS B C 1
ATOM 5803 O O . CYS B 1 195 ? -34 -7.324 -4.879 1 79.19 195 CYS B O 1
ATOM 5805 N N . SER B 1 196 ? -34.594 -8.281 -2.924 1 71.31 196 SER B N 1
ATOM 5806 C CA . SER B 1 196 ? -36.031 -7.984 -3.039 1 71.31 196 SER B CA 1
ATOM 5807 C C . SER B 1 196 ? -36.594 -7.422 -1.735 1 71.31 196 SER B C 1
ATOM 5809 O O . SER B 1 196 ? -36.406 -8.008 -0.668 1 71.31 196 SER B O 1
ATOM 5811 N N . ALA B 1 197 ? -37.219 -6.285 -1.839 1 68.38 197 ALA B N 1
ATOM 5812 C CA . ALA B 1 197 ? -37.812 -5.613 -0.692 1 68.38 197 ALA B CA 1
ATOM 5813 C C . ALA B 1 197 ? -36.781 -5.332 0.392 1 68.38 197 ALA B C 1
ATOM 5815 O O . ALA B 1 197 ? -37.031 -5.555 1.577 1 68.38 197 ALA B O 1
ATOM 5816 N N . GLY B 1 198 ? -35.625 -5.125 -0.013 1 68.75 198 GLY B N 1
ATOM 5817 C CA . GLY B 1 198 ? -34.594 -4.684 0.889 1 68.75 198 GLY B CA 1
ATOM 5818 C C . GLY B 1 198 ? -33.875 -5.832 1.568 1 68.75 198 GLY B C 1
ATOM 5819 O O . GLY B 1 198 ? -33.062 -5.617 2.479 1 68.75 198 GLY B O 1
ATOM 5820 N N . THR B 1 199 ? -34.219 -7.02 1.161 1 79.62 199 THR B N 1
ATOM 5821 C CA . THR B 1 199 ? -33.562 -8.172 1.794 1 79.62 199 THR B CA 1
ATOM 5822 C C . THR B 1 199 ? -33.125 -9.188 0.747 1 79.62 199 THR B C 1
ATOM 5824 O O . THR B 1 199 ? -33.656 -9.211 -0.365 1 79.62 199 THR B O 1
ATOM 5827 N N . CYS B 1 200 ? -32.094 -9.906 1.078 1 86 200 CYS B N 1
ATOM 5828 C CA . CYS B 1 200 ? -31.625 -11.016 0.252 1 86 200 CYS B CA 1
ATOM 5829 C C . CYS B 1 200 ? -32.031 -12.352 0.855 1 86 200 CYS B C 1
ATOM 5831 O O . CYS B 1 200 ? -31.516 -13.406 0.472 1 86 200 CYS B O 1
ATOM 5833 N N . ASN B 1 201 ? -32.906 -12.281 1.834 1 81.12 201 ASN B N 1
ATOM 5834 C CA . ASN B 1 201 ? -33.531 -13.422 2.5 1 81.12 201 ASN B CA 1
ATOM 5835 C C . ASN B 1 201 ? -32.5 -14.305 3.172 1 81.12 201 ASN B C 1
ATOM 5837 O O . ASN B 1 201 ? -32.531 -15.531 3.029 1 81.12 201 ASN B O 1
ATOM 5841 N N . SER B 1 202 ? -31.516 -13.758 3.625 1 87.81 202 SER B N 1
ATOM 5842 C CA . SER B 1 202 ? -30.469 -14.414 4.395 1 87.81 202 SER B CA 1
ATOM 5843 C C . SER B 1 202 ? -29.812 -13.453 5.379 1 87.81 202 SER B C 1
ATOM 5845 O O . SER B 1 202 ? -29.578 -12.289 5.055 1 87.81 202 SER B O 1
ATOM 5847 N N . ARG B 1 203 ? -29.516 -13.945 6.559 1 82.25 203 ARG B N 1
ATOM 5848 C CA . ARG B 1 203 ? -28.875 -13.109 7.562 1 82.25 203 ARG B CA 1
ATOM 5849 C C . ARG B 1 203 ? -27.406 -12.844 7.199 1 82.25 203 ARG B C 1
ATOM 5851 O O . ARG B 1 203 ? -26.766 -11.969 7.785 1 82.25 203 ARG B O 1
ATOM 5858 N N . PHE B 1 204 ? -26.922 -13.562 6.25 1 89.56 204 PHE B N 1
ATOM 5859 C CA . PHE B 1 204 ? -25.516 -13.43 5.898 1 89.56 204 PHE B CA 1
ATOM 5860 C C . PHE B 1 204 ? -25.344 -12.562 4.652 1 89.56 204 PHE B C 1
ATOM 5862 O O . PHE B 1 204 ? -24.219 -12.352 4.18 1 89.56 204 PHE B O 1
ATOM 5869 N N . LEU B 1 205 ? -26.469 -12.125 4.141 1 89.44 205 LEU B N 1
ATOM 5870 C CA . LEU B 1 205 ? -26.453 -11.305 2.934 1 89.44 205 LEU B CA 1
ATOM 5871 C C . LEU B 1 205 ? -27.094 -9.945 3.191 1 89.44 205 LEU B C 1
ATOM 5873 O O . LEU B 1 205 ? -27.812 -9.766 4.176 1 89.44 205 LEU B O 1
ATOM 5877 N N . GLN B 1 206 ? -26.703 -8.977 2.369 1 83.94 206 GLN B N 1
ATOM 5878 C CA . GLN B 1 206 ? -27.297 -7.637 2.393 1 83.94 206 GLN B CA 1
ATOM 5879 C C . GLN B 1 206 ? -27.516 -7.109 0.978 1 83.94 206 GLN B C 1
ATOM 5881 O O . GLN B 1 206 ? -26.859 -7.547 0.034 1 83.94 206 GLN B O 1
ATOM 5886 N N . CYS B 1 207 ? -28.484 -6.25 0.917 1 78.44 207 CYS B N 1
ATOM 5887 C CA . CYS B 1 207 ? -28.688 -5.605 -0.373 1 78.44 207 CYS B CA 1
ATOM 5888 C C . CYS B 1 207 ? -27.609 -4.566 -0.651 1 78.44 207 CYS B C 1
ATOM 5890 O O . CYS B 1 207 ? -27.188 -3.855 0.258 1 78.44 207 CYS B O 1
ATOM 5892 N N . SER B 1 208 ? -27.156 -4.598 -1.921 1 73.44 208 SER B N 1
ATOM 5893 C CA . SER B 1 208 ? -26.203 -3.615 -2.434 1 73.44 208 SER B CA 1
ATOM 5894 C C . SER B 1 208 ? -26.578 -3.158 -3.838 1 73.44 208 SER B C 1
ATOM 5896 O O . SER B 1 208 ? -27.453 -3.756 -4.477 1 73.44 208 SER B O 1
ATOM 5898 N N . PRO B 1 209 ? -26 -2.086 -4.316 1 65.31 209 PRO B N 1
ATOM 5899 C CA . PRO B 1 209 ? -26.297 -1.649 -5.68 1 65.31 209 PRO B CA 1
ATOM 5900 C C . PRO B 1 209 ? -26.047 -2.742 -6.719 1 65.31 209 PRO B C 1
ATOM 5902 O O . PRO B 1 209 ? -26.734 -2.797 -7.738 1 65.31 209 PRO B O 1
ATOM 5905 N N . GLY B 1 210 ? -25.141 -3.572 -6.461 1 66.62 210 GLY B N 1
ATOM 5906 C CA . GLY B 1 210 ? -24.859 -4.648 -7.398 1 66.62 210 GLY B CA 1
ATOM 5907 C C . GLY B 1 210 ? -25.734 -5.875 -7.172 1 66.62 210 GLY B C 1
ATOM 5908 O O . GLY B 1 210 ? -25.594 -6.879 -7.875 1 66.62 210 GLY B O 1
ATOM 5909 N N . GLY B 1 211 ? -26.641 -5.758 -6.25 1 79.38 211 GLY B N 1
ATOM 5910 C CA . GLY B 1 211 ? -27.438 -6.898 -5.836 1 79.38 211 GLY B CA 1
ATOM 5911 C C . GLY B 1 211 ? -27.141 -7.363 -4.422 1 79.38 211 GLY B C 1
ATOM 5912 O O . GLY B 1 211 ? -26.766 -6.559 -3.568 1 79.38 211 GLY B O 1
ATOM 5913 N N . CYS B 1 212 ? -27.406 -8.578 -4.289 1 88.56 212 CYS B N 1
ATOM 5914 C CA . CYS B 1 212 ? -27.078 -9.094 -2.965 1 88.56 212 CYS B CA 1
ATOM 5915 C C . CYS B 1 212 ? -25.578 -9.195 -2.768 1 88.56 212 CYS B C 1
ATOM 5917 O O . CYS B 1 212 ? -24.844 -9.555 -3.695 1 88.56 212 CYS B O 1
ATOM 5919 N N . ALA B 1 213 ? -25.094 -8.844 -1.595 1 88.94 213 ALA B N 1
ATOM 5920 C CA . ALA B 1 213 ? -23.688 -8.922 -1.212 1 88.94 213 ALA B CA 1
ATOM 5921 C C . ALA B 1 213 ? -23.531 -9.648 0.121 1 88.94 213 ALA B C 1
ATOM 5923 O O . ALA B 1 213 ? -24.391 -9.547 1 1 88.94 213 ALA B O 1
ATOM 5924 N N . SER B 1 214 ? -22.453 -10.406 0.197 1 90.62 214 SER B N 1
ATOM 5925 C CA . SER B 1 214 ? -22.125 -11.016 1.479 1 90.62 214 SER B CA 1
ATOM 5926 C C . SER B 1 214 ? -21.859 -9.953 2.545 1 90.62 214 SER B C 1
ATOM 5928 O O . SER B 1 214 ? -21.406 -8.852 2.234 1 90.62 214 SER B O 1
ATOM 5930 N N . ARG B 1 215 ? -22.172 -10.352 3.732 1 84.38 215 ARG B N 1
ATOM 5931 C CA . ARG B 1 215 ? -21.891 -9.445 4.836 1 84.38 215 ARG B CA 1
ATOM 5932 C C . ARG B 1 215 ? -20.453 -9.594 5.312 1 84.38 215 ARG B C 1
ATOM 5934 O O . ARG B 1 215 ? -19.828 -10.641 5.113 1 84.38 215 ARG B O 1
ATOM 5941 N N . ASP B 1 216 ? -19.953 -8.57 5.891 1 78.19 216 ASP B N 1
ATOM 5942 C CA . ASP B 1 216 ? -18.609 -8.555 6.465 1 78.19 216 ASP B CA 1
ATOM 5943 C C . ASP B 1 216 ? -18.531 -9.445 7.707 1 78.19 216 ASP B C 1
ATOM 5945 O O . ASP B 1 216 ? -19.453 -9.453 8.531 1 78.19 216 ASP B O 1
ATOM 5949 N N . MET B 1 217 ? -17.5 -10.172 7.871 1 77 217 MET B N 1
ATOM 5950 C CA . MET B 1 217 ? -17.359 -11.117 8.977 1 77 217 MET B CA 1
ATOM 5951 C C . MET B 1 217 ? -17.359 -10.391 10.32 1 77 217 MET B C 1
ATOM 5953 O O . MET B 1 217 ? -17.688 -10.984 11.352 1 77 217 MET B O 1
ATOM 5957 N N . ARG B 1 218 ? -16.875 -9.266 10.305 1 55.47 218 ARG B N 1
ATOM 5958 C CA . ARG B 1 218 ? -16.766 -8.5 11.539 1 55.47 218 ARG B CA 1
ATOM 5959 C C . ARG B 1 218 ? -18.141 -7.988 11.984 1 55.47 218 ARG B C 1
ATOM 5961 O O . ARG B 1 218 ? -18.312 -7.598 13.133 1 55.47 218 ARG B O 1
ATOM 5968 N N . ARG B 1 219 ? -19.188 -7.926 11.234 1 48.16 219 ARG B N 1
ATOM 5969 C CA . ARG B 1 219 ? -20.516 -7.398 11.531 1 48.16 219 ARG B CA 1
ATOM 5970 C C . ARG B 1 219 ? -21.594 -8.438 11.234 1 48.16 219 ARG B C 1
ATOM 5972 O O . ARG B 1 219 ? -22.469 -8.203 10.406 1 48.16 219 ARG B O 1
ATOM 5979 N N . PRO B 1 220 ? -21.484 -9.734 11.789 1 41.06 220 PRO B N 1
ATOM 5980 C CA . PRO B 1 220 ? -22.609 -10.609 11.445 1 41.06 220 PRO B CA 1
ATOM 5981 C C . PRO B 1 220 ? -23.922 -10.141 12.055 1 41.06 220 PRO B C 1
ATOM 5983 O O . PRO B 1 220 ? -23.922 -9.523 13.133 1 41.06 220 PRO B O 1
ATOM 5986 N N . GLN B 1 221 ? -24.734 -9.539 11.523 1 38.25 221 GLN B N 1
ATOM 5987 C CA . GLN B 1 221 ? -25.938 -9.18 12.25 1 38.25 221 GLN B CA 1
ATOM 5988 C C . GLN B 1 221 ? -26.141 -10.078 13.469 1 38.25 221 GLN B C 1
ATOM 5990 O O . GLN B 1 221 ? -25.641 -11.211 13.5 1 38.25 221 GLN B O 1
ATOM 5995 N N . ASN B 1 222 ? -26.828 -9.5 14.641 1 32.09 222 ASN B N 1
ATOM 5996 C CA . ASN B 1 222 ? -27.344 -10.219 15.797 1 32.09 222 ASN B CA 1
ATOM 5997 C C . ASN B 1 222 ? -27.828 -11.617 15.422 1 32.09 222 ASN B C 1
ATOM 5999 O O . ASN B 1 222 ? -29.016 -11.93 15.539 1 32.09 222 ASN B O 1
ATOM 6003 N N . ALA B 1 223 ? -27.594 -12.164 14.422 1 30.84 223 ALA B N 1
ATOM 6004 C CA . ALA B 1 223 ? -28.062 -13.555 14.43 1 30.84 223 ALA B CA 1
ATOM 6005 C C . ALA B 1 223 ? -27.359 -14.359 15.523 1 30.84 223 ALA B C 1
ATOM 6007 O O . ALA B 1 223 ? -26.141 -14.438 15.562 1 30.84 223 ALA B O 1
ATOM 6008 N N . ARG B 1 224 ? -27.891 -14.336 16.766 1 26.47 224 ARG B N 1
ATOM 6009 C CA . ARG B 1 224 ? -27.5 -15.453 17.609 1 26.47 224 ARG B CA 1
ATOM 6010 C C . ARG B 1 224 ? -27.109 -16.656 16.766 1 26.47 224 ARG B C 1
ATOM 6012 O O . ARG B 1 224 ? -27.844 -17.047 15.852 1 26.47 224 ARG B O 1
ATOM 6019 N N . PRO B 1 225 ? -25.922 -16.922 16.797 1 27.64 225 PRO B N 1
ATOM 6020 C CA . PRO B 1 225 ? -25.828 -18.281 16.234 1 27.64 225 PRO B CA 1
ATOM 6021 C C . PRO B 1 225 ? -26.969 -19.188 16.688 1 27.64 225 PRO B C 1
ATOM 6023 O O . PRO B 1 225 ? -27.156 -19.375 17.891 1 27.64 225 PRO B O 1
ATOM 6026 N N . GLN B 1 226 ? -28.141 -18.969 16.391 1 24.12 226 GLN B N 1
ATOM 6027 C CA . GLN B 1 226 ? -28.859 -20.219 16.688 1 24.12 226 GLN B CA 1
ATOM 6028 C C . GLN B 1 226 ? -27.984 -21.438 16.406 1 24.12 226 GLN B C 1
ATOM 6030 O O . GLN B 1 226 ? -27.469 -21.594 15.297 1 24.12 226 GLN B O 1
ATOM 6035 N N . GLN B 1 227 ? -27.281 -21.797 17.422 1 23.2 227 GLN B N 1
ATOM 6036 C CA . GLN B 1 227 ? -26.891 -23.203 17.344 1 23.2 227 GLN B CA 1
ATOM 6037 C C . GLN B 1 227 ? -27.984 -24.031 16.656 1 23.2 227 GLN B C 1
ATOM 6039 O O . GLN B 1 227 ? -29.016 -24.328 17.25 1 23.2 227 GLN B O 1
ATOM 6044 N N . GLN B 1 228 ? -28.453 -23.719 15.633 1 24.44 228 GLN B N 1
ATOM 6045 C CA . GLN B 1 228 ? -29.219 -24.844 15.109 1 24.44 228 GLN B CA 1
ATOM 6046 C C . GLN B 1 228 ? -28.516 -26.172 15.391 1 24.44 228 GLN B C 1
ATOM 6048 O O . GLN B 1 228 ? -27.375 -26.359 14.984 1 24.44 228 GLN B O 1
ATOM 6053 N N . GLN B 1 229 ? -28.75 -26.688 16.594 1 21.45 229 GLN B N 1
ATOM 6054 C CA . GLN B 1 229 ? -28.625 -28.125 16.734 1 21.45 229 GLN B CA 1
ATOM 6055 C C . GLN B 1 229 ? -29.078 -28.844 15.453 1 21.45 229 GLN B C 1
ATOM 6057 O O . GLN B 1 229 ? -30.234 -28.703 15.031 1 21.45 229 GLN B O 1
ATOM 6062 N N . PHE B 1 230 ? -28.281 -28.938 14.531 1 24.34 230 PHE B N 1
ATOM 6063 C CA . PHE B 1 230 ? -28.547 -30.047 13.617 1 24.34 230 PHE B CA 1
ATOM 6064 C C . PHE B 1 230 ? -29.094 -31.25 14.367 1 24.34 230 PHE B C 1
ATOM 6066 O O . PHE B 1 230 ? -28.328 -32.031 14.969 1 24.34 230 PHE B O 1
ATOM 6073 N N . GLY B 1 231 ? -30.062 -30.969 15.273 1 22.09 231 GLY B N 1
ATOM 6074 C CA . GLY B 1 231 ? -30.734 -32.219 15.617 1 22.09 231 GLY B CA 1
ATOM 6075 C C . GLY B 1 231 ? -31.016 -33.094 14.414 1 22.09 231 GLY B C 1
ATOM 6076 O O . GLY B 1 231 ? -31.266 -32.594 13.32 1 22.09 231 GLY B O 1
ATOM 6077 N N . ARG B 1 232 ? -30.531 -34.344 14.469 1 22.08 232 ARG B N 1
ATOM 6078 C CA . ARG B 1 232 ? -30.781 -35.5 13.656 1 22.08 232 ARG B CA 1
ATOM 6079 C C . ARG B 1 232 ? -32.25 -35.688 13.383 1 22.08 232 ARG B C 1
ATOM 6081 O O . ARG B 1 232 ? -32.938 -36.438 14.086 1 22.08 232 ARG B O 1
ATOM 6088 N N . LYS B 1 233 ? -33.156 -34.781 13.523 1 21.66 233 LYS B N 1
ATOM 6089 C CA . LYS B 1 233 ? -34.375 -35.469 13.172 1 21.66 233 LYS B CA 1
ATOM 6090 C C . LYS B 1 233 ? -34.188 -36.281 11.883 1 21.66 233 LYS B C 1
ATOM 6092 O O . LYS B 1 233 ? -33.812 -35.719 10.852 1 21.66 233 LYS B O 1
ATOM 6097 N N . ARG B 1 234 ? -34.031 -37.531 12.094 1 19.44 234 ARG B N 1
ATOM 6098 C CA . ARG B 1 234 ? -34.188 -38.656 11.156 1 19.44 234 ARG B CA 1
ATOM 6099 C C . ARG B 1 234 ? -35.375 -38.469 10.234 1 19.44 234 ARG B C 1
ATOM 6101 O O . ARG B 1 234 ? -36.531 -38.594 10.664 1 19.44 234 ARG B O 1
ATOM 6108 N N . ARG B 1 235 ? -35.531 -37.312 9.648 1 23.88 235 ARG B N 1
ATOM 6109 C CA . ARG B 1 235 ? -36.594 -37.594 8.656 1 23.88 235 ARG B CA 1
ATOM 6110 C C . ARG B 1 235 ? -36.469 -39 8.078 1 23.88 235 ARG B C 1
ATOM 6112 O O . ARG B 1 235 ? -35.344 -39.469 7.859 1 23.88 235 ARG B O 1
ATOM 6119 N N . SER B 1 236 ? -37.406 -39.812 8.461 1 18.94 236 SER B N 1
ATOM 6120 C CA . SER B 1 236 ? -37.625 -41.156 7.91 1 18.94 236 SER B CA 1
ATOM 6121 C C . SER B 1 236 ? -37.219 -41.219 6.441 1 18.94 236 SER B C 1
ATOM 6123 O O . SER B 1 236 ? -37.375 -40.25 5.707 1 18.94 236 SER B O 1
ATOM 6125 N N . ALA B 1 237 ? -36.375 -42.094 6.117 1 22.03 237 ALA B N 1
ATOM 6126 C CA . ALA B 1 237 ? -35.688 -42.625 4.957 1 22.03 237 ALA B CA 1
ATOM 6127 C C . ALA B 1 237 ? -36.625 -42.719 3.75 1 22.03 237 ALA B C 1
ATOM 6129 O O . ALA B 1 237 ? -36.156 -42.969 2.631 1 22.03 237 ALA B O 1
ATOM 6130 N N . ASP B 1 238 ? -37.969 -42.906 4.062 1 20.3 238 ASP B N 1
ATOM 6131 C CA . ASP B 1 238 ? -38.656 -43.656 3.006 1 20.3 238 ASP B CA 1
ATOM 6132 C C . ASP B 1 238 ? -38.938 -42.75 1.806 1 20.3 238 ASP B C 1
ATOM 6134 O O . ASP B 1 238 ? -40.031 -42.156 1.717 1 20.3 238 ASP B O 1
ATOM 6138 N N . ILE B 1 239 ? -38.406 -41.656 1.756 1 23.78 239 ILE B N 1
ATOM 6139 C CA . ILE B 1 239 ? -38.938 -41.062 0.542 1 23.78 239 ILE B CA 1
ATOM 6140 C C . ILE B 1 239 ? -38.812 -42.062 -0.619 1 23.78 239 ILE B C 1
ATOM 6142 O O . ILE B 1 239 ? -37.719 -42.5 -0.927 1 23.78 239 ILE B O 1
ATOM 6146 N N . PRO B 1 240 ? -39.906 -42.719 -0.922 1 20.91 240 PRO B N 1
ATOM 6147 C CA . PRO B 1 240 ? -39.844 -43.719 -1.996 1 20.91 240 PRO B CA 1
ATOM 6148 C C . PRO B 1 240 ? -39 -43.25 -3.191 1 20.91 240 PRO B C 1
ATOM 6150 O O . PRO B 1 240 ? -38.875 -42.062 -3.428 1 20.91 240 PRO B O 1
ATOM 6153 N N . LEU B 1 241 ? -38.031 -44 -3.48 1 21.58 241 LEU B N 1
ATOM 6154 C CA . LEU B 1 241 ? -37.281 -43.969 -4.738 1 21.58 241 LEU B CA 1
ATOM 6155 C C . LEU B 1 241 ? -38.219 -43.625 -5.902 1 21.58 241 LEU B C 1
ATOM 6157 O O . LEU B 1 241 ? -39.062 -44.406 -6.293 1 21.58 241 LEU B O 1
ATOM 6161 N N . HIS B 1 242 ? -39 -42.438 -5.824 1 22.41 242 HIS B N 1
ATOM 6162 C CA . HIS B 1 242 ? -39.844 -42.219 -6.996 1 22.41 242 HIS B CA 1
ATOM 6163 C C . HIS B 1 242 ? -39.156 -42.688 -8.273 1 22.41 242 HIS B C 1
ATOM 6165 O O . HIS B 1 242 ? -38 -42.312 -8.547 1 22.41 242 HIS B O 1
ATOM 6171 N N . VAL B 1 243 ? -39.344 -43.812 -8.641 1 20.45 243 VAL B N 1
ATOM 6172 C CA . VAL B 1 243 ? -39.062 -44.469 -9.906 1 20.45 243 VAL B CA 1
ATOM 6173 C C . VAL B 1 243 ? -39.344 -43.531 -11.07 1 20.45 243 VAL B C 1
ATOM 6175 O O . VAL B 1 243 ? -40.438 -42.906 -11.125 1 20.45 243 VAL B O 1
ATOM 6178 N N . TYR B 1 244 ? -38.312 -42.969 -11.633 1 22.81 244 TYR B N 1
ATOM 6179 C CA . TYR B 1 244 ? -38.344 -42.156 -12.852 1 22.81 244 TYR B CA 1
ATOM 6180 C C . TYR B 1 244 ? -39.375 -42.719 -13.828 1 22.81 244 TYR B C 1
ATOM 6182 O O . TYR B 1 244 ? -39.312 -43.875 -14.219 1 22.81 244 TYR B O 1
ATOM 6190 N N . PRO B 1 245 ? -40.656 -42.25 -13.641 1 23.52 245 PRO B N 1
ATOM 6191 C CA . PRO B 1 245 ? -41.562 -42.719 -14.703 1 23.52 245 PRO B CA 1
ATOM 6192 C C . PRO B 1 245 ? -40.875 -42.688 -16.078 1 23.52 245 PRO B C 1
ATOM 6194 O O . PRO B 1 245 ? -39.875 -42 -16.266 1 23.52 245 PRO B O 1
ATOM 6197 N N . ASP B 1 246 ? -41.438 -43.438 -17.047 1 22.16 246 ASP B N 1
ATOM 6198 C CA . ASP B 1 246 ? -41.031 -43.531 -18.453 1 22.16 246 ASP B CA 1
ATOM 6199 C C . ASP B 1 246 ? -40.938 -42.156 -19.109 1 22.16 246 ASP B C 1
ATOM 6201 O O . ASP B 1 246 ? -41.906 -41.375 -19.109 1 22.16 246 ASP B O 1
ATOM 6205 N N . LEU B 1 247 ? -39.812 -41.562 -19.094 1 23.14 247 LEU B N 1
ATOM 6206 C CA . LEU B 1 247 ? -39.312 -40.25 -19.516 1 23.14 247 LEU B CA 1
ATOM 6207 C C . LEU B 1 247 ? -39.875 -39.844 -20.859 1 23.14 247 LEU B C 1
ATOM 6209 O O . LEU B 1 247 ? -39.562 -38.781 -21.375 1 23.14 247 LEU B O 1
ATOM 6213 N N . HIS B 1 248 ? -40.562 -40.75 -21.578 1 20.45 248 HIS B N 1
ATOM 6214 C CA . HIS B 1 248 ? -40.969 -40.438 -22.953 1 20.45 248 HIS B CA 1
ATOM 6215 C C . HIS B 1 248 ? -42.062 -39.375 -22.984 1 20.45 248 HIS B C 1
ATOM 6217 O O . HIS B 1 248 ? -42.031 -38.5 -23.859 1 20.45 248 HIS B O 1
ATOM 6223 N N . LYS B 1 249 ? -43.125 -39.531 -22.141 1 22.8 249 LYS B N 1
ATOM 6224 C CA . LYS B 1 249 ? -44.375 -38.875 -22.578 1 22.8 249 LYS B CA 1
ATOM 6225 C C . LYS B 1 249 ? -44.375 -37.375 -22.25 1 22.8 249 LYS B C 1
ATOM 6227 O O . LYS B 1 249 ? -45.25 -36.656 -22.688 1 22.8 249 LYS B O 1
ATOM 6232 N N . ALA B 1 250 ? -43.75 -37.062 -21.156 1 21.59 250 ALA B N 1
ATOM 6233 C CA . ALA B 1 250 ? -44.219 -35.781 -20.625 1 21.59 250 ALA B CA 1
ATOM 6234 C C . ALA B 1 250 ? -43.688 -34.594 -21.438 1 21.59 250 ALA B C 1
ATOM 6236 O O . ALA B 1 250 ? -43.812 -33.469 -21.016 1 21.59 250 ALA B O 1
ATOM 6237 N N . PHE B 1 251 ? -43.125 -34.812 -22.609 1 23.52 251 PHE B N 1
ATOM 6238 C CA . PHE B 1 251 ? -42.438 -33.75 -23.297 1 23.52 251 PHE B CA 1
ATOM 6239 C C . PHE B 1 251 ? -43.406 -32.719 -23.844 1 23.52 251 PHE B C 1
ATOM 6241 O O . PHE B 1 251 ? -43.031 -31.859 -24.641 1 23.52 251 PHE B O 1
ATOM 6248 N N . ASN B 1 252 ? -44.75 -32.844 -23.641 1 20.94 252 ASN B N 1
ATOM 6249 C CA . ASN B 1 252 ? -45.531 -31.969 -24.516 1 20.94 252 ASN B CA 1
ATOM 6250 C C . ASN B 1 252 ? -45.594 -30.547 -23.984 1 20.94 252 ASN B C 1
ATOM 6252 O O . ASN B 1 252 ? -46.594 -30.156 -23.344 1 20.94 252 ASN B O 1
ATOM 6256 N N . ILE B 1 253 ? -44.562 -30.062 -23.281 1 21.83 253 ILE B N 1
ATOM 6257 C CA . ILE B 1 253 ? -44.875 -28.734 -22.75 1 21.83 253 ILE B CA 1
ATOM 6258 C C . ILE B 1 253 ? -45 -27.75 -23.906 1 21.83 253 ILE B C 1
ATOM 6260 O O . ILE B 1 253 ? -44.125 -27.641 -24.766 1 21.83 253 ILE B O 1
ATOM 6264 N N . LYS B 1 254 ? -46.219 -27.281 -24.234 1 21.56 254 LYS B N 1
ATOM 6265 C CA . LYS B 1 254 ? -46.594 -26.281 -25.234 1 21.56 254 LYS B CA 1
ATOM 6266 C C . LYS B 1 254 ? -45.969 -24.922 -24.922 1 21.56 254 LYS B C 1
ATOM 6268 O O . LYS B 1 254 ? -45.938 -24.5 -23.766 1 21.56 254 LYS B O 1
ATOM 6273 N N . PRO B 1 255 ? -45.25 -24.234 -25.891 1 21.14 255 PRO B N 1
ATOM 6274 C CA . PRO B 1 255 ? -44.562 -22.938 -25.938 1 21.14 255 PRO B CA 1
ATOM 6275 C C . PRO B 1 255 ? -45.469 -21.766 -25.531 1 21.14 255 PRO B C 1
ATOM 6277 O O . PRO B 1 255 ? -46.531 -21.578 -26.109 1 21.14 255 PRO B O 1
ATOM 6280 N N . THR B 1 256 ? -45.812 -21.609 -24.266 1 21.78 256 THR B N 1
ATOM 6281 C CA . THR B 1 256 ? -46.688 -20.453 -24.047 1 21.78 256 THR B CA 1
ATOM 6282 C C . THR B 1 256 ? -46.094 -19.188 -24.641 1 21.78 256 THR B C 1
ATOM 6284 O O . THR B 1 256 ? -44.875 -19.094 -24.812 1 21.78 256 THR B O 1
ATOM 6287 N N . SER B 1 257 ? -46.906 -18.172 -25.125 1 20.3 257 SER B N 1
ATOM 6288 C CA . SER B 1 257 ? -46.844 -16.969 -25.938 1 20.3 257 SER B CA 1
ATOM 6289 C C . SER B 1 257 ? -45.875 -15.961 -25.328 1 20.3 257 SER B C 1
ATOM 6291 O O . SER B 1 257 ? -45.625 -15.961 -24.125 1 20.3 257 SER B O 1
ATOM 6293 N N . LYS B 1 258 ? -45.156 -15.094 -26.188 1 22.55 258 LYS B N 1
ATOM 6294 C CA . LYS B 1 258 ? -44.125 -14.078 -26.328 1 22.55 258 LYS B CA 1
ATOM 6295 C C . LYS B 1 258 ? -44.469 -12.836 -25.516 1 22.55 258 LYS B C 1
ATOM 6297 O O . LYS B 1 258 ? -45.125 -11.914 -26 1 22.55 258 LYS B O 1
ATOM 6302 N N . SER B 1 259 ? -45 -12.867 -24.297 1 20.28 259 SER B N 1
ATOM 6303 C CA . SER B 1 259 ? -45.25 -11.484 -23.891 1 20.28 259 SER B CA 1
ATOM 6304 C C . SER B 1 259 ? -43.938 -10.68 -23.891 1 20.28 259 SER B C 1
ATOM 6306 O O . SER B 1 259 ? -42.938 -11.109 -23.297 1 20.28 259 SER B O 1
ATOM 6308 N N . ARG B 1 260 ? -43.688 -9.781 -24.906 1 20.8 260 ARG B N 1
ATOM 6309 C CA . ARG B 1 260 ? -42.688 -8.758 -25.234 1 20.8 260 ARG B CA 1
ATOM 6310 C C . ARG B 1 260 ? -42.406 -7.867 -24.016 1 20.8 260 ARG B C 1
ATOM 6312 O O . ARG B 1 260 ? -43.219 -6.992 -23.703 1 20.8 260 ARG B O 1
ATOM 6319 N N . ASP B 1 261 ? -42.031 -8.367 -22.969 1 20.48 261 ASP B N 1
ATOM 6320 C CA . ASP B 1 261 ? -41.719 -7.43 -21.891 1 20.48 261 ASP B CA 1
ATOM 6321 C C . ASP B 1 261 ? -40.719 -6.363 -22.359 1 20.48 261 ASP B C 1
ATOM 6323 O O . ASP B 1 261 ? -39.719 -6.68 -23.016 1 20.48 261 ASP B O 1
ATOM 6327 N N . SER B 1 262 ? -41.156 -5.125 -22.672 1 21.66 262 SER B N 1
ATOM 6328 C CA . SER B 1 262 ? -40.5 -3.875 -23.047 1 21.66 262 SER B CA 1
ATOM 6329 C C . SER B 1 262 ? -39.25 -3.641 -22.219 1 21.66 262 SER B C 1
ATOM 6331 O O . SER B 1 262 ? -39.312 -3.543 -21 1 21.66 262 SER B O 1
ATOM 6333 N N . THR B 1 263 ? -38.188 -4.262 -22.625 1 22.8 263 THR B N 1
ATOM 6334 C CA . THR B 1 263 ? -36.812 -4.066 -22.141 1 22.8 263 THR B CA 1
ATOM 6335 C C . THR B 1 263 ? -36.469 -2.584 -22.125 1 22.8 263 THR B C 1
ATOM 6337 O O . THR B 1 263 ? -36.312 -1.97 -23.188 1 22.8 263 THR B O 1
ATOM 6340 N N . THR B 1 264 ? -37.156 -1.756 -21.328 1 21.95 264 THR B N 1
ATOM 6341 C CA . THR B 1 264 ? -36.719 -0.372 -21.203 1 21.95 264 THR B CA 1
ATOM 6342 C C . THR B 1 264 ? -35.219 -0.297 -21.125 1 21.95 264 THR B C 1
ATOM 6344 O O . THR B 1 264 ? -34.562 -1.092 -20.422 1 21.95 264 THR B O 1
ATOM 6347 N N . ASP B 1 265 ? -34.594 0.221 -22.125 1 21.66 265 ASP B N 1
ATOM 6348 C CA . ASP B 1 265 ? -33.219 0.613 -22.453 1 21.66 265 ASP B CA 1
ATOM 6349 C C . ASP B 1 265 ? -32.531 1.294 -21.266 1 21.66 265 ASP B C 1
ATOM 6351 O O . ASP B 1 265 ? -32.875 2.434 -20.938 1 21.66 265 ASP B O 1
ATOM 6355 N N . ILE B 1 266 ? -32.562 0.702 -20.172 1 22.89 266 ILE B N 1
ATOM 6356 C CA . ILE B 1 266 ? -31.828 1.384 -19.109 1 22.89 266 ILE B CA 1
ATOM 6357 C C . ILE B 1 266 ? -30.391 1.684 -19.562 1 22.89 266 ILE B C 1
ATOM 6359 O O . ILE B 1 266 ? -29.625 0.767 -19.875 1 22.89 266 ILE B O 1
ATOM 6363 N N . SER B 1 267 ? -30.188 2.812 -20.266 1 23.14 267 SER B N 1
ATOM 6364 C CA . SER B 1 267 ? -28.906 3.383 -20.672 1 23.14 267 SER B CA 1
ATOM 6365 C C . SER B 1 267 ? -27.844 3.205 -19.594 1 23.14 267 SER B C 1
ATOM 6367 O O . SER B 1 267 ? -28.125 3.416 -18.406 1 23.14 267 SER B O 1
ATOM 6369 N N . PRO B 1 268 ? -26.844 2.447 -19.875 1 24.56 268 PRO B N 1
ATOM 6370 C CA . PRO B 1 268 ? -25.75 2.203 -18.922 1 24.56 268 PRO B CA 1
ATOM 6371 C C . PRO B 1 268 ? -25.203 3.49 -18.328 1 24.56 268 PRO B C 1
ATOM 6373 O O . PRO B 1 268 ? -24.766 4.387 -19.047 1 24.56 268 PRO B O 1
ATOM 6376 N N . THR B 1 269 ? -25.828 4.082 -17.406 1 24.67 269 THR B N 1
ATOM 6377 C CA . THR B 1 269 ? -25.203 5.223 -16.75 1 24.67 269 THR B CA 1
ATOM 6378 C C . THR B 1 269 ? -23.719 4.965 -16.5 1 24.67 269 THR B C 1
ATOM 6380 O O . THR B 1 269 ? -23.328 3.855 -16.141 1 24.67 269 THR B O 1
ATOM 6383 N N . LYS B 1 270 ? -22.875 5.719 -17.172 1 26.61 270 LYS B N 1
ATOM 6384 C CA . LYS B 1 270 ? -21.422 5.781 -17.047 1 26.61 270 LYS B CA 1
ATOM 6385 C C . LYS B 1 270 ? -20.984 5.59 -15.594 1 26.61 270 LYS B C 1
ATOM 6387 O O . LYS B 1 270 ? -21.281 6.418 -14.734 1 26.61 270 LYS B O 1
ATOM 6392 N N . SER B 1 271 ? -20.875 4.438 -15.125 1 27.08 271 SER B N 1
ATOM 6393 C CA . SER B 1 271 ? -20.391 4.086 -13.797 1 27.08 271 SER B CA 1
ATOM 6394 C C . SER B 1 271 ? -19.141 4.887 -13.445 1 27.08 271 SER B C 1
ATOM 6396 O O . SER B 1 271 ? -18.188 4.934 -14.227 1 27.08 271 SER B O 1
ATOM 6398 N N . GLU B 1 272 ? -19.266 6.004 -12.812 1 27.83 272 GLU B N 1
ATOM 6399 C CA . GLU B 1 272 ? -18.125 6.738 -12.273 1 27.83 272 GLU B CA 1
ATOM 6400 C C . GLU B 1 272 ? -17.062 5.789 -11.75 1 27.83 272 GLU B C 1
ATOM 6402 O O . GLU B 1 272 ? -17.375 4.75 -11.164 1 27.83 272 GLU B O 1
ATOM 6407 N N . PRO B 1 273 ? -15.906 5.938 -12.273 1 29.47 273 PRO B N 1
ATOM 6408 C CA . PRO B 1 273 ? -14.828 5.051 -11.82 1 29.47 273 PRO B CA 1
ATOM 6409 C C . PRO B 1 273 ? -14.797 4.898 -10.297 1 29.47 273 PRO B C 1
ATOM 6411 O O . PRO B 1 273 ? -14.898 5.895 -9.578 1 29.47 273 PRO B O 1
ATOM 6414 N N . VAL B 1 274 ? -15.344 3.947 -9.797 1 31.72 274 VAL B N 1
ATOM 6415 C CA . VAL B 1 274 ? -15.227 3.531 -8.406 1 31.72 274 VAL B CA 1
ATOM 6416 C C . VAL B 1 274 ? -13.789 3.736 -7.926 1 31.72 274 VAL B C 1
ATOM 6418 O O . VAL B 1 274 ? -12.844 3.275 -8.57 1 31.72 274 VAL B O 1
ATOM 6421 N N . ASN B 1 275 ? -13.562 4.816 -7.273 1 33.56 275 ASN B N 1
ATOM 6422 C CA . ASN B 1 275 ? -12.289 4.992 -6.586 1 33.56 275 ASN B CA 1
ATOM 6423 C C . ASN B 1 275 ? -11.859 3.719 -5.863 1 33.56 275 ASN B C 1
ATOM 6425 O O . ASN B 1 275 ? -12.516 3.295 -4.906 1 33.56 275 ASN B O 1
ATOM 6429 N N . ASP B 1 276 ? -11.32 2.789 -6.5 1 37.44 276 ASP B N 1
ATOM 6430 C CA . ASP B 1 276 ? -10.875 1.47 -6.07 1 37.44 276 ASP B CA 1
ATOM 6431 C C . ASP B 1 276 ? -9.766 1.583 -5.023 1 37.44 276 ASP B C 1
ATOM 6433 O O . ASP B 1 276 ? -8.586 1.724 -5.367 1 37.44 276 ASP B O 1
ATOM 6437 N N . ASN B 1 277 ? -10.07 2.332 -3.932 1 39.56 277 ASN B N 1
ATOM 6438 C CA . ASN B 1 277 ? -9.078 2.119 -2.885 1 39.56 277 ASN B CA 1
ATOM 6439 C C . ASN B 1 277 ? -8.797 0.633 -2.67 1 39.56 277 ASN B C 1
ATOM 6441 O O . ASN B 1 277 ? -9.688 -0.116 -2.262 1 39.56 277 ASN B O 1
ATOM 6445 N N . THR B 1 278 ? -7.848 0.142 -3.389 1 45.22 278 THR B N 1
ATOM 6446 C CA . THR B 1 278 ? -7.445 -1.258 -3.463 1 45.22 278 THR B CA 1
ATOM 6447 C C . THR B 1 278 ? -6.852 -1.72 -2.135 1 45.22 278 THR B C 1
ATOM 6449 O O . THR B 1 278 ? -5.992 -1.044 -1.562 1 45.22 278 THR B O 1
ATOM 6452 N N . CYS B 1 279 ? -7.59 -2.387 -1.27 1 55.09 279 CYS B N 1
ATOM 6453 C CA . CYS B 1 279 ? -6.953 -3.16 -0.209 1 55.09 279 CYS B CA 1
ATOM 6454 C C . CYS B 1 279 ? -5.953 -4.156 -0.783 1 55.09 279 CYS B C 1
ATOM 6456 O O . CYS B 1 279 ? -6.215 -4.777 -1.815 1 55.09 279 CYS B O 1
ATOM 6458 N N . PHE B 1 280 ? -4.695 -3.992 -0.343 1 63.34 280 PHE B N 1
ATOM 6459 C CA . PHE B 1 280 ? -3.611 -4.746 -0.958 1 63.34 280 PHE B CA 1
ATOM 6460 C C . PHE B 1 280 ? -3.479 -6.125 -0.323 1 63.34 280 PHE B C 1
ATOM 6462 O O . PHE B 1 280 ? -2.486 -6.82 -0.539 1 63.34 280 PHE B O 1
ATOM 6469 N N . GLY B 1 281 ? -4.527 -6.516 0.411 1 64.62 281 GLY B N 1
ATOM 6470 C CA . GLY B 1 281 ? -4.641 -7.891 0.869 1 64.62 281 GLY B CA 1
ATOM 6471 C C . GLY B 1 281 ? -3.615 -8.258 1.924 1 64.62 281 GLY B C 1
ATOM 6472 O O . GLY B 1 281 ? -3.289 -7.441 2.791 1 64.62 281 GLY B O 1
ATOM 6473 N N . PHE B 1 282 ? -3.195 -9.602 1.903 1 72.88 282 PHE B N 1
ATOM 6474 C CA . PHE B 1 282 ? -2.332 -10.203 2.91 1 72.88 282 PHE B CA 1
ATOM 6475 C C . PHE B 1 282 ? -1.025 -10.68 2.285 1 72.88 282 PHE B C 1
ATOM 6477 O O . PHE B 1 282 ? -0.877 -10.672 1.062 1 72.88 282 PHE B O 1
ATOM 6484 N N . SER B 1 283 ? -0.125 -10.977 3.213 1 83.31 283 SER B N 1
ATOM 6485 C CA . SER B 1 283 ? 1.104 -11.625 2.77 1 83.31 283 SER B CA 1
ATOM 6486 C C . SER B 1 283 ? 0.817 -12.992 2.15 1 83.31 283 SER B C 1
ATOM 6488 O O . SER B 1 283 ? -0.291 -13.516 2.275 1 83.31 283 SER B O 1
ATOM 6490 N N . VAL B 1 284 ? 1.755 -13.516 1.462 1 83.5 284 VAL B N 1
ATOM 6491 C CA . VAL B 1 284 ? 1.577 -14.758 0.718 1 83.5 284 VAL B CA 1
ATOM 6492 C C . VAL B 1 284 ? 2.041 -15.938 1.567 1 83.5 284 VAL B C 1
ATOM 6494 O O . VAL B 1 284 ? 3.117 -15.891 2.168 1 83.5 284 VAL B O 1
ATOM 6497 N N . GLN B 1 285 ? 1.245 -16.938 1.68 1 83.88 285 GLN B N 1
ATOM 6498 C CA . GLN B 1 285 ? 1.599 -18.188 2.344 1 83.88 285 GLN B CA 1
ATOM 6499 C C . GLN B 1 285 ? 2.092 -19.234 1.34 1 83.88 285 GLN B C 1
ATOM 6501 O O . GLN B 1 285 ? 1.383 -19.562 0.391 1 83.88 285 GLN B O 1
ATOM 6506 N N . ASN B 1 286 ? 3.297 -19.703 1.484 1 84.25 286 ASN B N 1
ATOM 6507 C CA . ASN B 1 286 ? 3.852 -20.797 0.707 1 84.25 286 ASN B CA 1
ATOM 6508 C C . ASN B 1 286 ? 3.742 -22.125 1.455 1 84.25 286 ASN B C 1
ATOM 6510 O O . ASN B 1 286 ? 3.75 -22.156 2.688 1 84.25 286 ASN B O 1
ATOM 6514 N N . ASP B 1 287 ? 3.646 -23.25 0.714 1 78.12 287 ASP B N 1
ATOM 6515 C CA . ASP B 1 287 ? 3.568 -24.562 1.344 1 78.12 287 ASP B CA 1
ATOM 6516 C C . ASP B 1 287 ? 4.961 -25.109 1.628 1 78.12 287 ASP B C 1
ATOM 6518 O O . ASP B 1 287 ? 5.105 -26.109 2.348 1 78.12 287 ASP B O 1
ATOM 6522 N N . PHE B 1 288 ? 5.957 -24.531 1.062 1 88.94 288 PHE B N 1
ATOM 6523 C CA . PHE B 1 288 ? 7.348 -24.953 1.221 1 88.94 288 PHE B CA 1
ATOM 6524 C C . PHE B 1 288 ? 7.52 -26.422 0.889 1 88.94 288 PHE B C 1
ATOM 6526 O O . PHE B 1 288 ? 8.141 -27.172 1.651 1 88.94 288 PHE B O 1
ATOM 6533 N N . ARG B 1 289 ? 7.016 -26.781 -0.243 1 84.5 289 ARG B N 1
ATOM 6534 C CA . ARG B 1 289 ? 7.07 -28.172 -0.66 1 84.5 289 ARG B CA 1
ATOM 6535 C C . ARG B 1 289 ? 8.016 -28.359 -1.845 1 84.5 289 ARG B C 1
ATOM 6537 O O . ARG B 1 289 ? 7.957 -27.594 -2.812 1 84.5 289 ARG B O 1
ATOM 6544 N N . ILE B 1 290 ? 8.961 -29.312 -1.695 1 89.62 290 ILE B N 1
ATOM 6545 C CA . ILE B 1 290 ? 9.82 -29.781 -2.766 1 89.62 290 ILE B CA 1
ATOM 6546 C C . ILE B 1 290 ? 9.641 -31.297 -2.938 1 89.62 290 ILE B C 1
ATOM 6548 O O . ILE B 1 290 ? 9.883 -32.062 -2.006 1 89.62 290 ILE B O 1
ATOM 6552 N N . ASN B 1 291 ? 9.32 -31.781 -4.121 1 85.44 291 ASN B N 1
ATOM 6553 C CA . ASN B 1 291 ? 9.141 -33.188 -4.41 1 85.44 291 ASN B CA 1
ATOM 6554 C C . ASN B 1 291 ? 8.352 -33.906 -3.309 1 85.44 291 ASN B C 1
ATOM 6556 O O . ASN B 1 291 ? 8.805 -34.906 -2.77 1 85.44 291 ASN B O 1
ATOM 6560 N N . CYS B 1 292 ? 7.184 -33.312 -2.855 1 80.75 292 CYS B N 1
ATOM 6561 C CA . CYS B 1 292 ? 6.195 -33.906 -1.955 1 80.75 292 CYS B CA 1
ATOM 6562 C C . CYS B 1 292 ? 6.637 -33.781 -0.502 1 80.75 292 CYS B C 1
ATOM 6564 O O . CYS B 1 292 ? 6.027 -34.375 0.392 1 80.75 292 CYS B O 1
ATOM 6566 N N . LYS B 1 293 ? 7.754 -33.156 -0.232 1 88.19 293 LYS B N 1
ATOM 6567 C CA . LYS B 1 293 ? 8.195 -32.906 1.138 1 88.19 293 LYS B CA 1
ATOM 6568 C C . LYS B 1 293 ? 8.078 -31.438 1.49 1 88.19 293 LYS B C 1
ATOM 6570 O O . LYS B 1 293 ? 8.625 -30.578 0.791 1 88.19 293 LYS B O 1
ATOM 6575 N N . ALA B 1 294 ? 7.305 -31.172 2.514 1 86.62 294 ALA B N 1
ATOM 6576 C CA . ALA B 1 294 ? 7.141 -29.797 2.979 1 86.62 294 ALA B CA 1
ATOM 6577 C C . ALA B 1 294 ? 8.133 -29.484 4.094 1 86.62 294 ALA B C 1
ATOM 6579 O O . ALA B 1 294 ? 8.023 -30 5.203 1 86.62 294 ALA B O 1
ATOM 6580 N N . ASP B 1 295 ? 9.117 -28.641 3.768 1 92.56 295 ASP B N 1
ATOM 6581 C CA . ASP B 1 295 ? 10.148 -28.25 4.73 1 92.56 295 ASP B CA 1
ATOM 6582 C C . ASP B 1 295 ? 10.875 -27 4.266 1 92.56 295 ASP B C 1
ATOM 6584 O O . ASP B 1 295 ? 11.531 -27 3.221 1 92.56 295 ASP B O 1
ATOM 6588 N N . TYR B 1 296 ? 10.82 -26.016 5.105 1 92.19 296 TYR B N 1
ATOM 6589 C CA . TYR B 1 296 ? 11.461 -24.75 4.809 1 92.19 296 TYR B CA 1
ATOM 6590 C C . TYR B 1 296 ? 12.961 -24.938 4.59 1 92.19 296 TYR B C 1
ATOM 6592 O O . TYR B 1 296 ? 13.578 -24.203 3.805 1 92.19 296 TYR B O 1
ATOM 6600 N N . ASN B 1 297 ? 13.523 -25.938 5.215 1 93.31 297 ASN B N 1
ATOM 6601 C CA . ASN B 1 297 ? 14.969 -26.156 5.172 1 93.31 297 ASN B CA 1
ATOM 6602 C C . ASN B 1 297 ? 15.422 -26.656 3.805 1 93.31 297 ASN B C 1
ATOM 6604 O O . ASN B 1 297 ? 16.625 -26.656 3.504 1 93.31 297 ASN B O 1
ATOM 6608 N N . LEU B 1 298 ? 14.57 -27 2.938 1 95.38 298 LEU B N 1
ATOM 6609 C CA . LEU B 1 298 ? 14.906 -27.469 1.595 1 95.38 298 LEU B CA 1
ATOM 6610 C C . LEU B 1 298 ? 15.055 -26.281 0.635 1 95.38 298 LEU B C 1
ATOM 6612 O O . LEU B 1 298 ? 15.438 -26.469 -0.522 1 95.38 298 LEU B O 1
ATOM 6616 N N . TRP B 1 299 ? 14.781 -25.109 1.129 1 96 299 TRP B N 1
ATOM 6617 C CA . TRP B 1 299 ? 14.719 -23.938 0.257 1 96 299 TRP B CA 1
ATOM 6618 C C . TRP B 1 299 ? 15.922 -23.031 0.475 1 96 299 TRP B C 1
ATOM 6620 O O . TRP B 1 299 ? 16.5 -23.016 1.562 1 96 299 TRP B O 1
ATOM 6630 N N . ALA B 1 300 ? 16.297 -22.344 -0.546 1 96.81 300 ALA B N 1
ATOM 6631 C CA . ALA B 1 300 ? 17.25 -21.234 -0.553 1 96.81 300 ALA B CA 1
ATOM 6632 C C . ALA B 1 300 ? 16.625 -20 -1.181 1 96.81 300 ALA B C 1
ATOM 6634 O O . ALA B 1 300 ? 15.555 -20.062 -1.789 1 96.81 300 ALA B O 1
ATOM 6635 N N . PHE B 1 301 ? 17.203 -18.875 -0.932 1 97.12 301 PHE B N 1
ATOM 6636 C CA . PHE B 1 301 ? 16.609 -17.625 -1.358 1 97.12 301 PHE B CA 1
ATOM 6637 C C . PHE B 1 301 ? 17.609 -16.766 -2.121 1 97.12 301 PHE B C 1
ATOM 6639 O O . PHE B 1 301 ? 18.734 -16.578 -1.669 1 97.12 301 PHE B O 1
ATOM 6646 N N . LEU B 1 302 ? 17.25 -16.281 -3.254 1 97.94 302 LEU B N 1
ATOM 6647 C CA . LEU B 1 302 ? 18.062 -15.469 -4.145 1 97.94 302 LEU B CA 1
ATOM 6648 C C . LEU B 1 302 ? 17.562 -14.023 -4.16 1 97.94 302 LEU B C 1
ATOM 6650 O O . LEU B 1 302 ? 16.391 -13.773 -4.402 1 97.94 302 LEU B O 1
ATOM 6654 N N . PRO B 1 303 ? 18.469 -13.055 -3.865 1 97.94 303 PRO B N 1
ATOM 6655 C CA . PRO B 1 303 ? 18.047 -11.664 -4.039 1 97.94 303 PRO B CA 1
ATOM 6656 C C . PRO B 1 303 ? 17.719 -11.328 -5.492 1 97.94 303 PRO B C 1
ATOM 6658 O O . PRO B 1 303 ? 18.484 -11.672 -6.398 1 97.94 303 PRO B O 1
ATOM 6661 N N . ILE B 1 304 ? 16.625 -10.734 -5.723 1 98.12 304 ILE B N 1
ATOM 6662 C CA . ILE B 1 304 ? 16.234 -10.227 -7.035 1 98.12 304 ILE B CA 1
ATOM 6663 C C . ILE B 1 304 ? 15.812 -8.766 -6.918 1 98.12 304 ILE B C 1
ATOM 6665 O O . ILE B 1 304 ? 15.391 -8.32 -5.848 1 98.12 304 ILE B O 1
ATOM 6669 N N . LYS B 1 305 ? 15.977 -8.094 -7.973 1 97.81 305 LYS B N 1
ATOM 6670 C CA . LYS B 1 305 ? 15.562 -6.691 -8.031 1 97.81 305 LYS B CA 1
ATOM 6671 C C . LYS B 1 305 ? 14.477 -6.477 -9.078 1 97.81 305 LYS B C 1
ATOM 6673 O O . LYS B 1 305 ? 14.539 -7.043 -10.172 1 97.81 305 LYS B O 1
ATOM 6678 N N . VAL B 1 306 ? 13.477 -5.766 -8.703 1 97.69 306 VAL B N 1
ATOM 6679 C CA . VAL B 1 306 ? 12.422 -5.371 -9.641 1 97.69 306 VAL B CA 1
ATOM 6680 C C . VAL B 1 306 ? 12.5 -3.871 -9.898 1 97.69 306 VAL B C 1
ATOM 6682 O O . VAL B 1 306 ? 12.477 -3.068 -8.961 1 97.69 306 VAL B O 1
ATOM 6685 N N . ILE B 1 307 ? 12.703 -3.518 -11.102 1 96.44 307 ILE B N 1
ATOM 6686 C CA . ILE B 1 307 ? 12.68 -2.123 -11.531 1 96.44 307 ILE B CA 1
ATOM 6687 C C . ILE B 1 307 ? 11.391 -1.836 -12.297 1 96.44 307 ILE B C 1
ATOM 6689 O O . ILE B 1 307 ? 11.062 -2.545 -13.25 1 96.44 307 ILE B O 1
ATOM 6693 N N . HIS B 1 308 ? 10.719 -0.847 -11.875 1 93.44 308 HIS B N 1
ATOM 6694 C CA . HIS B 1 308 ? 9.398 -0.546 -12.406 1 93.44 308 HIS B CA 1
ATOM 6695 C C . HIS B 1 308 ? 9.344 0.869 -12.977 1 93.44 308 HIS B C 1
ATOM 6697 O O . HIS B 1 308 ? 9.695 1.831 -12.289 1 93.44 308 HIS B O 1
ATOM 6703 N N . LEU B 1 309 ? 8.914 1.002 -14.188 1 90.56 309 LEU B N 1
ATOM 6704 C CA . LEU B 1 309 ? 8.641 2.309 -14.773 1 90.56 309 LEU B CA 1
ATOM 6705 C C . LEU B 1 309 ? 7.168 2.674 -14.625 1 90.56 309 LEU B C 1
ATOM 6707 O O . LEU B 1 309 ? 6.297 1.815 -14.758 1 90.56 309 LEU B O 1
ATOM 6711 N N . ARG B 1 310 ? 6.961 3.963 -14.25 1 86.94 310 ARG B N 1
ATOM 6712 C CA . ARG B 1 310 ? 5.602 4.473 -14.125 1 86.94 310 ARG B CA 1
ATOM 6713 C C . ARG B 1 310 ? 4.809 4.238 -15.406 1 86.94 310 ARG B C 1
ATOM 6715 O 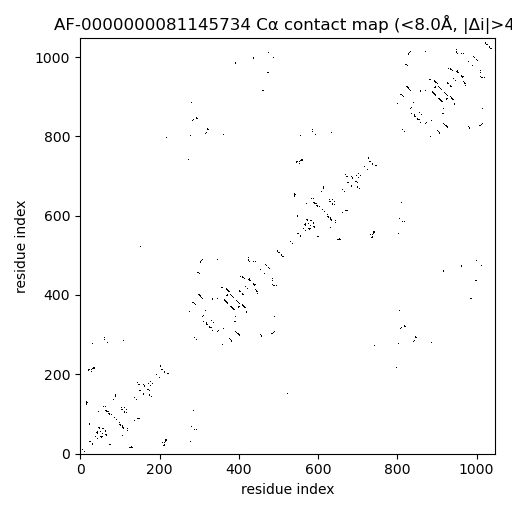O . ARG B 1 310 ? 5.309 4.492 -16.5 1 86.94 310 ARG B O 1
ATOM 6722 N N . THR B 1 311 ? 3.521 3.822 -15.086 1 70.44 311 THR B N 1
ATOM 6723 C CA . THR B 1 311 ? 2.615 3.658 -16.219 1 70.44 311 THR B CA 1
ATOM 6724 C C . THR B 1 311 ? 1.948 4.984 -16.578 1 70.44 311 THR B C 1
ATOM 6726 O O . THR B 1 311 ? 1.685 5.809 -15.695 1 70.44 311 THR B O 1
ATOM 6729 N N . THR B 1 312 ? 2.238 5.715 -17.547 1 60.81 312 THR B N 1
ATOM 6730 C CA . THR B 1 312 ? 1.971 7.102 -17.906 1 60.81 312 THR B CA 1
ATOM 6731 C C . THR B 1 312 ? 0.472 7.387 -17.875 1 60.81 312 THR B C 1
ATOM 6733 O O . THR B 1 312 ? 0.054 8.547 -17.953 1 60.81 312 THR B O 1
ATOM 6736 N N . GLY B 1 313 ? -0.354 6.594 -17.484 1 66.88 313 GLY B N 1
ATOM 6737 C CA . GLY B 1 313 ? -1.74 6.961 -17.719 1 66.88 313 GLY B CA 1
ATOM 6738 C C . GLY B 1 313 ? -2.4 7.609 -16.516 1 66.88 313 GLY B C 1
ATOM 6739 O O . GLY B 1 313 ? -3.287 8.453 -16.656 1 66.88 313 GLY B O 1
ATOM 6740 N N . LYS B 1 314 ? -1.862 7.566 -15.398 1 73.19 314 LYS B N 1
ATOM 6741 C CA . LYS B 1 314 ? -2.582 8.086 -14.234 1 73.19 314 LYS B CA 1
ATOM 6742 C C . LYS B 1 314 ? -1.957 9.391 -13.742 1 73.19 314 LYS B C 1
ATOM 6744 O O . LYS B 1 314 ? -0.734 9.492 -13.625 1 73.19 314 LYS B O 1
ATOM 6749 N N . VAL B 1 315 ? -2.789 10.391 -13.602 1 79.62 315 VAL B N 1
ATOM 6750 C CA . VAL B 1 315 ? -2.371 11.633 -12.969 1 79.62 315 VAL B CA 1
ATOM 6751 C C . VAL B 1 315 ? -2.783 11.625 -11.5 1 79.62 315 VAL B C 1
ATOM 6753 O O . VAL B 1 315 ? -3.975 11.578 -11.18 1 79.62 315 VAL B O 1
ATOM 6756 N N . TYR B 1 316 ? -1.858 11.641 -10.641 1 82.62 316 TYR B N 1
ATOM 6757 C CA . TYR B 1 316 ? -2.123 11.625 -9.203 1 82.62 316 TYR B CA 1
ATOM 6758 C C . TYR B 1 316 ? -2.463 13.023 -8.695 1 82.62 316 TYR B C 1
ATOM 6760 O O . TYR B 1 316 ? -2.139 14.016 -9.344 1 82.62 316 TYR B O 1
ATOM 6768 N N . ASN B 1 317 ? -3.166 13.07 -7.566 1 77.69 317 ASN B N 1
ATOM 6769 C CA . ASN B 1 317 ? -3.543 14.344 -6.957 1 77.69 317 ASN B CA 1
ATOM 6770 C C . ASN B 1 317 ? -2.342 15.039 -6.32 1 77.69 317 ASN B C 1
ATOM 6772 O O . ASN B 1 317 ? -2.303 15.227 -5.102 1 77.69 317 ASN B O 1
ATOM 6776 N N . SER B 1 318 ? -1.379 15.25 -7.047 1 86.56 318 SER B N 1
ATOM 6777 C CA . SER B 1 318 ? -0.156 15.984 -6.738 1 86.56 318 SER B CA 1
ATOM 6778 C C . SER B 1 318 ? 0.203 16.953 -7.855 1 86.56 318 SER B C 1
ATOM 6780 O O . SER B 1 318 ? 1.281 16.859 -8.445 1 86.56 318 SER B O 1
ATOM 6782 N N . TYR B 1 319 ? -0.707 17.938 -8.031 1 83.44 319 TYR B N 1
ATOM 6783 C CA . TYR B 1 319 ? -0.628 18.844 -9.172 1 83.44 319 TYR B CA 1
ATOM 6784 C C . TYR B 1 319 ? 0.444 19.906 -8.945 1 83.44 319 TYR B C 1
ATOM 6786 O O . TYR B 1 319 ? 0.7 20.312 -7.812 1 83.44 319 TYR B O 1
ATOM 6794 N N . LEU B 1 320 ? 0.962 20.359 -10.031 1 88.06 320 LEU B N 1
ATOM 6795 C CA . LEU B 1 320 ? 1.918 21.453 -9.969 1 88.06 320 LEU B CA 1
ATOM 6796 C C . LEU B 1 320 ? 1.197 22.797 -9.914 1 88.06 320 LEU B C 1
ATOM 6798 O O . LEU B 1 320 ? 0.032 22.906 -10.305 1 88.06 320 LEU B O 1
ATOM 6802 N N . VAL B 1 321 ? 1.873 23.75 -9.352 1 85.12 321 VAL B N 1
ATOM 6803 C CA . VAL B 1 321 ? 1.441 25.141 -9.391 1 85.12 321 VAL B CA 1
ATOM 6804 C C . VAL B 1 321 ? 2.449 25.969 -10.188 1 85.12 321 VAL B C 1
ATOM 6806 O O . VAL B 1 321 ? 3.637 26 -9.859 1 85.12 321 VAL B O 1
ATOM 6809 N N . LYS B 1 322 ? 2.018 26.609 -11.234 1 87.38 322 LYS B N 1
ATOM 6810 C CA . LYS B 1 322 ? 2.838 27.469 -12.078 1 87.38 322 LYS B CA 1
ATOM 6811 C C . LYS B 1 322 ? 2.35 28.906 -12.023 1 87.38 322 LYS B C 1
ATOM 6813 O O . LYS B 1 322 ? 1.235 29.219 -12.461 1 87.38 322 LYS B O 1
ATOM 6818 N N . LYS B 1 323 ? 3.234 29.734 -11.562 1 89.19 323 LYS B N 1
ATOM 6819 C CA . LYS B 1 323 ? 2.918 31.156 -11.438 1 89.19 323 LYS B CA 1
ATOM 6820 C C . LYS B 1 323 ? 1.57 31.375 -10.75 1 89.19 323 LYS B C 1
ATOM 6822 O O . LYS B 1 323 ? 0.714 32.094 -11.258 1 89.19 323 LYS B O 1
ATOM 6827 N N . GLY B 1 324 ? 1.398 30.578 -9.742 1 82.12 324 GLY B N 1
ATOM 6828 C CA . GLY B 1 324 ? 0.239 30.75 -8.883 1 82.12 324 GLY B CA 1
ATOM 6829 C C . GLY B 1 324 ? -0.971 29.953 -9.352 1 82.12 324 GLY B C 1
ATOM 6830 O O . GLY B 1 324 ? -1.999 29.938 -8.672 1 82.12 324 GLY B O 1
ATOM 6831 N N . LYS B 1 325 ? -0.915 29.25 -10.492 1 82 325 LYS B N 1
ATOM 6832 C CA . LYS B 1 325 ? -2.053 28.531 -11.047 1 82 325 LYS B CA 1
ATOM 6833 C C . LYS B 1 325 ? -1.791 27.031 -11.07 1 82 325 LYS B C 1
ATOM 6835 O O . LYS B 1 325 ? -0.764 26.578 -11.586 1 82 325 LYS B O 1
ATOM 6840 N N . PRO B 1 326 ? -2.74 26.297 -10.523 1 80.56 326 PRO B N 1
ATOM 6841 C CA . PRO B 1 326 ? -2.582 24.844 -10.602 1 80.56 326 PRO B CA 1
ATOM 6842 C C . PRO B 1 326 ? -2.664 24.312 -12.031 1 80.56 326 PRO B C 1
ATOM 6844 O O . PRO B 1 326 ? -3.465 24.797 -12.828 1 80.56 326 PRO B O 1
ATOM 6847 N N . ASP B 1 327 ? -1.817 23.484 -12.383 1 83.25 327 ASP B N 1
ATOM 6848 C CA . ASP B 1 327 ? -1.863 22.734 -13.633 1 83.25 327 ASP B CA 1
ATOM 6849 C C . ASP B 1 327 ? -2.422 21.328 -13.422 1 83.25 327 ASP B C 1
ATOM 6851 O O . ASP B 1 327 ? -1.698 20.422 -13 1 83.25 327 ASP B O 1
ATOM 6855 N N . TYR B 1 328 ? -3.643 21.078 -13.766 1 77 328 TYR B N 1
ATOM 6856 C CA . TYR B 1 328 ? -4.336 19.828 -13.461 1 77 328 TYR B CA 1
ATOM 6857 C C . TYR B 1 328 ? -4.02 18.766 -14.5 1 77 328 TYR B C 1
ATOM 6859 O O . TYR B 1 328 ? -4.461 17.609 -14.375 1 77 328 TYR B O 1
ATOM 6867 N N . SER B 1 329 ? -3.24 19.047 -15.445 1 78.12 329 SER B N 1
ATOM 6868 C CA . SER B 1 329 ? -2.951 18.109 -16.531 1 78.12 329 SER B CA 1
ATOM 6869 C C . SER B 1 329 ? -1.763 17.219 -16.172 1 78.12 329 SER B C 1
ATOM 6871 O O . SER B 1 329 ? -1.503 16.219 -16.859 1 78.12 329 SER B O 1
ATOM 6873 N N . CYS B 1 330 ? -1.085 17.562 -15.102 1 82.56 330 CYS B N 1
ATOM 6874 C CA . CYS B 1 330 ? 0.073 16.75 -14.727 1 82.56 330 CYS B CA 1
ATOM 6875 C C . CYS B 1 330 ? 0.278 16.766 -13.219 1 82.56 330 CYS B C 1
ATOM 6877 O O . CYS B 1 330 ? -0.222 17.656 -12.523 1 82.56 330 CYS B O 1
ATOM 6879 N N . ASP B 1 331 ? 0.86 15.727 -12.742 1 87.44 331 ASP B N 1
ATOM 6880 C CA . ASP B 1 331 ? 1.215 15.641 -11.336 1 87.44 331 ASP B CA 1
ATOM 6881 C C . ASP B 1 331 ? 2.717 15.828 -11.133 1 87.44 331 ASP B C 1
ATOM 6883 O O . ASP B 1 331 ? 3.465 15.977 -12.102 1 87.44 331 ASP B O 1
ATOM 6887 N N . LEU B 1 332 ? 3.182 15.883 -10.008 1 89.69 332 LEU B N 1
ATOM 6888 C CA . LEU B 1 332 ? 4.566 16.141 -9.633 1 89.69 332 LEU B CA 1
ATOM 6889 C C . LEU B 1 332 ? 5.504 15.125 -10.281 1 89.69 332 LEU B C 1
ATOM 6891 O O . LEU B 1 332 ? 6.629 15.461 -10.656 1 89.69 332 LEU B O 1
ATOM 6895 N N . TYR B 1 333 ? 5.008 13.93 -10.414 1 90.12 333 TYR B N 1
ATOM 6896 C CA . TYR B 1 333 ? 5.852 12.789 -10.758 1 90.12 333 TYR B CA 1
ATOM 6897 C C . TYR B 1 333 ? 5.887 12.57 -12.266 1 90.12 333 TYR B C 1
ATOM 6899 O O . TYR B 1 333 ? 6.703 11.797 -12.773 1 90.12 333 TYR B O 1
ATOM 6907 N N . SER B 1 334 ? 4.992 13.305 -12.914 1 81.19 334 SER B N 1
ATOM 6908 C CA . SER B 1 334 ? 4.797 13.086 -14.344 1 81.19 334 SER B CA 1
ATOM 6909 C C . SER B 1 334 ? 5.984 13.609 -15.148 1 81.19 334 SER B C 1
ATOM 6911 O O . SER B 1 334 ? 6.523 14.68 -14.852 1 81.19 334 SER B O 1
ATOM 6913 N N . SER B 1 335 ? 6.309 12.883 -16.094 1 69.69 335 SER B N 1
ATOM 6914 C CA . SER B 1 335 ? 7.363 13.289 -17.016 1 69.69 335 SER B CA 1
ATOM 6915 C C . SER B 1 335 ? 6.918 14.469 -17.875 1 69.69 335 SER B C 1
ATOM 6917 O O . SER B 1 335 ? 7.75 15.164 -18.469 1 69.69 335 SER B O 1
ATOM 6919 N N . ALA B 1 336 ? 5.652 14.633 -17.797 1 59 336 ALA B N 1
ATOM 6920 C CA . ALA B 1 336 ? 5.117 15.695 -18.641 1 59 336 ALA B CA 1
ATOM 6921 C C . ALA B 1 336 ? 5.488 17.078 -18.094 1 59 336 ALA B C 1
ATOM 6923 O O . ALA B 1 336 ? 5.352 18.078 -18.797 1 59 336 ALA B O 1
ATOM 6924 N N . ASN B 1 337 ? 5.809 17.125 -16.766 1 59.69 337 ASN B N 1
ATOM 6925 C CA . ASN B 1 337 ? 6.09 18.406 -16.125 1 59.69 337 ASN B CA 1
ATOM 6926 C C . ASN B 1 337 ? 7.359 19.047 -16.688 1 59.69 337 ASN B C 1
ATOM 6928 O O . ASN B 1 337 ? 7.656 20.203 -16.406 1 59.69 337 ASN B O 1
ATOM 6932 N N . SER B 1 338 ? 8.266 18.109 -17.062 1 54.56 338 SER B N 1
ATOM 6933 C CA . SER B 1 338 ? 9.578 18.625 -17.422 1 54.56 338 SER B CA 1
ATOM 6934 C C . SER B 1 338 ? 9.656 18.953 -18.906 1 54.56 338 SER B C 1
ATOM 6936 O O . SER B 1 338 ? 9.07 18.234 -19.734 1 54.56 338 SER B O 1
ATOM 6938 N N . SER B 1 339 ? 9.727 20.188 -19.047 1 49.19 339 SER B N 1
ATOM 6939 C CA . SER B 1 339 ? 10.305 20.547 -20.344 1 49.19 339 SER B CA 1
ATOM 6940 C C . SER B 1 339 ? 11.336 19.516 -20.781 1 49.19 339 SER B C 1
ATOM 6942 O O . SER B 1 339 ? 11.828 19.562 -21.906 1 49.19 339 SER B O 1
ATOM 6944 N N . SER B 1 340 ? 11.766 18.828 -19.688 1 52.09 340 SER B N 1
ATOM 6945 C CA . SER B 1 340 ? 12.938 18.078 -20.125 1 52.09 340 SER B CA 1
ATOM 6946 C C . SER B 1 340 ? 12.547 16.812 -20.859 1 52.09 340 SER B C 1
ATOM 6948 O O . SER B 1 340 ? 11.875 15.938 -20.297 1 52.09 340 SER B O 1
ATOM 6950 N N . SER B 1 341 ? 12.617 16.844 -22 1 60.28 341 SER B N 1
ATOM 6951 C CA . SER B 1 341 ? 12.516 15.93 -23.141 1 60.28 341 SER B CA 1
ATOM 6952 C C . SER B 1 341 ? 13.273 14.633 -22.875 1 60.28 341 SER B C 1
ATOM 6954 O O . SER B 1 341 ? 12.898 13.57 -23.391 1 60.28 341 SER B O 1
ATOM 6956 N N . LYS B 1 342 ? 14.07 14.727 -21.672 1 74.38 342 LYS B N 1
ATOM 6957 C CA . LYS B 1 342 ? 14.961 13.57 -21.688 1 74.38 342 LYS B CA 1
ATOM 6958 C C . LYS B 1 342 ? 14.312 12.359 -21.016 1 74.38 342 LYS B C 1
ATOM 6960 O O . LYS B 1 342 ? 14.391 11.242 -21.531 1 74.38 342 LYS B O 1
ATOM 6965 N N . ILE B 1 343 ? 13.586 12.633 -19.844 1 79.62 343 ILE B N 1
ATOM 6966 C CA . ILE B 1 343 ? 13.023 11.484 -19.141 1 79.62 343 ILE B CA 1
ATOM 6967 C C . ILE B 1 343 ? 11.914 10.859 -19.969 1 79.62 343 ILE B C 1
ATOM 6969 O O . ILE B 1 343 ? 11.711 9.641 -19.938 1 79.62 343 ILE B O 1
ATOM 6973 N N . ASN B 1 344 ? 11.336 11.703 -20.734 1 77.12 344 ASN B N 1
ATOM 6974 C CA . ASN B 1 344 ? 10.258 11.227 -21.578 1 77.12 344 ASN B CA 1
ATOM 6975 C C . ASN B 1 344 ? 10.781 10.289 -22.672 1 77.12 344 ASN B C 1
ATOM 6977 O O . ASN B 1 344 ? 10.008 9.523 -23.266 1 77.12 344 ASN B O 1
ATOM 6981 N N . SER B 1 345 ? 12.023 10.445 -22.953 1 78.81 345 SER B N 1
ATOM 6982 C CA . SER B 1 345 ? 12.609 9.539 -23.938 1 78.81 345 SER B CA 1
ATOM 6983 C C . SER B 1 345 ? 12.797 8.141 -23.359 1 78.81 345 SER B C 1
ATOM 6985 O O . SER B 1 345 ? 12.875 7.16 -24.094 1 78.81 345 SER B O 1
ATOM 6987 N N . TYR B 1 346 ? 12.898 8.102 -22.062 1 78.88 346 TYR B N 1
ATOM 6988 C CA . TYR B 1 346 ? 13.148 6.82 -21.406 1 78.88 346 TYR B CA 1
ATOM 6989 C C . TYR B 1 346 ? 11.844 6.191 -20.938 1 78.88 346 TYR B C 1
ATOM 6991 O O . TYR B 1 346 ? 11.695 4.969 -20.938 1 78.88 346 TYR B O 1
ATOM 6999 N N . ILE B 1 347 ? 11.039 7.055 -20.469 1 77.81 347 ILE B N 1
ATOM 7000 C CA . ILE B 1 347 ? 9.789 6.602 -19.875 1 77.81 347 ILE B CA 1
ATOM 7001 C C . ILE B 1 347 ? 8.617 7.078 -20.734 1 77.81 347 ILE B C 1
ATOM 7003 O O . ILE B 1 347 ? 8.281 8.266 -20.734 1 77.81 347 ILE B O 1
ATOM 7007 N N . LYS B 1 348 ? 8.141 6.219 -21.594 1 63.03 348 LYS B N 1
ATOM 7008 C CA . LYS B 1 348 ? 7.055 6.594 -22.484 1 63.03 348 LYS B CA 1
ATOM 7009 C C . LYS B 1 348 ? 5.711 6.082 -21.969 1 63.03 348 LYS B C 1
ATOM 7011 O O . LYS B 1 348 ? 5.637 4.996 -21.391 1 63.03 348 LYS B O 1
ATOM 7016 N N . PRO B 1 349 ? 4.75 7.133 -21.984 1 53.97 349 PRO B N 1
ATOM 7017 C CA . PRO B 1 349 ? 3.404 6.711 -21.594 1 53.97 349 PRO B CA 1
ATOM 7018 C C . PRO B 1 349 ? 2.908 5.5 -22.375 1 53.97 349 PRO B C 1
ATOM 7020 O O . PRO B 1 349 ? 3.088 5.438 -23.594 1 53.97 349 PRO B O 1
ATOM 7023 N N . GLN B 1 350 ? 3.072 4.355 -21.906 1 51.41 350 GLN B N 1
ATOM 7024 C CA . GLN B 1 350 ? 2.488 3.268 -22.688 1 51.41 350 GLN B CA 1
ATOM 7025 C C . GLN B 1 350 ? 1.115 2.881 -22.141 1 51.41 350 GLN B C 1
ATOM 7027 O O . GLN B 1 350 ? 0.842 3.045 -20.953 1 51.41 350 GLN B O 1
ATOM 7032 N N . SER B 1 351 ? 0.085 3.104 -23.094 1 44.88 351 SER B N 1
ATOM 7033 C CA . SER B 1 351 ? -1.263 2.645 -22.781 1 44.88 351 SER B CA 1
ATOM 7034 C C . SER B 1 351 ? -1.261 1.181 -22.344 1 44.88 351 SER B C 1
ATOM 7036 O O . SER B 1 351 ? -0.705 0.326 -23.031 1 44.88 351 SER B O 1
ATOM 7038 N N . PRO B 1 352 ? -1.392 1.125 -21.156 1 43.66 352 PRO B N 1
ATOM 7039 C CA . PRO B 1 352 ? -1.488 -0.302 -20.844 1 43.66 352 PRO B CA 1
ATOM 7040 C C . PRO B 1 352 ? -2.434 -1.051 -21.781 1 43.66 352 PRO B C 1
ATOM 7042 O O . PRO B 1 352 ? -3.576 -0.631 -21.984 1 43.66 352 PRO B O 1
ATOM 7045 N N . SER B 1 353 ? -1.964 -1.431 -22.953 1 37.28 353 SER B N 1
ATOM 7046 C CA . SER B 1 353 ? -2.867 -2.141 -23.859 1 37.28 353 SER B CA 1
ATOM 7047 C C . SER B 1 353 ? -4.004 -2.803 -23.094 1 37.28 353 SER B C 1
ATOM 7049 O O . SER B 1 353 ? -5.172 -2.67 -23.469 1 37.28 353 SER B O 1
ATOM 7051 N N . CYS B 1 354 ? -3.637 -3.982 -22.641 1 38.09 354 CYS B N 1
ATOM 7052 C CA . CYS B 1 354 ? -4.703 -4.977 -22.562 1 38.09 354 CYS B CA 1
ATOM 7053 C C . CYS B 1 354 ? -5.672 -4.645 -21.438 1 38.09 354 CYS B C 1
ATOM 7055 O O . CYS B 1 354 ? -6.758 -5.223 -21.344 1 38.09 354 CYS B O 1
ATOM 7057 N N . TYR B 1 355 ? -5.242 -4.148 -20.188 1 45.47 355 TYR B N 1
ATOM 7058 C CA . TYR B 1 355 ? -6.25 -4.465 -19.172 1 45.47 355 TYR B CA 1
ATOM 7059 C C . TYR B 1 355 ? -6.992 -3.209 -18.734 1 45.47 355 TYR B C 1
ATOM 7061 O O . TYR B 1 355 ? -6.445 -2.373 -18.016 1 45.47 355 TYR B O 1
ATOM 7069 N N . LYS B 1 356 ? -7.824 -2.762 -19.625 1 44.5 356 LYS B N 1
ATOM 7070 C CA . LYS B 1 356 ? -8.82 -1.729 -19.328 1 44.5 356 LYS B CA 1
ATOM 7071 C C . LYS B 1 356 ? -9.109 -1.658 -17.828 1 44.5 356 LYS B C 1
ATOM 7073 O O . LYS B 1 356 ? -9.477 -0.6 -17.312 1 44.5 356 LYS B O 1
ATOM 7078 N N . TYR B 1 357 ? -8.836 -2.809 -17.188 1 47.81 357 TYR B N 1
ATOM 7079 C CA . TYR B 1 357 ? -9.328 -2.826 -15.82 1 47.81 357 TYR B CA 1
ATOM 7080 C C . TYR B 1 357 ? -8.18 -2.922 -14.82 1 47.81 357 TYR B C 1
ATOM 7082 O O . TYR B 1 357 ? -8.312 -3.555 -13.773 1 47.81 357 TYR B O 1
ATOM 7090 N N . CYS B 1 358 ? -7 -2.203 -15.141 1 58.47 358 CYS B N 1
ATOM 7091 C CA . CYS B 1 358 ? -5.969 -2.25 -14.109 1 58.47 358 CYS B CA 1
ATOM 7092 C C . CYS B 1 358 ? -6.164 -1.129 -13.094 1 58.47 358 CYS B C 1
ATOM 7094 O O . CYS B 1 358 ? -5.824 0.025 -13.367 1 58.47 358 CYS B O 1
ATOM 7096 N N . PRO B 1 359 ? -6.797 -1.537 -12.023 1 57.53 359 PRO B N 1
ATOM 7097 C CA . PRO B 1 359 ? -7.008 -0.494 -11.016 1 57.53 359 PRO B CA 1
ATOM 7098 C C . PRO B 1 359 ? -5.703 0.081 -10.477 1 57.53 359 PRO B C 1
ATOM 7100 O O . PRO B 1 359 ? -4.727 -0.655 -10.297 1 57.53 359 PRO B O 1
ATOM 7103 N N . GLN B 1 360 ? -5.602 1.4 -10.609 1 68.56 360 GLN B N 1
ATOM 7104 C CA . GLN B 1 360 ? -4.477 2.105 -10.008 1 68.56 360 GLN B CA 1
ATOM 7105 C C . GLN B 1 360 ? -4.898 2.828 -8.727 1 68.56 360 GLN B C 1
ATOM 7107 O O . GLN B 1 360 ? -5.863 3.596 -8.734 1 68.56 360 GLN B O 1
ATOM 7112 N N . ASP B 1 361 ? -4.156 2.527 -7.652 1 72.19 361 ASP B N 1
ATOM 7113 C CA . ASP B 1 361 ? -4.461 3.125 -6.355 1 72.19 361 ASP B CA 1
ATOM 7114 C C . ASP B 1 361 ? -4.035 4.59 -6.316 1 72.19 361 ASP B C 1
ATOM 7116 O O . ASP B 1 361 ? -2.963 4.945 -6.812 1 72.19 361 ASP B O 1
ATOM 7120 N N . GLU B 1 362 ? -4.82 5.422 -5.703 1 72.88 362 GLU B N 1
ATOM 7121 C CA . GLU B 1 362 ? -4.551 6.855 -5.637 1 72.88 362 GLU B CA 1
ATOM 7122 C C . GLU B 1 362 ? -3.328 7.148 -4.777 1 72.88 362 GLU B C 1
ATOM 7124 O O . GLU B 1 362 ? -2.736 8.227 -4.879 1 72.88 362 GLU B O 1
ATOM 7129 N N . SER B 1 363 ? -2.951 6.219 -3.93 1 79.56 363 SER B N 1
ATOM 7130 C CA . SER B 1 363 ? -1.76 6.398 -3.105 1 79.56 363 SER B CA 1
ATOM 7131 C C . SER B 1 363 ? -0.49 6.113 -3.9 1 79.56 363 SER B C 1
ATOM 7133 O O . SER B 1 363 ? 0.61 6.465 -3.471 1 79.56 363 SER B O 1
ATOM 7135 N N . GLY B 1 364 ? -0.68 5.477 -5.062 1 87.12 364 GLY B N 1
ATOM 7136 C CA . GLY B 1 364 ? 0.471 5.113 -5.875 1 87.12 364 GLY B CA 1
ATOM 7137 C C . GLY B 1 364 ? 1.003 3.727 -5.566 1 87.12 364 GLY B C 1
ATOM 7138 O O . GLY B 1 364 ? 1.887 3.227 -6.266 1 87.12 364 GLY B O 1
ATOM 7139 N N . ILE B 1 365 ? 0.449 3.102 -4.555 1 87.06 365 ILE B N 1
ATOM 7140 C CA . ILE B 1 365 ? 0.897 1.761 -4.195 1 87.06 365 ILE B CA 1
ATOM 7141 C C . ILE B 1 365 ? 0.664 0.808 -5.367 1 87.06 365 ILE B C 1
ATOM 7143 O O . ILE B 1 365 ? -0.383 0.857 -6.016 1 87.06 365 ILE B O 1
ATOM 7147 N N . PHE B 1 366 ? 1.644 0.039 -5.641 1 85.81 366 PHE B N 1
ATOM 7148 C CA . PHE B 1 366 ? 1.664 -0.902 -6.754 1 85.81 366 PHE B CA 1
ATOM 7149 C C . PHE B 1 366 ? 2.334 -2.209 -6.348 1 85.81 366 PHE B C 1
ATOM 7151 O O . PHE B 1 366 ? 3.271 -2.207 -5.543 1 85.81 366 PHE B O 1
ATOM 7158 N N . ARG B 1 367 ? 1.776 -3.291 -6.828 1 85.62 367 ARG B N 1
ATOM 7159 C CA . ARG B 1 367 ? 2.342 -4.59 -6.48 1 85.62 367 ARG B CA 1
ATOM 7160 C C . ARG B 1 367 ? 2.789 -5.344 -7.73 1 85.62 367 ARG B C 1
ATOM 7162 O O . ARG B 1 367 ? 2.129 -5.277 -8.766 1 85.62 367 ARG B O 1
ATOM 7169 N N . ALA B 1 368 ? 3.883 -5.984 -7.652 1 89 368 ALA B N 1
ATOM 7170 C CA . ALA B 1 368 ? 4.328 -6.953 -8.648 1 89 368 ALA B CA 1
ATOM 7171 C C . ALA B 1 368 ? 4.598 -8.312 -8.008 1 89 368 ALA B C 1
ATOM 7173 O O . ALA B 1 368 ? 5.32 -8.406 -7.016 1 89 368 ALA B O 1
ATOM 7174 N N . SER B 1 369 ? 4.004 -9.312 -8.539 1 85.44 369 SER B N 1
ATOM 7175 C CA . SER B 1 369 ? 4.18 -10.672 -8.031 1 85.44 369 SER B CA 1
ATOM 7176 C C . SER B 1 369 ? 5.492 -11.281 -8.523 1 85.44 369 SER B C 1
ATOM 7178 O O . SER B 1 369 ? 5.887 -11.07 -9.672 1 85.44 369 SER B O 1
ATOM 7180 N N . ILE B 1 370 ? 6.129 -12.016 -7.664 1 93.56 370 ILE B N 1
ATOM 7181 C CA . ILE B 1 370 ? 7.328 -12.766 -8.016 1 93.56 370 ILE B CA 1
ATOM 7182 C C . ILE B 1 370 ? 7.078 -14.258 -7.812 1 93.56 370 ILE B C 1
ATOM 7184 O O . ILE B 1 370 ? 6.57 -14.672 -6.77 1 93.56 370 ILE B O 1
ATOM 7188 N N . LYS B 1 371 ? 7.441 -15.008 -8.781 1 87.25 371 LYS B N 1
ATOM 7189 C CA . LYS B 1 371 ? 7.18 -16.438 -8.719 1 87.25 371 LYS B CA 1
ATOM 7190 C C . LYS B 1 371 ? 8.383 -17.234 -9.211 1 87.25 371 LYS B C 1
ATOM 7192 O O . LYS B 1 371 ? 9.102 -16.797 -10.109 1 87.25 371 LYS B O 1
ATOM 7197 N N . SER B 1 372 ? 8.617 -18.328 -8.594 1 92.19 372 SER B N 1
ATOM 7198 C CA . SER B 1 372 ? 9.594 -19.312 -9.062 1 92.19 372 SER B CA 1
ATOM 7199 C C . SER B 1 372 ? 8.953 -20.688 -9.242 1 92.19 372 SER B C 1
ATOM 7201 O O . SER B 1 372 ? 8.102 -21.078 -8.453 1 92.19 372 SER B O 1
ATOM 7203 N N . PHE B 1 373 ? 9.414 -21.344 -10.312 1 84.69 373 PHE B N 1
ATOM 7204 C CA . PHE B 1 373 ? 8.961 -22.688 -10.625 1 84.69 373 PHE B CA 1
ATOM 7205 C C . PHE B 1 373 ? 10.141 -23.625 -10.844 1 84.69 373 PHE B C 1
ATOM 7207 O O . PHE B 1 373 ? 11.016 -23.359 -11.672 1 84.69 373 PHE B O 1
ATOM 7214 N N . GLY B 1 374 ? 10.117 -24.703 -10.07 1 88.69 374 GLY B N 1
ATOM 7215 C CA . GLY B 1 374 ? 11.148 -25.703 -10.305 1 88.69 374 GLY B CA 1
ATOM 7216 C C . GLY B 1 374 ? 11.031 -26.359 -11.664 1 88.69 374 GLY B C 1
ATOM 7217 O O . GLY B 1 374 ? 9.93 -26.656 -12.125 1 88.69 374 GLY B O 1
ATOM 7218 N N . ILE B 1 375 ? 12.164 -26.5 -12.328 1 85.5 375 ILE B N 1
ATOM 7219 C CA . ILE B 1 375 ? 12.203 -27.188 -13.617 1 85.5 375 ILE B CA 1
ATOM 7220 C C . ILE B 1 375 ? 12.625 -28.641 -13.414 1 85.5 375 ILE B C 1
ATOM 7222 O O . ILE B 1 375 ? 12.016 -29.562 -13.977 1 85.5 375 ILE B O 1
ATOM 7226 N N . ASN B 1 376 ? 13.68 -28.922 -12.617 1 89.75 376 ASN B N 1
ATOM 7227 C CA . ASN B 1 376 ? 14.125 -30.281 -12.344 1 89.75 376 ASN B CA 1
ATOM 7228 C C . ASN B 1 376 ? 13.68 -30.766 -10.969 1 89.75 376 ASN B C 1
ATOM 7230 O O . ASN B 1 376 ? 14.305 -31.656 -10.383 1 89.75 376 ASN B O 1
ATOM 7234 N N . TYR B 1 377 ? 12.828 -30.141 -10.352 1 86.75 377 TYR B N 1
ATOM 7235 C CA . TYR B 1 377 ? 12.125 -30.516 -9.125 1 86.75 377 TYR B CA 1
ATOM 7236 C C . TYR B 1 377 ? 10.703 -29.969 -9.133 1 86.75 377 TYR B C 1
ATOM 7238 O O . TYR B 1 377 ? 10.375 -29.062 -9.898 1 86.75 377 TYR B O 1
ATOM 7246 N N . VAL B 1 378 ? 9.828 -30.547 -8.336 1 81.25 378 VAL B N 1
ATOM 7247 C CA . VAL B 1 378 ? 8.453 -30.062 -8.203 1 81.25 378 VAL B CA 1
ATOM 7248 C C . VAL B 1 378 ? 8.344 -29.141 -7 1 81.25 378 VAL B C 1
ATOM 7250 O O . VAL B 1 378 ? 8.539 -29.562 -5.859 1 81.25 378 VAL B O 1
ATOM 7253 N N . GLY B 1 379 ? 8.164 -27.875 -7.203 1 82.38 379 GLY B N 1
ATOM 7254 C CA . GLY B 1 379 ? 8.023 -26.859 -6.18 1 82.38 379 GLY B CA 1
ATOM 7255 C C . GLY B 1 379 ? 7.938 -25.453 -6.746 1 82.38 379 GLY B C 1
ATOM 7256 O O . GLY B 1 379 ? 8.469 -25.188 -7.828 1 82.38 379 GLY B O 1
ATOM 7257 N N . TYR B 1 380 ? 7.23 -24.656 -6.066 1 83.5 380 TYR B N 1
ATOM 7258 C CA . TYR B 1 380 ? 7.105 -23.266 -6.484 1 83.5 380 TYR B CA 1
ATOM 7259 C C . TYR B 1 380 ? 7.09 -22.328 -5.281 1 83.5 380 TYR B C 1
ATOM 7261 O O . TYR B 1 380 ? 6.859 -22.766 -4.148 1 83.5 380 TYR B O 1
ATOM 7269 N N . PHE B 1 381 ? 7.418 -21.188 -5.492 1 89.12 381 PHE B N 1
ATOM 7270 C CA . PHE B 1 381 ? 7.453 -20.125 -4.488 1 89.12 381 PHE B CA 1
ATOM 7271 C C . PHE B 1 381 ? 6.848 -18.844 -5.031 1 89.12 381 PHE B C 1
ATOM 7273 O O . PHE B 1 381 ? 7.07 -18.484 -6.191 1 89.12 381 PHE B O 1
ATOM 7280 N N . THR B 1 382 ? 5.984 -18.219 -4.207 1 86.06 382 THR B N 1
ATOM 7281 C CA . THR B 1 382 ? 5.34 -16.969 -4.617 1 86.06 382 THR B CA 1
ATOM 7282 C C . THR B 1 382 ? 5.516 -15.898 -3.547 1 86.06 382 THR B C 1
ATOM 7284 O O . THR B 1 382 ? 5.469 -16.188 -2.352 1 86.06 382 THR B O 1
ATOM 7287 N N . ASP B 1 383 ? 5.746 -14.781 -3.969 1 92 383 ASP B N 1
ATOM 7288 C CA . ASP B 1 383 ? 5.77 -13.57 -3.143 1 92 383 ASP B CA 1
ATOM 7289 C C . ASP B 1 383 ? 5.492 -12.328 -3.98 1 92 383 ASP B C 1
ATOM 7291 O O . ASP B 1 383 ? 5.051 -12.43 -5.125 1 92 383 ASP B O 1
ATOM 7295 N N . TYR B 1 384 ? 5.59 -11.141 -3.424 1 91.75 384 TYR B N 1
ATOM 7296 C CA . TYR B 1 384 ? 5.402 -9.922 -4.203 1 91.75 384 TYR B CA 1
ATOM 7297 C C . TYR B 1 384 ? 6.281 -8.797 -3.676 1 91.75 384 TYR B C 1
ATOM 7299 O O . TYR B 1 384 ? 6.867 -8.914 -2.596 1 91.75 384 TYR B O 1
ATOM 7307 N N . VAL B 1 385 ? 6.441 -7.801 -4.473 1 96 385 VAL B N 1
ATOM 7308 C CA . VAL B 1 385 ? 7.113 -6.574 -4.062 1 96 385 VAL B CA 1
ATOM 7309 C C . VAL B 1 385 ? 6.125 -5.41 -4.082 1 96 385 VAL B C 1
ATOM 7311 O O . VAL B 1 385 ? 5.164 -5.414 -4.852 1 96 385 VAL B O 1
ATOM 7314 N N . ILE B 1 386 ? 6.387 -4.504 -3.205 1 94.12 386 ILE B N 1
ATOM 7315 C CA . ILE B 1 386 ? 5.602 -3.279 -3.104 1 94.12 386 ILE B CA 1
ATOM 7316 C C . ILE B 1 386 ? 6.344 -2.133 -3.785 1 94.12 386 ILE B C 1
ATOM 7318 O O . ILE B 1 386 ? 7.484 -1.82 -3.424 1 94.12 386 ILE B O 1
ATOM 7322 N N . LEU B 1 387 ? 5.688 -1.547 -4.754 1 94.19 387 LEU B N 1
ATOM 7323 C CA . LEU B 1 387 ? 6.293 -0.503 -5.57 1 94.19 387 LEU B CA 1
ATOM 7324 C C . LEU B 1 387 ? 5.512 0.801 -5.457 1 94.19 387 LEU B C 1
ATOM 7326 O O . LEU B 1 387 ? 4.406 0.822 -4.91 1 94.19 387 LEU B O 1
ATOM 7330 N N . ASP B 1 388 ? 6.109 1.888 -5.895 1 94.62 388 ASP B N 1
ATOM 7331 C CA . ASP B 1 388 ? 5.5 3.213 -5.965 1 94.62 388 ASP B CA 1
ATOM 7332 C C . ASP B 1 388 ? 5.27 3.637 -7.414 1 94.62 388 ASP B C 1
ATOM 7334 O O . ASP B 1 388 ? 6.199 4.07 -8.094 1 94.62 388 ASP B O 1
ATOM 7338 N N . ASN B 1 389 ? 4.043 3.566 -7.816 1 89.5 389 ASN B N 1
ATOM 7339 C CA . ASN B 1 389 ? 3.703 3.883 -9.203 1 89.5 389 ASN B CA 1
ATOM 7340 C C . ASN B 1 389 ? 3.609 5.391 -9.422 1 89.5 389 ASN B C 1
ATOM 7342 O O . ASN B 1 389 ? 3.404 5.844 -10.555 1 89.5 389 ASN B O 1
ATOM 7346 N N . ARG B 1 390 ? 3.75 6.156 -8.414 1 91.31 390 ARG B N 1
ATOM 7347 C CA . ARG B 1 390 ? 3.816 7.598 -8.617 1 91.31 390 ARG B CA 1
ATOM 7348 C C . ARG B 1 390 ? 5.125 7.996 -9.297 1 91.31 390 ARG B C 1
ATOM 7350 O O . ARG B 1 390 ? 5.125 8.797 -10.234 1 91.31 390 ARG B O 1
ATOM 7357 N N . GLN B 1 391 ? 6.168 7.383 -8.82 1 93.5 391 GLN B N 1
ATOM 7358 C CA . GLN B 1 391 ? 7.504 7.75 -9.281 1 93.5 391 GLN B CA 1
ATOM 7359 C C . GLN B 1 391 ? 7.723 7.316 -10.734 1 93.5 391 GLN B C 1
ATOM 7361 O O . GLN B 1 391 ? 7.258 6.25 -11.141 1 93.5 391 GLN B O 1
ATOM 7366 N N . PRO B 1 392 ? 8.508 8.148 -11.438 1 91.19 392 PRO B N 1
ATOM 7367 C CA . PRO B 1 392 ? 8.805 7.742 -12.812 1 91.19 392 PRO B CA 1
ATOM 7368 C C . PRO B 1 392 ? 9.461 6.363 -12.891 1 91.19 392 PRO B C 1
ATOM 7370 O O . PRO B 1 392 ? 9.203 5.609 -13.836 1 91.19 392 PRO B O 1
ATOM 7373 N N . ILE B 1 393 ? 10.297 6.141 -11.992 1 93.75 393 ILE B N 1
ATOM 7374 C CA . ILE B 1 393 ? 11 4.867 -11.898 1 93.75 393 ILE B CA 1
ATOM 7375 C C . ILE B 1 393 ? 11.156 4.469 -10.438 1 93.75 393 ILE B C 1
ATOM 7377 O O . ILE B 1 393 ? 11.445 5.312 -9.586 1 93.75 393 ILE B O 1
ATOM 7381 N N . ASP B 1 394 ? 10.891 3.25 -10.195 1 95.12 394 ASP B N 1
ATOM 7382 C CA . ASP B 1 394 ? 11.016 2.695 -8.852 1 95.12 394 ASP B CA 1
ATOM 7383 C C . ASP B 1 394 ? 11.656 1.311 -8.891 1 95.12 394 ASP B C 1
ATOM 7385 O O . ASP B 1 394 ? 11.703 0.669 -9.938 1 95.12 394 ASP B O 1
ATOM 7389 N N . ALA B 1 395 ? 12.266 0.993 -7.727 1 97.5 395 ALA B N 1
ATOM 7390 C CA . ALA B 1 395 ? 12.859 -0.338 -7.641 1 97.5 395 ALA B CA 1
ATOM 7391 C C . ALA B 1 395 ? 12.703 -0.921 -6.238 1 97.5 395 ALA B C 1
ATOM 7393 O O . ALA B 1 395 ? 12.594 -0.179 -5.258 1 97.5 395 ALA B O 1
ATOM 7394 N N . LYS B 1 396 ? 12.641 -2.219 -6.172 1 97.44 396 LYS B N 1
ATOM 7395 C CA . LYS B 1 396 ? 12.523 -2.959 -4.918 1 97.44 396 LYS B CA 1
ATOM 7396 C C . LYS B 1 396 ? 13.336 -4.254 -4.969 1 97.44 396 LYS B C 1
ATOM 7398 O O . LYS B 1 396 ? 13.398 -4.914 -6.008 1 97.44 396 LYS B O 1
ATOM 7403 N N . ILE B 1 397 ? 13.961 -4.523 -3.85 1 97.44 397 ILE B N 1
ATOM 7404 C CA . ILE B 1 397 ? 14.656 -5.797 -3.691 1 97.44 397 ILE B CA 1
ATOM 7405 C C . ILE B 1 397 ? 13.742 -6.789 -2.969 1 97.44 397 ILE B C 1
ATOM 7407 O O . ILE B 1 397 ? 12.977 -6.406 -2.082 1 97.44 397 ILE B O 1
ATOM 7411 N N . SER B 1 398 ? 13.766 -7.965 -3.396 1 96.88 398 SER B N 1
ATOM 7412 C CA . SER B 1 398 ? 13.109 -9.078 -2.727 1 96.88 398 SER B CA 1
ATOM 7413 C C . SER B 1 398 ? 13.953 -10.352 -2.809 1 96.88 398 SER B C 1
ATOM 7415 O O . SER B 1 398 ? 15.07 -10.32 -3.324 1 96.88 398 SER B O 1
ATOM 7417 N N . TYR B 1 399 ? 13.492 -11.422 -2.193 1 97.56 399 TYR B N 1
ATOM 7418 C CA . TYR B 1 399 ? 14.227 -12.688 -2.131 1 97.56 399 TYR B CA 1
ATOM 7419 C C . TYR B 1 399 ? 13.32 -13.859 -2.512 1 97.56 399 TYR B C 1
ATOM 7421 O O . TYR B 1 399 ? 12.352 -14.156 -1.811 1 97.56 399 TYR B O 1
ATOM 7429 N N . ILE B 1 400 ? 13.664 -14.469 -3.537 1 97.56 400 ILE B N 1
ATOM 7430 C CA . ILE B 1 400 ? 12.773 -15.484 -4.094 1 97.56 400 ILE B CA 1
ATOM 7431 C C . ILE B 1 400 ? 13.289 -16.875 -3.74 1 97.56 400 ILE B C 1
ATOM 7433 O O . ILE B 1 400 ? 14.5 -17.109 -3.734 1 97.56 400 ILE B O 1
ATOM 7437 N N . GLY B 1 401 ? 12.344 -17.766 -3.381 1 97.5 401 GLY B N 1
ATOM 7438 C CA . GLY B 1 401 ? 12.688 -19.109 -2.953 1 97.5 401 GLY B CA 1
ATOM 7439 C C . GLY B 1 401 ? 12.844 -20.078 -4.105 1 97.5 401 GLY B C 1
ATOM 7440 O O . GLY B 1 401 ? 12.117 -20 -5.102 1 97.5 401 GLY B O 1
ATOM 7441 N N . PHE B 1 402 ? 13.789 -20.984 -3.975 1 96.88 402 PHE B N 1
ATOM 7442 C CA . PHE B 1 402 ? 14.031 -22.109 -4.859 1 96.88 402 PHE B CA 1
ATOM 7443 C C . PHE B 1 402 ? 14.594 -23.297 -4.078 1 96.88 402 PHE B C 1
ATOM 7445 O O . PHE B 1 402 ? 14.922 -23.172 -2.898 1 96.88 402 PHE B O 1
ATOM 7452 N N . ARG B 1 403 ? 14.609 -24.422 -4.723 1 97.25 403 ARG B N 1
ATOM 7453 C CA . ARG B 1 403 ? 15.164 -25.578 -4.039 1 97.25 403 ARG B CA 1
ATOM 7454 C C . ARG B 1 403 ? 16.656 -25.391 -3.76 1 97.25 403 ARG B C 1
ATOM 7456 O O . ARG B 1 403 ? 17.422 -25.047 -4.66 1 97.25 403 ARG B O 1
ATOM 7463 N N . LYS B 1 404 ? 17.031 -25.594 -2.514 1 96.31 404 LYS B N 1
ATOM 7464 C CA . LYS B 1 404 ? 18.438 -25.516 -2.125 1 96.31 404 LYS B CA 1
ATOM 7465 C C . LYS B 1 404 ? 19.281 -26.484 -2.955 1 96.31 404 LYS B C 1
ATOM 7467 O O . LYS B 1 404 ? 19 -27.672 -3.016 1 96.31 404 LYS B O 1
ATOM 7472 N N . PRO B 1 405 ? 20.266 -25.828 -3.602 1 94.81 405 PRO B N 1
ATOM 7473 C CA . PRO B 1 405 ? 21.141 -26.719 -4.371 1 94.81 405 PRO B CA 1
ATOM 7474 C C . PRO B 1 405 ? 21.969 -27.641 -3.484 1 94.81 405 PRO B C 1
ATOM 7476 O O . PRO B 1 405 ? 22.422 -27.234 -2.418 1 94.81 405 PRO B O 1
ATOM 7479 N N . THR B 1 406 ? 22.062 -28.875 -3.805 1 88.88 406 THR B N 1
ATOM 7480 C CA . THR B 1 406 ? 22.938 -29.859 -3.176 1 88.88 406 THR B CA 1
ATOM 7481 C C . THR B 1 406 ? 23.969 -30.375 -4.164 1 88.88 406 THR B C 1
ATOM 7483 O O . THR B 1 406 ? 24.734 -29.578 -4.727 1 88.88 406 THR B O 1
ATOM 7486 N N . GLN B 1 407 ? 24.047 -31.609 -4.32 1 84.88 407 GLN B N 1
ATOM 7487 C CA . GLN B 1 407 ? 24.938 -32.188 -5.324 1 84.88 407 GLN B CA 1
ATOM 7488 C C . GLN B 1 407 ? 24.453 -31.859 -6.734 1 84.88 407 GLN B C 1
ATOM 7490 O O . GLN B 1 407 ? 25.266 -31.641 -7.637 1 84.88 407 GLN B O 1
ATOM 7495 N N . LYS B 1 408 ? 23.172 -31.688 -6.844 1 89.19 408 LYS B N 1
ATOM 7496 C CA . LYS B 1 408 ? 22.594 -31.312 -8.133 1 89.19 408 LYS B CA 1
ATOM 7497 C C . LYS B 1 408 ? 22.172 -29.844 -8.141 1 89.19 408 LYS B C 1
ATOM 7499 O O . LYS B 1 408 ? 21.688 -29.312 -7.141 1 89.19 408 LYS B O 1
ATOM 7504 N N . ALA B 1 409 ? 22.453 -29.297 -9.273 1 94.81 409 ALA B N 1
ATOM 7505 C CA . ALA B 1 409 ? 22.031 -27.906 -9.461 1 94.81 409 ALA B CA 1
ATOM 7506 C C . ALA B 1 409 ? 20.516 -27.781 -9.391 1 94.81 409 ALA B C 1
ATOM 7508 O O . ALA B 1 409 ? 19.781 -28.75 -9.641 1 94.81 409 ALA B O 1
ATOM 7509 N N . SER B 1 410 ? 20.078 -26.688 -8.914 1 96.19 410 SER B N 1
ATOM 7510 C CA . SER B 1 410 ? 18.656 -26.344 -8.953 1 96.19 410 SER B CA 1
ATOM 7511 C C . SER B 1 410 ? 18.328 -25.531 -10.195 1 96.19 410 SER B C 1
ATOM 7513 O O . SER B 1 410 ? 18.812 -24.406 -10.367 1 96.19 410 SER B O 1
ATOM 7515 N N . ARG B 1 411 ? 17.562 -26.141 -11.062 1 93.69 411 ARG B N 1
ATOM 7516 C CA . ARG B 1 411 ? 17.078 -25.422 -12.227 1 93.69 411 ARG B CA 1
ATOM 7517 C C . ARG B 1 411 ? 15.703 -24.812 -11.961 1 93.69 411 ARG B C 1
ATOM 7519 O O . ARG B 1 411 ? 14.75 -25.516 -11.641 1 93.69 411 ARG B O 1
ATOM 7526 N N . VAL B 1 412 ? 15.641 -23.484 -12.055 1 93.75 412 VAL B N 1
ATOM 7527 C CA . VAL B 1 412 ? 14.438 -22.781 -11.617 1 93.75 412 VAL B CA 1
ATOM 7528 C C . VAL B 1 412 ? 14.078 -21.688 -12.617 1 93.75 412 VAL B C 1
ATOM 7530 O O . VAL B 1 412 ? 14.969 -21.031 -13.172 1 93.75 412 VAL B O 1
ATOM 7533 N N . PHE B 1 413 ? 12.812 -21.594 -12.891 1 91 413 PHE B N 1
ATOM 7534 C CA . PHE B 1 413 ? 12.289 -20.5 -13.711 1 91 413 PHE B CA 1
ATOM 7535 C C . PHE B 1 413 ? 11.711 -19.391 -12.836 1 91 413 PHE B C 1
ATOM 7537 O O . PHE B 1 413 ? 10.891 -19.656 -11.953 1 91 413 PHE B O 1
ATOM 7544 N N . LEU B 1 414 ? 12.172 -18.172 -13.047 1 93.19 414 LEU B N 1
ATOM 7545 C CA . LEU B 1 414 ? 11.695 -17.016 -12.297 1 93.19 414 LEU B CA 1
ATOM 7546 C C . LEU B 1 414 ? 10.891 -16.078 -13.195 1 93.19 414 LEU B C 1
ATOM 7548 O O . LEU B 1 414 ? 11.242 -15.875 -14.359 1 93.19 414 LEU B O 1
ATOM 7552 N N . THR B 1 415 ? 9.805 -15.508 -12.656 1 87.38 415 THR B N 1
ATOM 7553 C CA . THR B 1 415 ? 8.992 -14.539 -13.391 1 87.38 415 THR B CA 1
ATOM 7554 C C . THR B 1 415 ? 8.406 -13.492 -12.453 1 87.38 415 THR B C 1
ATOM 7556 O O . THR B 1 415 ? 8.258 -13.742 -11.25 1 87.38 415 THR B O 1
ATOM 7559 N N . VAL B 1 416 ? 8.273 -12.32 -13 1 90.19 416 VAL B N 1
ATOM 7560 C CA . VAL B 1 416 ? 7.648 -11.211 -12.281 1 90.19 416 VAL B CA 1
ATOM 7561 C C . VAL B 1 416 ? 6.574 -10.57 -13.156 1 90.19 416 VAL B C 1
ATOM 7563 O O . VAL B 1 416 ? 6.781 -10.375 -14.359 1 90.19 416 VAL B O 1
ATOM 7566 N N . PHE B 1 417 ? 5.43 -10.32 -12.594 1 80.75 417 PHE B N 1
ATOM 7567 C CA . PHE B 1 417 ? 4.371 -9.625 -13.312 1 80.75 417 PHE B CA 1
ATOM 7568 C C . PHE B 1 417 ? 3.604 -8.695 -12.375 1 80.75 417 PHE B C 1
ATOM 7570 O O . PHE B 1 417 ? 3.484 -8.969 -11.18 1 80.75 417 PHE B O 1
ATOM 7577 N N . ASP B 1 418 ? 3.23 -7.594 -12.922 1 77.19 418 ASP B N 1
ATOM 7578 C CA . ASP B 1 418 ? 2.508 -6.641 -12.086 1 77.19 418 ASP B CA 1
ATOM 7579 C C . ASP B 1 418 ? 1.058 -7.078 -11.883 1 77.19 418 ASP B C 1
ATOM 7581 O O . ASP B 1 418 ? 0.628 -8.094 -12.43 1 77.19 418 ASP B O 1
ATOM 7585 N N . HIS B 1 419 ? 0.31 -6.41 -10.984 1 68.25 419 HIS B N 1
ATOM 7586 C CA . HIS B 1 419 ? -1.03 -6.84 -10.594 1 68.25 419 HIS B CA 1
ATOM 7587 C C . HIS B 1 419 ? -2.008 -6.707 -11.758 1 68.25 419 HIS B C 1
ATOM 7589 O O . HIS B 1 419 ? -3.127 -7.219 -11.695 1 68.25 419 HIS B O 1
ATOM 7595 N N . CYS B 1 420 ? -1.503 -6.09 -12.836 1 63.44 420 CYS B N 1
ATOM 7596 C CA . CYS B 1 420 ? -2.318 -6.008 -14.039 1 63.44 420 CYS B CA 1
ATOM 7597 C C . CYS B 1 420 ? -2.008 -7.164 -14.984 1 63.44 420 CYS B C 1
ATOM 7599 O O . CYS B 1 420 ? -2.635 -7.297 -16.047 1 63.44 420 CYS B O 1
ATOM 7601 N N . GLY B 1 421 ? -1.071 -7.961 -14.633 1 63.31 421 GLY B N 1
ATOM 7602 C CA . GLY B 1 421 ? -0.729 -9.133 -15.414 1 63.31 421 GLY B CA 1
ATOM 7603 C C . GLY B 1 421 ? 0.385 -8.883 -16.422 1 63.31 421 GLY B C 1
ATOM 7604 O O . GLY B 1 421 ? 0.733 -9.766 -17.203 1 63.31 421 GLY B O 1
ATOM 7605 N N . ARG B 1 422 ? 0.962 -7.684 -16.453 1 71.31 422 ARG B N 1
ATOM 7606 C CA . ARG B 1 422 ? 2.062 -7.391 -17.359 1 71.31 422 ARG B CA 1
ATOM 7607 C C . ARG B 1 422 ? 3.371 -7.984 -16.859 1 71.31 422 ARG B C 1
ATOM 7609 O O . ARG B 1 422 ? 3.709 -7.836 -15.68 1 71.31 422 ARG B O 1
ATOM 7616 N N . ILE B 1 423 ? 4.059 -8.562 -17.719 1 78.31 423 ILE B N 1
ATOM 7617 C CA . ILE B 1 423 ? 5.25 -9.305 -17.344 1 78.31 423 ILE B CA 1
ATOM 7618 C C . ILE B 1 423 ? 6.465 -8.375 -17.359 1 78.31 423 ILE B C 1
ATOM 7620 O O . ILE B 1 423 ? 6.621 -7.566 -18.266 1 78.31 423 ILE B O 1
ATOM 7624 N N . CYS B 1 424 ? 7.293 -8.477 -16.406 1 88.62 424 CYS B N 1
ATOM 7625 C CA . CYS B 1 424 ? 8.57 -7.77 -16.344 1 88.62 424 CYS B CA 1
ATOM 7626 C C . CYS B 1 424 ? 9.68 -8.594 -16.984 1 88.62 424 CYS B C 1
ATOM 7628 O O . CYS B 1 424 ? 9.758 -9.805 -16.781 1 88.62 424 CYS B O 1
ATOM 7630 N N . ARG B 1 425 ? 10.555 -7.973 -17.688 1 88.81 425 ARG B N 1
ATOM 7631 C CA . ARG B 1 425 ? 11.586 -8.68 -18.438 1 88.81 425 ARG B CA 1
ATOM 7632 C C . ARG B 1 425 ? 12.797 -8.961 -17.547 1 88.81 425 ARG B C 1
ATOM 7634 O O . ARG B 1 425 ? 13.32 -8.055 -16.891 1 88.81 425 ARG B O 1
ATOM 7641 N N . PRO B 1 426 ? 13.242 -10.18 -17.578 1 93 426 PRO B N 1
ATOM 7642 C CA . PRO B 1 426 ? 14.422 -10.516 -16.781 1 93 426 PRO B CA 1
ATOM 7643 C C . PRO B 1 426 ? 15.727 -10.055 -17.438 1 93 426 PRO B C 1
ATOM 7645 O O . PRO B 1 426 ? 15.867 -10.125 -18.656 1 93 426 PRO B O 1
ATOM 7648 N N . LYS B 1 427 ? 16.562 -9.469 -16.688 1 94.75 427 LYS B N 1
ATOM 7649 C CA . LYS B 1 427 ? 17.938 -9.094 -17.031 1 94.75 427 LYS B CA 1
ATOM 7650 C C . LYS B 1 427 ? 18.938 -9.711 -16.062 1 94.75 427 LYS B C 1
ATOM 7652 O O . LYS B 1 427 ? 18.766 -9.602 -14.844 1 94.75 427 LYS B O 1
ATOM 7657 N N . CYS B 1 428 ? 19.969 -10.352 -16.547 1 94.81 428 CYS B N 1
ATOM 7658 C CA . CYS B 1 428 ? 20.922 -11.023 -15.664 1 94.81 428 CYS B CA 1
ATOM 7659 C C . CYS B 1 428 ? 22.266 -10.312 -15.672 1 94.81 428 CYS B C 1
ATOM 7661 O O . CYS B 1 428 ? 22.641 -9.711 -16.672 1 94.81 428 CYS B O 1
ATOM 7663 N N . LEU B 1 429 ? 22.906 -10.438 -14.609 1 95.5 429 LEU B N 1
ATOM 7664 C CA . LEU B 1 429 ? 24.203 -9.789 -14.391 1 95.5 429 LEU B CA 1
ATOM 7665 C C . LEU B 1 429 ? 25.266 -10.375 -15.32 1 95.5 429 LEU B C 1
ATOM 7667 O O . LEU B 1 429 ? 25.375 -11.594 -15.461 1 95.5 429 LEU B O 1
ATOM 7671 N N . VAL B 1 430 ? 25.969 -9.453 -15.953 1 93.19 430 VAL B N 1
ATOM 7672 C CA . VAL B 1 430 ? 27.156 -9.867 -16.719 1 93.19 430 VAL B CA 1
ATOM 7673 C C . VAL B 1 430 ? 28.312 -10.156 -15.758 1 93.19 430 VAL B C 1
ATOM 7675 O O . VAL B 1 430 ? 28.781 -9.258 -15.055 1 93.19 430 VAL B O 1
ATOM 7678 N N . PRO B 1 431 ? 28.781 -11.344 -15.734 1 88.25 431 PRO B N 1
ATOM 7679 C CA . PRO B 1 431 ? 29.844 -11.703 -14.781 1 88.25 431 PRO B CA 1
ATOM 7680 C C . PRO B 1 431 ? 31.062 -10.789 -14.891 1 88.25 431 PRO B C 1
ATOM 7682 O O . PRO B 1 431 ? 31.516 -10.484 -15.992 1 88.25 431 PRO B O 1
ATOM 7685 N N . GLY B 1 432 ? 31.516 -10.266 -13.797 1 86.75 432 GLY B N 1
ATOM 7686 C CA . GLY B 1 432 ? 32.75 -9.492 -13.75 1 86.75 432 GLY B CA 1
ATOM 7687 C C . GLY B 1 432 ? 32.531 -8.016 -14.008 1 86.75 432 GLY B C 1
ATOM 7688 O O . GLY B 1 432 ? 33.469 -7.219 -13.883 1 86.75 432 GLY B O 1
ATOM 7689 N N . SER B 1 433 ? 31.328 -7.648 -14.336 1 88.44 433 SER B N 1
ATOM 7690 C CA . SER B 1 433 ? 31.062 -6.242 -14.625 1 88.44 433 SER B CA 1
ATOM 7691 C C . SER B 1 433 ? 31.109 -5.402 -13.352 1 88.44 433 SER B C 1
ATOM 7693 O O . SER B 1 433 ? 30.656 -5.852 -12.297 1 88.44 433 SER B O 1
ATOM 7695 N N . ASN B 1 434 ? 31.719 -4.199 -13.422 1 82.75 434 ASN B N 1
ATOM 7696 C CA . ASN B 1 434 ? 31.797 -3.213 -12.352 1 82.75 434 ASN B CA 1
ATOM 7697 C C . ASN B 1 434 ? 31.844 -1.791 -12.906 1 82.75 434 ASN B C 1
ATOM 7699 O O . ASN B 1 434 ? 32.844 -1.387 -13.484 1 82.75 434 ASN B O 1
ATOM 7703 N N . PRO B 1 435 ? 30.859 -1.097 -12.828 1 83.06 435 PRO B N 1
ATOM 7704 C CA . PRO B 1 435 ? 29.594 -1.369 -12.125 1 83.06 435 PRO B CA 1
ATOM 7705 C C . PRO B 1 435 ? 28.781 -2.477 -12.781 1 83.06 435 PRO B C 1
ATOM 7707 O O . PRO B 1 435 ? 29.078 -2.881 -13.914 1 83.06 435 PRO B O 1
ATOM 7710 N N . PRO B 1 436 ? 27.844 -2.891 -12.016 1 88.25 436 PRO B N 1
ATOM 7711 C CA . PRO B 1 436 ? 27.047 -4 -12.555 1 88.25 436 PRO B CA 1
ATOM 7712 C C . PRO B 1 436 ? 26.328 -3.639 -13.852 1 88.25 436 PRO B C 1
ATOM 7714 O O . PRO B 1 436 ? 25.766 -2.549 -13.961 1 88.25 436 PRO B O 1
ATOM 7717 N N . ILE B 1 437 ? 26.469 -4.566 -14.836 1 93.12 437 ILE B N 1
ATOM 7718 C CA . ILE B 1 437 ? 25.766 -4.488 -16.109 1 93.12 437 ILE B CA 1
ATOM 7719 C C . ILE B 1 437 ? 24.812 -5.676 -16.25 1 93.12 437 ILE B C 1
ATOM 7721 O O . ILE B 1 437 ? 25.188 -6.816 -15.961 1 93.12 437 ILE B O 1
ATOM 7725 N N . TYR B 1 438 ? 23.625 -5.359 -16.641 1 94.44 438 TYR B N 1
ATOM 7726 C CA . TYR B 1 438 ? 22.625 -6.406 -16.812 1 94.44 438 TYR B CA 1
ATOM 7727 C C . TYR B 1 438 ? 22.188 -6.523 -18.266 1 94.44 438 TYR B C 1
ATOM 7729 O O . TYR B 1 438 ? 22.031 -5.512 -18.953 1 94.44 438 TYR B O 1
ATOM 7737 N N . ARG B 1 439 ? 22.047 -7.75 -18.734 1 93.62 439 ARG B N 1
ATOM 7738 C CA . ARG B 1 439 ? 21.594 -8.016 -20.094 1 93.62 439 ARG B CA 1
ATOM 7739 C C . ARG B 1 439 ? 20.391 -8.961 -20.094 1 93.62 439 ARG B C 1
ATOM 7741 O O . ARG B 1 439 ? 20.188 -9.695 -19.125 1 93.62 439 ARG B O 1
ATOM 7748 N N . SER B 1 440 ? 19.641 -8.836 -21.188 1 89.75 440 SER B N 1
ATOM 7749 C CA . SER B 1 440 ? 18.438 -9.664 -21.297 1 89.75 440 SER B CA 1
ATOM 7750 C C . SER B 1 440 ? 18.766 -11.141 -21.125 1 89.75 440 SER B C 1
ATOM 7752 O O . SER B 1 440 ? 19.797 -11.617 -21.609 1 89.75 440 SER B O 1
ATOM 7754 N N . CYS B 1 441 ? 17.953 -11.891 -20.422 1 91.06 441 CYS B N 1
ATOM 7755 C CA . CYS B 1 441 ? 18.062 -13.328 -20.234 1 91.06 441 CYS B CA 1
ATOM 7756 C C . CYS B 1 441 ? 16.688 -13.977 -20.156 1 91.06 441 CYS B C 1
ATOM 7758 O O . CYS B 1 441 ? 15.672 -13.312 -20.375 1 91.06 441 CYS B O 1
ATOM 7760 N N . SER B 1 442 ? 16.578 -15.297 -19.906 1 86.38 442 SER B N 1
ATOM 7761 C CA . SER B 1 442 ? 15.312 -16.016 -20 1 86.38 442 SER B CA 1
ATOM 7762 C C . SER B 1 442 ? 14.602 -16.078 -18.656 1 86.38 442 SER B C 1
ATOM 7764 O O . SER B 1 442 ? 13.398 -16.359 -18.594 1 86.38 442 SER B O 1
ATOM 7766 N N . GLY B 1 443 ? 15.328 -15.758 -17.609 1 91.44 443 GLY B N 1
ATOM 7767 C CA . GLY B 1 443 ? 14.766 -15.969 -16.281 1 91.44 443 GLY B CA 1
ATOM 7768 C C . GLY B 1 443 ? 14.93 -17.391 -15.781 1 91.44 443 GLY B C 1
ATOM 7769 O O . GLY B 1 443 ? 14.578 -17.703 -14.641 1 91.44 443 GLY B O 1
ATOM 7770 N N . LEU B 1 444 ? 15.359 -18.266 -16.719 1 91.88 444 LEU B N 1
ATOM 7771 C CA . LEU B 1 444 ? 15.719 -19.625 -16.344 1 91.88 444 LEU B CA 1
ATOM 7772 C C . LEU B 1 444 ? 17.125 -19.688 -15.781 1 91.88 444 LEU B C 1
ATOM 7774 O O . LEU B 1 444 ? 18.094 -19.312 -16.453 1 91.88 444 LEU B O 1
ATOM 7778 N N . LEU B 1 445 ? 17.25 -20.125 -14.562 1 94.94 445 LEU B N 1
ATOM 7779 C CA . LEU B 1 445 ? 18.547 -20.172 -13.906 1 94.94 445 LEU B CA 1
ATOM 7780 C C . LEU B 1 445 ? 18.938 -21.609 -13.547 1 94.94 445 LEU B C 1
ATOM 7782 O O . LEU B 1 445 ? 18.078 -22.406 -13.164 1 94.94 445 LEU B O 1
ATOM 7786 N N . ASN B 1 446 ? 20.078 -21.906 -13.789 1 95.12 446 ASN B N 1
ATOM 7787 C CA . ASN B 1 446 ? 20.734 -23.109 -13.25 1 95.12 446 ASN B CA 1
ATOM 7788 C C . ASN B 1 446 ? 21.641 -22.766 -12.07 1 95.12 446 ASN B C 1
ATOM 7790 O O . ASN B 1 446 ? 22.781 -22.359 -12.258 1 95.12 446 ASN B O 1
ATOM 7794 N N . ILE B 1 447 ? 21.172 -23.031 -10.836 1 96.31 447 ILE B N 1
ATOM 7795 C CA . ILE B 1 447 ? 21.844 -22.516 -9.648 1 96.31 447 ILE B CA 1
ATOM 7796 C C . ILE B 1 447 ? 22.625 -23.641 -8.969 1 96.31 447 ILE B C 1
ATOM 7798 O O . ILE B 1 447 ? 22.062 -24.703 -8.664 1 96.31 447 ILE B O 1
ATOM 7802 N N . ASN B 1 448 ? 23.781 -23.422 -8.812 1 93.94 448 ASN B N 1
ATOM 7803 C CA . ASN B 1 448 ? 24.672 -24.312 -8.039 1 93.94 448 ASN B CA 1
ATOM 7804 C C . ASN B 1 448 ? 25.625 -23.5 -7.16 1 93.94 448 ASN B C 1
ATOM 7806 O O . ASN B 1 448 ? 25.422 -22.312 -6.938 1 93.94 448 ASN B O 1
ATOM 7810 N N . TRP B 1 449 ? 26.562 -24.156 -6.516 1 88.19 449 TRP B N 1
ATOM 7811 C CA . TRP B 1 449 ? 27.406 -23.484 -5.539 1 88.19 449 TRP B CA 1
ATOM 7812 C C . TRP B 1 449 ? 28.344 -22.5 -6.215 1 88.19 449 TRP B C 1
ATOM 7814 O O . TRP B 1 449 ? 28.922 -21.625 -5.559 1 88.19 449 TRP B O 1
ATOM 7824 N N . ARG B 1 450 ? 28.406 -22.469 -7.539 1 86.44 450 ARG B N 1
ATOM 7825 C CA . ARG B 1 450 ? 29.328 -21.609 -8.273 1 86.44 450 ARG B CA 1
ATOM 7826 C C . ARG B 1 450 ? 28.625 -20.328 -8.742 1 86.44 450 ARG B C 1
ATOM 7828 O O . ARG B 1 450 ? 29.219 -19.25 -8.719 1 86.44 450 ARG B O 1
ATOM 7835 N N . SER B 1 451 ? 27.453 -20.5 -9.258 1 87.69 451 SER B N 1
ATOM 7836 C CA . SER B 1 451 ? 26.734 -19.375 -9.836 1 87.69 451 SER B CA 1
ATOM 7837 C C . SER B 1 451 ? 25.234 -19.641 -9.898 1 87.69 451 SER B C 1
ATOM 7839 O O . SER B 1 451 ? 24.812 -20.75 -10.219 1 87.69 451 SER B O 1
ATOM 7841 N N . PRO B 1 452 ? 24.422 -18.609 -9.781 1 90.88 452 PRO B N 1
ATOM 7842 C CA . PRO B 1 452 ? 24.781 -17.328 -9.172 1 90.88 452 PRO B CA 1
ATOM 7843 C C . PRO B 1 452 ? 25.188 -17.453 -7.711 1 90.88 452 PRO B C 1
ATOM 7845 O O . PRO B 1 452 ? 24.781 -18.406 -7.035 1 90.88 452 PRO B O 1
ATOM 7848 N N . LYS B 1 453 ? 25.875 -16.422 -7.324 1 89 453 LYS B N 1
ATOM 7849 C CA . LYS B 1 453 ? 26.359 -16.406 -5.945 1 89 453 LYS B CA 1
ATOM 7850 C C . LYS B 1 453 ? 25.422 -15.594 -5.047 1 89 453 LYS B C 1
ATOM 7852 O O . LYS B 1 453 ? 24.422 -15.039 -5.512 1 89 453 LYS B O 1
ATOM 7857 N N . PHE B 1 454 ? 25.625 -15.758 -3.799 1 90.5 454 PHE B N 1
ATOM 7858 C CA . PHE B 1 454 ? 25.062 -14.898 -2.762 1 90.5 454 PHE B CA 1
ATOM 7859 C C . PHE B 1 454 ? 23.594 -15.219 -2.514 1 90.5 454 PHE B C 1
ATOM 7861 O O . PHE B 1 454 ? 22.812 -14.344 -2.141 1 90.5 454 PHE B O 1
ATOM 7868 N N . TYR B 1 455 ? 23.125 -16.344 -3.033 1 95.25 455 TYR B N 1
ATOM 7869 C CA . TYR B 1 455 ? 21.875 -16.812 -2.447 1 95.25 455 TYR B CA 1
ATOM 7870 C C . TYR B 1 455 ? 22.078 -17.234 -0.996 1 95.25 455 TYR B C 1
ATOM 7872 O O . TYR B 1 455 ? 23.203 -17.453 -0.558 1 95.25 455 TYR B O 1
ATOM 7880 N N . GLY B 1 456 ? 20.984 -17.203 -0.211 1 94.38 456 GLY B N 1
ATOM 7881 C CA . GLY B 1 456 ? 21.047 -17.609 1.183 1 94.38 456 GLY B CA 1
ATOM 7882 C C . GLY B 1 456 ? 20.297 -18.891 1.46 1 94.38 456 GLY B C 1
ATOM 7883 O O . GLY B 1 456 ? 19.188 -19.109 0.931 1 94.38 456 GLY B O 1
ATOM 7884 N N . ASN B 1 457 ? 20.844 -19.703 2.312 1 93.19 457 ASN B N 1
ATOM 7885 C CA . ASN B 1 457 ? 20.172 -20.938 2.701 1 93.19 457 ASN B CA 1
ATOM 7886 C C . ASN B 1 457 ? 18.938 -20.656 3.564 1 93.19 457 ASN B C 1
ATOM 7888 O O . ASN B 1 457 ? 18.172 -21.578 3.875 1 93.19 457 ASN B O 1
ATOM 7892 N N . THR B 1 458 ? 18.812 -19.5 3.982 1 92.44 458 THR B N 1
ATOM 7893 C CA . THR B 1 458 ? 17.609 -18.953 4.605 1 92.44 458 THR B CA 1
ATOM 7894 C C . THR B 1 458 ? 17.281 -17.578 4.043 1 92.44 458 THR B C 1
ATOM 7896 O O . THR B 1 458 ? 18.109 -16.953 3.391 1 92.44 458 THR B O 1
ATOM 7899 N N . TYR B 1 459 ? 16.047 -17.156 4.273 1 94.12 459 TYR B N 1
ATOM 7900 C CA . TYR B 1 459 ? 15.641 -15.82 3.857 1 94.12 459 TYR B CA 1
ATOM 7901 C C . TYR B 1 459 ? 16.547 -14.758 4.457 1 94.12 459 TYR B C 1
ATOM 7903 O O . TYR B 1 459 ? 17.016 -13.859 3.758 1 94.12 459 TYR B O 1
ATOM 7911 N N . GLN B 1 460 ? 16.922 -14.883 5.719 1 92 460 GLN B N 1
ATOM 7912 C CA . GLN B 1 460 ? 17.719 -13.922 6.469 1 92 460 GLN B CA 1
ATOM 7913 C C . GLN B 1 460 ? 19.156 -13.867 5.93 1 92 460 GLN B C 1
ATOM 7915 O O . GLN B 1 460 ? 19.75 -12.797 5.852 1 92 460 GLN B O 1
ATOM 7920 N N . LYS B 1 461 ? 19.609 -14.992 5.609 1 92.94 461 LYS B N 1
ATOM 7921 C CA . LYS B 1 461 ? 20.953 -15.016 5.051 1 92.94 461 LYS B CA 1
ATOM 7922 C C . LYS B 1 461 ? 21 -14.312 3.697 1 92.94 461 LYS B C 1
ATOM 7924 O O . LYS B 1 461 ? 21.984 -13.641 3.375 1 92.94 461 LYS B O 1
ATOM 7929 N N . ALA B 1 462 ? 20 -14.555 2.898 1 95.44 462 ALA B N 1
ATOM 7930 C CA . ALA B 1 462 ? 19.922 -13.844 1.626 1 95.44 462 ALA B CA 1
ATOM 7931 C C . ALA B 1 462 ? 19.906 -12.328 1.844 1 95.44 462 ALA B C 1
ATOM 7933 O O . ALA B 1 462 ? 20.547 -11.578 1.109 1 95.44 462 ALA B O 1
ATOM 7934 N N . VAL B 1 463 ? 19.141 -11.898 2.865 1 95.5 463 VAL B N 1
ATOM 7935 C CA . VAL B 1 463 ? 19.062 -10.484 3.205 1 95.5 463 VAL B CA 1
ATOM 7936 C C . VAL B 1 463 ? 20.453 -9.961 3.574 1 95.5 463 VAL B C 1
ATOM 7938 O O . VAL B 1 463 ? 20.875 -8.906 3.094 1 95.5 463 VAL B O 1
ATOM 7941 N N . LEU B 1 464 ? 21.188 -10.711 4.332 1 93.62 464 LEU B N 1
ATOM 7942 C CA . LEU B 1 464 ? 22.5 -10.289 4.797 1 93.62 464 LEU B CA 1
ATOM 7943 C C . LEU B 1 464 ? 23.516 -10.312 3.662 1 93.62 464 LEU B C 1
ATOM 7945 O O . LEU B 1 464 ? 24.547 -9.625 3.721 1 93.62 464 LEU B O 1
ATOM 7949 N N . ASN B 1 465 ? 23.25 -11.141 2.678 1 94.44 465 ASN B N 1
ATOM 7950 C CA . ASN B 1 465 ? 24.125 -11.148 1.504 1 94.44 465 ASN B CA 1
ATOM 7951 C C . ASN B 1 465 ? 23.969 -9.875 0.681 1 94.44 465 ASN B C 1
ATOM 7953 O O . ASN B 1 465 ? 24.891 -9.453 -0 1 94.44 465 ASN B O 1
ATOM 7957 N N . TYR B 1 466 ? 22.844 -9.258 0.762 1 95.62 466 TYR B N 1
ATOM 7958 C CA . TYR B 1 466 ? 22.578 -8.039 0.004 1 95.62 466 TYR B CA 1
ATOM 7959 C C . TYR B 1 466 ? 22.859 -6.805 0.848 1 95.62 466 TYR B C 1
ATOM 7961 O O . TYR B 1 466 ? 23.375 -5.801 0.342 1 95.62 466 TYR B O 1
ATOM 7969 N N . TRP B 1 467 ? 22.484 -6.883 2.107 1 95 467 TRP B N 1
ATOM 7970 C CA . TRP B 1 467 ? 22.672 -5.754 3.014 1 95 467 TRP B CA 1
ATOM 7971 C C . TRP B 1 467 ? 23.922 -5.945 3.871 1 95 467 TRP B C 1
ATOM 7973 O O . TRP B 1 467 ? 24.109 -7.012 4.461 1 95 467 TRP B O 1
ATOM 7983 N N . LYS B 1 468 ? 24.672 -4.945 3.932 1 92.75 468 LYS B N 1
ATOM 7984 C CA . LYS B 1 468 ? 25.844 -4.941 4.809 1 92.75 468 LYS B CA 1
ATOM 7985 C C . LYS B 1 468 ? 25.625 -4.016 6.004 1 92.75 468 LYS B C 1
ATOM 7987 O O . LYS B 1 468 ? 25.469 -2.805 5.836 1 92.75 468 LYS B O 1
ATOM 7992 N N . PHE B 1 469 ? 25.609 -4.676 7.145 1 90.12 469 PHE B N 1
ATOM 7993 C CA . PHE B 1 469 ? 25.516 -3.908 8.383 1 90.12 469 PHE B CA 1
ATOM 7994 C C . PHE B 1 469 ? 26.906 -3.59 8.922 1 90.12 469 PHE B C 1
ATOM 7996 O O . PHE B 1 469 ? 27.656 -4.496 9.281 1 90.12 469 PHE B O 1
ATOM 8003 N N . ASN B 1 470 ? 27.312 -2.414 8.703 1 83.88 470 ASN B N 1
ATOM 8004 C CA . ASN B 1 470 ? 28.641 -2.035 9.156 1 83.88 470 ASN B CA 1
ATOM 8005 C C . ASN B 1 470 ? 28.609 -0.822 10.078 1 83.88 470 ASN B C 1
ATOM 8007 O O . ASN B 1 470 ? 27.812 0.099 9.867 1 83.88 470 ASN B O 1
ATOM 8011 N N . ILE B 1 471 ? 29.469 -0.767 10.914 1 79.94 471 ILE B N 1
ATOM 8012 C CA . ILE B 1 471 ? 29.562 0.276 11.93 1 79.94 471 ILE B CA 1
ATOM 8013 C C . ILE B 1 471 ? 29.984 1.592 11.289 1 79.94 471 ILE B C 1
ATOM 8015 O O . ILE B 1 471 ? 29.562 2.668 11.711 1 79.94 471 ILE B O 1
ATOM 8019 N N . GLU B 1 472 ? 30.734 1.494 10.234 1 78.69 472 GLU B N 1
ATOM 8020 C CA . GLU B 1 472 ? 31.312 2.691 9.633 1 78.69 472 GLU B CA 1
ATOM 8021 C C . GLU B 1 472 ? 30.234 3.584 9.023 1 78.69 472 GLU B C 1
ATOM 8023 O O . GLU B 1 472 ? 30.359 4.812 9.047 1 78.69 472 GLU B O 1
ATOM 8028 N N . SER B 1 473 ? 29.188 3.105 8.523 1 83.81 473 SER B N 1
ATOM 8029 C CA . SER B 1 473 ? 28.172 3.875 7.805 1 83.81 473 SER B CA 1
ATOM 8030 C C . SER B 1 473 ? 27.047 4.32 8.734 1 83.81 473 SER B C 1
ATOM 8032 O O . SER B 1 473 ? 26.234 5.168 8.375 1 83.81 473 SER B O 1
ATOM 8034 N N . SER B 1 474 ? 27.047 3.877 9.953 1 85.19 474 SER B N 1
ATOM 8035 C CA . SER B 1 474 ? 25.984 4.172 10.914 1 85.19 474 SER B CA 1
ATOM 8036 C C . SER B 1 474 ? 24.625 3.754 10.383 1 85.19 474 SER B C 1
ATOM 8038 O O . SER B 1 474 ? 23.594 4.078 10.977 1 85.19 474 SER B O 1
ATOM 8040 N N . CYS B 1 475 ? 24.625 3.26 9.094 1 90.94 475 CYS B N 1
ATOM 8041 C CA . CYS B 1 475 ? 23.438 2.631 8.531 1 90.94 475 CYS B CA 1
ATOM 8042 C C . CYS B 1 475 ? 23.828 1.528 7.551 1 90.94 475 CYS B C 1
ATOM 8044 O O . CYS B 1 475 ? 24.953 1.49 7.059 1 90.94 475 CYS B O 1
ATOM 8046 N N . PRO B 1 476 ? 22.953 0.559 7.352 1 92.94 476 PRO B N 1
ATOM 8047 C CA . PRO B 1 476 ? 23.266 -0.521 6.41 1 92.94 476 PRO B CA 1
ATOM 8048 C C . PRO B 1 476 ? 23.375 -0.033 4.969 1 92.94 476 PRO B C 1
ATOM 8050 O O . PRO B 1 476 ? 22.766 0.974 4.605 1 92.94 476 PRO B O 1
ATOM 8053 N N . THR B 1 477 ? 24.203 -0.709 4.207 1 92.81 477 THR B N 1
ATOM 8054 C CA . THR B 1 477 ? 24.391 -0.39 2.793 1 92.81 477 THR B CA 1
ATOM 8055 C C . THR B 1 477 ? 24 -1.581 1.919 1 92.81 477 THR B C 1
ATOM 8057 O O . THR B 1 477 ? 24.031 -2.727 2.375 1 92.81 477 THR B O 1
ATOM 8060 N N . GLN B 1 478 ? 23.688 -1.261 0.714 1 93.06 478 GLN B N 1
ATOM 8061 C CA . GLN B 1 478 ? 23.266 -2.279 -0.234 1 93.06 478 GLN B CA 1
ATOM 8062 C C . GLN B 1 478 ? 24.422 -2.738 -1.117 1 93.06 478 GLN B C 1
ATOM 8064 O O . GLN B 1 478 ? 25.234 -1.924 -1.557 1 93.06 478 GLN B O 1
ATOM 8069 N N . ARG B 1 479 ? 24.516 -4 -1.315 1 91.88 479 ARG B N 1
ATOM 8070 C CA . ARG B 1 479 ? 25.484 -4.582 -2.234 1 91.88 479 ARG B CA 1
ATOM 8071 C C . ARG B 1 479 ? 24.828 -4.945 -3.564 1 91.88 479 ARG B C 1
ATOM 8073 O O . ARG B 1 479 ? 24.531 -6.113 -3.82 1 91.88 479 ARG B O 1
ATOM 8080 N N . GLU B 1 480 ? 24.766 -3.986 -4.418 1 90.38 480 GLU B N 1
ATOM 8081 C CA . GLU B 1 480 ? 24.062 -4.125 -5.688 1 90.38 480 GLU B CA 1
ATOM 8082 C C . GLU B 1 480 ? 24.688 -5.207 -6.555 1 90.38 480 GLU B C 1
ATOM 8084 O O . GLU B 1 480 ? 24 -5.879 -7.32 1 90.38 480 GLU B O 1
ATOM 8089 N N . LYS B 1 481 ? 25.922 -5.469 -6.367 1 89.56 481 LYS B N 1
ATOM 8090 C CA . LYS B 1 481 ? 26.656 -6.438 -7.188 1 89.56 481 LYS B CA 1
ATOM 8091 C C . LYS B 1 481 ? 26.219 -7.863 -6.863 1 89.56 481 LYS B C 1
ATOM 8093 O O . LYS B 1 481 ? 26.5 -8.789 -7.625 1 89.56 481 LYS B O 1
ATOM 8098 N N . ASN B 1 482 ? 25.594 -7.992 -5.727 1 94.38 482 ASN B N 1
ATOM 8099 C CA . ASN B 1 482 ? 25.188 -9.328 -5.301 1 94.38 482 ASN B CA 1
ATOM 8100 C C . ASN B 1 482 ? 23.844 -9.727 -5.891 1 94.38 482 ASN B C 1
ATOM 8102 O O . ASN B 1 482 ? 23.344 -10.828 -5.641 1 94.38 482 ASN B O 1
ATOM 8106 N N . VAL B 1 483 ? 23.281 -8.875 -6.695 1 96.44 483 VAL B N 1
ATOM 8107 C CA . VAL B 1 483 ? 22.016 -9.188 -7.355 1 96.44 483 VAL B CA 1
ATOM 8108 C C . VAL B 1 483 ? 22.281 -9.758 -8.75 1 96.44 483 VAL B C 1
ATOM 8110 O O . VAL B 1 483 ? 22.781 -9.047 -9.625 1 96.44 483 VAL B O 1
ATOM 8113 N N . PHE B 1 484 ? 21.938 -10.977 -8.938 1 96.94 484 PHE B N 1
ATOM 8114 C CA . PHE B 1 484 ? 22.266 -11.656 -10.18 1 96.94 484 PHE B CA 1
ATOM 8115 C C . PHE B 1 484 ? 21.219 -11.367 -11.25 1 96.94 484 PHE B C 1
ATOM 8117 O O . PHE B 1 484 ? 21.531 -11.352 -12.445 1 96.94 484 PHE B O 1
ATOM 8124 N N . ILE B 1 485 ? 19.969 -11.156 -10.852 1 97.12 485 ILE B N 1
ATOM 8125 C CA . ILE B 1 485 ? 18.906 -11.016 -11.836 1 97.12 485 ILE B CA 1
ATOM 8126 C C . ILE B 1 485 ? 18.016 -9.836 -11.453 1 97.12 485 ILE B C 1
ATOM 8128 O O . ILE B 1 485 ? 17.688 -9.641 -10.281 1 97.12 485 ILE B O 1
ATOM 8132 N N . VAL B 1 486 ? 17.688 -9.023 -12.438 1 97.25 486 VAL B N 1
ATOM 8133 C CA . VAL B 1 486 ? 16.797 -7.871 -12.328 1 97.25 486 VAL B CA 1
ATOM 8134 C C . VAL B 1 486 ? 15.594 -8.055 -13.25 1 97.25 486 VAL B C 1
ATOM 8136 O O . VAL B 1 486 ? 15.734 -8.5 -14.391 1 97.25 486 VAL B O 1
ATOM 8139 N N . PHE B 1 487 ? 14.461 -7.863 -12.727 1 96.25 487 PHE B N 1
ATOM 8140 C CA . PHE B 1 487 ? 13.258 -7.836 -13.555 1 96.25 487 PHE B CA 1
ATOM 8141 C C . PHE B 1 487 ? 12.852 -6.402 -13.867 1 96.25 487 PHE B C 1
ATOM 8143 O O . PHE B 1 487 ? 12.531 -5.629 -12.969 1 96.25 487 PHE B O 1
ATOM 8150 N N . TYR B 1 488 ? 12.852 -6.086 -15.117 1 93.75 488 TYR B N 1
ATOM 8151 C CA . TYR B 1 488 ? 12.602 -4.73 -15.602 1 93.75 488 TYR B CA 1
ATOM 8152 C C . TYR B 1 488 ? 11.195 -4.609 -16.172 1 93.75 488 TYR B C 1
ATOM 8154 O O . TYR B 1 488 ? 10.914 -5.152 -17.25 1 93.75 488 TYR B O 1
ATOM 8162 N N . CYS B 1 489 ? 10.344 -3.924 -15.414 1 88.88 489 CYS B N 1
ATOM 8163 C CA . CYS B 1 489 ? 8.969 -3.67 -15.836 1 88.88 489 CYS B CA 1
ATOM 8164 C C . CYS B 1 489 ? 8.875 -2.379 -16.641 1 88.88 489 CYS B C 1
ATOM 8166 O O . CYS B 1 489 ? 8.484 -1.339 -16.109 1 88.88 489 CYS B O 1
ATOM 8168 N N . ASP B 1 490 ? 9.195 -2.43 -17.891 1 84.38 490 ASP B N 1
ATOM 8169 C CA . ASP B 1 490 ? 9.203 -1.248 -18.734 1 84.38 490 ASP B CA 1
ATOM 8170 C C . ASP B 1 490 ? 7.953 -1.199 -19.625 1 84.38 490 ASP B C 1
ATOM 8172 O O . ASP B 1 490 ? 7.746 -0.239 -20.359 1 84.38 490 ASP B O 1
ATOM 8176 N N . TYR B 1 491 ? 7.098 -2.197 -19.562 1 72.75 491 TYR B N 1
ATOM 8177 C CA . TYR B 1 491 ? 5.789 -2.328 -20.188 1 72.75 491 TYR B CA 1
ATOM 8178 C C . TYR B 1 491 ? 5.855 -1.962 -21.672 1 72.75 491 TYR B C 1
ATOM 8180 O O . TYR B 1 491 ? 4.895 -1.423 -22.219 1 72.75 491 TYR B O 1
ATOM 8188 N N . LYS B 1 492 ? 7.086 -2.055 -22.219 1 67.38 492 LYS B N 1
ATOM 8189 C CA . LYS B 1 492 ? 7.199 -1.88 -23.672 1 67.38 492 LYS B CA 1
ATOM 8190 C C . LYS B 1 492 ? 6.477 -2.998 -24.422 1 67.38 492 LYS B C 1
ATOM 8192 O O . LYS B 1 492 ? 6.367 -4.117 -23.906 1 67.38 492 LYS B O 1
ATOM 8197 N N . ARG B 1 493 ? 5.629 -2.584 -25.312 1 54.25 493 ARG B N 1
ATOM 8198 C CA . ARG B 1 493 ? 4.793 -3.453 -26.125 1 54.25 493 ARG B CA 1
ATOM 8199 C C . ARG B 1 493 ? 5.602 -4.613 -26.703 1 54.25 493 ARG B C 1
ATOM 8201 O O . ARG B 1 493 ? 5.113 -5.359 -27.547 1 54.25 493 ARG B O 1
ATOM 8208 N N . ASP B 1 494 ? 6.73 -4.773 -26.125 1 51.25 494 ASP B N 1
ATOM 8209 C CA . ASP B 1 494 ? 7.398 -5.887 -26.781 1 51.25 494 ASP B CA 1
ATOM 8210 C C . ASP B 1 494 ? 6.934 -7.227 -26.219 1 51.25 494 ASP B C 1
ATOM 8212 O O . ASP B 1 494 ? 6.445 -7.289 -25.094 1 51.25 494 ASP B O 1
ATOM 8216 N N . TRP B 1 495 ? 6.598 -8.195 -27.172 1 45.69 495 TRP B N 1
ATOM 8217 C CA . TRP B 1 495 ? 6.098 -9.562 -27.062 1 45.69 495 TRP B CA 1
ATOM 8218 C C . TRP B 1 495 ? 6.965 -10.391 -26.125 1 45.69 495 TRP B C 1
ATOM 8220 O O . TRP B 1 495 ? 7.305 -11.539 -26.422 1 45.69 495 TRP B O 1
ATOM 8230 N N . TRP B 1 496 ? 7.637 -9.867 -25.281 1 48.47 496 TRP B N 1
ATOM 8231 C CA . TRP B 1 496 ? 8.266 -10.805 -24.359 1 48.47 496 TRP B CA 1
ATOM 8232 C C . TRP B 1 496 ? 7.219 -11.562 -23.547 1 48.47 496 TRP B C 1
ATOM 8234 O O . TRP B 1 496 ? 6.195 -10.992 -23.172 1 48.47 496 TRP B O 1
ATOM 8244 N N . PRO B 1 497 ? 7.512 -12.703 -23.25 1 47.72 497 PRO B N 1
ATOM 8245 C CA . PRO B 1 497 ? 8.609 -13.57 -23.688 1 47.72 497 PRO B CA 1
ATOM 8246 C C . PRO B 1 497 ? 8.391 -14.117 -25.094 1 47.72 497 PRO B C 1
ATOM 8248 O O . PRO B 1 497 ? 9.195 -14.922 -25.578 1 47.72 497 PRO B O 1
ATOM 8251 N N . TRP B 1 498 ? 7.223 -13.945 -25.672 1 39.62 498 TRP B N 1
ATOM 8252 C CA . TRP B 1 498 ? 6.895 -14.602 -26.938 1 39.62 498 TRP B CA 1
ATOM 8253 C C . TRP B 1 498 ? 7.621 -13.945 -28.094 1 39.62 498 TRP B C 1
ATOM 8255 O O . TRP B 1 498 ? 7.512 -12.727 -28.297 1 39.62 498 TRP B O 1
ATOM 8265 N N . ARG B 1 499 ? 8.922 -14.031 -28.188 1 38.44 499 ARG B N 1
ATOM 8266 C CA . ARG B 1 499 ? 9.406 -13.617 -29.5 1 38.44 499 ARG B CA 1
ATOM 8267 C C . ARG B 1 499 ? 8.719 -14.391 -30.609 1 38.44 499 ARG B C 1
ATOM 8269 O O . ARG B 1 499 ? 8.82 -15.617 -30.672 1 38.44 499 ARG B O 1
ATOM 8276 N N . GLY B 1 500 ? 7.52 -14.18 -30.875 1 33.47 500 GLY B N 1
ATOM 8277 C CA . GLY B 1 500 ? 7 -14.828 -32.062 1 33.47 500 GLY B CA 1
ATOM 8278 C C . GLY B 1 500 ? 7.809 -14.516 -33.312 1 33.47 500 GLY B C 1
ATOM 8279 O O . GLY B 1 500 ? 8.32 -13.398 -33.469 1 33.47 500 GLY B O 1
ATOM 8280 N N . SER B 1 501 ? 8.789 -15.422 -33.594 1 33.03 501 SER B N 1
ATOM 8281 C CA . SER B 1 501 ? 9.281 -15.312 -34.969 1 33.03 501 SER B CA 1
ATOM 8282 C C . SER B 1 501 ? 8.141 -15.453 -35.969 1 33.03 501 SER B C 1
ATOM 8284 O O . SER B 1 501 ? 7.223 -16.25 -35.781 1 33.03 501 SER B O 1
ATOM 8286 N N . LYS B 1 502 ? 7.949 -14.398 -36.688 1 35.44 502 LYS B N 1
ATOM 8287 C CA . LYS B 1 502 ? 7.121 -14.508 -37.875 1 35.44 502 LYS B CA 1
ATOM 8288 C C . LYS B 1 502 ? 7.379 -15.828 -38.625 1 35.44 502 LYS B C 1
ATOM 8290 O O . LYS B 1 502 ? 8.516 -16.109 -39 1 35.44 502 LYS B O 1
ATOM 8295 N N . VAL B 1 503 ? 6.625 -16.875 -38.188 1 34.31 503 VAL B N 1
ATOM 8296 C CA . VAL B 1 503 ? 6.746 -17.969 -39.156 1 34.31 503 VAL B CA 1
ATOM 8297 C C . VAL B 1 503 ? 6.223 -17.5 -40.531 1 34.31 503 VAL B C 1
ATOM 8299 O O . VAL B 1 503 ? 5.402 -16.594 -40.594 1 34.31 503 VAL B O 1
ATOM 8302 N N . ARG B 1 504 ? 6.887 -17.984 -41.625 1 35 504 ARG B N 1
ATOM 8303 C CA . ARG B 1 504 ? 6.648 -17.656 -43.031 1 35 504 ARG B CA 1
ATOM 8304 C C . ARG B 1 504 ? 5.164 -17.406 -43.281 1 35 504 ARG B C 1
ATOM 8306 O O . ARG B 1 504 ? 4.805 -16.531 -44.062 1 35 504 ARG B O 1
ATOM 8313 N N . ASN B 1 505 ? 4.32 -18.406 -43 1 35.41 505 ASN B N 1
ATOM 8314 C CA . ASN B 1 505 ? 3.004 -18.312 -43.625 1 35.41 505 ASN B CA 1
ATOM 8315 C C . ASN B 1 505 ? 2.053 -17.469 -42.781 1 35.41 505 ASN B C 1
ATOM 8317 O O . ASN B 1 505 ? 0.836 -17.656 -42.812 1 35.41 505 ASN B O 1
ATOM 8321 N N . GLY B 1 506 ? 2.371 -16.344 -42.125 1 37.09 506 GLY B N 1
ATOM 8322 C CA . GLY B 1 506 ? 1.524 -15.352 -41.469 1 37.09 506 GLY B CA 1
ATOM 8323 C C . GLY B 1 506 ? 1.188 -15.688 -40.031 1 37.09 506 GLY B C 1
ATOM 8324 O O . GLY B 1 506 ? 0.464 -14.945 -39.375 1 37.09 506 GLY B O 1
ATOM 8325 N N . SER B 1 507 ? 1.109 -16.953 -39.625 1 32.16 507 SER B N 1
ATOM 8326 C CA . SER B 1 507 ? 0.634 -17.344 -38.281 1 32.16 507 SER B CA 1
ATOM 8327 C C . SER B 1 507 ? 1.707 -17.125 -37.25 1 32.16 507 SER B C 1
ATOM 8329 O O . SER B 1 507 ? 2.9 -17.125 -37.531 1 32.16 507 SER B O 1
ATOM 8331 N N . TRP B 1 508 ? 1.499 -16.234 -36.281 1 28.92 508 TRP B N 1
ATOM 8332 C CA . TRP B 1 508 ? 2.439 -16.031 -35.188 1 28.92 508 TRP B CA 1
ATOM 8333 C C . TRP B 1 508 ? 2.408 -17.203 -34.219 1 28.92 508 TRP B C 1
ATOM 8335 O O . TRP B 1 508 ? 1.336 -17.734 -33.906 1 28.92 508 TRP B O 1
ATOM 8345 N N . LYS B 1 509 ? 3.385 -18.141 -34.156 1 31.19 509 LYS B N 1
ATOM 8346 C CA . LYS B 1 509 ? 3.504 -19.172 -33.125 1 31.19 509 LYS B CA 1
ATOM 8347 C C . LYS B 1 509 ? 4.016 -18.578 -31.812 1 31.19 509 LYS B C 1
ATOM 8349 O O . LYS B 1 509 ? 5.074 -17.953 -31.766 1 31.19 509 LYS B O 1
ATOM 8354 N N . TYR B 1 510 ? 3.264 -18.172 -30.953 1 29.97 510 TYR B N 1
ATOM 8355 C CA . TYR B 1 510 ? 3.633 -17.719 -29.625 1 29.97 510 TYR B CA 1
ATOM 8356 C C . TYR B 1 510 ? 3.877 -18.906 -28.688 1 29.97 510 TYR B C 1
ATOM 8358 O O . TYR B 1 510 ? 3.131 -19.891 -28.719 1 29.97 510 TYR B O 1
ATOM 8366 N N . THR B 1 511 ? 5.129 -19.344 -28.469 1 28.12 511 THR B N 1
ATOM 8367 C CA . THR B 1 511 ? 5.359 -20.328 -27.406 1 28.12 511 THR B CA 1
ATOM 8368 C C . THR B 1 511 ? 5.289 -19.672 -26.031 1 28.12 511 THR B C 1
ATOM 8370 O O . THR B 1 511 ? 6.035 -18.719 -25.75 1 28.12 511 THR B O 1
ATOM 8373 N N . PHE B 1 512 ? 4.289 -19.391 -25.578 1 29.73 512 PHE B N 1
ATOM 8374 C CA . PHE B 1 512 ? 4.141 -18.938 -24.203 1 29.73 512 PHE B CA 1
ATOM 8375 C C . PHE B 1 512 ? 4.715 -19.953 -23.234 1 29.73 512 PHE B C 1
ATOM 8377 O O . PHE B 1 512 ? 4.438 -21.141 -23.328 1 29.73 512 PHE B O 1
ATOM 8384 N N . TYR B 1 513 ? 5.902 -19.797 -22.891 1 26.14 513 TYR B N 1
ATOM 8385 C CA . TYR B 1 513 ? 6.312 -20.625 -21.766 1 26.14 513 TYR B CA 1
ATOM 8386 C C . TYR B 1 513 ? 5.449 -20.328 -20.547 1 26.14 513 TYR B C 1
ATOM 8388 O O . TYR B 1 513 ? 5.734 -19.406 -19.781 1 26.14 513 TYR B O 1
ATOM 8396 N N . HIS B 1 514 ? 4.277 -19.875 -20.5 1 27.12 514 HIS B N 1
ATOM 8397 C CA . HIS B 1 514 ? 3.502 -19.766 -19.266 1 27.12 514 HIS B CA 1
ATOM 8398 C C . HIS B 1 514 ? 3.703 -21 -18.375 1 27.12 514 HIS B C 1
ATOM 8400 O O . HIS B 1 514 ? 4.262 -22 -18.828 1 27.12 514 HIS B O 1
ATOM 8406 N N . ASP B 1 515 ? 3.064 -21.047 -17.125 1 27.66 515 ASP B N 1
ATOM 8407 C CA . ASP B 1 515 ? 2.975 -22.281 -16.359 1 27.66 515 ASP B CA 1
ATOM 8408 C C . ASP B 1 515 ? 2.844 -23.484 -17.297 1 27.66 515 ASP B C 1
ATOM 8410 O O . ASP B 1 515 ? 2.236 -23.391 -18.359 1 27.66 515 ASP B O 1
ATOM 8414 N N . HIS B 1 516 ? 3.793 -24.469 -17.344 1 27.72 516 HIS B N 1
ATOM 8415 C CA . HIS B 1 516 ? 3.678 -25.766 -18.016 1 27.72 516 HIS B CA 1
ATOM 8416 C C . HIS B 1 516 ? 2.219 -26.172 -18.188 1 27.72 516 HIS B C 1
ATOM 8418 O O . HIS B 1 516 ? 1.88 -26.906 -19.109 1 27.72 516 HIS B O 1
ATOM 8424 N N . HIS B 1 517 ? 1.342 -26.281 -17.125 1 28.11 517 HIS B N 1
ATOM 8425 C CA . HIS B 1 517 ? 0.219 -27.094 -17.562 1 28.11 517 HIS B CA 1
ATOM 8426 C C . HIS B 1 517 ? -0.67 -26.344 -18.547 1 28.11 517 HIS B C 1
ATOM 8428 O O . HIS B 1 517 ? -1.526 -26.938 -19.203 1 28.11 517 HIS B O 1
ATOM 8434 N N . TYR B 1 518 ? -1.105 -25.031 -18.375 1 24.03 518 TYR B N 1
ATOM 8435 C CA . TYR B 1 518 ? -2.113 -24.781 -19.406 1 24.03 518 TYR B CA 1
ATOM 8436 C C . TYR B 1 518 ? -1.464 -24.359 -20.719 1 24.03 518 TYR B C 1
ATOM 8438 O O . TYR B 1 518 ? -0.982 -23.234 -20.844 1 24.03 518 TYR B O 1
ATOM 8446 N N . GLN B 1 519 ? -0.727 -25.141 -21.422 1 24.28 519 GLN B N 1
ATOM 8447 C CA . GLN B 1 519 ? -0.643 -25.188 -22.891 1 24.28 519 GLN B CA 1
ATOM 8448 C C . GLN B 1 519 ? -2.006 -24.938 -23.531 1 24.28 519 GLN B C 1
ATOM 8450 O O . GLN B 1 519 ? -2.812 -25.859 -23.656 1 24.28 519 GLN B O 1
ATOM 8455 N N . HIS B 1 520 ? -2.795 -23.922 -23.172 1 23.02 520 HIS B N 1
ATOM 8456 C CA . HIS B 1 520 ? -3.787 -23.891 -24.234 1 23.02 520 HIS B CA 1
ATOM 8457 C C . HIS B 1 520 ? -3.168 -23.422 -25.547 1 23.02 520 HIS B C 1
ATOM 8459 O O . HIS B 1 520 ? -2.449 -22.422 -25.578 1 23.02 520 HIS B O 1
ATOM 8465 N N . HIS B 1 521 ? -2.721 -24.297 -26.438 1 23 521 HIS B N 1
ATOM 8466 C CA . HIS B 1 521 ? -2.691 -24.141 -27.875 1 23 521 HIS B CA 1
ATOM 8467 C C . HIS B 1 521 ? -3.875 -23.312 -28.375 1 23 521 HIS B C 1
ATOM 8469 O O . HIS B 1 521 ? -5.023 -23.766 -28.297 1 23 521 HIS B O 1
ATOM 8475 N N . VAL B 1 522 ? -3.984 -22.078 -28 1 20.75 522 VAL B N 1
ATOM 8476 C CA . VAL B 1 522 ? -4.992 -21.469 -28.859 1 20.75 522 VAL B CA 1
ATOM 8477 C C . VAL B 1 522 ? -4.453 -21.344 -30.281 1 20.75 522 VAL B C 1
ATOM 8479 O O . VAL B 1 522 ? -3.455 -20.656 -30.516 1 20.75 522 VAL B O 1
ATOM 8482 N N . LYS B 1 523 ? -4.43 -22.359 -31.047 1 20.94 523 LYS B N 1
ATOM 8483 C CA . LYS B 1 523 ? -4.488 -22.312 -32.5 1 20.94 523 LYS B CA 1
ATOM 8484 C C . LYS B 1 523 ? -5.586 -21.359 -32.969 1 20.94 523 LYS B C 1
ATOM 8486 O O . LYS B 1 523 ? -6.758 -21.531 -32.625 1 20.94 523 LYS B O 1
ATOM 8491 N N . TYR B 1 524 ? -5.293 -20.016 -33.125 1 18.44 524 TYR B N 1
ATOM 8492 C CA . TYR B 1 524 ? -6.09 -19.406 -34.188 1 18.44 524 TYR B CA 1
ATOM 8493 C C . TYR B 1 524 ? -5.605 -19.844 -35.562 1 18.44 524 TYR B C 1
ATOM 8495 O O . TYR B 1 524 ? -4.406 -20.016 -35.781 1 18.44 524 TYR B O 1
#

Foldseek 3Di:
DVQVVVCVVVPPDDQAADQCQQLVLVVLVVDHSQQFLCCPLPHLAHLAAFRCHHPQFDQFLLGGFGWFAQLAADAQHLVLLVVLLVDQALVVSVVSLVVNLLRVLPRSHGQSNPPVRNVSRVNNRNHVVVSVVSLLVSCVRSPQPDLHCQPCDDPDCSHQQHFPPPDPVDRPHGNSCVSGCVVSVVDDDDDQFFQDPQDSPDLQWGQGPRTIHGDGSVPSDPPPPPPPPPPPPVPDPPPPPPDPPPVPPPPPPDDPDDPPPPPPCPPPPPPDPSLCQDDNGDWHYFQCDKQSDRDLLQKWKAKEKEKAFAQQPDAAPAFDADPNRTDRVHHPQHPVPDPDPPLCVQAPNDDLPPQPPDDAHNQQKWKKKKKKAWDPIGGMWIGIDIWGNSHRMTMDMDITMFGDDDPAWTWMAMWMAINSGHTFFKWFWDPPDVVTDTHGDRSTDGDDPPPDDQIGSHRVSSVCSQWPDDVVVVDIDGDPNSHGMYTYHSSPPDPPPQPQDCDPPRDGDGPPPDPPPPPPPPPD/DVQVVVCVVVPPDDQAADQCQQLVLVVLVVHHSQQFLCCPLPHLAHLAAFRCHHPQFDQFLLGGFGWFAQLAADADHLVLLVVLLVDQALVVSVVSLVVNLLRVLPRSHGQSNPPVRNVSRVNNRNHVVVSVVSLLVSCVRSPQPDLHCQPCDDPDCSHQAHFPPPPVPDRPHGNSCVSGCVVSVVDDDDDQFFQDPQDSPDLQWGQGPRTIHGDGSVPSDPPPPPPPPPPPPVPDPPPPPPDPPPPPDPPPPDDPDDPPPPPPCPPPPPPPPSLCQDPNGDWHYFQCDKQSDRDLLQKWKAKEKEKAFAQQPDAAPAFDADPNRTDRVHHPQHPVPDPPPPLCVQAPNDDLPPDPPDDAHNQQKWKKKKKKAWDPIGGMWIGIDIWGNSHRMTMDMDITMFGDDDPAWTWMAMWMGINSGHTFFKWFWDPPDVVTDTHGDRSTDGDDPPPDDQIGSHRVSSVCSQWPDDPVVVDIDGDPNSHGMYTYHSSPPDPPPQPQDPDPPRDRPGPPPDPVPPPPPPPD

Solvent-accessible surface area (backbone atoms only — not comparable to full-atom values): 58338 Å² total; per-residue (Å²): 108,66,51,60,57,44,27,75,78,40,73,84,58,74,77,65,55,48,65,43,34,25,30,45,20,9,54,63,54,39,40,51,51,83,41,22,42,54,41,28,52,89,40,60,5,44,46,56,17,62,27,78,30,30,82,57,37,44,77,43,100,80,35,62,35,36,18,18,36,62,70,30,63,43,60,42,38,60,64,54,56,56,51,54,68,69,52,83,48,60,52,56,43,53,53,50,50,50,51,50,51,51,22,33,30,28,13,43,13,42,42,37,50,34,82,89,49,15,72,73,37,71,62,42,58,16,41,49,42,28,53,49,46,52,52,42,50,42,31,68,67,75,42,47,57,62,94,32,58,45,54,86,67,51,73,71,81,56,16,34,80,24,53,40,75,93,47,88,84,47,81,82,38,26,45,34,54,68,52,35,49,70,61,51,73,72,55,86,76,84,76,80,68,53,51,52,96,78,31,30,87,41,83,60,38,32,55,30,90,68,26,28,11,42,30,45,50,89,58,60,54,90,60,64,75,66,71,66,67,79,62,75,72,71,69,75,75,71,63,70,76,74,68,77,66,80,80,73,70,76,70,74,73,75,85,74,83,82,78,78,72,79,74,72,78,72,70,78,69,79,72,68,80,69,81,54,74,62,69,74,44,49,33,53,38,55,66,37,37,49,73,91,42,28,24,46,81,51,29,20,13,37,41,31,34,39,37,38,46,33,62,51,76,70,71,50,43,18,39,40,22,55,82,59,38,73,40,86,87,35,15,64,48,39,56,78,67,42,86,51,63,60,59,42,71,74,55,55,67,40,74,70,75,83,49,87,77,52,84,70,33,54,43,18,60,36,50,32,38,36,39,26,37,43,71,81,49,52,37,62,30,62,47,69,48,68,44,46,47,52,35,56,63,33,63,40,77,49,69,48,48,42,64,47,54,66,96,50,64,29,36,34,36,46,50,37,27,34,84,67,64,50,65,27,45,34,23,30,51,46,87,88,47,81,70,77,31,24,34,80,52,84,37,66,41,70,31,35,96,80,36,66,60,53,52,9,73,37,59,65,48,15,49,52,51,33,37,44,83,45,79,81,22,72,44,70,42,76,40,72,77,43,41,47,39,35,30,42,28,68,70,58,89,61,52,73,83,27,68,46,57,76,42,88,87,75,52,68,56,63,60,67,82,53,72,79,79,72,69,69,78,74,78,126,108,66,52,60,57,47,27,74,79,39,75,84,57,74,77,65,55,48,63,43,33,26,30,43,20,10,54,63,55,40,40,50,50,83,42,23,41,53,39,28,51,91,38,59,6,42,44,56,16,62,27,80,30,30,83,56,37,43,76,40,102,79,34,63,36,36,16,18,36,63,71,32,64,42,60,44,39,61,63,54,55,55,50,53,68,67,53,83,47,60,52,57,42,51,52,49,49,50,51,49,52,51,23,33,29,28,13,45,13,40,42,38,48,34,82,89,49,15,71,72,38,70,62,43,58,17,41,48,42,29,52,50,49,52,52,43,51,41,31,67,68,74,43,49,59,63,94,38,55,47,54,86,67,52,72,70,82,56,15,34,79,23,53,42,75,92,48,88,84,48,84,81,38,27,45,35,54,69,55,39,50,70,59,51,74,71,56,84,75,85,76,80,70,53,52,52,94,77,31,30,87,42,82,60,37,33,55,28,87,69,27,28,11,42,29,44,50,91,60,61,56,91,60,64,74,67,71,67,68,79,61,76,74,71,68,75,78,71,65,69,78,75,67,78,64,82,79,74,70,77,69,73,74,75,84,76,83,82,79,78,72,80,74,74,78,71,70,79,69,79,71,69,80,69,81,53,75,61,70,75,44,50,34,53,38,52,65,36,38,49,73,92,41,29,24,47,81,52,28,20,14,36,41,33,36,39,37,38,47,30,61,51,76,72,70,50,41,18,38,40,21,53,83,57,39,73,39,87,88,36,15,62,48,39,54,79,67,42,87,49,63,61,58,40,70,74,52,55,67,40,72,72,73,79,51,90,76,52,84,71,33,55,45,18,61,36,50,32,39,35,38,27,38,41,70,81,48,53,38,62,29,62,47,69,48,67,43,46,48,52,35,54,64,34,64,40,78,49,67,49,48,44,63,46,55,67,96,51,64,29,34,35,37,47,52,37,27,34,84,65,67,52,63,30,47,36,22,31,51,45,86,88,47,81,70,79,30,24,34,80,53,84,35,67,42,70,29,35,96,80,36,66,60,54,52,10,72,36,59,66,48,15,48,53,50,32,36,44,82,43,79,80,21,73,46,69,42,77,40,72,78,44,41,48,39,35,28,40,30,67,69,58,87,61,52,73,86,28,69,46,56,75,42,89,89,75,53,67,57,63,62,69,81,53,70,78,80,73,69,70,78,75,78,126

Nearest PDB structures (foldseek):
  5m8r-assembly1_A  TM=7.714E-01  e=1.430E-04  Homo sapiens
  9fmd-assembly1_B  TM=4.649E-01  e=1.205E+00  Homo sapiens
  7tw1-assembly1_E  TM=4.119E-01  e=6.398E-01  Homo sapiens
  1nug-assembly1_A  TM=5.233E-01  e=3.028E+00  Homo sapiens
  5m8r-assembly1_A  TM=7.693E-01  e=7.612E-05  Homo sapiens

pLDDT: mean 72.14, std 23.73, range [18.33, 98.12]

Secondary structure (DSSP, 8-state):
-HHHHHHHHSTT-------HHHHHGGGTTT--GGGBGGGSTTTT--SEEE--SSTT--EEBTEE-EEETTSSS----HHHHHHHTT---HHHHHHHHHHHHHHHHHHH-GGGG-TTTGGGSTHHHHHHHHHHHHHHHHHHHH---TT----S---GGGSTTSB-TT-TT-TT-BTGGGG-TTTGGG---PPPP--BTTB-SSTTEEEETTEEEEPBTT---S--------------S---------TTGGG-------------------------------PPPP--EETTEE-GGGEEEEEEEEEEE--TT---S-EEEETTEEEEEEETT-GGG-S-HHHHHHS-----SS-TT-PPPTT-EEEEEEEEEESSSS-EEEEEEEEETTSSEEEEEEEEEEEPPSSS-EEEEEEEEETTSPBPEEEEEPTT-SS--EEE--SEEEE-SSSS---BSSHHHHHHHHEE--GGGSS-EE-GGG--EEEEE---S---S----B-TTS-B------SSS-------/-HHHHHHHHSTT-------THHHHGGGTTT--GGGBGGGSTTTT--SEEE--SSTT--EEBTEE-EEETTSSS----HHHHHHHTT---HHHHHHHHHHHHHHHHHHH-GGGG-TTTGGGSTHHHHHHHHHHHHHHHHHHHH---SS----S---GGGSTTSB-TT-TT-TT-BTGGGG-HHHHTT---PPPP--BTTB-SSTTEEEETTEEEEPBTT---S--------------S---------TTGGG-------------------------------PPPP--EETTEE-GGGEEEEEEEEEEE--TT---S-EEEETTEEEEEEETT-GGG-S-HHHHHHS------S-TT-PPPTT-EEEEEEEEEESSSS-EEEEEEEEETTSSEEEEEEEEEEEPPSSS-EEEEEEEEETT-PBPEEEEEPTT-SS--EEE--SEEEE-SSSS---BSSHHHHHHHHEE--GGGSS-EE-GGG--EEEEE---S---S----B-TTS-B------SSS-------

Organism: Pinctada imbricata (NCBI:txid66713)

InterPro domains:
  IPR002227 Tyrosinase copper-binding domain [PF00264] (2-140)
  IPR002227 Tyrosinase copper-binding domain [PR00092] (15-20)
  IPR002227 Tyrosinase copper-binding domain [PR00092] (100-111)
  IPR002227 Tyrosinase copper-binding domain [PR00092] (120-138)
  IPR002227 Tyrosinase copper-binding domain [PS00498] (121-132)
  IPR008922 Di-copper centre-containing domain superfamily [G3DSA:1.10.1280.10] (1-191)
  IPR008922 Di-copper centre-containing domain superfamily [SSF48056] (2-179)
  IPR050316 Tyrosinase and Hemocyanin [PTHR11474] (2-216)

=== Feature glossary ===
A reading guide for the features in this record.

Start from the sequence.

  · Sequence gives the chain of amino acids in standard one-letter code (A=alanine, C=cysteine, …, Y=tyrosine), read N→C. It is the only feature that is directly encoded by the gene; all structural features are derived from the folded form of this sequence.

Fold it, and you get atomic coordinates and the backbone conformation that goes with them.

  · The mmCIF table is the protein's shape written out atom by atom. For each backbone N, Cα, C, and carbonyl O, it records an (x, y, z) coordinate triple in Å plus the residue type, chain letter, and residue number.

  · Backbone dihedral angles. Every residue except chain termini has a φ (preceding-C → N → Cα → C) and a ψ (N → Cα → C → next-N). They are reported in degrees following the IUPAC sign convention. Secondary structure is essentially a statement about which (φ, ψ) basin each residue occupies.

  · DSSP 8-state secondary structure assigns each residue one of H (α-helix), G (3₁₀-helix), I (π-helix), E (extended β-strand), B (isolated β-bridge), T (hydrogen-bonded turn), S (bend), or '-' (coil). The assignment is computed from backbone hydrogen-bond geometry via the Kabsch–Sander algorithm.

  · P-SEA three-state annotation labels each residue as helix, strand, or coil based purely on the geometry of the Cα trace. It serves as a fallback when the full backbone (and thus DSSP) is unavailable.

Summarize the fold with a handful of shape descriptors and a per-residue structural alphabet.

  · Radius of gyration (Rg) is the root-mean-square distance of Cα atoms from their centroid — a single number for overall size and compactness. A globular domain of N residues has Rg ≈ 2.2·N^0.38 Å; an extended or disordered chain has a much larger Rg. The Cα contact count is the number of residue pairs whose Cα atoms are within 8 Å and are more than four positions apart in sequence — a standard proxy for tertiary packing density. The bounding box is the smallest axis-aligned box enclosing all Cα atoms.

  · Foldseek's 3Di representation compresses backbone geometry into a per-residue letter drawn from a learned twenty-state alphabet. It captures the tertiary interaction pattern around each residue — which residues are packed against it in space, regardless of where they are in sequence.

  · Accessible surface area quantifies burial. A residue with SASA near zero is packed into the hydrophobic core; one with SASA >100 Å² sits on the surface. Computed here via the Shrake–Rupley numerical algorithm with a 1.4 Å probe.

Ask how reliable the model is.

  · For AlphaFold models, the B-factor field carries pLDDT — the model's own estimate of local accuracy on a 0–100 scale. Regions with pLDDT<50 should be treated as essentially unmodeled; they often correspond to intrinsically disordered segments.

  · For experimental (PDB) structures, the B-factor (temperature factor) quantifies the positional spread of each atom in the crystal — a combination of thermal vibration and static disorder — in units of Å². High B-factors mark flexible loops or poorly resolved regions; low B-factors mark the rigid, well-ordered core.

  · PAE(i, j) answers: if I align the predicted and true structures on residue i, how far off (in Å) do I expect residue j to be? A block-diagonal PAE matrix with low values on the blocks and high values off-diagonal is the signature of a multi-domain protein with confidently predicted domains but uncertain inter-domain orientation.

Place it in context: what it resembles, what it is annotated as, and how it looks.

  · Structural nearest neighbors (via Foldseek easy-search vs the PDB). Reported per hit: target PDB id, E-value, and alignment TM-score. A TM-score above ~0.5 is the conventional threshold for 'same fold'.

  · Functional annotations link the protein to curated databases. InterPro entries identify conserved domains and families by matching the sequence against member-database signatures (Pfam, PROSITE, CDD, …). Gene Ontology (GO) terms describe molecular function, biological process, and cellular component in a controlled vocabulary. CATH places the structure in a hierarchical fold classification (Class/Architecture/Topology/Homologous-superfamily). The organism is the source species.

  · Plot images: a contact map (which residues are close in 3D, as an N×N binary image), a Ramachandran scatter (backbone torsion angles, revealing secondary-structure composition at a glance), and — for AlphaFold structures — a PAE heatmap (pairwise prediction confidence).

  · Structure images are PyMOL renders from six orthogonal camera directions. Cartoon representation draws helices as coils and strands as arrows; sticks shows the backbone as bonds; surface shows the solvent-excluded envelope. Rainbow coloring maps sequence position to hue (blue→red, N→C); chain coloring assigns a distinct color per polypeptide.